Protein AF-A0A1B7WBJ5-F1 (afdb_monomer_lite)

Radius of gyration: 27.93 Å; chains: 1; bounding box: 66×66×82 Å

pLDDT: mean 89.01, std 10.71, range [39.75, 98.88]

Secondary structure (DSSP, 8-state):
---SS---SBSS-HHHHSB-HHHHHHHHHHHHHHHHHH-SS-TTS-HHHHHHHHHHHHHHTS---HHHHHHHHHHHHHHHHHTT----BTTTS-TTPPPPPPS--EES-GGG-EE-HHHH-SS-TTTS---TTTT-PPB-EETTEESSP-B-HHHHHHTTT---SGGGG----TT--S-EEETTTTEEE-SSTT-PEEEEEEE-SBSTT--PEEEE---------TT--STTSHHHHHHHPPPSSTT-S---EEEEE---EEE-SS-BTTB------BPPPTT--S--SSS-EEEE-EEEEEETTSTT--SSS---SEEEE-----SSTTTTSEETTSPPBTTB-EETT--B-TT-EEEPP-S-TTTTHHHHHHHHT-B-TTS-BTTTTHHHHHHTS-GGG--HHHHHHHHHHHHHHHHHTT-S----SSS-TTSEEEEEEEETTTTEEEEEEEEEHHHHHH-EETTTEESS-TT-EEEEEETT-B---TT-SSHHHHHHGGGSS---TT-B--EEEEES-S---S-SB--TT---EEEE-SSEEEEESSBS--SS-SBSSPPPTT-TTGGG---B-TTTT--BT-TT-TT-SS--S---EEEEESEEEEE-TT--TT--TTT--TT---B--S-EEEEEEEEEEEPPPBTTB----HHHHEE--SB-TT-EEEEEEEEEEEEE-SS------SS---SPPEEEEE--GGGGGSPP-HHHHHH----SS-------PPPTTSHHHHHHHT-B-TTT--BSS--GGGS-GGG-

Structure (mmCIF, N/CA/C/O backbone):
data_AF-A0A1B7WBJ5-F1
#
_entry.id   AF-A0A1B7WBJ5-F1
#
loop_
_atom_site.group_PDB
_atom_site.id
_atom_site.type_symbol
_atom_site.label_atom_id
_atom_site.label_alt_id
_atom_site.label_comp_id
_atom_site.label_asym_id
_atom_site.label_entity_id
_atom_site.label_seq_id
_atom_site.pdbx_PDB_ins_code
_atom_site.Cartn_x
_atom_site.Cartn_y
_atom_site.Cartn_z
_atom_site.occupancy
_atom_site.B_iso_or_equiv
_atom_site.auth_seq_id
_atom_site.auth_comp_id
_atom_site.auth_asym_id
_atom_site.auth_atom_id
_atom_site.pdbx_PDB_model_num
ATOM 1 N N . VAL A 1 1 ? -31.422 -10.969 6.666 1.00 44.88 1 VAL A N 1
ATOM 2 C CA . VAL A 1 1 ? -31.177 -11.805 7.861 1.00 44.88 1 VAL A CA 1
ATOM 3 C C . VAL A 1 1 ? -31.817 -11.119 9.051 1.00 44.88 1 VAL A C 1
ATOM 5 O O . VAL A 1 1 ? -31.541 -9.946 9.262 1.00 44.88 1 VAL A O 1
ATOM 8 N N . THR A 1 2 ? -32.711 -11.790 9.775 1.00 39.75 2 THR A N 1
ATOM 9 C CA . THR A 1 2 ? -33.237 -11.279 11.053 1.00 39.75 2 THR A CA 1
ATOM 10 C C . THR A 1 2 ? -32.453 -11.929 12.183 1.00 39.75 2 THR A C 1
ATOM 12 O O . THR A 1 2 ? -32.696 -13.073 12.547 1.00 39.75 2 THR A O 1
ATOM 15 N N . THR A 1 3 ? -31.473 -11.209 12.718 1.00 46.38 3 THR A N 1
ATOM 16 C CA . THR A 1 3 ? -30.975 -11.478 14.070 1.00 46.38 3 THR A CA 1
ATOM 17 C C . THR A 1 3 ? -32.030 -10.960 15.054 1.00 46.38 3 THR A C 1
ATOM 19 O O . THR A 1 3 ? -32.756 -10.023 14.717 1.00 46.38 3 THR A O 1
ATOM 22 N N . GLY A 1 4 ? -32.165 -11.554 16.243 1.00 51.59 4 GLY A N 1
ATOM 23 C CA . GLY A 1 4 ? -33.066 -11.039 17.287 1.00 51.59 4 GLY A CA 1
ATOM 24 C C . GLY A 1 4 ? -32.773 -9.576 17.667 1.00 51.59 4 GLY A C 1
ATOM 25 O O . GLY A 1 4 ? -31.907 -8.934 17.076 1.00 51.59 4 GLY A O 1
ATOM 26 N N . SER A 1 5 ? -33.489 -9.038 18.663 1.00 57.22 5 SER A N 1
ATOM 27 C CA . SER A 1 5 ? -33.218 -7.711 19.248 1.00 57.22 5 SER A CA 1
ATOM 28 C C . SER A 1 5 ? -31.715 -7.530 19.505 1.00 57.22 5 SER A C 1
ATOM 30 O O . SER A 1 5 ? -31.189 -8.067 20.477 1.00 57.22 5 SER A O 1
ATOM 32 N N . LEU A 1 6 ? -31.024 -6.799 18.626 1.00 63.91 6 LEU A N 1
ATOM 33 C CA . LEU A 1 6 ? -29.590 -6.551 18.741 1.00 63.91 6 LEU A CA 1
ATOM 34 C C . LEU A 1 6 ? -29.330 -5.765 20.027 1.00 63.91 6 LEU A C 1
ATOM 36 O O . LEU A 1 6 ? -29.881 -4.677 20.204 1.00 63.91 6 LEU A O 1
ATOM 40 N N . THR A 1 7 ? -28.485 -6.293 20.909 1.00 77.44 7 THR A N 1
ATOM 41 C CA . THR A 1 7 ? -28.011 -5.555 22.081 1.00 77.44 7 THR A CA 1
ATOM 42 C C . THR A 1 7 ? -27.103 -4.419 21.616 1.00 77.44 7 THR A C 1
ATOM 44 O O . THR A 1 7 ? -26.091 -4.655 20.958 1.00 77.44 7 THR A O 1
ATOM 47 N N . LYS A 1 8 ? -27.470 -3.174 21.936 1.00 85.06 8 LYS A N 1
ATOM 48 C CA . LYS A 1 8 ? -26.737 -1.964 21.533 1.00 85.06 8 LYS A CA 1
ATOM 49 C C . LYS A 1 8 ? -26.168 -1.265 22.756 1.00 85.06 8 LYS A C 1
ATOM 51 O O . LYS A 1 8 ? -26.887 -1.101 23.737 1.00 85.06 8 LYS A O 1
ATOM 56 N N . SER A 1 9 ? -24.929 -0.787 22.671 1.00 88.75 9 SER A N 1
ATOM 57 C CA . SER A 1 9 ? -24.309 0.012 23.739 1.00 88.75 9 SER A CA 1
ATOM 58 C C . SER A 1 9 ? -24.758 1.476 23.770 1.00 88.75 9 SER A C 1
ATOM 60 O O . SER A 1 9 ? -24.547 2.176 24.760 1.00 88.75 9 SER A O 1
ATOM 62 N N . VAL A 1 10 ? -25.416 1.933 22.705 1.00 91.69 10 VAL A N 1
ATOM 63 C CA . VAL A 1 10 ? -26.012 3.267 22.560 1.00 91.69 10 VAL A CA 1
ATOM 64 C C . VAL A 1 10 ? -27.424 3.149 21.988 1.00 91.69 10 VAL A C 1
ATOM 66 O O . VAL A 1 10 ? -27.742 2.165 21.318 1.00 91.69 10 VAL A O 1
ATOM 69 N N . THR A 1 11 ? -28.285 4.130 22.254 1.00 92.81 11 THR A N 1
ATOM 70 C CA . THR A 1 11 ? -29.680 4.125 21.772 1.00 92.81 11 THR A CA 1
ATOM 71 C C . THR A 1 11 ? -29.812 4.587 20.317 1.00 92.81 11 THR A C 1
ATOM 73 O O . THR A 1 11 ? -30.812 4.279 19.665 1.00 92.81 11 THR A O 1
ATOM 76 N N . ASN A 1 12 ? -28.797 5.282 19.793 1.00 91.56 12 ASN A N 1
ATOM 77 C CA . ASN A 1 12 ? -28.744 5.792 18.424 1.00 91.56 12 ASN A CA 1
ATOM 78 C C . ASN A 1 12 ? -28.812 4.670 17.366 1.00 91.56 12 ASN A C 1
ATOM 80 O O . ASN A 1 12 ? -28.502 3.499 17.622 1.00 91.56 12 ASN A O 1
ATOM 84 N N . SER A 1 13 ? -29.219 5.025 16.143 1.00 88.00 13 SER A N 1
ATOM 85 C CA . SER A 1 13 ? -29.258 4.066 15.037 1.00 88.00 13 SER A CA 1
ATOM 86 C C . SER A 1 13 ? -27.844 3.737 14.527 1.00 88.00 13 SER A C 1
ATOM 88 O O . SER A 1 13 ? -26.938 4.560 14.666 1.00 88.00 13 SER A O 1
ATOM 90 N N . PRO A 1 14 ? -27.630 2.578 13.870 1.00 83.25 14 PRO A N 1
ATOM 91 C CA . PRO A 1 14 ? -26.340 2.262 13.253 1.00 83.25 14 PRO A CA 1
ATOM 92 C C . PRO A 1 14 ? -25.817 3.361 12.313 1.00 83.25 14 PRO A C 1
ATOM 94 O O . PRO A 1 14 ? -24.626 3.671 12.336 1.00 83.25 14 PRO A O 1
ATOM 97 N N . LYS A 1 15 ? -26.712 4.004 11.548 1.00 83.75 15 LYS A N 1
ATOM 98 C CA . LYS A 1 15 ? -26.382 5.126 10.654 1.00 83.75 15 LYS A CA 1
ATOM 99 C C . LYS A 1 15 ? -25.800 6.317 11.421 1.00 83.75 15 LYS A C 1
ATOM 101 O O . LYS A 1 15 ? -24.816 6.898 10.982 1.00 83.75 15 LYS A O 1
ATOM 106 N N . ASP A 1 16 ? -26.380 6.642 12.571 1.00 88.38 16 ASP A N 1
ATOM 107 C CA . ASP A 1 16 ? -25.963 7.773 13.408 1.00 88.38 16 ASP A CA 1
ATOM 108 C C . ASP A 1 16 ? -24.622 7.508 14.107 1.00 88.38 16 ASP A C 1
ATOM 110 O O . ASP A 1 16 ? -23.848 8.434 14.353 1.00 88.38 16 ASP A O 1
ATOM 114 N N . THR A 1 17 ? -24.344 6.236 14.417 1.00 88.31 17 THR A N 1
ATOM 115 C CA . THR A 1 17 ? -23.107 5.793 15.082 1.00 88.31 17 THR A CA 1
ATOM 116 C C . THR A 1 17 ? -21.923 5.598 14.139 1.00 88.31 17 THR A C 1
ATOM 118 O O . THR A 1 17 ? -20.787 5.543 14.606 1.00 88.31 17 THR A O 1
ATOM 121 N N . ALA A 1 18 ? -22.166 5.475 12.830 1.00 87.25 18 ALA A N 1
ATOM 122 C CA . ALA A 1 18 ? -21.104 5.299 11.846 1.00 87.25 18 ALA A CA 1
ATOM 123 C C . ALA A 1 18 ? -20.190 6.535 11.789 1.00 87.25 18 ALA A C 1
ATOM 125 O O . ALA A 1 18 ? -20.623 7.661 12.047 1.00 87.25 18 ALA A O 1
ATOM 126 N N . TYR A 1 19 ? -18.914 6.321 11.465 1.00 89.25 19 TYR A N 1
ATOM 127 C CA . TYR A 1 19 ? -17.914 7.384 11.494 1.00 89.25 19 TYR A CA 1
ATOM 128 C C . TYR A 1 19 ? -17.891 8.207 10.204 1.00 89.25 19 TYR A C 1
ATOM 130 O O . TYR A 1 19 ? -17.733 7.677 9.104 1.00 89.25 19 TYR A O 1
ATOM 138 N N . ASN A 1 20 ? -17.968 9.524 10.371 1.00 91.44 20 ASN A N 1
ATOM 139 C CA . ASN A 1 20 ? -17.696 10.523 9.355 1.00 91.44 20 ASN A CA 1
ATOM 140 C C . ASN A 1 20 ? -16.175 10.738 9.253 1.00 91.44 20 ASN A C 1
ATOM 142 O O . ASN A 1 20 ? -15.579 11.515 10.005 1.00 91.44 20 ASN A O 1
ATOM 146 N N . ASN A 1 21 ? -15.532 10.008 8.337 1.00 90.31 21 ASN A N 1
ATOM 147 C CA . ASN A 1 21 ? -14.078 10.066 8.168 1.00 90.31 21 ASN A CA 1
ATOM 148 C C . ASN A 1 21 ? -13.595 11.434 7.669 1.00 90.31 21 ASN A C 1
ATOM 150 O O . ASN A 1 21 ? -12.550 11.883 8.130 1.00 90.31 21 ASN A O 1
ATOM 154 N N . LEU A 1 22 ? -14.363 12.117 6.811 1.00 91.69 22 LEU A N 1
ATOM 155 C CA . LEU A 1 22 ? -14.034 13.466 6.340 1.00 91.69 22 LEU A CA 1
ATOM 156 C C . LEU A 1 22 ? -13.952 14.463 7.497 1.00 91.69 22 LEU A C 1
ATOM 158 O O . LEU A 1 22 ? -12.966 15.181 7.628 1.00 91.69 22 LEU A O 1
ATOM 162 N N . ALA A 1 23 ? -14.962 14.473 8.374 1.00 94.69 23 ALA A N 1
ATOM 163 C CA . ALA A 1 23 ? -14.959 15.339 9.552 1.00 94.69 23 ALA A CA 1
ATOM 164 C C . ALA A 1 23 ? -13.775 15.020 10.478 1.00 94.69 23 ALA A C 1
ATOM 166 O O . ALA A 1 23 ? -13.107 15.923 10.973 1.00 94.69 23 ALA A O 1
ATOM 167 N N . TYR A 1 24 ? -13.466 13.734 10.671 1.00 95.06 24 TYR A N 1
ATOM 168 C CA . TYR A 1 24 ? -12.305 13.329 11.461 1.00 95.06 24 TYR A CA 1
ATOM 169 C C . TYR A 1 24 ? -10.981 13.824 10.860 1.00 95.06 24 TYR A C 1
ATOM 171 O O . TYR A 1 24 ? -10.192 14.434 11.579 1.00 95.06 24 TYR A O 1
ATOM 179 N N . VAL A 1 25 ? -10.741 13.606 9.561 1.00 94.75 25 VAL A N 1
ATOM 180 C CA . VAL A 1 25 ? -9.514 14.061 8.883 1.00 94.75 25 VAL A CA 1
ATOM 181 C C . VAL A 1 25 ? -9.396 15.583 8.940 1.00 94.75 25 VAL A C 1
ATOM 183 O O . VAL A 1 25 ? -8.351 16.090 9.341 1.00 94.75 25 VAL A O 1
ATOM 186 N N . ARG A 1 26 ? -10.482 16.317 8.675 1.00 95.88 26 ARG A N 1
ATOM 187 C CA . ARG A 1 26 ? -10.511 17.783 8.793 1.00 95.88 26 ARG A CA 1
ATOM 188 C C . ARG A 1 26 ? -10.154 18.272 10.191 1.00 95.88 26 ARG A C 1
ATOM 190 O O . ARG A 1 26 ? -9.377 19.213 10.325 1.00 95.88 26 ARG A O 1
ATOM 197 N N . ARG A 1 27 ? -10.665 17.627 11.247 1.00 97.00 27 ARG A N 1
ATOM 198 C CA . ARG A 1 27 ? -10.280 17.957 12.630 1.00 97.00 27 ARG A CA 1
ATOM 199 C C . ARG A 1 27 ? -8.792 17.720 12.877 1.00 97.00 27 ARG A C 1
ATOM 201 O O . ARG A 1 27 ? -8.159 18.558 13.511 1.00 97.00 27 ARG A O 1
ATOM 208 N N . ILE A 1 28 ? -8.222 16.627 12.364 1.00 97.56 28 ILE A N 1
ATOM 209 C CA . ILE A 1 28 ? -6.775 16.372 12.450 1.00 97.56 28 ILE A CA 1
ATOM 210 C C . ILE A 1 28 ? -5.985 17.468 11.720 1.00 97.56 28 ILE A C 1
ATOM 212 O O . ILE A 1 28 ? -5.106 18.067 12.338 1.00 97.56 28 ILE A O 1
ATOM 216 N N . ASN A 1 29 ? -6.342 17.801 10.476 1.00 97.31 29 ASN A N 1
ATOM 217 C CA . ASN A 1 29 ? -5.714 18.889 9.715 1.00 97.31 29 ASN A CA 1
ATOM 218 C C . ASN A 1 29 ? -5.768 20.216 10.488 1.00 97.31 29 ASN A C 1
ATOM 220 O O . ASN A 1 29 ? -4.742 20.866 10.676 1.00 97.31 29 ASN A O 1
ATOM 224 N N . LYS A 1 30 ? -6.929 20.568 11.056 1.00 97.38 30 LYS A N 1
ATOM 225 C CA . LYS A 1 30 ? -7.092 21.791 11.859 1.00 97.38 30 LYS A CA 1
ATOM 226 C C . LYS A 1 30 ? -6.255 21.810 13.139 1.00 97.38 30 LYS A C 1
ATOM 228 O O . LYS A 1 30 ? -5.777 22.877 13.515 1.00 97.38 30 LYS A O 1
ATOM 233 N N . LEU A 1 31 ? -6.054 20.670 13.802 1.00 98.19 31 LEU A N 1
ATOM 234 C CA . LEU A 1 31 ? -5.166 20.574 14.970 1.00 98.19 31 LEU A CA 1
ATOM 235 C C . LEU A 1 31 ? -3.701 20.804 14.586 1.00 98.19 31 LEU A C 1
ATOM 237 O O . LEU A 1 31 ? -2.988 21.525 15.285 1.00 98.19 31 LEU A O 1
ATOM 241 N N . ILE A 1 32 ? -3.267 20.222 13.466 1.00 97.81 32 ILE A N 1
ATOM 242 C CA . ILE A 1 32 ? -1.914 20.400 12.927 1.00 97.81 32 ILE A CA 1
ATOM 243 C C . ILE A 1 32 ? -1.693 21.868 12.550 1.00 97.81 32 ILE A C 1
ATOM 245 O O . ILE A 1 32 ? -0.710 22.467 12.986 1.00 97.81 32 ILE A O 1
ATOM 249 N N . ASP A 1 33 ? -2.623 22.464 11.802 1.00 96.19 33 ASP A N 1
ATOM 250 C CA . ASP A 1 33 ? -2.547 23.866 11.383 1.00 96.19 33 ASP A CA 1
ATOM 251 C C . ASP A 1 33 ? -2.512 24.811 12.584 1.00 96.19 33 ASP A C 1
ATOM 253 O O . ASP A 1 33 ? -1.702 25.735 12.617 1.00 96.19 33 ASP A O 1
ATOM 257 N N . ALA A 1 34 ? -3.346 24.560 13.600 1.00 96.88 34 ALA A N 1
ATOM 258 C CA . ALA A 1 34 ? -3.348 25.345 14.830 1.00 96.88 34 ALA A CA 1
ATOM 259 C C . ALA A 1 34 ? -1.996 25.271 15.557 1.00 96.88 34 ALA A C 1
ATOM 261 O O . ALA A 1 34 ? -1.519 26.293 16.049 1.00 96.88 34 ALA A O 1
ATOM 262 N N . GLN A 1 35 ? -1.354 24.098 15.592 1.00 97.25 35 GLN A N 1
ATOM 263 C CA . GLN A 1 35 ? -0.049 23.933 16.238 1.00 97.25 35 GLN A CA 1
ATOM 264 C C . GLN A 1 35 ? 1.065 24.617 15.440 1.00 97.25 35 GLN A C 1
ATOM 266 O O . GLN A 1 35 ? 1.917 25.284 16.022 1.00 97.25 35 GLN A O 1
ATOM 271 N N . ILE A 1 36 ? 1.051 24.495 14.112 1.00 95.44 36 ILE A N 1
ATOM 272 C CA . ILE A 1 36 ? 2.027 25.163 13.240 1.00 95.44 36 ILE A CA 1
ATOM 273 C C . ILE A 1 36 ? 1.869 26.686 13.311 1.00 95.44 36 ILE A C 1
ATOM 275 O O . ILE A 1 36 ? 2.869 27.399 13.343 1.00 95.44 36 ILE A O 1
ATOM 279 N N . ALA A 1 37 ? 0.636 27.191 13.377 1.00 94.88 37 ALA A N 1
ATOM 280 C CA . ALA A 1 37 ? 0.369 28.618 13.534 1.00 94.88 37 ALA A CA 1
ATOM 281 C C . ALA A 1 37 ? 0.791 29.144 14.917 1.00 94.88 37 ALA A C 1
ATOM 283 O O . ALA A 1 37 ? 1.298 30.260 15.016 1.00 94.88 37 ALA A O 1
ATOM 284 N N . ALA A 1 38 ? 0.598 28.353 15.978 1.00 94.44 38 ALA A N 1
ATOM 285 C CA . ALA A 1 38 ? 1.011 28.712 17.334 1.00 94.44 38 ALA A CA 1
ATOM 286 C C . ALA A 1 38 ? 2.537 28.654 17.529 1.00 94.44 38 ALA A C 1
ATOM 288 O O . ALA A 1 38 ? 3.090 29.425 18.312 1.00 94.44 38 ALA A O 1
ATOM 289 N N . ASP A 1 39 ? 3.218 27.752 16.820 1.00 93.81 39 ASP A N 1
ATOM 290 C CA . ASP A 1 39 ? 4.668 27.605 16.837 1.00 93.81 39 ASP A CA 1
ATOM 291 C C . ASP A 1 39 ? 5.185 27.182 15.458 1.00 93.81 39 ASP A C 1
ATOM 293 O O . ASP A 1 39 ? 5.246 25.996 15.125 1.00 93.81 39 ASP A O 1
ATOM 297 N N . SER A 1 40 ? 5.620 28.150 14.656 1.00 91.50 40 SER A N 1
ATOM 298 C CA . SER A 1 40 ? 6.178 27.884 13.328 1.00 91.50 40 SER A CA 1
ATOM 299 C C . SER A 1 40 ? 7.520 27.144 13.379 1.00 91.50 40 SER A C 1
ATOM 301 O O . SER A 1 40 ? 7.865 26.449 12.427 1.00 91.50 40 SER A O 1
ATOM 303 N N . THR A 1 41 ? 8.247 27.228 14.498 1.00 89.75 41 THR A N 1
ATOM 304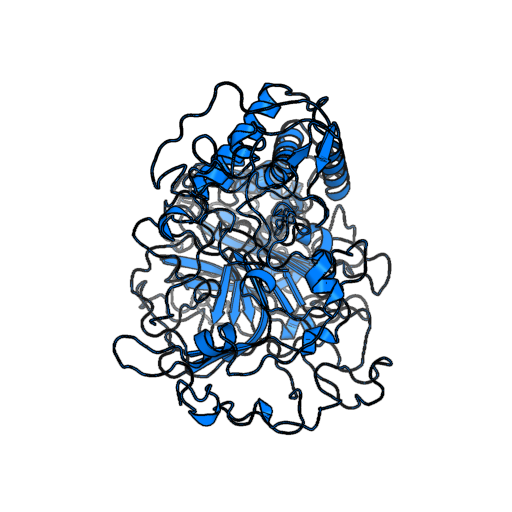 C CA . THR A 1 41 ? 9.585 26.634 14.664 1.00 89.75 41 THR A CA 1
ATOM 305 C C . THR A 1 41 ? 9.553 25.180 15.132 1.00 89.75 41 THR A C 1
ATOM 307 O O . THR A 1 41 ? 10.516 24.444 14.926 1.00 89.75 41 THR A O 1
ATOM 310 N N . GLY A 1 42 ? 8.464 24.760 15.782 1.00 93.19 42 GLY A N 1
ATOM 311 C CA . GLY A 1 42 ? 8.327 23.431 16.384 1.00 93.19 42 GLY A CA 1
ATOM 312 C C . GLY A 1 42 ? 9.148 23.218 17.657 1.00 93.19 42 GLY A C 1
ATOM 313 O O . GLY A 1 42 ? 9.277 22.085 18.123 1.00 93.19 42 GLY A O 1
ATOM 314 N N . VAL A 1 43 ? 9.695 24.277 18.262 1.00 92.38 43 VAL A N 1
ATOM 315 C CA . VAL A 1 43 ? 10.427 24.198 19.540 1.00 92.38 43 VAL A CA 1
ATOM 316 C C . VAL A 1 43 ? 9.540 23.626 20.656 1.00 92.38 43 VAL A C 1
ATOM 318 O O . VAL A 1 43 ? 9.989 22.792 21.452 1.00 92.38 43 VAL A O 1
ATOM 321 N N . ASN A 1 44 ? 8.269 24.023 20.668 1.00 94.50 44 ASN A N 1
ATOM 322 C CA . ASN A 1 44 ? 7.238 23.609 21.614 1.00 94.50 44 ASN A CA 1
ATOM 323 C C . ASN A 1 44 ? 6.437 22.392 21.136 1.00 94.50 44 ASN A C 1
ATOM 325 O O . ASN A 1 44 ? 5.433 22.050 21.766 1.00 94.50 44 ASN A O 1
ATOM 329 N N . ASP A 1 45 ? 6.862 21.722 20.062 1.00 97.69 45 ASP A N 1
ATOM 330 C CA . ASP A 1 45 ? 6.279 20.435 19.706 1.00 97.69 45 ASP A CA 1
ATOM 331 C C . ASP A 1 45 ? 6.595 19.386 20.788 1.00 97.69 45 ASP A C 1
ATOM 333 O O . ASP A 1 45 ? 7.659 19.440 21.431 1.00 97.69 45 ASP A O 1
ATOM 337 N N . PRO A 1 46 ? 5.702 18.397 20.974 1.00 97.88 46 PRO A N 1
ATOM 338 C CA . PRO A 1 46 ? 5.943 17.260 21.850 1.00 97.88 46 PRO A CA 1
ATOM 339 C C . PRO A 1 46 ? 7.271 16.561 21.545 1.00 97.88 46 PRO A C 1
ATOM 341 O O . PRO A 1 46 ? 7.703 16.450 20.394 1.00 97.88 46 PRO A O 1
ATOM 344 N N . THR A 1 47 ? 7.907 16.014 22.575 1.00 97.44 47 THR A N 1
ATOM 345 C CA . THR A 1 47 ? 9.165 15.266 22.465 1.00 97.44 47 THR A CA 1
ATOM 346 C C . THR A 1 47 ? 9.038 14.086 21.496 1.00 97.44 47 THR A C 1
ATOM 348 O O . THR A 1 47 ? 9.960 13.821 20.724 1.00 97.44 47 THR A O 1
ATOM 351 N N . GLU A 1 48 ? 7.880 13.418 21.471 1.00 94.56 48 GLU A N 1
ATOM 352 C CA . GLU A 1 48 ? 7.558 12.341 20.522 1.00 94.56 48 GLU A CA 1
ATOM 353 C C . GLU A 1 48 ? 7.633 12.811 19.057 1.00 94.56 48 GLU A C 1
ATOM 355 O O . GLU A 1 48 ? 8.266 12.149 18.237 1.00 94.56 48 GLU A O 1
ATOM 360 N N . VAL A 1 49 ? 7.069 13.986 18.751 1.00 96.75 49 VAL A N 1
ATOM 361 C CA . VAL A 1 49 ? 7.059 14.585 17.404 1.00 96.75 49 VAL A CA 1
ATOM 362 C C . VAL A 1 49 ? 8.481 14.937 16.968 1.00 96.75 49 VAL A C 1
ATOM 364 O O . VAL A 1 49 ? 8.915 14.554 15.881 1.00 96.75 49 VAL A O 1
ATOM 367 N N . LYS A 1 50 ? 9.252 15.587 17.849 1.00 96.44 50 LYS A N 1
ATOM 368 C CA . LYS A 1 50 ? 10.658 15.944 17.587 1.00 96.44 50 LYS A CA 1
ATOM 369 C C . LYS A 1 50 ? 11.533 14.709 17.368 1.00 96.44 50 LYS A C 1
ATOM 371 O O . LYS A 1 50 ? 12.360 14.688 16.455 1.00 96.44 50 LYS A O 1
ATOM 376 N N . LYS A 1 51 ? 11.336 13.657 18.172 1.00 95.88 51 LYS A N 1
ATOM 377 C CA . LYS A 1 51 ? 12.043 12.379 18.014 1.00 95.88 51 LYS A CA 1
ATOM 378 C C . LYS A 1 51 ? 11.685 11.712 16.688 1.00 95.88 51 LYS A C 1
ATOM 380 O O . LYS A 1 51 ? 12.589 11.265 15.987 1.00 95.88 51 LYS A O 1
ATOM 385 N N . GLY A 1 52 ? 10.402 11.668 16.335 1.00 93.12 52 GLY A N 1
ATOM 386 C CA . GLY A 1 52 ? 9.930 11.121 15.064 1.00 93.12 52 GLY A CA 1
ATOM 387 C C . GLY A 1 52 ? 10.530 11.844 13.856 1.00 93.12 52 GLY A C 1
ATOM 388 O O . GLY A 1 52 ? 11.040 11.200 12.941 1.00 93.12 52 GLY A O 1
ATOM 389 N N . LEU A 1 53 ? 10.593 13.179 13.904 1.00 94.62 53 LEU A N 1
ATOM 390 C CA . LEU A 1 53 ? 11.225 13.995 12.865 1.00 94.62 53 LEU A CA 1
ATOM 391 C C . LEU A 1 53 ? 12.726 13.687 12.737 1.00 94.62 53 LEU A C 1
ATOM 393 O O . LEU A 1 53 ? 13.232 13.490 11.631 1.00 94.62 53 LEU A O 1
ATOM 397 N N . GLY A 1 54 ? 13.434 13.581 13.867 1.00 94.69 54 GLY A N 1
ATOM 398 C CA . GLY A 1 54 ? 14.850 13.204 13.897 1.00 94.69 54 GLY A CA 1
ATOM 399 C C . GLY A 1 54 ? 15.110 11.803 13.335 1.00 94.69 54 GLY A C 1
ATOM 400 O O . GLY A 1 54 ? 16.034 11.619 12.543 1.00 94.69 54 GLY A O 1
ATOM 401 N N . LEU A 1 55 ? 14.270 10.823 13.683 1.00 92.50 55 LEU A N 1
ATOM 402 C CA . LEU A 1 55 ? 14.348 9.466 13.135 1.00 92.50 55 LEU A CA 1
ATOM 403 C C . LEU A 1 55 ? 14.084 9.449 11.627 1.00 92.50 55 LEU A C 1
ATOM 405 O O . LEU A 1 55 ? 14.815 8.778 10.901 1.00 92.50 55 LEU A O 1
ATOM 409 N N . LYS A 1 56 ? 13.103 10.221 11.142 1.00 92.00 56 LYS A N 1
ATOM 410 C CA . LYS A 1 56 ? 12.823 10.338 9.706 1.00 92.00 56 LYS A CA 1
ATOM 411 C C . LYS A 1 56 ? 14.010 10.938 8.955 1.00 92.00 56 LYS A C 1
ATOM 413 O O . LYS A 1 56 ? 14.406 10.401 7.926 1.00 92.00 56 LYS A O 1
ATOM 418 N N . LYS A 1 57 ? 14.634 11.985 9.502 1.00 93.31 57 LYS A N 1
ATOM 419 C CA . LYS A 1 57 ? 15.848 12.591 8.937 1.00 93.31 57 LYS A CA 1
ATOM 420 C C . LYS A 1 57 ? 16.992 11.580 8.814 1.00 93.31 57 LYS A C 1
ATOM 422 O O . LYS A 1 57 ? 17.608 11.478 7.758 1.00 93.31 57 LYS A O 1
ATOM 427 N N . ILE A 1 58 ? 17.239 10.795 9.867 1.00 92.19 58 ILE A N 1
ATOM 428 C CA . ILE A 1 58 ? 18.261 9.734 9.859 1.00 92.19 58 ILE A CA 1
ATOM 429 C C . ILE A 1 58 ? 17.930 8.660 8.818 1.00 92.19 58 ILE A C 1
ATOM 431 O O . ILE A 1 58 ? 18.817 8.224 8.090 1.00 92.19 58 ILE A O 1
ATOM 435 N N . ALA A 1 59 ? 16.666 8.240 8.741 1.00 90.12 59 ALA A N 1
ATOM 436 C CA . ALA A 1 59 ? 16.233 7.185 7.834 1.00 90.12 59 ALA A CA 1
ATOM 437 C C . ALA A 1 59 ? 16.372 7.584 6.355 1.00 90.12 59 ALA A C 1
ATOM 439 O O . ALA A 1 59 ? 16.767 6.752 5.543 1.00 90.12 59 ALA A O 1
ATOM 440 N N . LEU A 1 60 ? 16.093 8.848 6.020 1.00 92.06 60 LEU A N 1
ATOM 441 C CA . LEU A 1 60 ? 16.234 9.373 4.658 1.00 92.06 60 LEU A CA 1
ATOM 442 C C . LEU A 1 60 ? 17.675 9.733 4.287 1.00 92.06 60 LEU A C 1
ATOM 444 O O . LEU A 1 60 ? 17.998 9.774 3.106 1.00 92.06 60 LEU A O 1
ATOM 448 N N . GLY A 1 61 ? 18.536 10.001 5.272 1.00 91.00 61 GLY A N 1
ATOM 449 C CA . GLY A 1 61 ? 19.938 10.340 5.029 1.00 91.00 61 GLY A CA 1
ATOM 450 C C . GLY A 1 61 ? 20.157 11.711 4.381 1.00 91.00 61 GLY A C 1
ATOM 451 O O . GLY A 1 61 ? 21.219 11.934 3.809 1.00 91.00 61 GLY A O 1
ATOM 452 N N . ILE A 1 62 ? 19.184 12.626 4.481 1.00 91.81 62 ILE A N 1
ATOM 453 C CA . ILE A 1 62 ? 19.244 13.974 3.896 1.00 91.81 62 ILE A CA 1
ATOM 454 C C . ILE A 1 62 ? 19.229 15.074 4.965 1.00 91.81 62 ILE A C 1
ATOM 456 O O . ILE A 1 62 ? 18.826 14.879 6.117 1.00 91.81 62 ILE A O 1
ATOM 460 N N . THR A 1 63 ? 19.636 16.273 4.565 1.00 92.81 63 THR A N 1
ATOM 461 C CA . THR A 1 63 ? 19.372 17.506 5.303 1.00 92.81 63 THR A CA 1
ATOM 462 C C . THR A 1 63 ? 18.015 18.045 4.884 1.00 92.81 63 THR A C 1
ATOM 464 O O . THR A 1 63 ? 17.785 18.256 3.698 1.00 92.81 63 THR A O 1
ATOM 467 N N . PHE A 1 64 ? 17.134 18.262 5.859 1.00 93.38 64 PHE A N 1
ATOM 468 C CA . PHE A 1 64 ? 15.832 18.875 5.615 1.00 93.38 64 PHE A CA 1
ATOM 469 C C . PHE A 1 64 ? 15.991 20.379 5.429 1.00 93.38 64 PHE A C 1
ATOM 471 O O . PHE A 1 64 ? 16.590 21.037 6.285 1.00 93.38 64 PHE A O 1
ATOM 478 N N . ASP A 1 65 ? 15.439 20.890 4.336 1.00 90.75 65 ASP A N 1
ATOM 479 C CA . ASP A 1 65 ? 15.120 22.300 4.168 1.00 90.75 65 ASP A CA 1
ATOM 480 C C . ASP A 1 65 ? 13.761 22.641 4.817 1.00 90.75 65 ASP A C 1
ATOM 482 O O . ASP A 1 65 ? 13.172 21.825 5.539 1.00 90.75 65 ASP A O 1
ATOM 486 N N . ASP A 1 66 ? 13.258 23.857 4.597 1.00 90.19 66 ASP A N 1
ATOM 487 C CA . ASP A 1 66 ? 11.972 24.310 5.144 1.00 90.19 66 ASP A CA 1
ATOM 488 C C . ASP A 1 66 ? 10.780 23.497 4.605 1.00 90.19 66 ASP A C 1
ATOM 490 O O . ASP A 1 66 ? 9.809 23.256 5.331 1.00 90.19 66 ASP A O 1
ATOM 494 N N . THR A 1 67 ? 10.862 23.023 3.359 1.00 88.62 67 THR A N 1
ATOM 495 C CA . THR A 1 67 ? 9.833 22.204 2.707 1.00 88.62 67 THR A CA 1
ATOM 496 C C . THR A 1 67 ? 9.788 20.815 3.334 1.00 88.62 67 THR A C 1
ATOM 498 O O . THR A 1 67 ? 8.722 20.377 3.775 1.00 88.62 67 THR A O 1
ATOM 501 N N . GLU A 1 68 ? 10.930 20.126 3.444 1.00 91.88 68 GLU A N 1
ATOM 502 C CA . GLU A 1 68 ? 10.977 18.816 4.107 1.00 91.88 68 GLU A CA 1
ATOM 503 C C . GLU A 1 68 ? 10.629 18.914 5.587 1.00 91.88 68 GLU A C 1
ATOM 505 O O . GLU A 1 68 ? 9.896 18.067 6.103 1.00 91.88 68 GLU A O 1
ATOM 510 N N . THR A 1 69 ? 11.129 19.946 6.270 1.00 93.25 69 THR A N 1
ATOM 511 C CA . THR A 1 69 ? 10.827 20.169 7.684 1.00 93.25 69 THR A CA 1
ATOM 512 C C . THR A 1 69 ? 9.326 20.321 7.874 1.00 93.25 69 THR A C 1
ATOM 514 O O . THR A 1 69 ? 8.759 19.625 8.711 1.00 93.25 69 THR A O 1
ATOM 517 N N . THR A 1 70 ? 8.660 21.144 7.061 1.00 91.88 70 THR A N 1
ATOM 518 C CA . THR A 1 70 ? 7.205 21.336 7.136 1.00 91.88 70 THR A CA 1
ATOM 519 C C . THR A 1 70 ? 6.451 20.040 6.844 1.00 91.88 70 THR A C 1
ATOM 521 O O . THR A 1 70 ? 5.627 19.622 7.660 1.00 91.88 70 THR A O 1
ATOM 524 N N . LYS A 1 71 ? 6.766 19.360 5.735 1.00 91.12 71 LYS A N 1
ATOM 525 C CA . LYS A 1 71 ? 6.118 18.103 5.327 1.00 91.12 71 LYS A CA 1
ATOM 526 C C . LYS A 1 71 ? 6.222 17.028 6.408 1.00 91.12 71 LYS A C 1
ATOM 528 O O . LYS A 1 71 ? 5.214 16.494 6.873 1.00 91.12 71 LYS A O 1
ATOM 533 N N . TYR A 1 72 ? 7.441 16.712 6.844 1.00 92.94 72 TYR A N 1
ATOM 534 C CA . TYR A 1 72 ? 7.649 15.635 7.809 1.00 92.94 72 TYR A CA 1
ATOM 535 C C . TYR A 1 72 ? 7.190 16.026 9.216 1.00 92.94 72 TYR A C 1
ATOM 537 O O . TYR A 1 72 ? 6.721 15.158 9.951 1.00 92.94 72 TYR A O 1
ATOM 545 N N . ARG A 1 73 ? 7.222 17.314 9.587 1.00 95.50 73 ARG A N 1
ATOM 546 C CA . ARG A 1 73 ? 6.612 17.801 10.833 1.00 95.50 73 ARG A CA 1
ATOM 547 C C . ARG A 1 73 ? 5.094 17.614 10.827 1.00 95.50 73 ARG A C 1
ATOM 549 O O . ARG A 1 73 ? 4.567 17.106 11.815 1.00 95.50 73 ARG A O 1
ATOM 556 N N . ARG A 1 74 ? 4.398 17.940 9.726 1.00 95.19 74 ARG A N 1
ATOM 557 C CA . ARG A 1 74 ? 2.952 17.671 9.577 1.00 95.19 74 ARG A CA 1
ATOM 558 C C . ARG A 1 74 ? 2.641 16.186 9.759 1.00 95.19 74 ARG A C 1
ATOM 560 O O . ARG A 1 74 ? 1.770 15.863 10.558 1.00 95.19 74 ARG A O 1
ATOM 567 N N . GLN A 1 75 ? 3.405 15.294 9.122 1.00 92.12 75 GLN A N 1
ATOM 568 C CA . GLN A 1 75 ? 3.233 13.840 9.278 1.00 92.12 75 GLN A CA 1
ATOM 569 C C . GLN A 1 75 ? 3.412 13.374 10.734 1.00 92.12 75 GLN A C 1
ATOM 571 O O . GLN A 1 75 ? 2.638 12.557 11.231 1.00 92.12 75 GLN A O 1
ATOM 576 N N . GLN A 1 76 ? 4.408 13.899 11.457 1.00 94.12 76 GLN A N 1
ATOM 577 C CA . GLN A 1 76 ? 4.603 13.537 12.867 1.00 94.12 76 GLN A CA 1
ATOM 578 C C . GLN A 1 76 ? 3.498 14.095 13.779 1.00 94.12 76 GLN A C 1
ATOM 580 O O . GLN A 1 76 ? 3.062 13.407 14.703 1.00 94.12 76 GLN A O 1
ATOM 585 N N . LEU A 1 77 ? 3.006 15.310 13.514 1.00 96.88 77 LEU A N 1
ATOM 586 C CA . LEU A 1 77 ? 1.860 15.881 14.229 1.00 96.88 77 LEU A CA 1
ATOM 587 C C . LEU A 1 77 ? 0.563 15.114 13.934 1.00 96.88 77 LEU A C 1
ATOM 589 O O . LEU A 1 77 ? -0.243 14.913 14.839 1.00 96.88 77 LEU A O 1
ATOM 593 N N . GLU A 1 78 ? 0.378 14.628 12.708 1.00 94.56 78 GLU A N 1
ATOM 594 C CA . GLU A 1 78 ? -0.749 13.771 12.338 1.00 94.56 78 GLU A CA 1
ATOM 595 C C . GLU A 1 78 ? -0.766 12.482 13.168 1.00 94.56 78 GLU A C 1
ATOM 597 O O . GLU A 1 78 ? -1.784 12.164 13.787 1.00 94.56 78 GLU A O 1
ATOM 602 N N . ILE A 1 79 ? 0.368 11.774 13.250 1.00 91.19 79 ILE A N 1
ATOM 603 C CA . ILE A 1 79 ? 0.518 10.582 14.102 1.00 91.19 79 ILE A CA 1
ATOM 604 C C . ILE A 1 79 ? 0.205 10.936 15.562 1.00 91.19 79 ILE A C 1
ATOM 606 O O . ILE A 1 79 ? -0.550 10.224 16.228 1.00 91.19 79 ILE A O 1
ATOM 610 N N . TYR A 1 80 ? 0.730 12.062 16.051 1.00 95.25 80 TYR A N 1
ATOM 611 C CA . TYR A 1 80 ? 0.535 12.513 17.427 1.00 95.25 80 TYR A CA 1
ATOM 612 C C . TYR A 1 80 ? -0.937 12.790 17.768 1.00 95.25 80 TYR A C 1
ATOM 614 O O . TYR A 1 80 ? -1.432 12.322 18.802 1.00 95.25 80 TYR A O 1
ATOM 622 N N . PHE A 1 81 ? -1.646 13.529 16.909 1.00 97.31 81 PHE A N 1
ATOM 623 C CA . PHE A 1 81 ? -3.044 13.897 17.128 1.00 97.31 81 PHE A CA 1
ATOM 624 C C . PHE A 1 81 ? -4.003 12.733 16.870 1.00 97.31 81 PHE A C 1
ATOM 626 O O . PHE A 1 81 ? -4.956 12.576 17.631 1.00 97.31 81 PHE A O 1
ATOM 633 N N . LYS A 1 82 ? -3.739 11.845 15.901 1.00 93.75 82 LYS A N 1
ATOM 634 C CA . LYS A 1 82 ? -4.567 10.640 15.684 1.00 93.75 82 LYS A CA 1
ATOM 635 C C . LYS A 1 82 ? -4.666 9.761 16.934 1.00 93.75 82 LYS A C 1
ATOM 637 O O . LYS A 1 82 ? -5.733 9.220 17.211 1.00 93.75 82 LYS A O 1
ATOM 642 N N . ARG A 1 83 ? -3.593 9.672 17.729 1.00 93.12 83 ARG A N 1
ATOM 643 C CA . ARG A 1 83 ? -3.577 8.924 19.003 1.00 93.12 83 ARG A CA 1
ATOM 644 C C . ARG A 1 83 ? -4.414 9.582 20.108 1.00 93.12 83 ARG A C 1
ATOM 646 O O . ARG A 1 83 ? -4.776 8.910 21.067 1.00 93.12 83 ARG A O 1
ATOM 653 N N . ARG A 1 84 ? -4.720 10.880 19.993 1.00 95.75 84 ARG A N 1
ATOM 654 C CA . ARG A 1 84 ? -5.361 11.705 21.038 1.00 95.75 84 ARG A CA 1
ATOM 655 C C . ARG A 1 84 ? -6.742 12.242 20.654 1.00 95.75 84 ARG A C 1
ATOM 657 O O . ARG A 1 84 ? -7.411 12.835 21.492 1.00 95.75 84 ARG A O 1
ATOM 664 N N . THR A 1 85 ? -7.183 12.017 19.420 1.00 96.56 85 THR A N 1
ATOM 665 C CA . THR A 1 85 ? -8.472 12.487 18.900 1.00 96.56 85 THR A CA 1
ATOM 666 C C . THR A 1 85 ? -9.370 11.295 18.591 1.00 96.56 85 THR A C 1
ATOM 668 O O . THR A 1 85 ? -8.990 10.398 17.834 1.00 96.56 85 THR A O 1
ATOM 671 N N . ARG A 1 86 ? -10.585 11.281 19.147 1.00 95.31 86 ARG A N 1
ATOM 672 C CA . ARG A 1 86 ? -11.587 10.240 18.864 1.00 95.31 86 ARG A CA 1
ATOM 673 C C . ARG A 1 86 ? -12.187 10.385 17.464 1.00 95.31 86 ARG A C 1
ATOM 675 O O . ARG A 1 86 ? -12.172 11.466 16.876 1.00 95.31 86 ARG A O 1
ATOM 682 N N . ARG A 1 87 ? -12.793 9.316 16.937 1.00 94.31 87 ARG A N 1
ATOM 683 C CA . ARG A 1 87 ? -13.533 9.381 15.663 1.00 94.31 87 ARG A CA 1
ATOM 684 C C . ARG A 1 87 ? -14.791 10.249 15.803 1.00 94.31 87 ARG A C 1
ATOM 686 O O . ARG A 1 87 ? -15.285 10.470 16.913 1.00 94.31 87 ARG A O 1
ATOM 693 N N . VAL A 1 88 ? -15.319 10.726 14.677 1.00 95.38 88 VAL A N 1
ATOM 694 C CA . VAL A 1 88 ? -16.500 11.604 14.620 1.00 95.38 88 VAL A CA 1
ATOM 695 C C . VAL A 1 88 ? -17.700 10.800 14.117 1.00 95.38 88 VAL A C 1
ATOM 697 O O . VAL A 1 88 ? -17.661 10.359 12.972 1.00 95.38 88 VAL A O 1
ATOM 700 N N . PRO A 1 89 ? -18.746 10.546 14.919 1.00 93.88 89 PRO A N 1
ATOM 701 C CA . PRO A 1 89 ? -19.963 9.898 14.437 1.00 93.88 89 PRO A CA 1
ATOM 702 C C . PRO A 1 89 ? -20.838 10.860 13.617 1.00 93.88 89 PRO A C 1
ATOM 704 O O . PRO A 1 89 ? -20.825 12.072 13.841 1.00 93.88 89 PRO A O 1
ATOM 707 N N . TYR A 1 90 ? -21.655 10.326 12.706 1.00 92.38 90 TYR A N 1
ATOM 708 C CA . TYR A 1 90 ? -22.573 11.138 11.893 1.00 92.38 90 TYR A CA 1
ATOM 709 C C . TYR A 1 90 ? -23.621 11.898 12.707 1.00 92.38 90 TYR A C 1
ATOM 711 O O . TYR A 1 90 ? -24.094 12.944 12.268 1.00 92.38 90 TYR A O 1
ATOM 719 N N . THR A 1 91 ? -23.973 11.418 13.902 1.00 93.62 91 THR A N 1
ATOM 720 C CA . THR A 1 91 ? -24.847 12.182 14.803 1.00 93.62 91 THR A CA 1
ATOM 721 C C . THR A 1 91 ? -24.207 13.488 15.283 1.00 93.62 91 THR A C 1
ATOM 723 O O . THR A 1 91 ? -24.919 14.430 15.625 1.00 93.62 91 THR A O 1
ATOM 726 N N . GLU A 1 92 ? -22.872 13.556 15.344 1.00 95.12 92 GLU A N 1
ATOM 727 C CA . GLU A 1 92 ? -22.144 14.751 15.769 1.00 95.12 92 GLU A CA 1
ATOM 728 C C . GLU A 1 92 ? -22.009 15.738 14.614 1.00 95.12 92 GLU A C 1
ATOM 730 O O . GLU A 1 92 ? -22.401 16.902 14.761 1.00 95.12 92 GLU A O 1
ATOM 735 N N . VAL A 1 93 ? -21.499 15.239 13.482 1.00 94.19 93 VAL A N 1
ATOM 736 C CA . VAL A 1 93 ? -21.333 15.960 12.217 1.00 94.19 93 VAL A CA 1
ATOM 737 C C . VAL A 1 93 ? -22.002 15.152 11.111 1.00 94.19 93 VAL A C 1
ATOM 739 O O . VAL A 1 93 ? -21.469 14.137 10.649 1.00 94.19 93 VAL A O 1
ATOM 742 N N . ALA A 1 94 ? -23.177 15.616 10.689 1.00 90.00 94 ALA A N 1
ATOM 743 C CA . ALA A 1 94 ? -23.970 14.954 9.664 1.00 90.00 94 ALA A CA 1
ATOM 744 C C . ALA A 1 94 ? -23.228 14.876 8.321 1.00 90.00 94 ALA A C 1
ATOM 746 O O . ALA A 1 94 ? -22.339 15.674 8.016 1.00 90.00 94 ALA A O 1
ATOM 747 N N . PHE A 1 95 ? -23.617 13.904 7.498 1.00 84.81 95 PHE A N 1
ATOM 748 C CA . PHE A 1 95 ? -23.097 13.773 6.143 1.00 84.81 95 PHE A CA 1
ATOM 749 C C . PHE A 1 95 ? -23.343 15.064 5.339 1.00 84.81 95 PHE A C 1
ATOM 751 O O . PHE A 1 95 ? -24.453 15.595 5.352 1.00 84.81 95 PHE A O 1
ATOM 758 N N . GLY A 1 96 ? -22.313 15.565 4.650 1.00 81.38 96 GLY A N 1
ATOM 759 C CA . GLY A 1 96 ? -22.381 16.793 3.846 1.00 81.38 96 GLY A CA 1
ATOM 760 C C . GLY A 1 96 ? -22.496 18.100 4.645 1.00 81.38 96 GLY A C 1
ATOM 761 O O . GLY A 1 96 ? -22.583 19.166 4.042 1.00 81.38 96 GLY A O 1
ATOM 762 N N . ALA A 1 97 ? -22.496 18.050 5.982 1.00 88.75 97 ALA A N 1
ATOM 763 C CA . ALA A 1 97 ? -22.559 19.250 6.806 1.00 88.75 97 ALA A CA 1
ATOM 764 C C . ALA A 1 97 ? -21.191 19.942 6.905 1.00 88.75 97 ALA A C 1
ATOM 766 O O . ALA A 1 97 ? -20.157 19.294 7.081 1.00 88.75 97 ALA A O 1
ATOM 767 N N . THR A 1 98 ? -21.200 21.274 6.868 1.00 87.62 98 THR A N 1
ATOM 768 C CA . THR A 1 98 ? -20.033 22.088 7.223 1.00 87.62 98 THR A CA 1
ATOM 769 C C . THR A 1 98 ? -19.940 22.200 8.740 1.00 87.62 98 THR A C 1
ATOM 771 O O . THR A 1 98 ? -20.882 22.647 9.394 1.00 87.62 98 THR A O 1
ATOM 774 N N . GLU A 1 99 ? -18.804 21.800 9.308 1.00 92.31 99 GLU A N 1
ATOM 775 C CA . GLU A 1 99 ? -18.539 21.932 10.739 1.00 92.31 99 GLU A CA 1
ATOM 776 C C . GLU A 1 99 ? -18.027 23.342 11.077 1.00 92.31 99 GLU A C 1
ATOM 778 O O . GLU A 1 99 ? -17.109 23.852 10.433 1.00 92.31 99 GLU A O 1
ATOM 783 N N . THR A 1 100 ? -18.596 23.960 12.116 1.00 91.44 100 THR A N 1
ATOM 784 C CA . THR A 1 100 ? -18.068 25.197 12.705 1.00 91.44 100 THR A CA 1
ATOM 785 C C . THR A 1 100 ? -17.077 24.851 13.808 1.00 91.44 100 THR A C 1
ATOM 787 O O . THR A 1 100 ? -17.434 24.191 14.785 1.00 91.44 100 THR A O 1
ATOM 790 N N . TYR A 1 101 ? -15.843 25.329 13.675 1.00 93.56 101 TYR A N 1
ATOM 791 C CA . TYR A 1 101 ? -14.771 25.042 14.624 1.00 93.56 101 TYR A CA 1
ATOM 792 C C . TYR A 1 101 ? -14.741 26.048 15.787 1.00 93.56 101 TYR A C 1
ATOM 794 O O . TYR A 1 101 ? -14.934 27.245 15.560 1.00 93.56 101 TYR A O 1
ATOM 802 N N . PRO A 1 102 ? -14.468 25.605 17.029 1.00 90.94 102 PRO A N 1
ATOM 803 C CA . PRO A 1 102 ? -14.200 26.510 18.146 1.00 90.94 102 PRO A CA 1
ATOM 804 C C . PRO A 1 102 ? -12.967 27.394 17.903 1.00 90.94 102 PRO A C 1
ATOM 806 O O . PRO A 1 102 ? -12.030 26.987 17.222 1.00 90.94 102 PRO A O 1
ATOM 809 N N . ASN A 1 103 ? -12.928 28.580 18.525 1.00 88.31 103 ASN A N 1
ATOM 810 C CA . ASN A 1 103 ? -11.804 29.519 18.375 1.00 88.31 103 ASN A CA 1
ATOM 811 C C . ASN A 1 103 ? -10.465 28.955 18.879 1.00 88.31 103 ASN A C 1
ATOM 813 O O . ASN A 1 103 ? -9.421 29.277 18.322 1.00 88.31 103 ASN A O 1
ATOM 817 N N . SER A 1 104 ? -10.487 28.140 19.940 1.00 94.12 104 SER A N 1
ATOM 818 C CA . SER A 1 104 ? -9.310 27.414 20.423 1.00 94.12 104 SER A CA 1
ATOM 819 C C . SER A 1 104 ? -9.502 25.924 20.190 1.00 94.12 104 SER A C 1
ATOM 821 O O . SER A 1 104 ? -10.506 25.359 20.623 1.00 94.12 104 SER A O 1
ATOM 823 N N . LEU A 1 105 ? -8.533 25.301 19.519 1.00 97.25 105 LEU A N 1
ATOM 824 C CA . LEU A 1 105 ? -8.540 23.871 19.195 1.00 97.25 105 LEU A CA 1
ATOM 825 C C . LEU A 1 105 ? -7.553 23.060 20.037 1.00 97.25 105 LEU A C 1
ATOM 827 O O . LEU A 1 105 ? -7.659 21.835 20.094 1.00 97.25 105 LEU A O 1
ATOM 831 N N . LEU A 1 106 ? -6.615 23.738 20.701 1.00 97.38 106 LEU A N 1
ATOM 832 C CA . LEU A 1 106 ? -5.509 23.127 21.424 1.00 97.38 106 LEU A CA 1
ATOM 833 C C . LEU A 1 106 ? -5.559 23.480 22.911 1.00 97.38 106 LEU A C 1
ATOM 835 O O . LEU A 1 106 ? -5.968 24.572 23.308 1.00 97.38 106 LEU A O 1
ATOM 839 N N . GLN A 1 107 ? -5.099 22.545 23.731 1.00 95.94 107 GLN A N 1
ATOM 840 C CA . GLN A 1 107 ? -4.811 22.735 25.145 1.00 95.94 107 GLN A CA 1
ATOM 841 C C . GLN A 1 107 ? -3.385 22.261 25.443 1.00 95.94 107 GLN A C 1
ATOM 843 O O . GLN A 1 107 ? -2.885 21.330 24.810 1.00 95.94 107 GLN A O 1
ATOM 848 N N . GLY A 1 108 ? -2.756 22.853 26.460 1.00 94.44 108 GLY A N 1
ATOM 849 C CA . GLY A 1 108 ? -1.384 22.514 26.842 1.00 94.44 108 GLY A CA 1
ATOM 850 C C . GLY A 1 108 ? -0.341 22.932 25.801 1.00 94.44 108 GLY A C 1
ATOM 851 O O . GLY A 1 108 ? -0.639 23.602 24.816 1.00 94.44 108 GLY A O 1
ATOM 852 N N . SER A 1 109 ? 0.905 22.549 26.052 1.00 94.56 109 SER A N 1
ATOM 853 C CA . SER A 1 109 ? 2.058 22.764 25.171 1.00 94.56 109 SER A CA 1
ATOM 854 C C . SER A 1 109 ? 3.116 21.686 25.418 1.00 94.56 109 SER A C 1
ATOM 856 O O . SER A 1 109 ? 3.050 20.975 26.431 1.00 94.56 109 SER A O 1
ATOM 858 N N . ALA A 1 110 ? 4.081 21.545 24.502 1.00 95.75 110 ALA A N 1
ATOM 859 C CA . ALA A 1 110 ? 5.115 20.513 24.575 1.00 95.75 110 ALA A CA 1
ATOM 860 C C . ALA A 1 110 ? 4.494 19.130 24.856 1.00 95.75 110 ALA A C 1
ATOM 862 O O . ALA A 1 110 ? 3.544 18.726 24.189 1.00 95.75 110 ALA A O 1
ATOM 863 N N . ASP A 1 111 ? 4.967 18.411 25.873 1.00 96.31 111 ASP A N 1
ATOM 864 C CA . ASP A 1 111 ? 4.493 17.057 26.189 1.00 96.31 111 ASP A CA 1
ATOM 865 C C . ASP A 1 111 ? 3.076 16.996 26.788 1.00 96.31 111 ASP A C 1
ATOM 867 O O . ASP A 1 111 ? 2.564 15.906 27.028 1.00 96.31 111 ASP A O 1
ATOM 871 N N . THR A 1 112 ? 2.414 18.141 26.986 1.00 96.25 112 THR A N 1
ATOM 872 C CA . THR A 1 112 ? 1.006 18.229 27.424 1.00 96.25 112 THR A CA 1
ATOM 873 C C . THR A 1 112 ? 0.042 18.652 26.309 1.00 96.25 112 THR A C 1
ATOM 875 O O . THR A 1 112 ? -1.167 18.733 26.556 1.00 96.25 112 THR A O 1
ATOM 878 N N . LEU A 1 113 ? 0.567 18.930 25.104 1.00 97.62 113 LEU A N 1
ATOM 879 C CA . LEU A 1 113 ? -0.197 19.376 23.938 1.00 97.62 113 LEU A CA 1
ATOM 880 C C . LEU A 1 113 ? -1.294 18.369 23.583 1.00 97.62 113 LEU A C 1
ATOM 882 O O . LEU A 1 113 ? -1.041 17.179 23.420 1.00 97.62 113 LEU A O 1
ATOM 886 N N . ARG A 1 114 ? -2.527 18.837 23.423 1.00 97.12 114 ARG A N 1
ATOM 887 C CA . ARG A 1 114 ? -3.668 17.976 23.094 1.00 97.12 114 ARG A CA 1
ATOM 888 C C . ARG A 1 114 ? -4.800 18.754 22.425 1.00 97.12 114 ARG A C 1
ATOM 890 O O . ARG A 1 114 ? -4.843 19.977 22.551 1.00 97.12 114 ARG A O 1
ATOM 897 N N . PRO A 1 115 ? -5.733 18.059 21.754 1.00 98.06 115 PRO A N 1
ATOM 898 C CA . PRO A 1 115 ? -6.988 18.658 21.312 1.00 98.06 115 PRO A CA 1
ATOM 899 C C . PRO A 1 115 ? -7.832 19.154 22.494 1.00 98.06 115 PRO A C 1
ATOM 901 O O . PRO A 1 115 ? -7.643 18.724 23.632 1.00 98.06 115 PRO A O 1
ATOM 904 N N . ILE A 1 116 ? -8.820 20.004 22.214 1.00 96.62 116 ILE A N 1
ATOM 905 C CA . ILE A 1 116 ? -9.907 20.292 23.159 1.00 96.62 116 ILE A CA 1
ATOM 906 C C . ILE A 1 116 ? -10.643 19.021 23.600 1.00 96.62 116 ILE A C 1
ATOM 908 O O . ILE A 1 116 ? -10.814 18.078 22.824 1.00 96.62 116 ILE A O 1
ATOM 912 N N . ASP A 1 117 ? -11.154 19.027 24.831 1.00 95.25 117 ASP A N 1
ATOM 913 C CA . ASP A 1 117 ? -11.772 17.849 25.451 1.00 95.25 117 ASP A CA 1
ATOM 914 C C . ASP A 1 117 ? -12.945 17.275 24.645 1.00 95.25 117 ASP A C 1
ATOM 916 O O . ASP A 1 117 ? -13.103 16.056 24.589 1.00 95.25 117 ASP A O 1
ATOM 920 N N . SER A 1 118 ? -13.719 18.110 23.942 1.00 95.00 118 SER A N 1
ATOM 921 C CA . SER A 1 118 ? -14.822 17.644 23.089 1.00 95.00 118 SER A CA 1
ATOM 922 C C . SER A 1 118 ? -14.364 16.766 21.920 1.00 95.00 118 SER A C 1
ATOM 924 O O . SER A 1 118 ? -15.150 15.961 21.422 1.00 95.00 118 SER A O 1
ATOM 926 N N . TRP A 1 119 ? -13.103 16.877 21.492 1.00 96.69 119 TRP A N 1
ATOM 927 C CA . TRP A 1 119 ? -12.494 16.069 20.427 1.00 96.69 119 TRP A CA 1
ATOM 928 C C . TRP A 1 119 ? -11.653 14.903 20.959 1.00 96.69 119 TRP A C 1
ATOM 930 O O . TRP A 1 119 ? -11.296 14.010 20.189 1.00 96.69 119 TRP A O 1
ATOM 940 N N . VAL A 1 120 ? -11.370 14.882 22.263 1.00 96.12 120 VAL A N 1
ATOM 941 C CA . VAL A 1 120 ? -10.691 13.773 22.951 1.00 96.12 120 VAL A CA 1
ATOM 942 C C . VAL A 1 120 ? -11.719 12.782 23.491 1.00 96.12 120 VAL A C 1
ATOM 944 O O . VAL A 1 120 ? -11.629 11.587 23.229 1.00 96.12 120 VAL A O 1
ATOM 947 N N . TYR A 1 121 ? -12.722 13.258 24.226 1.00 95.12 121 TYR A N 1
ATOM 948 C CA . TYR A 1 121 ? -13.641 12.402 24.966 1.00 95.12 121 TYR A CA 1
ATOM 949 C C . TYR A 1 121 ? -14.938 12.128 24.198 1.00 95.12 121 TYR A C 1
ATOM 951 O O . TYR A 1 121 ? -15.468 13.017 23.526 1.00 95.12 121 TYR A O 1
ATOM 959 N N . PRO A 1 122 ? -15.487 10.901 24.277 1.00 94.38 122 PRO A N 1
ATOM 960 C CA . PRO A 1 122 ? -16.761 10.585 23.644 1.00 94.38 122 PRO A CA 1
ATOM 961 C C . PRO A 1 122 ? -17.967 11.140 24.411 1.00 94.38 122 PRO A C 1
ATOM 963 O O . PRO A 1 122 ? -19.000 11.438 23.812 1.00 94.38 122 PRO A O 1
ATOM 966 N N . THR A 1 123 ? -17.821 11.292 25.722 1.00 95.19 123 THR A N 1
ATOM 967 C CA . THR A 1 123 ? -18.795 11.853 26.661 1.00 95.19 123 THR A CA 1
ATOM 968 C C . THR A 1 123 ? -18.060 12.755 27.642 1.00 95.19 123 THR A C 1
ATOM 970 O O . THR A 1 123 ? -16.835 12.681 27.731 1.00 95.19 123 THR A O 1
ATOM 973 N N . ASP A 1 124 ? -18.795 13.519 28.439 1.00 95.00 124 ASP A N 1
ATOM 974 C CA . ASP A 1 124 ? -18.228 14.370 29.474 1.00 95.00 124 ASP A CA 1
ATOM 975 C C . ASP A 1 124 ? -17.277 13.583 30.392 1.00 95.00 124 ASP A C 1
ATOM 977 O O . ASP A 1 124 ? -17.671 12.547 30.935 1.00 95.00 124 ASP A O 1
ATOM 981 N N . PRO A 1 125 ? -16.007 14.002 30.545 1.00 92.44 125 PRO A N 1
ATOM 982 C CA . PRO A 1 125 ? -15.053 13.290 31.380 1.00 92.44 125 PRO A CA 1
ATOM 983 C C . PRO A 1 125 ? -15.392 13.370 32.873 1.00 92.44 125 PRO A C 1
ATOM 985 O O . PRO A 1 125 ? -14.872 12.554 33.629 1.00 92.44 125 PRO A O 1
ATOM 988 N N . THR A 1 126 ? -16.259 14.294 33.303 1.00 92.38 126 THR A N 1
ATOM 989 C CA . THR A 1 126 ? -16.702 14.393 34.703 1.00 92.38 126 THR A CA 1
ATOM 990 C C . THR A 1 126 ? -17.680 13.287 35.106 1.00 92.38 126 THR A C 1
ATOM 992 O O . THR A 1 126 ? -17.749 12.936 36.285 1.00 92.38 126 THR A O 1
ATOM 995 N N . ASP A 1 127 ? -18.420 12.711 34.150 1.00 94.25 127 ASP A N 1
ATOM 996 C CA . ASP A 1 127 ? -19.422 11.678 34.427 1.00 94.25 127 ASP A CA 1
ATOM 997 C C . ASP A 1 127 ? -19.307 10.400 33.582 1.00 94.25 127 ASP A C 1
ATOM 999 O O . ASP A 1 127 ? -19.929 9.392 33.920 1.00 94.25 127 ASP A O 1
ATOM 1003 N N . GLY A 1 128 ? -18.541 10.422 32.491 1.00 93.31 128 GLY A N 1
ATOM 1004 C CA . GLY A 1 128 ? -18.341 9.295 31.582 1.00 93.31 128 GLY A CA 1
ATOM 1005 C C . GLY A 1 128 ? -19.579 8.856 30.791 1.00 93.31 128 GLY A C 1
ATOM 1006 O O . GLY A 1 128 ? -19.537 7.802 30.151 1.00 93.31 128 GLY A O 1
ATOM 1007 N N . LYS A 1 129 ? -20.673 9.631 30.799 1.00 94.25 129 LYS A N 1
ATOM 1008 C CA . LYS A 1 129 ? -21.965 9.242 30.202 1.00 94.25 129 LYS A CA 1
ATOM 1009 C C . LYS A 1 129 ? -22.655 10.309 29.351 1.00 94.25 129 LYS A C 1
ATOM 1011 O O . LYS A 1 129 ? -23.387 9.928 28.439 1.00 94.25 129 LYS A O 1
ATOM 1016 N N . THR A 1 130 ? -22.443 11.601 29.600 1.00 95.75 130 THR A N 1
ATOM 1017 C CA . THR A 1 130 ? -23.185 12.671 28.906 1.00 95.75 130 THR A CA 1
ATOM 1018 C C . THR A 1 130 ? -22.550 13.025 27.559 1.00 95.75 130 THR A C 1
ATOM 1020 O O . THR A 1 130 ? -21.400 13.446 27.500 1.00 95.75 130 THR A O 1
ATOM 1023 N N . GLY A 1 131 ? -23.282 12.850 26.454 1.00 93.56 131 GLY A N 1
ATOM 1024 C CA . GLY A 1 131 ? -22.750 12.998 25.092 1.00 93.56 131 GLY A CA 1
ATOM 1025 C C . GLY A 1 131 ? -22.917 14.376 24.434 1.00 93.56 131 GLY A C 1
ATOM 1026 O O . GLY A 1 131 ? -22.245 14.625 23.438 1.00 93.56 131 GLY A O 1
ATOM 1027 N N . ASP A 1 132 ? -23.778 15.264 24.943 1.00 92.62 132 ASP A N 1
ATOM 1028 C CA . ASP A 1 132 ? -24.333 16.415 24.193 1.00 92.62 132 ASP A CA 1
ATOM 1029 C C . ASP A 1 132 ? -23.296 17.388 23.600 1.00 92.62 132 ASP A C 1
ATOM 1031 O O . ASP A 1 132 ? -23.409 17.781 22.439 1.00 92.62 132 ASP A O 1
ATOM 1035 N N . SER A 1 133 ? -22.256 17.738 24.361 1.00 93.19 133 SER A N 1
ATOM 1036 C CA . SER A 1 133 ? -21.149 18.608 23.908 1.00 93.19 133 SER A CA 1
ATOM 1037 C C . SER A 1 133 ? -19.948 17.830 23.344 1.00 93.19 133 SER A C 1
ATOM 1039 O O . SER A 1 133 ? -18.886 18.406 23.108 1.00 93.19 133 SER A O 1
ATOM 1041 N N . TYR A 1 134 ? -20.107 16.518 23.157 1.00 95.50 134 TYR A N 1
ATOM 1042 C CA . TYR A 1 134 ? -19.075 15.568 22.740 1.00 95.50 134 TYR A CA 1
ATOM 1043 C C . TYR A 1 134 ? -19.554 14.809 21.490 1.00 95.50 134 TYR A C 1
ATOM 1045 O O . TYR A 1 134 ? -19.773 15.419 20.448 1.00 95.50 134 TYR A O 1
ATOM 1053 N N . THR A 1 135 ? -19.735 13.485 21.556 1.00 94.69 135 THR A N 1
ATOM 1054 C CA . THR A 1 135 ? -20.177 12.685 20.394 1.00 94.69 135 THR A CA 1
ATOM 1055 C C . THR A 1 135 ? -21.654 12.823 20.054 1.00 94.69 135 THR A C 1
ATOM 1057 O O . THR A 1 135 ? -22.056 12.358 18.995 1.00 94.69 135 THR A O 1
ATOM 1060 N N . LYS A 1 136 ? -22.476 13.381 20.949 1.00 95.19 136 LYS A N 1
ATOM 1061 C CA . LYS A 1 136 ? -23.951 13.358 20.898 1.00 95.19 136 LYS A CA 1
ATOM 1062 C C . LYS A 1 136 ? -24.566 11.950 20.885 1.00 95.19 136 LYS A C 1
ATOM 1064 O O . LYS A 1 136 ? -25.754 11.796 20.608 1.00 95.19 136 LYS A O 1
ATOM 1069 N N . LEU A 1 137 ? -23.778 10.914 21.183 1.00 94.00 137 LEU A N 1
ATOM 1070 C CA . LEU A 1 137 ? -24.282 9.557 21.371 1.00 94.00 137 LEU A CA 1
ATOM 1071 C C . LEU A 1 137 ? -24.854 9.403 22.779 1.00 94.00 137 LEU A C 1
ATOM 1073 O O . LEU A 1 137 ? -24.250 9.841 23.759 1.00 94.00 137 LEU A O 1
ATOM 1077 N N . SER A 1 138 ? -25.996 8.731 22.883 1.00 94.69 138 SER A N 1
ATOM 1078 C CA . SER A 1 138 ? -26.640 8.428 24.159 1.00 94.69 138 SER A CA 1
ATOM 1079 C C . SER A 1 138 ? -26.381 6.974 24.533 1.00 94.69 138 SER A C 1
ATOM 1081 O O . SER A 1 138 ? -26.789 6.056 23.818 1.00 94.69 138 SER A O 1
ATOM 1083 N N . LEU A 1 139 ? -25.698 6.750 25.659 1.00 94.31 139 LEU A N 1
ATOM 1084 C CA . LEU A 1 139 ? -25.468 5.405 26.187 1.00 94.31 139 LEU A CA 1
ATOM 1085 C C . LEU A 1 139 ? -26.802 4.699 26.477 1.00 94.31 139 LEU A C 1
ATOM 1087 O O . LEU A 1 139 ? -27.747 5.313 26.974 1.00 94.31 139 LEU A O 1
ATOM 1091 N N . ASN A 1 140 ? -26.877 3.399 26.185 1.00 94.56 140 ASN A N 1
ATOM 1092 C CA . ASN A 1 140 ? -28.080 2.599 26.416 1.00 94.56 140 ASN A CA 1
ATOM 1093 C C . ASN A 1 140 ? -28.167 2.157 27.884 1.00 94.56 140 ASN A C 1
ATOM 1095 O O . ASN A 1 140 ? -27.795 1.039 28.245 1.00 94.56 140 ASN A O 1
ATOM 1099 N N . ILE A 1 141 ? -28.590 3.094 28.729 1.00 94.62 141 ILE A N 1
ATOM 1100 C CA . ILE A 1 141 ? -28.647 2.952 30.183 1.00 94.62 141 ILE A CA 1
ATOM 1101 C C . ILE A 1 141 ? -30.071 2.608 30.626 1.00 94.62 141 ILE A C 1
ATOM 1103 O O . ILE A 1 141 ? -31.033 3.263 30.230 1.00 94.62 141 ILE A O 1
ATOM 1107 N N . SER A 1 142 ? -30.190 1.632 31.526 1.00 92.75 142 SER A N 1
ATOM 1108 C CA . SER A 1 142 ? -31.437 1.298 32.216 1.00 92.75 142 SER A CA 1
ATOM 1109 C C . SER A 1 142 ? -31.198 1.253 33.724 1.00 92.75 142 SER A C 1
ATOM 1111 O O . SER A 1 142 ? -30.616 0.302 34.251 1.00 92.75 142 SER A O 1
ATOM 1113 N N . GLY A 1 143 ? -31.650 2.287 34.438 1.00 93.50 143 GLY A N 1
ATOM 1114 C CA . GLY A 1 143 ? -31.380 2.438 35.869 1.00 93.50 143 GLY A CA 1
ATOM 1115 C C . GLY A 1 143 ? -29.881 2.606 36.133 1.00 93.50 143 GLY A C 1
ATOM 1116 O O . GLY A 1 143 ? -29.285 3.579 35.684 1.00 93.50 143 GLY A O 1
ATOM 1117 N N . THR A 1 144 ? -29.274 1.656 36.851 1.00 94.12 144 THR A N 1
ATOM 1118 C CA . THR A 1 144 ? -27.827 1.636 37.149 1.00 94.12 144 THR A CA 1
ATOM 1119 C C . THR A 1 144 ? -27.036 0.676 36.254 1.00 94.12 144 THR A C 1
ATOM 1121 O O . THR A 1 144 ? -25.898 0.354 36.581 1.00 94.12 144 THR A O 1
ATOM 1124 N N . SER A 1 145 ? -27.632 0.172 35.172 1.00 93.62 145 SER A N 1
ATOM 1125 C CA . SER A 1 145 ? -27.024 -0.790 34.242 1.00 93.62 145 SER A CA 1
ATOM 1126 C C . SER A 1 145 ? -26.837 -0.168 32.854 1.00 93.62 145 SER A C 1
ATOM 1128 O O . SER A 1 145 ? -27.543 0.775 32.488 1.00 93.62 145 SER A O 1
ATOM 1130 N N . LEU A 1 146 ? -25.881 -0.696 32.088 1.00 94.19 146 LEU A N 1
ATOM 1131 C CA . LEU A 1 146 ? -25.538 -0.277 30.726 1.00 94.19 146 LEU A CA 1
ATOM 1132 C C . LEU A 1 146 ? -25.511 -1.506 29.813 1.00 94.19 146 LEU A C 1
ATOM 1134 O O . LEU A 1 146 ? -24.977 -2.549 30.179 1.00 94.19 146 LEU A O 1
ATOM 1138 N N . GLU A 1 147 ? -26.041 -1.389 28.603 1.00 92.25 147 GLU A N 1
ATOM 1139 C CA . GLU A 1 147 ? -25.937 -2.466 27.620 1.00 92.25 147 GLU A CA 1
ATOM 1140 C C . GLU A 1 147 ? -24.590 -2.436 26.849 1.00 92.25 147 GLU A C 1
ATOM 1142 O O . GLU A 1 147 ? -24.012 -1.366 26.650 1.00 92.25 147 GLU A O 1
ATOM 1147 N N . PRO A 1 148 ? -24.066 -3.589 26.383 1.00 90.88 148 PRO A N 1
ATOM 1148 C CA . PRO A 1 148 ? -24.433 -4.918 26.853 1.00 90.88 148 PRO A CA 1
ATOM 1149 C C . PRO A 1 148 ? -24.095 -5.060 28.341 1.00 90.88 148 PRO A C 1
ATOM 1151 O O . PRO A 1 148 ? -23.051 -4.574 28.793 1.00 90.88 148 PRO A O 1
ATOM 1154 N N . LYS A 1 149 ? -24.971 -5.726 29.094 1.00 91.38 149 LYS A N 1
ATOM 1155 C CA . LYS A 1 149 ? -24.696 -6.065 30.496 1.00 91.38 149 LYS A CA 1
ATOM 1156 C C . LYS A 1 149 ? -23.386 -6.832 30.624 1.00 91.38 149 LYS A C 1
ATOM 1158 O O . LYS A 1 149 ? -23.111 -7.696 29.788 1.00 91.38 149 LYS A O 1
ATOM 1163 N N . ALA A 1 150 ? -22.603 -6.523 31.651 1.00 91.44 150 ALA A N 1
ATOM 1164 C CA . ALA A 1 150 ? -21.271 -7.094 31.843 1.00 91.44 150 ALA A CA 1
ATOM 1165 C C . ALA A 1 150 ? -20.935 -7.298 33.325 1.00 91.44 150 ALA A C 1
ATOM 1167 O O . ALA A 1 150 ? -21.377 -6.545 34.196 1.00 91.44 150 ALA A O 1
ATOM 1168 N N . SER A 1 151 ? -20.123 -8.309 33.593 1.00 92.25 151 SER A N 1
ATOM 1169 C CA . SER A 1 151 ? -19.557 -8.633 34.898 1.00 92.25 151 SER A CA 1
ATOM 1170 C C . SER A 1 151 ? -18.355 -7.742 35.203 1.00 92.25 151 SER A C 1
ATOM 1172 O O . SER A 1 151 ? -17.627 -7.350 34.292 1.00 92.25 151 SER A O 1
ATOM 1174 N N . ASP A 1 152 ? -18.109 -7.453 36.483 1.00 90.62 152 ASP A N 1
ATOM 1175 C CA . ASP A 1 152 ? -16.849 -6.832 36.908 1.00 90.62 152 ASP A CA 1
ATOM 1176 C C . ASP A 1 152 ? -15.677 -7.731 36.457 1.00 90.62 152 ASP A C 1
ATOM 1178 O O . ASP A 1 152 ? -15.646 -8.907 36.839 1.00 90.62 152 ASP A O 1
ATOM 1182 N N . PRO A 1 153 ? -14.702 -7.220 35.676 1.00 86.62 153 PRO A N 1
ATOM 1183 C CA . PRO A 1 153 ? -13.573 -8.012 35.187 1.00 86.62 153 PRO A CA 1
ATOM 1184 C C . PRO A 1 153 ? -12.799 -8.741 36.293 1.00 86.62 153 PRO A C 1
ATOM 1186 O O . PRO A 1 153 ? -12.320 -9.858 36.087 1.00 86.62 153 PRO A O 1
ATOM 1189 N N . LYS A 1 154 ? -12.701 -8.151 37.494 1.00 85.62 154 LYS A N 1
ATOM 1190 C CA . LYS A 1 154 ? -12.028 -8.789 38.637 1.00 85.62 154 LYS A CA 1
ATOM 1191 C C . LYS A 1 154 ? -12.812 -9.992 39.151 1.00 85.62 154 LYS A C 1
ATOM 1193 O O . LYS A 1 154 ? -12.213 -10.984 39.558 1.00 85.62 154 LYS A O 1
ATOM 1198 N N . GLU A 1 155 ? -14.135 -9.913 39.128 1.00 86.19 155 GLU A N 1
ATOM 1199 C CA . GLU A 1 155 ? -15.022 -10.997 39.556 1.00 86.19 155 GLU A CA 1
ATOM 1200 C C . GLU A 1 155 ? -15.116 -12.090 38.486 1.00 86.19 155 GLU A C 1
ATOM 1202 O O . GLU A 1 155 ? -15.068 -13.275 38.815 1.00 86.19 155 GLU A O 1
ATOM 1207 N N . LEU A 1 156 ? -15.118 -11.713 37.204 1.00 84.94 156 LEU A N 1
ATOM 1208 C CA . LEU A 1 156 ? -15.021 -12.653 36.087 1.00 84.94 156 LEU A CA 1
ATOM 1209 C C . LEU A 1 156 ? -13.731 -13.487 36.169 1.00 84.94 156 LEU A C 1
ATOM 1211 O O . LEU A 1 156 ? -13.780 -14.714 36.066 1.00 84.94 156 LEU A O 1
ATOM 1215 N N . LYS A 1 157 ? -12.586 -12.843 36.445 1.00 83.25 157 LYS A N 1
ATOM 1216 C CA . LYS A 1 157 ? -11.294 -13.526 36.640 1.00 83.25 157 LYS A CA 1
ATOM 1217 C C . LYS A 1 157 ? -11.314 -14.480 37.838 1.00 83.25 157 LYS A C 1
ATOM 1219 O O . LYS A 1 157 ? -10.802 -15.591 37.741 1.00 83.25 157 LYS A O 1
ATOM 1224 N N . LYS A 1 158 ? -11.945 -14.092 38.955 1.00 84.75 158 LYS A N 1
ATOM 1225 C CA . LYS A 1 158 ? -12.127 -14.980 40.121 1.00 84.75 158 LYS A CA 1
ATOM 1226 C C . LYS A 1 158 ? -12.972 -16.212 39.794 1.00 84.75 158 LYS A C 1
ATOM 1228 O O . LYS A 1 158 ? -12.716 -17.275 40.349 1.00 84.75 158 LYS A O 1
ATOM 1233 N N . ASN A 1 159 ? -13.941 -16.086 38.889 1.00 79.62 159 ASN A N 1
ATOM 1234 C CA . ASN A 1 159 ? -14.813 -17.179 38.458 1.00 79.62 159 ASN A CA 1
ATOM 1235 C C . ASN A 1 159 ? -14.254 -17.954 37.246 1.00 79.62 159 ASN A C 1
ATOM 1237 O O . ASN A 1 159 ? -15.003 -18.349 36.352 1.00 79.62 159 ASN A O 1
ATOM 1241 N N . SER A 1 160 ? -12.929 -18.125 37.181 1.00 77.88 160 SER A N 1
ATOM 1242 C CA . SER A 1 160 ? -12.237 -18.867 36.114 1.00 77.88 160 SER A CA 1
ATOM 1243 C C . SER A 1 160 ? -12.518 -18.359 34.690 1.00 77.88 160 SER A C 1
ATOM 1245 O O . SER A 1 160 ? -12.466 -19.139 33.742 1.00 77.88 160 SER A O 1
ATOM 1247 N N . GLY A 1 161 ? -12.862 -17.075 34.528 1.00 75.25 161 GLY A N 1
ATOM 1248 C CA . GLY A 1 161 ? -13.164 -16.490 33.219 1.00 75.25 161 GLY A CA 1
ATOM 1249 C C . GLY A 1 161 ? -14.481 -16.974 32.599 1.00 75.25 161 GLY A C 1
ATOM 1250 O O . GLY A 1 161 ? -14.690 -16.811 31.401 1.00 75.25 161 GLY A O 1
ATOM 1251 N N . ILE A 1 162 ? -15.378 -17.590 33.377 1.00 78.56 162 ILE A N 1
ATOM 1252 C CA . ILE A 1 162 ? -16.668 -18.075 32.871 1.00 78.56 162 ILE A CA 1
ATOM 1253 C C . ILE A 1 162 ? -17.580 -16.877 32.572 1.00 78.56 162 ILE A C 1
ATOM 1255 O O . ILE A 1 162 ? -18.218 -16.326 33.466 1.00 78.56 162 ILE A O 1
ATOM 1259 N N . GLU A 1 163 ? -17.664 -16.511 31.294 1.00 83.19 163 GLU A N 1
ATOM 1260 C CA . GLU A 1 163 ? -18.535 -15.447 30.778 1.00 83.19 163 GLU A CA 1
ATOM 1261 C C . GLU A 1 163 ? -20.011 -15.834 30.962 1.00 83.19 163 GLU A C 1
ATOM 1263 O O . GLU A 1 163 ? -20.467 -16.831 30.380 1.00 83.19 163 GLU A O 1
ATOM 1268 N N . GLY A 1 164 ? -20.747 -15.053 31.757 1.00 79.06 164 GLY A N 1
ATOM 1269 C CA . GLY A 1 164 ? -22.171 -15.252 32.049 1.00 79.06 164 GLY A CA 1
ATOM 1270 C C . GLY A 1 164 ? -23.090 -14.264 31.327 1.00 79.06 164 GLY A C 1
ATOM 1271 O O . GLY A 1 164 ? -24.284 -14.524 31.179 1.00 79.06 164 GLY A O 1
ATOM 1272 N N . LEU A 1 165 ? -22.541 -13.144 30.854 1.00 85.12 165 LEU A N 1
ATOM 1273 C CA . LEU A 1 165 ? -23.256 -12.091 30.142 1.00 85.12 165 LEU A CA 1
ATOM 1274 C C . LEU A 1 165 ? -22.631 -11.831 28.770 1.00 85.12 165 LEU A C 1
ATOM 1276 O O . LEU A 1 165 ? -21.448 -12.071 28.544 1.00 85.12 165 LEU A O 1
ATOM 1280 N N . LEU A 1 166 ? -23.422 -11.287 27.842 1.00 80.38 166 LEU A N 1
ATOM 1281 C CA . LEU A 1 166 ? -22.935 -10.947 26.503 1.00 80.38 166 LEU A CA 1
ATOM 1282 C C . LEU A 1 166 ? -21.774 -9.939 26.548 1.00 80.38 166 LEU A C 1
ATOM 1284 O O . LEU A 1 166 ? -20.829 -10.060 25.772 1.00 80.38 166 LEU A O 1
ATOM 1288 N N . GLY A 1 167 ? -21.833 -8.962 27.457 1.00 85.19 167 GLY A N 1
ATOM 1289 C CA . GLY A 1 167 ? -20.786 -7.958 27.626 1.00 85.19 167 GLY A CA 1
ATOM 1290 C C . GLY A 1 167 ? -19.476 -8.507 28.190 1.00 85.19 167 GLY A C 1
ATOM 1291 O O . GLY A 1 167 ? -18.465 -7.829 28.072 1.00 85.19 167 GLY A O 1
ATOM 1292 N N . ASP A 1 168 ? -19.455 -9.732 28.725 1.00 86.12 168 ASP A N 1
ATOM 1293 C CA . ASP A 1 168 ? -18.214 -10.384 29.172 1.00 86.12 168 ASP A CA 1
ATOM 1294 C C . ASP A 1 168 ? -17.327 -10.794 27.981 1.00 86.12 168 ASP A C 1
ATOM 1296 O O . ASP A 1 168 ? -16.133 -11.016 28.144 1.00 86.12 168 ASP A O 1
ATOM 1300 N N . ARG A 1 169 ? -17.910 -10.871 26.775 1.00 80.19 169 ARG A N 1
ATOM 1301 C CA . ARG A 1 169 ? -17.259 -11.364 25.545 1.00 80.19 169 ARG A CA 1
ATOM 1302 C C . ARG A 1 169 ? -16.769 -10.265 24.622 1.00 80.19 169 ARG A C 1
ATOM 1304 O O . ARG A 1 169 ? -16.161 -10.537 23.590 1.00 80.19 169 ARG A O 1
ATOM 1311 N N . VAL A 1 170 ? -17.119 -9.022 24.937 1.00 80.69 170 VAL A N 1
ATOM 1312 C CA . VAL A 1 170 ? -16.803 -7.862 24.113 1.00 80.69 170 VAL A CA 1
ATOM 1313 C C . VAL A 1 170 ? -16.278 -6.747 24.993 1.00 80.69 170 VAL A C 1
ATOM 1315 O O . VAL A 1 170 ? -16.896 -6.347 25.974 1.00 80.69 170 VAL A O 1
ATOM 1318 N N . LEU A 1 171 ? -15.143 -6.183 24.605 1.00 79.88 171 LEU A N 1
ATOM 1319 C CA . LEU A 1 171 ? -14.650 -4.967 25.226 1.00 79.88 171 LEU A CA 1
ATOM 1320 C C . LEU A 1 171 ? -15.306 -3.770 24.530 1.00 79.88 171 LEU A C 1
ATOM 1322 O O . LEU A 1 171 ? -15.254 -3.638 23.307 1.00 79.88 171 LEU A O 1
ATOM 1326 N N . VAL A 1 172 ? -15.931 -2.882 25.308 1.00 85.44 172 VAL A N 1
ATOM 1327 C CA . VAL A 1 172 ? -16.647 -1.709 24.785 1.00 85.44 172 VAL A CA 1
ATOM 1328 C C . VAL A 1 172 ? -15.971 -0.431 25.271 1.00 85.44 172 VAL A C 1
ATOM 1330 O O . VAL A 1 172 ? -16.024 -0.097 26.448 1.00 85.44 172 VAL A O 1
ATOM 1333 N N . SER A 1 173 ? -15.358 0.304 24.341 1.00 87.06 173 SER A N 1
ATOM 1334 C CA . SER A 1 173 ? -14.637 1.556 24.629 1.00 87.06 173 SER A CA 1
ATOM 1335 C C . SER A 1 173 ? -15.481 2.821 24.427 1.00 87.06 173 SER A C 1
ATOM 1337 O O . SER A 1 173 ? -15.103 3.900 24.868 1.00 87.06 173 SER A O 1
ATOM 1339 N N . ASN A 1 174 ? -16.616 2.708 23.726 1.00 89.06 174 ASN A N 1
ATOM 1340 C CA . ASN A 1 174 ? -17.443 3.840 23.290 1.00 89.06 174 ASN A CA 1
ATOM 1341 C C . ASN A 1 174 ? -16.633 4.979 22.634 1.00 89.06 174 ASN A C 1
ATOM 1343 O O . ASN A 1 174 ? -16.879 6.142 22.930 1.00 89.06 174 ASN A O 1
ATOM 1347 N N . ASN A 1 175 ? -15.705 4.651 21.724 1.00 91.56 175 ASN A N 1
ATOM 1348 C CA . ASN A 1 175 ? -14.931 5.630 20.944 1.00 91.56 175 ASN A CA 1
ATOM 1349 C C . ASN A 1 175 ? -13.933 6.473 21.775 1.00 91.56 175 ASN A C 1
ATOM 1351 O O . ASN A 1 175 ? -13.644 7.611 21.413 1.00 91.56 175 ASN A O 1
ATOM 1355 N N . LEU A 1 176 ? -13.385 5.940 22.877 1.00 92.25 176 LEU A N 1
ATOM 1356 C CA . LEU A 1 176 ? -12.205 6.552 23.501 1.00 92.25 176 LEU A CA 1
ATOM 1357 C C . LEU A 1 176 ? -10.983 6.445 22.562 1.00 92.25 176 LEU A C 1
ATOM 1359 O O . LEU A 1 176 ? -10.779 5.390 21.952 1.00 92.25 176 LEU A O 1
ATOM 1363 N N . PRO A 1 177 ? -10.160 7.505 22.452 1.00 93.62 177 PRO A N 1
ATOM 1364 C CA . PRO A 1 177 ? -8.909 7.465 21.703 1.00 93.62 177 PRO A CA 1
ATOM 1365 C C . PRO A 1 177 ? -7.862 6.632 22.451 1.00 93.62 177 PRO A C 1
ATOM 1367 O O . PRO A 1 177 ? -8.069 6.233 23.600 1.00 93.62 177 PRO A O 1
ATOM 1370 N N . GLU A 1 178 ? -6.721 6.379 21.812 1.00 91.44 178 GLU A N 1
ATOM 1371 C CA . GLU A 1 178 ? -5.622 5.632 22.434 1.00 91.44 178 GLU A CA 1
ATOM 1372 C C . GLU A 1 178 ? -5.116 6.327 23.704 1.00 91.44 178 GLU A C 1
ATOM 1374 O O . GLU A 1 178 ? -4.953 5.673 24.730 1.00 91.44 178 GLU A O 1
ATOM 1379 N N . LEU A 1 179 ? -4.909 7.645 23.639 1.00 93.50 179 LEU A N 1
ATOM 1380 C CA . LEU A 1 179 ? -4.394 8.460 24.734 1.00 93.50 179 LEU A CA 1
ATOM 1381 C C . LEU A 1 179 ? -5.342 9.611 25.066 1.00 93.50 179 LEU A C 1
ATOM 1383 O O . LEU A 1 179 ? -5.806 10.333 24.186 1.00 93.50 179 LEU A O 1
ATOM 1387 N N . ARG A 1 180 ? -5.567 9.831 26.360 1.00 93.62 180 ARG A N 1
ATOM 1388 C CA . ARG A 1 180 ? -6.381 10.931 26.899 1.00 93.62 180 ARG A CA 1
ATOM 1389 C C . ARG A 1 180 ? -5.722 11.536 28.133 1.00 93.62 180 ARG A C 1
ATOM 1391 O O . ARG A 1 180 ? -4.948 10.867 28.808 1.00 93.62 180 ARG A O 1
ATOM 1398 N N . TRP A 1 181 ? -6.000 12.804 28.412 1.00 93.81 181 TRP A N 1
ATOM 1399 C CA . TRP A 1 181 ? -5.334 13.546 29.483 1.00 93.81 181 TRP A CA 1
ATOM 1400 C C . TRP A 1 181 ? -6.022 13.363 30.839 1.00 93.81 181 TRP A C 1
ATOM 1402 O O . TRP A 1 181 ? -7.146 13.821 31.025 1.00 93.81 181 TRP A O 1
ATOM 1412 N N . ASP A 1 182 ? -5.342 12.748 31.804 1.00 90.06 182 ASP A N 1
ATOM 1413 C CA . ASP A 1 182 ? -5.821 12.653 33.182 1.00 90.06 182 ASP A CA 1
ATOM 1414 C C . ASP A 1 182 ? -5.341 13.869 33.981 1.00 90.06 182 ASP A C 1
ATOM 1416 O O . ASP A 1 182 ? -4.153 14.015 34.278 1.00 90.06 182 ASP A O 1
ATOM 1420 N N . THR A 1 183 ? -6.271 14.752 34.340 1.00 87.19 183 THR A N 1
ATOM 1421 C CA . THR A 1 183 ? -5.979 15.970 35.105 1.00 87.19 183 THR A CA 1
ATOM 1422 C C . THR A 1 183 ? -5.521 15.680 36.531 1.00 87.19 183 THR A C 1
ATOM 1424 O O . THR A 1 183 ? -4.735 16.452 37.072 1.00 87.19 183 THR A O 1
ATOM 1427 N N . SER A 1 184 ? -5.957 14.569 37.131 1.00 87.38 184 SER A N 1
ATOM 1428 C CA . SER A 1 184 ? -5.561 14.183 38.490 1.00 87.38 184 SER A CA 1
ATOM 1429 C C . SER A 1 184 ? -4.126 13.663 38.541 1.00 87.38 184 SER A C 1
ATOM 1431 O O . SER A 1 184 ? -3.406 13.910 39.507 1.00 87.38 184 SER A O 1
ATOM 1433 N N . LYS A 1 185 ? -3.694 12.984 37.472 1.00 88.94 185 LYS A N 1
ATOM 1434 C CA . LYS A 1 185 ? -2.336 12.442 37.331 1.00 88.94 185 LYS A CA 1
ATOM 1435 C C . LYS A 1 185 ? -1.388 13.373 36.568 1.00 88.94 185 LYS A C 1
ATOM 1437 O O . LYS A 1 185 ? -0.189 13.114 36.544 1.00 88.94 185 LYS A O 1
ATOM 1442 N N . ASN A 1 186 ? -1.911 14.430 35.941 1.00 90.69 186 ASN A N 1
ATOM 1443 C CA . ASN A 1 186 ? -1.176 15.369 35.091 1.00 90.69 186 ASN A CA 1
ATOM 1444 C C . ASN A 1 186 ? -0.362 14.669 33.979 1.00 90.69 186 ASN A C 1
ATOM 1446 O O . ASN A 1 186 ? 0.796 15.010 33.734 1.00 90.69 186 ASN A O 1
ATOM 1450 N N . GLN A 1 187 ? -0.956 13.658 33.336 1.00 93.44 187 GLN A N 1
ATOM 1451 C CA . GLN A 1 187 ? -0.310 12.860 32.286 1.00 93.44 187 GLN A CA 1
ATOM 1452 C C . GLN A 1 187 ? -1.329 12.251 31.313 1.00 93.44 187 GLN A C 1
ATOM 1454 O O . GLN A 1 187 ? -2.520 12.147 31.615 1.00 93.44 187 GLN A O 1
ATOM 1459 N N . PHE A 1 188 ? -0.853 11.796 30.152 1.00 93.62 188 PHE A N 1
ATOM 1460 C CA . PHE A 1 188 ? -1.657 10.968 29.253 1.00 93.62 188 PHE A CA 1
ATOM 1461 C C . PHE A 1 188 ? -1.799 9.540 29.791 1.00 93.62 188 PHE A C 1
ATOM 1463 O O . PHE A 1 188 ? -0.820 8.940 30.228 1.00 93.62 188 PHE A O 1
ATOM 1470 N N . ILE A 1 189 ? -3.011 8.994 29.703 1.00 91.19 189 ILE A N 1
ATOM 1471 C CA . ILE A 1 189 ? -3.363 7.614 30.061 1.00 91.19 189 ILE A CA 1
ATOM 1472 C C . ILE A 1 189 ? -4.103 6.935 28.903 1.00 91.19 189 ILE A C 1
ATOM 1474 O O . ILE A 1 189 ? -4.614 7.621 28.015 1.00 91.19 189 ILE A O 1
ATOM 1478 N N . GLY A 1 190 ? -4.196 5.604 28.925 1.00 83.75 190 GLY A N 1
ATOM 1479 C CA . GLY A 1 190 ? -4.948 4.810 27.941 1.00 83.75 190 GLY A CA 1
ATOM 1480 C C . GLY A 1 190 ? -4.125 3.726 27.242 1.00 83.75 190 GLY A C 1
ATOM 1481 O O . GLY A 1 190 ? -4.702 2.849 26.594 1.00 83.75 190 GLY A O 1
ATOM 1482 N N . SER A 1 191 ? -2.800 3.733 27.428 1.00 73.25 191 SER A N 1
ATOM 1483 C CA . SER A 1 191 ? -1.883 2.694 26.934 1.00 73.25 191 SER A CA 1
ATOM 1484 C C . SER A 1 191 ? -2.153 1.324 27.556 1.00 73.25 191 SER A C 1
ATOM 1486 O O . SER A 1 191 ? -1.898 0.299 26.921 1.00 73.25 191 SER A O 1
ATOM 1488 N N . TYR A 1 192 ? -2.716 1.300 28.763 1.00 73.19 192 TYR A N 1
ATOM 1489 C CA . TYR A 1 192 ? -2.992 0.078 29.502 1.00 73.19 192 TYR A CA 1
ATOM 1490 C C . TYR A 1 192 ? -4.494 -0.153 29.693 1.00 73.19 192 TYR A C 1
ATOM 1492 O O . TYR A 1 192 ? -5.287 0.790 29.651 1.00 73.19 192 TYR A O 1
ATOM 1500 N N . ILE A 1 193 ? -4.912 -1.412 29.852 1.00 72.69 193 ILE A N 1
ATOM 1501 C CA . ILE A 1 193 ? -6.342 -1.752 29.957 1.00 72.69 193 ILE A CA 1
ATOM 1502 C C . ILE A 1 193 ? -6.935 -1.318 31.306 1.00 72.69 193 ILE A C 1
ATOM 1504 O O . ILE A 1 193 ? -8.135 -1.087 31.416 1.00 72.69 193 ILE A O 1
ATOM 1508 N N . GLU A 1 194 ? -6.088 -1.136 32.315 1.00 79.56 194 GLU A N 1
ATOM 1509 C CA . GLU A 1 194 ? -6.423 -0.592 33.628 1.00 79.56 194 GLU A CA 1
ATOM 1510 C C . GLU A 1 194 ? -6.680 0.924 33.623 1.00 79.56 194 GLU A C 1
ATOM 1512 O O . GLU A 1 194 ? -7.323 1.431 34.547 1.00 79.56 194 GLU A O 1
ATOM 1517 N N . ASP A 1 195 ? -6.257 1.650 32.578 1.00 86.12 195 ASP A N 1
ATOM 1518 C CA . ASP A 1 195 ? -6.514 3.086 32.411 1.00 86.12 195 ASP A CA 1
ATOM 1519 C C . ASP A 1 195 ? -7.964 3.348 31.971 1.00 86.12 195 ASP A C 1
ATOM 1521 O O . ASP A 1 195 ? -8.270 3.816 30.866 1.00 86.12 195 ASP A O 1
ATOM 1525 N N . THR A 1 196 ? -8.892 3.046 32.869 1.00 89.56 196 THR A N 1
ATOM 1526 C CA . THR A 1 196 ? -10.326 3.094 32.590 1.00 89.56 196 THR A CA 1
ATOM 1527 C C . THR A 1 196 ? -10.954 4.456 32.895 1.00 89.56 196 THR A C 1
ATOM 1529 O O . THR A 1 196 ? -10.405 5.282 33.629 1.00 89.56 196 THR A O 1
ATOM 1532 N N . GLN A 1 197 ? -12.080 4.741 32.244 1.00 91.75 197 GLN A N 1
ATOM 1533 C CA . GLN A 1 197 ? -12.953 5.872 32.546 1.00 91.75 197 GLN A CA 1
ATOM 1534 C C . GLN A 1 197 ? -14.178 5.362 33.304 1.00 91.75 197 GLN A C 1
ATOM 1536 O O . GLN A 1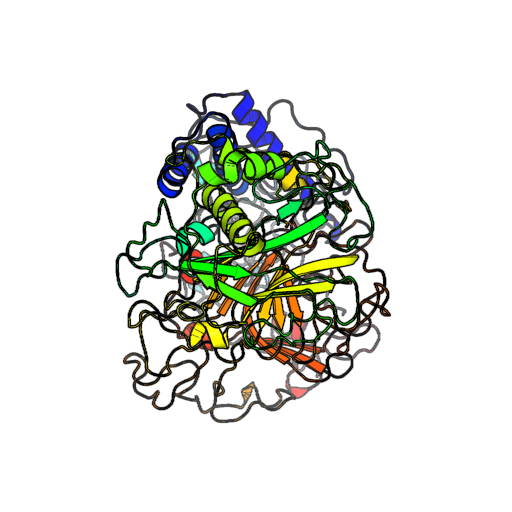 197 ? -14.858 4.453 32.820 1.00 91.75 197 GLN A O 1
ATOM 1541 N N . ASP A 1 198 ? -14.465 5.972 34.450 1.00 93.62 198 ASP A N 1
ATOM 1542 C CA . ASP A 1 198 ? -15.662 5.700 35.244 1.00 93.62 198 ASP A CA 1
ATOM 1543 C C . ASP A 1 198 ? -16.925 6.205 34.542 1.00 93.62 198 ASP A C 1
ATOM 1545 O O . ASP A 1 198 ? -16.912 7.254 33.898 1.00 93.62 198 ASP A O 1
ATOM 1549 N N . ILE A 1 199 ? -18.029 5.473 34.701 1.00 95.44 199 ILE A N 1
ATOM 1550 C CA . ILE A 1 199 ? -19.356 5.875 34.227 1.00 95.44 199 ILE A CA 1
ATOM 1551 C C . ILE A 1 199 ? -20.239 6.144 35.452 1.00 95.44 199 ILE A C 1
ATOM 1553 O O . ILE A 1 199 ? -20.839 5.239 36.036 1.00 95.44 199 ILE A O 1
ATOM 1557 N N . THR A 1 200 ? -20.311 7.406 35.869 1.00 95.75 200 THR A N 1
ATOM 1558 C CA . THR A 1 200 ? -20.904 7.826 37.144 1.00 95.75 200 THR A CA 1
ATOM 1559 C C . THR A 1 200 ? -22.370 7.408 37.273 1.00 95.75 200 THR A C 1
ATOM 1561 O O . THR A 1 200 ? -23.243 7.822 36.500 1.00 95.75 200 THR A O 1
ATOM 1564 N N . GLY A 1 201 ? -22.664 6.634 38.322 1.00 95.12 201 GLY A N 1
ATOM 1565 C CA . GLY A 1 201 ? -24.003 6.113 38.627 1.00 95.12 201 GLY A CA 1
ATOM 1566 C C . GLY A 1 201 ? -24.348 4.792 37.929 1.00 95.12 201 GLY A C 1
ATOM 1567 O O . GLY A 1 201 ? -25.427 4.253 38.172 1.00 95.12 201 GLY A O 1
ATOM 1568 N N . ILE A 1 202 ? -23.443 4.256 37.108 1.00 96.44 202 ILE A N 1
ATOM 1569 C CA . ILE A 1 202 ? -23.579 2.955 36.450 1.00 96.44 202 ILE A CA 1
ATOM 1570 C C . ILE A 1 202 ? -22.690 1.940 37.157 1.00 96.44 202 ILE A C 1
ATOM 1572 O O . ILE A 1 202 ? -21.576 2.254 37.569 1.00 96.44 202 ILE A O 1
ATOM 1576 N N . LYS A 1 203 ? -23.189 0.718 37.303 1.00 96.06 203 LYS A N 1
ATOM 1577 C CA . LYS A 1 203 ? -22.539 -0.379 38.016 1.00 96.06 203 LYS A CA 1
ATOM 1578 C C . LYS A 1 203 ? -22.338 -1.570 37.088 1.00 96.06 203 LYS A C 1
ATOM 1580 O O . LYS A 1 203 ? -23.010 -1.679 36.061 1.00 96.06 203 LYS A O 1
ATOM 1585 N N . TRP A 1 204 ? -21.413 -2.452 37.449 1.00 95.25 204 TRP A N 1
ATOM 1586 C CA . TRP A 1 204 ? -21.347 -3.781 36.837 1.00 95.25 204 TRP A CA 1
ATOM 1587 C C . TRP A 1 204 ? -22.624 -4.577 37.154 1.00 95.25 204 TRP A C 1
ATOM 1589 O O . TRP A 1 204 ? -23.279 -4.336 38.168 1.00 95.25 204 TRP A O 1
ATOM 1599 N N . ASP A 1 205 ? -23.004 -5.508 36.284 1.00 94.38 205 ASP A N 1
ATOM 1600 C CA . ASP A 1 205 ? -24.233 -6.297 36.438 1.00 94.38 205 ASP A CA 1
ATOM 1601 C C . ASP A 1 205 ? -24.013 -7.557 37.281 1.00 94.38 205 ASP A C 1
ATOM 1603 O O . ASP A 1 205 ? -24.936 -8.030 37.949 1.00 94.38 205 ASP A O 1
ATOM 1607 N N . LEU A 1 206 ? -22.783 -8.082 37.276 1.00 92.50 206 LEU A N 1
ATOM 1608 C CA . LEU A 1 206 ? -22.366 -9.198 38.118 1.00 92.50 206 LEU A CA 1
ATOM 1609 C C . LEU A 1 206 ? -21.092 -8.862 38.912 1.00 92.50 206 LEU A C 1
ATOM 1611 O O . LEU A 1 206 ? -20.192 -8.215 38.368 1.00 92.50 206 LEU A O 1
ATOM 1615 N N . PRO A 1 207 ? -20.998 -9.318 40.177 1.00 91.25 207 PRO A N 1
ATOM 1616 C CA . PRO A 1 207 ? -22.009 -10.069 40.927 1.00 91.25 207 PRO A CA 1
ATOM 1617 C C . PRO A 1 207 ? -23.250 -9.218 41.241 1.00 91.25 207 PRO A C 1
ATOM 1619 O O . PRO A 1 207 ? -23.173 -7.996 41.372 1.00 91.25 207 PRO A O 1
ATOM 1622 N N . SER A 1 208 ? -24.408 -9.875 41.350 1.00 89.62 208 SER A N 1
ATOM 1623 C CA . SER A 1 208 ? -25.682 -9.192 41.603 1.00 89.62 208 SER A CA 1
ATOM 1624 C C . SER A 1 208 ? -25.607 -8.343 42.876 1.00 89.62 208 SER A C 1
ATOM 1626 O O . SER A 1 208 ? -25.175 -8.820 43.924 1.00 89.62 208 SER A O 1
ATOM 1628 N N . GLY A 1 209 ? -26.059 -7.090 42.795 1.00 86.62 209 GLY A N 1
ATOM 1629 C CA . GLY A 1 209 ? -26.035 -6.152 43.921 1.00 86.62 209 GLY A CA 1
ATOM 1630 C C . GLY A 1 209 ? -24.686 -5.468 44.162 1.00 86.62 209 GLY A C 1
ATOM 1631 O O . GLY A 1 209 ? -24.551 -4.757 45.158 1.00 86.62 209 GLY A O 1
ATOM 1632 N N . THR A 1 210 ? -23.707 -5.637 43.267 1.00 90.25 210 THR A N 1
ATOM 1633 C CA . THR A 1 210 ? -22.429 -4.915 43.335 1.00 90.25 210 THR A CA 1
ATOM 1634 C C . THR A 1 210 ? -22.623 -3.398 43.461 1.00 90.25 210 THR A C 1
ATOM 1636 O O . THR A 1 210 ? -23.576 -2.808 42.945 1.00 90.25 210 THR A O 1
ATOM 1639 N N . THR A 1 211 ? -21.714 -2.742 44.180 1.00 91.94 211 THR A N 1
ATOM 1640 C CA . THR A 1 211 ? -21.628 -1.276 44.275 1.00 91.94 211 THR A CA 1
ATOM 1641 C C . THR A 1 211 ? -20.534 -0.701 43.388 1.00 91.94 211 THR A C 1
ATOM 1643 O O . THR A 1 211 ? -20.383 0.517 43.341 1.00 91.94 211 THR A O 1
ATOM 1646 N N . GLN A 1 212 ? -19.780 -1.561 42.704 1.00 94.25 212 GLN A N 1
ATOM 1647 C CA . GLN A 1 212 ? -18.639 -1.168 41.895 1.00 94.25 212 GLN A CA 1
ATOM 1648 C C . GLN A 1 212 ? -19.103 -0.407 40.657 1.00 94.25 212 GLN A C 1
ATOM 1650 O O . GLN A 1 212 ? -19.919 -0.912 39.879 1.00 94.25 212 GLN A O 1
ATOM 1655 N N . THR A 1 213 ? -18.567 0.800 40.484 1.00 95.31 213 THR A N 1
ATOM 1656 C CA . THR A 1 213 ? -18.801 1.627 39.301 1.00 95.31 213 THR A CA 1
ATOM 1657 C C . THR A 1 213 ? -18.309 0.899 38.057 1.00 95.31 213 THR A C 1
ATOM 1659 O O . THR A 1 213 ? -17.211 0.338 38.044 1.00 95.31 213 THR A O 1
ATOM 1662 N N . ARG A 1 214 ? -19.126 0.906 37.003 1.00 94.00 214 ARG A N 1
ATOM 1663 C CA . ARG A 1 214 ? -18.728 0.375 35.704 1.00 94.00 214 ARG A CA 1
ATOM 1664 C C . ARG A 1 214 ? -17.711 1.303 35.061 1.00 94.00 214 ARG A C 1
ATOM 1666 O O . ARG A 1 214 ? -17.915 2.517 35.030 1.00 94.00 214 ARG A O 1
ATOM 1673 N N . THR A 1 215 ? -16.659 0.722 34.500 1.00 92.94 215 THR A N 1
ATOM 1674 C CA . THR A 1 215 ? -15.606 1.469 33.814 1.00 92.94 215 THR A CA 1
ATOM 1675 C C . THR A 1 215 ? -15.410 0.961 32.388 1.00 92.94 215 THR A C 1
ATOM 1677 O O . THR A 1 215 ? -15.879 -0.122 32.027 1.00 92.94 215 THR A O 1
ATOM 1680 N N . ARG A 1 216 ? -14.746 1.761 31.547 1.00 90.12 216 ARG A N 1
ATOM 1681 C CA . ARG A 1 216 ? -14.388 1.380 30.171 1.00 90.12 216 ARG A CA 1
ATOM 1682 C C . ARG A 1 216 ? -12.940 1.746 29.826 1.00 90.12 216 ARG A C 1
ATOM 1684 O O . ARG A 1 216 ? -12.514 2.848 30.178 1.00 90.12 216 ARG A O 1
ATOM 1691 N N . PRO A 1 217 ? -12.185 0.872 29.140 1.00 88.94 217 PRO A N 1
ATOM 1692 C CA . PRO A 1 217 ? -10.821 1.166 28.713 1.00 88.94 217 PRO A CA 1
ATOM 1693 C C . PRO A 1 217 ? -10.774 1.854 27.340 1.00 88.94 217 PRO A C 1
ATOM 1695 O O . PRO A 1 217 ? -11.726 1.796 26.553 1.00 88.94 217 PRO A O 1
ATOM 1698 N N . SER A 1 218 ? -9.626 2.443 27.011 1.00 88.94 218 SER A N 1
ATOM 1699 C CA . SER A 1 218 ? -9.256 2.743 25.623 1.00 88.94 218 SER A CA 1
ATOM 1700 C C . SER A 1 218 ? -8.878 1.446 24.904 1.00 88.94 218 SER A C 1
ATOM 1702 O O . SER A 1 218 ? -7.990 0.730 25.360 1.00 88.94 218 SER A O 1
ATOM 1704 N N . LEU A 1 219 ? -9.540 1.141 23.783 1.00 85.00 219 LEU A N 1
ATOM 1705 C CA . LEU A 1 219 ? -9.245 -0.049 22.959 1.00 85.00 219 LEU A CA 1
ATOM 1706 C C . LEU A 1 219 ? -8.540 0.286 21.645 1.00 85.00 219 LEU A C 1
ATOM 1708 O O . LEU A 1 219 ? -8.079 -0.607 20.940 1.00 85.00 219 LEU A O 1
ATOM 1712 N N . VAL A 1 220 ? -8.457 1.572 21.306 1.00 84.94 220 VAL A N 1
ATOM 1713 C CA . VAL A 1 220 ? -7.682 2.022 20.154 1.00 84.94 220 VAL A CA 1
ATOM 1714 C C . VAL A 1 220 ? -6.204 1.885 20.496 1.00 84.94 220 VAL A C 1
ATOM 1716 O O . VAL A 1 220 ? -5.747 2.328 21.553 1.00 84.94 220 VAL A O 1
ATOM 1719 N N . ARG A 1 221 ? -5.465 1.250 19.592 1.00 78.00 221 ARG A N 1
ATOM 1720 C CA . ARG A 1 221 ? -4.012 1.131 19.629 1.00 78.00 221 ARG A CA 1
ATOM 1721 C C . ARG A 1 221 ? -3.505 1.481 18.245 1.00 78.00 221 ARG A C 1
ATOM 1723 O O . ARG A 1 221 ? -3.964 0.892 17.266 1.00 78.00 221 ARG A O 1
ATOM 1730 N N . ASN A 1 222 ? -2.591 2.435 18.155 1.00 72.62 222 ASN A N 1
ATOM 1731 C CA . ASN A 1 222 ? -1.866 2.641 16.919 1.00 72.62 222 ASN A CA 1
ATOM 1732 C C . ASN A 1 222 ? -0.824 1.523 16.794 1.00 72.62 222 ASN A C 1
ATOM 1734 O O . ASN A 1 222 ? 0.087 1.415 17.616 1.00 72.62 222 ASN A O 1
ATOM 1738 N N . LEU A 1 223 ? -1.007 0.639 15.816 1.00 68.50 223 LEU A N 1
ATOM 1739 C CA . LEU A 1 223 ? 0.012 -0.345 15.459 1.00 68.50 223 LEU A CA 1
ATOM 1740 C C . LEU A 1 223 ? 1.165 0.377 14.750 1.00 68.50 223 LEU A C 1
ATOM 1742 O O . LEU A 1 223 ? 1.002 1.517 14.307 1.00 68.50 223 LEU A O 1
ATOM 1746 N N . ALA A 1 224 ? 2.338 -0.260 14.637 1.00 65.19 224 ALA A N 1
ATOM 1747 C CA . ALA A 1 224 ? 3.386 0.297 13.783 1.00 65.19 224 ALA A CA 1
ATOM 1748 C C . ALA A 1 224 ? 2.800 0.552 12.385 1.00 65.19 224 ALA A C 1
ATOM 1750 O O . ALA A 1 224 ? 1.939 -0.213 11.949 1.00 65.19 224 ALA A O 1
ATOM 1751 N N . ASP A 1 225 ? 3.234 1.621 11.708 1.00 69.12 225 ASP A N 1
ATOM 1752 C CA . ASP A 1 225 ? 2.633 2.098 10.455 1.00 69.12 225 ASP A CA 1
ATOM 1753 C C . ASP A 1 225 ? 2.884 1.121 9.289 1.00 69.12 225 ASP A C 1
ATOM 1755 O O . ASP A 1 225 ? 3.703 1.334 8.395 1.00 69.12 225 ASP A O 1
ATOM 1759 N N . ILE A 1 226 ? 2.179 -0.011 9.321 1.00 77.31 226 ILE A N 1
ATOM 1760 C CA . ILE A 1 226 ? 2.140 -1.026 8.271 1.00 77.31 226 ILE A CA 1
ATOM 1761 C C . ILE A 1 226 ? 1.628 -0.423 6.961 1.00 77.31 226 ILE A C 1
ATOM 1763 O O . ILE A 1 226 ? 1.986 -0.915 5.896 1.00 77.31 226 ILE A O 1
ATOM 1767 N N . GLY A 1 227 ? 0.844 0.659 7.026 1.00 78.94 227 GLY A N 1
ATOM 1768 C CA . GLY A 1 227 ? 0.282 1.359 5.875 1.00 78.94 227 GLY A CA 1
ATOM 1769 C C . GLY A 1 227 ? 1.261 2.282 5.142 1.00 78.94 227 GLY A C 1
ATOM 1770 O O . GLY A 1 227 ? 0.917 2.734 4.047 1.00 78.94 227 GLY A O 1
ATOM 1771 N N . SER A 1 228 ? 2.467 2.520 5.685 1.00 86.31 228 SER A N 1
ATOM 1772 C CA . SER A 1 228 ? 3.512 3.419 5.153 1.00 86.31 228 SER A CA 1
ATOM 1773 C C . SER A 1 228 ? 4.182 2.897 3.871 1.00 86.31 228 SER A C 1
ATOM 1775 O O . SER A 1 228 ? 5.370 2.570 3.817 1.00 86.31 228 SER A O 1
ATOM 1777 N N . THR A 1 229 ? 3.376 2.756 2.828 1.00 92.38 229 THR A N 1
ATOM 1778 C CA . THR A 1 229 ? 3.731 2.207 1.511 1.00 92.38 229 THR A CA 1
ATOM 1779 C C . THR A 1 229 ? 4.121 3.288 0.502 1.00 92.38 229 THR A C 1
ATOM 1781 O O . THR A 1 229 ? 4.596 2.972 -0.588 1.00 92.38 229 THR A O 1
ATOM 1784 N N . GLU A 1 230 ? 3.954 4.558 0.873 1.00 92.12 230 GLU A N 1
ATOM 1785 C CA . GLU A 1 230 ? 4.317 5.720 0.065 1.00 92.12 230 GLU A CA 1
ATOM 1786 C C . GLU A 1 230 ? 5.820 5.783 -0.231 1.00 92.12 230 GLU A C 1
ATOM 1788 O O . GLU A 1 230 ? 6.640 5.115 0.406 1.00 92.12 230 GLU A O 1
ATOM 1793 N N . ARG A 1 231 ? 6.180 6.613 -1.211 1.00 93.56 231 ARG A N 1
ATOM 1794 C CA . ARG A 1 231 ? 7.579 6.902 -1.535 1.00 93.56 231 ARG A CA 1
ATOM 1795 C C . ARG A 1 231 ? 8.296 7.502 -0.337 1.00 93.56 231 ARG A C 1
ATOM 1797 O O . ARG A 1 231 ? 7.728 8.309 0.397 1.00 93.56 231 ARG A O 1
ATOM 1804 N N . ASP A 1 232 ? 9.535 7.073 -0.133 1.00 93.00 232 ASP A N 1
ATOM 1805 C CA . ASP A 1 232 ? 10.348 7.333 1.052 1.00 93.00 232 ASP A CA 1
ATOM 1806 C C . ASP A 1 232 ? 9.701 6.850 2.367 1.00 93.00 232 ASP A C 1
ATOM 1808 O O . ASP A 1 232 ? 10.097 7.265 3.462 1.00 93.00 232 ASP A O 1
ATOM 1812 N N . GLY A 1 233 ? 8.689 5.983 2.279 1.00 92.00 233 GLY A N 1
ATOM 1813 C CA . GLY A 1 233 ? 8.029 5.323 3.399 1.00 92.00 233 GLY A CA 1
ATOM 1814 C C . GLY A 1 233 ? 8.852 4.174 3.981 1.00 92.00 233 GLY A C 1
ATOM 1815 O O . GLY A 1 233 ? 9.895 3.778 3.452 1.00 92.00 233 GLY A O 1
ATOM 1816 N N . ASP A 1 234 ? 8.365 3.615 5.087 1.00 91.12 234 ASP A N 1
ATOM 1817 C CA . ASP A 1 234 ? 9.076 2.569 5.828 1.00 91.12 234 ASP A CA 1
ATOM 1818 C C . ASP A 1 234 ? 9.388 1.340 4.971 1.00 91.12 234 ASP A C 1
ATOM 1820 O O . ASP A 1 234 ? 10.459 0.749 5.112 1.00 91.12 234 ASP A O 1
ATOM 1824 N N . TRP A 1 235 ? 8.469 0.944 4.087 1.00 95.56 235 TRP A N 1
ATOM 1825 C CA . TRP A 1 235 ? 8.642 -0.248 3.258 1.00 95.56 235 TRP A CA 1
ATOM 1826 C C . TRP A 1 235 ? 9.663 -0.059 2.135 1.00 95.56 235 TRP A C 1
ATOM 1828 O O . TRP A 1 235 ? 10.447 -0.973 1.875 1.00 95.56 235 TRP A O 1
ATOM 1838 N N . GLU A 1 236 ? 9.718 1.122 1.512 1.00 97.00 236 GLU A N 1
ATOM 1839 C CA . GLU A 1 236 ? 10.743 1.428 0.506 1.00 97.00 236 GLU A CA 1
ATOM 1840 C C . GLU A 1 236 ? 12.138 1.455 1.146 1.00 97.00 236 GLU A C 1
ATOM 1842 O O . GLU A 1 236 ? 13.084 0.858 0.626 1.00 97.00 236 GLU A O 1
ATOM 1847 N N . LEU A 1 237 ? 12.250 2.080 2.323 1.00 95.38 237 LEU A N 1
ATOM 1848 C CA . LEU A 1 237 ? 13.493 2.150 3.091 1.00 95.38 237 LEU A CA 1
ATOM 1849 C C . LEU A 1 237 ? 13.919 0.776 3.627 1.00 95.38 237 LEU A C 1
ATOM 1851 O O . LEU A 1 237 ? 15.105 0.444 3.602 1.00 95.38 237 LEU A O 1
ATOM 1855 N N . ALA A 1 238 ? 12.975 -0.058 4.071 1.00 95.69 238 ALA A N 1
ATOM 1856 C CA . ALA A 1 238 ? 13.256 -1.426 4.499 1.00 95.69 238 ALA A CA 1
ATOM 1857 C C . ALA A 1 238 ? 13.752 -2.302 3.341 1.00 95.69 238 ALA A C 1
ATOM 1859 O O . ALA A 1 238 ? 14.691 -3.077 3.530 1.00 95.69 238 ALA A O 1
ATOM 1860 N N . ALA A 1 239 ? 13.180 -2.143 2.142 1.00 97.44 239 ALA A N 1
ATOM 1861 C CA . ALA A 1 239 ? 13.672 -2.797 0.932 1.00 97.44 239 ALA A CA 1
ATOM 1862 C C . ALA A 1 239 ? 15.074 -2.293 0.538 1.00 97.44 239 ALA A C 1
ATOM 1864 O O . ALA A 1 239 ? 15.891 -3.062 0.040 1.00 97.44 239 ALA A O 1
ATOM 1865 N N . ALA A 1 240 ? 15.391 -1.021 0.789 1.00 96.88 240 ALA A N 1
ATOM 1866 C CA . ALA A 1 240 ? 16.710 -0.467 0.497 1.00 96.88 240 ALA A CA 1
ATOM 1867 C C . ALA A 1 240 ? 17.787 -0.823 1.542 1.00 96.88 240 ALA A C 1
ATOM 1869 O O . ALA A 1 240 ? 18.977 -0.659 1.275 1.00 96.88 240 ALA A O 1
ATOM 1870 N N . LYS A 1 241 ? 17.419 -1.276 2.740 1.00 95.50 241 LYS A N 1
ATOM 1871 C CA . LYS A 1 241 ? 18.365 -1.479 3.844 1.00 95.50 241 LYS A CA 1
ATOM 1872 C C . LYS A 1 241 ? 19.232 -2.725 3.643 1.00 95.50 241 LYS A C 1
ATOM 1874 O O . LYS A 1 241 ? 18.734 -3.775 3.272 1.00 95.50 241 LYS A O 1
ATOM 1879 N N . VAL A 1 242 ? 20.520 -2.649 3.979 1.00 93.94 242 VAL A N 1
ATOM 1880 C CA . VAL A 1 242 ? 21.367 -3.851 4.081 1.00 93.94 242 VAL A CA 1
ATOM 1881 C C . VAL A 1 242 ? 21.132 -4.505 5.448 1.00 93.94 242 VAL A C 1
ATOM 1883 O O . VAL A 1 242 ? 21.265 -3.818 6.469 1.00 93.94 242 VAL A O 1
ATOM 1886 N N . PRO A 1 243 ? 20.762 -5.795 5.512 1.00 93.19 243 PRO A N 1
ATOM 1887 C CA . PRO A 1 243 ? 20.562 -6.476 6.782 1.00 93.19 243 PRO A CA 1
ATOM 1888 C C . PRO A 1 243 ? 21.897 -6.643 7.524 1.00 93.19 243 PRO A C 1
ATOM 1890 O O . PRO A 1 243 ? 22.935 -6.920 6.929 1.00 93.19 243 PRO A O 1
ATOM 1893 N N . THR A 1 244 ? 21.879 -6.465 8.848 1.00 91.38 244 THR A N 1
ATOM 1894 C CA . THR A 1 244 ? 23.074 -6.599 9.707 1.00 91.38 244 THR A CA 1
ATOM 1895 C C . THR A 1 244 ? 23.388 -8.050 10.076 1.00 91.38 244 THR A C 1
ATOM 1897 O O . THR A 1 244 ? 24.475 -8.340 10.564 1.00 91.38 244 THR A O 1
ATOM 1900 N N . SER A 1 245 ? 22.432 -8.956 9.869 1.00 90.06 245 SER A N 1
ATOM 1901 C CA . SER A 1 245 ? 22.571 -10.406 10.004 1.00 90.06 245 SER A CA 1
ATOM 1902 C C . SER A 1 245 ? 21.906 -11.083 8.809 1.00 90.06 245 SER A C 1
ATOM 1904 O O . SER A 1 245 ? 20.997 -10.520 8.205 1.00 90.06 245 SER A O 1
ATOM 1906 N N . THR A 1 246 ? 22.307 -12.310 8.487 1.00 83.25 246 THR A N 1
ATOM 1907 C CA . THR A 1 246 ? 21.708 -13.078 7.382 1.00 83.25 246 THR A CA 1
ATOM 1908 C C . THR A 1 246 ? 20.219 -13.364 7.584 1.00 83.25 246 THR A C 1
ATOM 1910 O O . THR A 1 246 ? 19.500 -13.535 6.611 1.00 83.25 246 THR A O 1
ATOM 1913 N N . THR A 1 247 ? 19.738 -13.375 8.830 1.00 87.44 247 THR A N 1
ATOM 1914 C CA . THR A 1 247 ? 18.336 -13.642 9.193 1.00 87.44 247 THR A CA 1
ATOM 1915 C C . THR A 1 247 ? 17.496 -12.380 9.403 1.00 87.44 247 THR A C 1
ATOM 1917 O O . THR A 1 247 ? 16.306 -12.479 9.716 1.00 87.44 247 THR A O 1
ATOM 1920 N N . GLY A 1 248 ? 18.097 -11.193 9.256 1.00 90.19 248 GLY A N 1
ATOM 1921 C CA . GLY A 1 248 ? 17.409 -9.918 9.431 1.00 90.19 248 GLY A CA 1
ATOM 1922 C C . GLY A 1 248 ? 16.288 -9.740 8.397 1.00 90.19 248 GLY A C 1
ATOM 1923 O O . GLY A 1 248 ? 16.540 -9.923 7.209 1.00 90.19 248 GLY A O 1
ATOM 1924 N N . PRO A 1 249 ? 15.063 -9.345 8.793 1.00 92.00 249 PRO A N 1
ATOM 1925 C CA . PRO A 1 249 ? 13.915 -9.277 7.886 1.00 92.00 249 PRO A CA 1
ATOM 1926 C C . PRO A 1 249 ? 13.901 -7.975 7.059 1.00 92.00 249 PRO A C 1
ATOM 1928 O O . PRO A 1 249 ? 12.874 -7.329 6.919 1.00 92.00 249 PRO A O 1
ATOM 1931 N N . VAL A 1 250 ? 15.050 -7.522 6.556 1.00 95.44 250 VAL A N 1
ATOM 1932 C CA . VAL A 1 250 ? 15.188 -6.293 5.751 1.00 95.44 250 VAL A CA 1
ATOM 1933 C C . VAL A 1 250 ? 16.119 -6.538 4.566 1.00 95.44 250 VAL A C 1
ATOM 1935 O O . VAL A 1 250 ? 16.845 -7.529 4.547 1.00 95.44 250 VAL A O 1
ATOM 1938 N N . GLY A 1 251 ? 16.118 -5.625 3.597 1.00 96.75 251 GLY A N 1
ATOM 1939 C CA . GLY A 1 251 ? 16.833 -5.781 2.332 1.00 96.75 251 GLY A CA 1
ATOM 1940 C C . GLY A 1 251 ? 15.969 -6.485 1.309 1.00 96.75 251 GLY A C 1
ATOM 1941 O O . GLY A 1 251 ? 15.532 -7.607 1.518 1.00 96.75 251 GLY A O 1
ATOM 1942 N N . GLY A 1 252 ? 15.669 -5.795 0.220 1.00 97.50 252 GLY A N 1
ATOM 1943 C CA . GLY A 1 252 ? 14.620 -6.166 -0.711 1.00 97.50 252 GLY A CA 1
ATOM 1944 C C . GLY A 1 252 ? 14.993 -5.942 -2.174 1.00 97.50 252 GLY A C 1
ATOM 1945 O O . GLY A 1 252 ? 16.096 -5.498 -2.513 1.00 97.50 252 GLY A O 1
ATOM 1946 N N . LEU A 1 253 ? 14.018 -6.223 -3.035 1.00 98.75 253 LEU A N 1
ATOM 1947 C CA . LEU A 1 253 ? 13.989 -5.825 -4.437 1.00 98.75 253 LEU A CA 1
ATOM 1948 C C . LEU A 1 253 ? 13.164 -4.538 -4.537 1.00 98.75 253 LEU A C 1
ATOM 1950 O O . LEU A 1 253 ? 12.016 -4.516 -4.095 1.00 98.75 253 LEU A O 1
ATOM 1954 N N . ARG A 1 254 ? 13.721 -3.475 -5.126 1.00 98.75 254 ARG A N 1
ATOM 1955 C CA . ARG A 1 254 ? 12.951 -2.273 -5.487 1.00 98.75 254 ARG A CA 1
ATOM 1956 C C . ARG A 1 254 ? 12.728 -2.243 -6.992 1.00 98.75 254 ARG A C 1
ATOM 1958 O O . ARG A 1 254 ? 13.688 -2.351 -7.753 1.00 98.75 254 ARG A O 1
ATOM 1965 N N . VAL A 1 255 ? 11.481 -2.068 -7.411 1.00 98.88 255 VAL A N 1
ATOM 1966 C CA . VAL A 1 255 ? 11.067 -1.993 -8.818 1.00 98.88 255 VAL A CA 1
ATOM 1967 C C . VAL A 1 255 ? 10.359 -0.659 -9.045 1.00 98.88 255 VAL A C 1
ATOM 1969 O O . VAL A 1 255 ? 9.198 -0.498 -8.673 1.00 98.88 255 VAL A O 1
ATOM 1972 N N . VAL A 1 256 ? 11.062 0.314 -9.628 1.00 98.75 256 VAL A N 1
ATOM 1973 C CA . VAL A 1 256 ? 10.564 1.690 -9.795 1.00 98.75 256 VAL A CA 1
ATOM 1974 C C . VAL A 1 256 ? 10.370 1.978 -11.275 1.00 98.75 256 VAL A C 1
ATOM 1976 O O . VAL A 1 256 ? 11.334 2.039 -12.036 1.00 98.75 256 VAL A O 1
ATOM 1979 N N . THR A 1 257 ? 9.119 2.117 -11.705 1.00 98.69 257 THR A N 1
ATOM 1980 C CA . THR A 1 257 ? 8.797 2.443 -13.102 1.00 98.69 257 THR A CA 1
ATOM 1981 C C . THR A 1 257 ? 8.662 3.947 -13.262 1.00 98.69 257 THR A C 1
ATOM 1983 O O . THR A 1 257 ? 7.844 4.559 -12.586 1.00 98.69 257 THR A O 1
ATOM 1986 N N . GLY A 1 258 ? 9.450 4.538 -14.158 1.00 97.75 258 GLY A N 1
ATOM 1987 C CA . GLY A 1 258 ? 9.452 5.984 -14.363 1.00 97.75 258 GLY A CA 1
ATOM 1988 C C . GLY A 1 258 ? 8.182 6.490 -15.044 1.00 97.75 258 GLY A C 1
ATOM 1989 O O . GLY A 1 258 ? 7.410 5.721 -15.634 1.00 97.75 258 GLY A O 1
ATOM 1990 N N . ALA A 1 259 ? 7.997 7.810 -15.010 1.00 95.50 259 ALA A N 1
ATOM 1991 C CA . ALA A 1 259 ? 6.832 8.467 -15.594 1.00 95.50 259 ALA A CA 1
ATOM 1992 C C . ALA A 1 259 ? 6.766 8.338 -17.127 1.00 95.50 259 ALA A C 1
ATOM 1994 O O . ALA A 1 259 ? 5.680 8.378 -17.705 1.00 95.50 259 ALA A O 1
ATOM 1995 N N . GLY A 1 260 ? 7.916 8.096 -17.767 1.00 95.19 260 GLY A N 1
ATOM 1996 C CA . GLY A 1 260 ? 8.059 7.935 -19.208 1.00 95.19 260 GLY A CA 1
ATOM 1997 C C . GLY A 1 260 ? 8.772 9.120 -19.854 1.00 95.19 260 GLY A C 1
ATOM 1998 O O . GLY A 1 260 ? 8.843 10.220 -19.306 1.00 95.19 260 GLY A O 1
ATOM 1999 N N . VAL A 1 261 ? 9.315 8.879 -21.041 1.00 96.56 261 VAL A N 1
ATOM 2000 C CA . VAL A 1 261 ? 9.952 9.872 -21.902 1.00 96.56 261 VAL A CA 1
ATOM 2001 C C . VAL A 1 261 ? 8.950 10.248 -22.983 1.00 96.56 261 VAL A C 1
ATOM 2003 O O . VAL A 1 261 ? 8.637 9.432 -23.854 1.00 96.56 261 VAL A O 1
ATOM 2006 N N . TYR A 1 262 ? 8.456 11.481 -22.916 1.00 94.69 262 TYR A N 1
ATOM 2007 C CA . TYR A 1 262 ? 7.536 12.047 -23.894 1.00 94.69 262 TYR A CA 1
ATOM 2008 C C . TYR A 1 262 ? 8.274 13.088 -24.716 1.00 94.69 262 TYR A C 1
ATOM 2010 O O . TYR A 1 262 ? 8.856 14.016 -24.161 1.00 94.69 262 TYR A O 1
ATOM 2018 N N . LEU A 1 263 ? 8.266 12.917 -26.032 1.00 93.75 263 LEU A N 1
ATOM 2019 C CA . LEU A 1 263 ? 8.974 13.781 -26.973 1.00 93.75 263 LEU A CA 1
ATOM 2020 C C . LEU A 1 263 ? 8.077 14.022 -28.185 1.00 93.75 263 LEU A C 1
ATOM 2022 O O . LEU A 1 263 ? 7.270 13.154 -28.538 1.00 93.75 263 LEU A O 1
ATOM 2026 N N . SER A 1 264 ? 8.206 15.183 -28.829 1.00 91.31 264 SER A N 1
ATOM 2027 C CA . SER A 1 264 ? 7.527 15.423 -30.106 1.00 91.31 264 SER A CA 1
ATOM 2028 C C . SER A 1 264 ? 8.115 14.538 -31.218 1.00 91.31 264 SER A C 1
ATOM 2030 O O . SER A 1 264 ? 8.999 13.700 -30.995 1.00 91.31 264 SER A O 1
ATOM 2032 N N . LYS A 1 265 ? 7.614 14.673 -32.451 1.00 87.38 265 LYS A N 1
ATOM 2033 C CA . LYS A 1 265 ? 8.196 13.950 -33.593 1.00 87.38 265 LYS A CA 1
ATOM 2034 C C . LYS A 1 265 ? 9.641 14.399 -33.883 1.00 87.38 265 LYS A C 1
ATOM 2036 O O . LYS A 1 265 ? 10.415 13.580 -34.368 1.00 87.38 265 LYS A O 1
ATOM 2041 N N . ASP A 1 266 ? 9.964 15.664 -33.598 1.00 88.06 266 ASP A N 1
ATOM 2042 C CA . ASP A 1 266 ? 11.224 16.309 -33.985 1.00 88.06 266 ASP A CA 1
ATOM 2043 C C . ASP A 1 266 ? 12.266 16.300 -32.852 1.00 88.06 266 ASP A C 1
ATOM 2045 O O . ASP A 1 266 ? 13.453 16.518 -33.094 1.00 88.06 266 ASP A O 1
ATOM 2049 N N . ASP A 1 267 ? 11.839 16.030 -31.617 1.00 93.00 267 ASP A N 1
ATOM 2050 C CA . ASP A 1 267 ? 12.729 15.936 -30.463 1.00 93.00 267 ASP A CA 1
ATOM 2051 C C . ASP A 1 267 ? 13.412 14.563 -30.372 1.00 93.00 267 ASP A C 1
ATOM 2053 O O . ASP A 1 267 ? 12.848 13.514 -30.695 1.00 93.00 267 ASP A O 1
ATOM 2057 N N . THR A 1 268 ? 14.624 14.561 -29.824 1.00 93.56 268 THR A N 1
ATOM 2058 C CA . THR A 1 268 ? 15.393 13.357 -29.489 1.00 93.56 268 THR A CA 1
ATOM 2059 C C . THR A 1 268 ? 15.981 13.487 -28.081 1.00 93.56 268 THR A C 1
ATOM 2061 O O . THR A 1 268 ? 16.109 14.603 -27.577 1.00 93.56 268 THR A O 1
ATOM 2064 N N . PRO A 1 269 ? 16.430 12.391 -27.439 1.00 94.12 269 PRO A N 1
ATOM 2065 C CA . PRO A 1 269 ? 17.108 12.470 -26.141 1.00 94.12 269 PRO A CA 1
ATOM 2066 C C . PRO A 1 269 ? 18.292 13.453 -26.084 1.00 94.12 269 PRO A C 1
ATOM 2068 O O . PRO A 1 269 ? 18.583 13.991 -25.020 1.00 94.12 269 PRO A O 1
ATOM 2071 N N . GLY A 1 270 ? 18.972 13.692 -27.213 1.00 91.31 270 GLY A N 1
ATOM 2072 C CA . GLY A 1 270 ? 20.106 14.618 -27.308 1.00 91.31 270 GLY A CA 1
ATOM 2073 C C . GLY A 1 270 ? 19.760 16.026 -27.804 1.00 91.31 270 GLY A C 1
ATOM 2074 O O . GLY A 1 270 ? 20.634 16.890 -27.802 1.00 91.31 270 GLY A O 1
ATOM 2075 N N . SER A 1 271 ? 18.529 16.279 -28.257 1.00 92.25 271 SER A N 1
ATOM 2076 C CA . SER A 1 271 ? 18.125 17.574 -28.814 1.00 92.25 271 SER A CA 1
ATOM 2077 C C . SER A 1 271 ? 16.633 17.809 -28.606 1.00 92.25 271 SER A C 1
ATOM 2079 O O . SER A 1 271 ? 15.807 17.109 -29.190 1.00 92.25 271 SER A O 1
ATOM 2081 N N . ILE A 1 272 ? 16.311 18.801 -27.772 1.00 94.12 272 ILE A N 1
ATOM 2082 C CA . ILE A 1 272 ? 14.944 19.235 -27.479 1.00 94.12 272 ILE A CA 1
ATOM 2083 C C . ILE A 1 272 ? 14.737 20.614 -28.096 1.00 94.12 272 ILE A C 1
ATOM 2085 O O . ILE A 1 272 ? 15.399 21.576 -27.704 1.00 94.12 272 ILE A O 1
ATOM 2089 N N . ILE A 1 273 ? 13.825 20.698 -29.058 1.00 89.94 273 ILE A N 1
ATOM 2090 C CA . ILE A 1 273 ? 13.416 21.938 -29.723 1.00 89.94 273 ILE A CA 1
ATOM 2091 C C . ILE A 1 273 ? 11.985 22.339 -29.352 1.00 89.94 273 ILE A C 1
ATOM 2093 O O . ILE A 1 273 ? 11.625 23.509 -29.485 1.00 89.94 273 ILE A O 1
ATOM 2097 N N . SER A 1 274 ? 11.172 21.391 -28.878 1.00 87.62 274 SER A N 1
ATOM 2098 C CA . SER A 1 274 ? 9.794 21.657 -28.481 1.00 87.62 274 SER A CA 1
ATOM 2099 C C . SER A 1 274 ? 9.713 22.557 -27.251 1.00 87.62 274 SER A C 1
ATOM 2101 O O . SER A 1 274 ? 10.366 22.344 -26.227 1.00 87.62 274 SER A O 1
ATOM 2103 N N . THR A 1 275 ? 8.836 23.552 -27.334 1.00 88.69 275 THR A N 1
ATOM 2104 C CA . THR A 1 275 ? 8.420 24.380 -26.198 1.00 88.69 275 THR A CA 1
ATOM 2105 C C . THR A 1 275 ? 7.113 23.892 -25.578 1.00 88.69 275 THR A C 1
ATOM 2107 O O . THR A 1 275 ? 6.750 24.359 -24.500 1.00 88.69 275 THR A O 1
ATOM 2110 N N . ASN A 1 276 ? 6.416 22.947 -26.223 1.00 91.62 276 ASN A N 1
ATOM 2111 C CA . ASN A 1 276 ? 5.163 22.406 -25.718 1.00 91.62 276 ASN A CA 1
ATOM 2112 C C . ASN A 1 276 ? 5.426 21.522 -24.492 1.00 91.62 276 ASN A C 1
ATOM 2114 O O . ASN A 1 276 ? 6.323 20.674 -24.513 1.00 91.62 276 ASN A O 1
ATOM 2118 N N . LYS A 1 277 ? 4.646 21.740 -23.431 1.00 94.31 277 LYS A N 1
ATOM 2119 C CA . LYS A 1 277 ? 4.724 21.016 -22.156 1.00 94.31 277 LYS A CA 1
ATOM 2120 C C . LYS A 1 277 ? 3.491 20.167 -21.875 1.00 94.31 277 LYS A C 1
ATOM 2122 O O . LYS A 1 277 ? 3.497 19.408 -20.914 1.00 94.31 277 LYS A O 1
ATOM 2127 N N . GLU A 1 278 ? 2.454 20.278 -22.694 1.00 93.94 278 GLU A N 1
ATOM 2128 C CA . GLU A 1 278 ? 1.270 19.433 -22.603 1.00 93.94 278 GLU A CA 1
ATOM 2129 C C . GLU A 1 278 ? 1.469 18.191 -23.466 1.00 93.94 278 GLU A C 1
ATOM 2131 O O . GLU A 1 278 ? 1.842 18.294 -24.635 1.00 93.94 278 GLU A O 1
ATOM 2136 N N . ILE A 1 279 ? 1.261 17.017 -22.873 1.00 92.06 279 ILE A N 1
ATOM 2137 C CA . ILE A 1 279 ? 1.448 15.732 -23.544 1.00 92.06 279 ILE A CA 1
ATOM 2138 C C . ILE A 1 279 ? 0.123 15.161 -24.041 1.00 92.06 279 ILE A C 1
ATOM 2140 O O . ILE A 1 279 ? -0.928 15.348 -23.425 1.00 92.06 279 ILE A O 1
ATOM 2144 N N . LEU A 1 280 ? 0.193 14.381 -25.118 1.00 85.88 280 LEU A N 1
ATOM 2145 C CA . LEU A 1 280 ? -0.917 13.520 -25.509 1.00 85.88 280 LEU A CA 1
ATOM 2146 C C . LEU A 1 280 ? -1.173 12.445 -24.459 1.00 85.88 280 LEU A C 1
ATOM 2148 O O . LEU A 1 280 ? -0.280 12.045 -23.705 1.00 85.88 280 LEU A O 1
ATOM 2152 N N . SER A 1 281 ? -2.408 11.948 -24.445 1.00 76.81 281 SER A N 1
ATOM 2153 C CA . SER A 1 281 ? -2.729 10.800 -23.610 1.00 76.81 281 SER A CA 1
ATOM 2154 C C . SER A 1 281 ? -1.921 9.580 -24.051 1.00 76.81 281 SER A C 1
ATOM 2156 O O . SER A 1 281 ? -1.614 9.397 -25.228 1.00 76.81 281 SER A O 1
ATOM 2158 N N . ASP A 1 282 ? -1.619 8.687 -23.113 1.00 70.50 282 ASP A N 1
ATOM 2159 C CA . ASP A 1 282 ? -0.811 7.496 -23.377 1.00 70.50 282 ASP A CA 1
ATOM 2160 C C . ASP A 1 282 ? -1.439 6.505 -24.384 1.00 70.50 282 ASP A C 1
ATOM 2162 O O . ASP A 1 282 ? -0.845 5.462 -24.654 1.00 70.50 282 ASP A O 1
ATOM 2166 N N . ILE A 1 283 ? -2.655 6.766 -24.872 1.00 65.88 283 ILE A N 1
ATOM 2167 C CA . ILE A 1 283 ? -3.380 5.950 -25.858 1.00 65.88 283 ILE A CA 1
ATOM 2168 C C . ILE A 1 283 ? -3.413 6.581 -27.252 1.00 65.88 283 ILE A C 1
ATOM 2170 O O . ILE A 1 283 ? -3.765 5.910 -28.220 1.00 65.88 283 ILE A O 1
ATOM 2174 N N . GLU A 1 284 ? -3.061 7.860 -27.365 1.00 61.53 284 GLU A N 1
ATOM 2175 C CA . GLU A 1 284 ? -3.040 8.585 -28.629 1.00 61.53 284 GLU A CA 1
ATOM 2176 C C . GLU A 1 284 ? -1.683 8.367 -29.299 1.00 61.53 284 GLU A C 1
ATOM 2178 O O . GLU A 1 284 ? -0.685 9.027 -29.011 1.00 61.53 284 GLU A O 1
ATOM 2183 N N . GLY A 1 285 ? -1.637 7.380 -30.194 1.00 55.44 285 GLY A N 1
ATOM 2184 C CA . GLY A 1 285 ? -0.480 7.151 -31.051 1.00 55.44 285 GLY A CA 1
ATOM 2185 C C . GLY A 1 285 ? -0.216 8.313 -32.005 1.00 55.44 285 GLY A C 1
ATOM 2186 O O . GLY A 1 285 ? -1.153 8.939 -32.482 1.00 55.44 285 GLY A O 1
ATOM 2187 N N . MET A 1 286 ? 1.073 8.543 -32.278 1.00 55.38 286 MET A N 1
ATOM 2188 C CA . MET A 1 286 ? 1.793 9.136 -33.429 1.00 55.38 286 MET A CA 1
ATOM 2189 C C . MET A 1 286 ? 1.125 10.066 -34.481 1.00 55.38 286 MET A C 1
ATOM 2191 O O . MET A 1 286 ? 1.766 10.347 -35.493 1.00 55.38 286 MET A O 1
ATOM 2195 N N . TYR A 1 287 ? -0.100 10.566 -34.314 1.00 57.12 287 TYR A N 1
ATOM 2196 C CA . TYR A 1 287 ? -0.835 11.308 -35.354 1.00 57.12 287 TYR A CA 1
ATOM 2197 C C . TYR A 1 287 ? -0.745 12.838 -35.241 1.00 57.12 287 TYR A C 1
ATOM 2199 O O . TYR A 1 287 ? -1.387 13.544 -36.019 1.00 57.12 287 TYR A O 1
ATOM 2207 N N . HIS A 1 288 ? 0.080 13.373 -34.337 1.00 60.03 288 HIS A N 1
ATOM 2208 C CA . HIS A 1 288 ? 0.210 14.819 -34.138 1.00 60.03 288 HIS A CA 1
ATOM 2209 C C . HIS A 1 288 ? 1.664 15.262 -34.192 1.00 60.03 288 HIS A C 1
ATOM 2211 O O . HIS A 1 288 ? 2.550 14.635 -33.615 1.00 60.03 288 HIS A O 1
ATOM 2217 N N . ASP A 1 289 ? 1.915 16.339 -34.930 1.00 68.94 289 ASP A N 1
ATOM 2218 C CA . ASP A 1 289 ? 3.263 16.628 -35.393 1.00 68.94 289 ASP A CA 1
ATOM 2219 C C . ASP A 1 289 ? 4.120 17.394 -34.367 1.00 68.94 289 ASP A C 1
ATOM 2221 O O . ASP A 1 289 ? 5.340 17.309 -34.404 1.00 68.94 289 ASP A O 1
ATOM 2225 N N . THR A 1 290 ? 3.499 18.073 -33.405 1.00 80.88 290 THR A N 1
ATOM 2226 C CA . THR A 1 290 ? 4.180 18.983 -32.463 1.00 80.88 290 THR A CA 1
ATOM 2227 C C . THR A 1 290 ? 3.830 18.733 -30.996 1.00 80.88 290 THR A C 1
ATOM 2229 O O . THR A 1 290 ? 4.451 19.317 -30.108 1.00 80.88 290 THR A O 1
ATOM 2232 N N . THR A 1 291 ? 2.864 17.854 -30.705 1.00 88.94 291 THR A N 1
ATOM 2233 C CA . THR A 1 291 ? 2.512 17.503 -29.318 1.00 88.94 291 THR A CA 1
ATOM 2234 C C . THR A 1 291 ? 3.347 16.306 -28.854 1.00 88.94 291 THR A C 1
ATOM 2236 O O . THR A 1 291 ? 3.370 15.290 -29.553 1.00 88.94 291 THR A O 1
ATOM 2239 N N . PRO A 1 292 ? 4.057 16.397 -27.716 1.00 91.62 292 PRO A N 1
ATOM 2240 C CA . PRO A 1 292 ? 4.826 15.284 -27.173 1.00 91.62 292 PRO A CA 1
ATOM 2241 C C . PRO A 1 292 ? 3.947 14.079 -26.832 1.00 91.62 292 PRO A C 1
ATOM 2243 O O . PRO A 1 292 ? 2.875 14.217 -26.245 1.00 91.62 292 PRO A O 1
ATOM 2246 N N . TYR A 1 293 ? 4.433 12.885 -27.157 1.00 90.06 293 TYR A N 1
ATOM 2247 C CA . TYR A 1 293 ? 3.787 11.609 -26.842 1.00 90.06 293 TYR A CA 1
ATOM 2248 C C . TYR A 1 293 ? 4.815 10.611 -26.315 1.00 90.06 293 TYR A C 1
ATOM 2250 O O . TYR A 1 293 ? 6.022 10.808 -26.479 1.00 90.06 293 TYR A O 1
ATOM 2258 N N . LEU A 1 294 ? 4.340 9.545 -25.666 1.00 91.88 294 LEU A N 1
ATOM 2259 C CA . LEU A 1 294 ? 5.206 8.550 -25.040 1.00 91.88 294 LEU A CA 1
ATOM 2260 C C . LEU A 1 294 ? 6.082 7.869 -26.101 1.00 91.88 294 LEU A C 1
ATOM 2262 O O . LEU A 1 294 ? 5.571 7.205 -26.997 1.00 91.88 294 LEU A O 1
ATOM 2266 N N . LYS A 1 295 ? 7.403 8.013 -25.982 1.00 92.56 295 LYS A N 1
ATOM 2267 C CA . LYS A 1 295 ? 8.391 7.332 -26.837 1.00 92.56 295 LYS A CA 1
ATOM 2268 C C . LYS A 1 295 ? 8.985 6.103 -26.180 1.00 92.56 295 LYS A C 1
ATOM 2270 O O . LYS A 1 295 ? 9.380 5.164 -26.859 1.00 92.56 295 LYS A O 1
ATOM 2275 N N . MET A 1 296 ? 9.139 6.163 -24.861 1.00 95.44 296 MET A N 1
ATOM 2276 C CA . MET A 1 296 ? 9.776 5.113 -24.088 1.00 95.44 296 MET A CA 1
ATOM 2277 C C . MET A 1 296 ? 9.374 5.221 -22.627 1.00 95.44 296 MET A C 1
ATOM 2279 O O . MET A 1 296 ? 9.191 6.312 -22.096 1.00 95.44 296 MET A O 1
ATOM 2283 N N . ARG A 1 297 ? 9.303 4.085 -21.947 1.00 96.56 297 ARG A N 1
ATOM 2284 C CA . ARG A 1 297 ? 9.184 4.003 -20.495 1.00 96.56 297 ARG A CA 1
ATOM 2285 C C . ARG A 1 297 ? 10.080 2.879 -20.023 1.00 96.56 297 ARG A C 1
ATOM 2287 O O . ARG A 1 297 ? 10.170 1.850 -20.687 1.00 96.56 297 ARG A O 1
ATOM 2294 N N . ALA A 1 298 ? 10.731 3.061 -18.886 1.00 98.44 298 ALA A N 1
ATOM 2295 C CA . ALA A 1 298 ? 11.571 2.030 -18.308 1.00 98.44 298 ALA A CA 1
ATOM 2296 C C . ALA A 1 298 ? 11.376 1.935 -16.799 1.00 98.44 298 ALA A C 1
ATOM 2298 O O . ALA A 1 298 ? 10.882 2.853 -16.139 1.00 98.44 298 ALA A O 1
ATOM 2299 N N . THR A 1 299 ? 11.790 0.793 -16.279 1.00 98.81 299 THR A N 1
ATOM 2300 C CA . THR A 1 299 ? 11.789 0.452 -14.870 1.00 98.81 299 THR A CA 1
ATOM 2301 C C . THR A 1 299 ? 13.230 0.295 -14.408 1.00 98.81 299 THR A C 1
ATOM 2303 O O . THR A 1 299 ? 13.968 -0.544 -14.927 1.00 98.81 299 THR A O 1
ATOM 2306 N N . ALA A 1 300 ? 13.632 1.109 -13.435 1.00 98.75 300 ALA A N 1
ATOM 2307 C CA . ALA A 1 300 ? 14.890 0.945 -12.726 1.00 98.75 300 ALA A CA 1
ATOM 2308 C C . ALA A 1 300 ? 14.699 -0.107 -11.627 1.00 98.75 300 ALA A C 1
ATOM 2310 O O . ALA A 1 300 ? 13.785 -0.009 -10.801 1.00 98.75 300 ALA A O 1
ATOM 2311 N N . VAL A 1 301 ? 15.551 -1.132 -11.630 1.00 98.81 301 VAL A N 1
ATOM 2312 C CA . VAL A 1 301 ? 15.482 -2.225 -10.656 1.00 98.81 301 VAL A CA 1
ATOM 2313 C C . VAL A 1 301 ? 16.692 -2.170 -9.743 1.00 98.81 301 VAL A C 1
ATOM 2315 O O . VAL A 1 301 ? 17.814 -2.053 -10.225 1.00 98.81 301 VAL A O 1
ATOM 2318 N N . TYR A 1 302 ? 16.478 -2.300 -8.438 1.00 98.69 302 TYR A N 1
ATOM 2319 C CA . TYR A 1 302 ? 17.522 -2.301 -7.414 1.00 98.69 302 TYR A CA 1
ATOM 2320 C C . TYR A 1 302 ? 17.409 -3.560 -6.570 1.00 98.69 302 TYR A C 1
ATOM 2322 O O . TYR A 1 302 ? 16.309 -4.046 -6.312 1.00 98.69 302 TYR A O 1
ATOM 2330 N N . HIS A 1 303 ? 18.541 -4.046 -6.080 1.00 98.25 303 HIS A N 1
ATOM 2331 C CA . HIS A 1 303 ? 18.584 -5.183 -5.176 1.00 98.25 303 HIS A CA 1
ATOM 2332 C C . HIS A 1 303 ? 19.661 -4.951 -4.118 1.00 98.25 303 HIS A C 1
ATOM 2334 O O . HIS A 1 303 ? 20.794 -4.624 -4.471 1.00 98.25 303 HIS A O 1
ATOM 2340 N N . TYR A 1 304 ? 19.326 -5.133 -2.838 1.00 96.75 304 TYR A N 1
ATOM 2341 C CA . TYR A 1 304 ? 20.225 -4.801 -1.721 1.00 96.75 304 TYR A CA 1
ATOM 2342 C C . TYR A 1 304 ? 21.550 -5.590 -1.721 1.00 96.75 304 TYR A C 1
ATOM 2344 O O . TYR A 1 304 ? 22.557 -5.116 -1.207 1.00 96.75 304 TYR A O 1
ATOM 2352 N N . GLN A 1 305 ? 21.549 -6.792 -2.306 1.00 95.00 305 GLN A N 1
ATOM 2353 C CA . GLN A 1 305 ? 22.722 -7.671 -2.414 1.00 95.00 305 GLN A CA 1
ATOM 2354 C C . GLN A 1 305 ? 23.580 -7.405 -3.668 1.00 95.00 305 GLN A C 1
ATOM 2356 O O . GLN A 1 305 ? 24.401 -8.235 -4.061 1.00 95.00 305 GLN A O 1
ATOM 2361 N N . SER A 1 306 ? 23.381 -6.280 -4.359 1.00 92.69 306 SER A N 1
ATOM 2362 C CA . SER A 1 306 ? 24.204 -5.949 -5.523 1.00 92.69 306 SER A CA 1
ATOM 2363 C C . SER A 1 306 ? 25.638 -5.568 -5.132 1.00 92.69 306 SER A C 1
ATOM 2365 O O . SER A 1 306 ? 25.928 -5.118 -4.022 1.00 92.69 306 SER A O 1
ATOM 2367 N N . THR A 1 307 ? 26.586 -5.775 -6.047 1.00 89.94 307 THR A N 1
ATOM 2368 C CA . THR A 1 307 ? 27.996 -5.456 -5.795 1.00 89.94 307 THR A CA 1
ATOM 2369 C C . THR A 1 307 ? 28.185 -3.952 -5.584 1.00 89.94 307 THR A C 1
ATOM 2371 O O . THR A 1 307 ? 27.815 -3.152 -6.439 1.00 89.94 307 THR A O 1
ATOM 2374 N N . GLY A 1 308 ? 28.798 -3.566 -4.459 1.00 90.25 308 GLY A N 1
ATOM 2375 C CA . GLY A 1 308 ? 29.028 -2.157 -4.118 1.00 90.25 308 GLY A CA 1
ATOM 2376 C C . GLY A 1 308 ? 27.767 -1.404 -3.683 1.00 90.25 308 GLY A C 1
ATOM 2377 O O . GLY A 1 308 ? 27.746 -0.175 -3.753 1.00 90.25 308 GLY A O 1
ATOM 2378 N N . TYR A 1 309 ? 26.720 -2.121 -3.263 1.00 94.69 309 TYR A N 1
ATOM 2379 C CA . TYR A 1 309 ? 25.459 -1.530 -2.837 1.00 94.69 309 TYR A CA 1
ATOM 2380 C C . TYR A 1 309 ? 25.626 -0.560 -1.657 1.00 94.69 309 TYR A C 1
ATOM 2382 O O . TYR A 1 309 ? 26.319 -0.840 -0.678 1.00 94.69 309 TYR A O 1
ATOM 2390 N N . ASN A 1 310 ? 24.939 0.578 -1.743 1.00 93.50 310 ASN A N 1
ATOM 2391 C CA . ASN A 1 310 ? 24.849 1.582 -0.693 1.00 93.50 310 ASN A CA 1
ATOM 2392 C C . ASN A 1 310 ? 23.367 1.893 -0.454 1.00 93.50 310 ASN A C 1
ATOM 2394 O O . ASN A 1 310 ? 22.670 2.293 -1.381 1.00 93.50 310 ASN A O 1
ATOM 2398 N N . ALA A 1 311 ? 22.885 1.718 0.777 1.00 92.56 311 ALA A N 1
ATOM 2399 C CA . ALA A 1 311 ? 21.466 1.882 1.099 1.00 92.56 311 ALA A CA 1
ATOM 2400 C C . ALA A 1 311 ? 20.970 3.337 0.984 1.00 92.56 311 ALA A C 1
ATOM 2402 O O . ALA A 1 311 ? 19.785 3.553 0.750 1.00 92.56 311 ALA A O 1
ATOM 2403 N N . GLN A 1 312 ? 21.858 4.324 1.143 1.00 89.75 312 GLN A N 1
ATOM 2404 C CA . GLN A 1 312 ? 21.533 5.752 1.041 1.00 89.75 312 GLN A CA 1
ATOM 2405 C C . GLN A 1 312 ? 21.585 6.257 -0.404 1.00 89.75 312 GLN A C 1
ATOM 2407 O O . GLN A 1 312 ? 20.874 7.187 -0.760 1.00 89.75 312 GLN A O 1
ATOM 2412 N N . THR A 1 313 ? 22.422 5.647 -1.244 1.00 92.31 313 THR A N 1
ATOM 2413 C CA . THR A 1 313 ? 22.583 6.006 -2.665 1.00 92.31 313 THR A CA 1
ATOM 2414 C C . THR A 1 313 ? 22.542 4.754 -3.549 1.00 92.31 313 THR A C 1
ATOM 2416 O O . THR A 1 313 ? 23.528 4.418 -4.216 1.00 92.31 313 THR A O 1
ATOM 2419 N N . PRO A 1 314 ? 21.424 4.005 -3.526 1.00 94.94 314 PRO A N 1
ATOM 2420 C CA . PRO A 1 314 ? 21.320 2.749 -4.251 1.00 94.94 314 PRO A CA 1
ATOM 2421 C C . PRO A 1 314 ? 21.392 3.004 -5.758 1.00 94.94 314 PRO A C 1
ATOM 2423 O O . PRO A 1 314 ? 20.823 3.969 -6.259 1.00 94.94 314 PRO A O 1
ATOM 2426 N N . LYS A 1 315 ? 22.077 2.117 -6.485 1.00 96.00 315 LYS A N 1
ATOM 2427 C CA . LYS A 1 315 ? 22.182 2.168 -7.950 1.00 96.00 315 LYS A CA 1
ATOM 2428 C C . LYS A 1 315 ? 21.377 1.040 -8.591 1.00 96.00 315 LYS A C 1
ATOM 2430 O O . LYS A 1 315 ? 21.344 -0.055 -8.012 1.00 96.00 315 LYS A O 1
ATOM 2435 N N . PRO A 1 316 ? 20.769 1.260 -9.770 1.00 97.88 316 PRO A N 1
ATOM 2436 C CA . PRO A 1 316 ? 20.067 0.197 -10.468 1.00 97.88 316 PRO A CA 1
ATOM 2437 C C . PRO A 1 316 ? 21.016 -0.954 -10.809 1.00 97.88 316 PRO A C 1
ATOM 2439 O O . PRO A 1 316 ? 22.164 -0.737 -11.195 1.00 97.88 316 PRO A O 1
ATOM 2442 N N . ILE A 1 317 ? 20.522 -2.182 -10.702 1.00 97.94 317 ILE A N 1
ATOM 2443 C CA . ILE A 1 317 ? 21.192 -3.389 -11.199 1.00 97.94 317 ILE A CA 1
ATOM 2444 C C . ILE A 1 317 ? 20.883 -3.650 -12.677 1.00 97.94 317 ILE A C 1
ATOM 2446 O O . ILE A 1 317 ? 21.646 -4.338 -13.352 1.00 97.94 317 ILE A O 1
ATOM 2450 N N . ALA A 1 318 ? 19.766 -3.111 -13.170 1.00 98.44 318 ALA A N 1
ATOM 2451 C CA . ALA A 1 318 ? 19.301 -3.247 -14.541 1.00 98.44 318 ALA A CA 1
ATOM 2452 C C . ALA A 1 318 ? 18.265 -2.163 -14.870 1.00 98.44 318 ALA A C 1
ATOM 2454 O O . ALA A 1 318 ? 17.582 -1.647 -13.978 1.00 98.44 318 ALA A O 1
ATOM 2455 N N . CYS A 1 319 ? 18.120 -1.886 -16.163 1.00 98.69 319 CYS A N 1
ATOM 2456 C CA . CYS A 1 319 ? 16.990 -1.161 -16.727 1.00 98.69 319 CYS A CA 1
ATOM 2457 C C . CYS A 1 319 ? 16.074 -2.165 -17.429 1.00 98.69 319 CYS A C 1
ATOM 2459 O O . CYS A 1 319 ? 16.539 -2.954 -18.247 1.00 98.69 319 CYS A O 1
ATOM 2461 N N . VAL A 1 320 ? 14.775 -2.141 -17.160 1.00 98.75 320 VAL A N 1
ATOM 2462 C CA . VAL A 1 320 ? 13.803 -2.978 -17.876 1.00 98.75 320 VAL A CA 1
ATOM 2463 C C . VAL A 1 320 ? 12.924 -2.080 -18.725 1.00 98.75 320 VAL A C 1
ATOM 2465 O O . VAL A 1 320 ? 12.404 -1.086 -18.228 1.00 98.75 320 VAL A O 1
ATOM 2468 N N . SER A 1 321 ? 12.762 -2.399 -20.005 1.00 98.38 321 SER A N 1
ATOM 2469 C CA . SER A 1 321 ? 11.810 -1.676 -20.835 1.00 98.38 321 SER A CA 1
ATOM 2470 C C . SER A 1 321 ? 10.377 -1.960 -20.386 1.00 98.38 321 SER A C 1
ATOM 2472 O O . SER A 1 321 ? 9.967 -3.111 -20.229 1.00 98.38 321 SER A O 1
ATOM 2474 N N . SER A 1 322 ? 9.606 -0.888 -20.272 1.00 96.25 322 SER A N 1
ATOM 2475 C CA . SER A 1 322 ? 8.187 -0.880 -19.933 1.00 96.25 322 SER A CA 1
ATOM 2476 C C . SER A 1 322 ? 7.381 -0.129 -20.995 1.00 96.25 322 SER A C 1
ATOM 2478 O O . SER A 1 322 ? 6.321 0.400 -20.692 1.00 96.25 322 SER A O 1
ATOM 2480 N N . TYR A 1 323 ? 7.880 -0.037 -22.234 1.00 94.56 323 TYR A N 1
ATOM 2481 C CA . TYR A 1 323 ? 7.151 0.617 -23.322 1.00 94.56 323 TYR A CA 1
ATOM 2482 C C . TYR A 1 323 ? 6.171 -0.348 -24.003 1.00 94.56 323 TYR A C 1
ATOM 2484 O O . TYR A 1 323 ? 6.567 -1.321 -24.654 1.00 94.56 323 TYR A O 1
ATOM 2492 N N . TYR A 1 324 ? 4.887 -0.038 -23.827 1.00 89.06 324 TYR A N 1
ATOM 2493 C CA . TYR A 1 324 ? 3.731 -0.706 -24.417 1.00 89.06 324 TYR A CA 1
ATOM 2494 C C . TYR A 1 324 ? 2.996 0.279 -25.328 1.00 89.06 324 TYR A C 1
ATOM 2496 O O . TYR A 1 324 ? 2.505 1.308 -24.846 1.00 89.06 324 TYR A O 1
ATOM 2504 N N . ASP A 1 325 ? 2.859 -0.073 -26.606 1.00 88.06 325 ASP A N 1
ATOM 2505 C CA . ASP A 1 325 ? 2.102 0.679 -27.610 1.00 88.06 325 ASP A CA 1
ATOM 2506 C C . ASP A 1 325 ? 0.687 0.078 -27.796 1.00 88.06 325 ASP A C 1
ATOM 2508 O O . ASP A 1 325 ? 0.548 -0.974 -28.423 1.00 88.06 325 ASP A O 1
ATOM 2512 N N . PRO A 1 326 ? -0.376 0.718 -27.267 1.00 82.25 326 PRO A N 1
ATOM 2513 C CA . PRO A 1 326 ? -1.743 0.197 -27.321 1.00 82.25 326 PRO A CA 1
ATOM 2514 C C . PRO A 1 326 ? -2.510 0.578 -28.597 1.00 82.25 326 PRO A C 1
ATOM 2516 O O . PRO A 1 326 ? -3.728 0.422 -28.640 1.00 82.25 326 PRO A O 1
ATOM 2519 N N . THR A 1 327 ? -1.849 1.130 -29.619 1.00 78.81 327 THR A N 1
ATOM 2520 C CA . THR A 1 327 ? -2.546 1.773 -30.749 1.00 78.81 327 THR A CA 1
ATOM 2521 C C . THR A 1 327 ? -3.297 0.809 -31.660 1.00 78.81 327 THR A C 1
ATOM 2523 O O . THR A 1 327 ? -4.309 1.190 -32.248 1.00 78.81 327 THR A O 1
ATOM 2526 N N . ASP A 1 328 ? -2.830 -0.435 -31.782 1.00 78.50 328 ASP A N 1
ATOM 2527 C CA . ASP A 1 328 ? -3.516 -1.470 -32.545 1.00 78.50 328 ASP A CA 1
ATOM 2528 C C . ASP A 1 328 ? -3.231 -2.890 -32.020 1.00 78.50 328 ASP A C 1
ATOM 2530 O O . ASP A 1 328 ? -2.455 -3.102 -31.088 1.00 78.50 328 ASP A O 1
ATOM 2534 N N . ASN A 1 329 ? -3.879 -3.890 -32.627 1.00 78.31 329 ASN A N 1
ATOM 2535 C CA . ASN A 1 329 ? -3.818 -5.295 -32.211 1.00 78.31 329 ASN A CA 1
ATOM 2536 C C . ASN A 1 329 ? -2.496 -6.020 -32.535 1.00 78.31 329 ASN A C 1
ATOM 2538 O O . ASN A 1 329 ? -2.410 -7.235 -32.343 1.00 78.31 329 ASN A O 1
ATOM 2542 N N . LYS A 1 330 ? -1.489 -5.312 -33.046 1.00 86.69 330 LYS A N 1
ATOM 2543 C CA . LYS A 1 330 ? -0.140 -5.842 -33.270 1.00 86.69 330 LYS A CA 1
ATOM 2544 C C . LYS A 1 330 ? 0.923 -5.003 -32.578 1.00 86.69 330 LYS A C 1
ATOM 2546 O O . LYS A 1 330 ? 1.882 -5.566 -32.068 1.00 86.69 330 LYS A O 1
ATOM 2551 N N . SER A 1 331 ? 0.731 -3.689 -32.499 1.00 87.19 331 SER A N 1
ATOM 2552 C CA . SER A 1 331 ? 1.683 -2.724 -31.944 1.00 87.19 331 SER A CA 1
ATOM 2553 C C . SER A 1 331 ? 2.056 -3.025 -30.489 1.00 87.19 331 SER A C 1
ATOM 2555 O O . SER A 1 331 ? 3.211 -2.820 -30.107 1.00 87.19 331 SER A O 1
ATOM 2557 N N . TYR A 1 332 ? 1.142 -3.608 -29.704 1.00 86.31 332 TYR A N 1
ATOM 2558 C CA . TYR A 1 332 ? 1.410 -4.002 -28.315 1.00 86.31 332 TYR A CA 1
ATOM 2559 C C . TYR A 1 332 ? 2.426 -5.144 -28.182 1.00 86.31 332 TYR A C 1
ATOM 2561 O O . TYR A 1 332 ? 3.024 -5.324 -27.118 1.00 86.31 332 TYR A O 1
ATOM 2569 N N . LYS A 1 333 ? 2.609 -5.934 -29.245 1.00 91.88 333 LYS A N 1
ATOM 2570 C CA . LYS A 1 333 ? 3.572 -7.032 -29.293 1.00 91.88 333 LYS A CA 1
ATOM 2571 C C . LYS A 1 333 ? 4.975 -6.483 -29.481 1.00 91.88 333 LYS A C 1
ATOM 2573 O O . LYS A 1 333 ? 5.178 -5.396 -30.034 1.00 91.88 333 LYS A O 1
ATOM 2578 N N . ASN A 1 334 ? 5.952 -7.255 -29.025 1.00 95.50 334 ASN A N 1
ATOM 2579 C CA . ASN A 1 334 ? 7.342 -6.862 -29.149 1.00 95.50 334 ASN A CA 1
ATOM 2580 C C . ASN A 1 334 ? 7.823 -6.934 -30.603 1.00 95.50 334 ASN A C 1
ATOM 2582 O O . ASN A 1 334 ? 7.411 -7.808 -31.366 1.00 95.50 334 ASN A O 1
ATOM 2586 N N . MET A 1 335 ? 8.731 -6.030 -30.972 1.00 96.12 335 MET A N 1
ATOM 2587 C CA . MET A 1 335 ? 9.382 -6.053 -32.284 1.00 96.12 335 MET A CA 1
ATOM 2588 C C . MET A 1 335 ? 10.107 -7.388 -32.525 1.00 96.12 335 MET A C 1
ATOM 2590 O O . MET A 1 335 ? 10.821 -7.890 -31.650 1.00 96.12 335 MET A O 1
ATOM 2594 N N . ASP A 1 336 ? 10.011 -7.925 -33.744 1.00 95.12 336 ASP A N 1
ATOM 2595 C CA . ASP A 1 336 ? 10.638 -9.203 -34.119 1.00 95.12 336 ASP A CA 1
ATOM 2596 C C . ASP A 1 336 ? 12.171 -9.238 -33.971 1.00 95.12 336 ASP A C 1
ATOM 2598 O O . ASP A 1 336 ? 12.754 -10.311 -33.793 1.00 95.12 336 ASP A O 1
ATOM 2602 N N . SER A 1 337 ? 12.834 -8.080 -33.983 1.00 94.50 337 SER A N 1
ATOM 2603 C CA . SER A 1 337 ? 14.288 -7.950 -33.812 1.00 94.50 337 SER A CA 1
ATOM 2604 C C . SER A 1 337 ? 14.777 -8.139 -32.371 1.00 94.50 337 SER A C 1
ATOM 2606 O O . SER A 1 337 ? 15.976 -8.316 -32.155 1.00 94.50 337 SER A O 1
ATOM 2608 N N . LEU A 1 338 ? 13.883 -8.093 -31.381 1.00 96.69 338 LEU A N 1
ATOM 2609 C CA . LEU A 1 338 ? 14.248 -8.159 -29.965 1.00 96.69 338 LEU A CA 1
ATOM 2610 C C . LEU A 1 338 ? 14.467 -9.603 -29.490 1.00 96.69 338 LEU A C 1
ATOM 2612 O O . LEU A 1 338 ? 13.951 -10.542 -30.101 1.00 96.69 338 LEU A O 1
ATOM 2616 N N . PRO A 1 339 ? 15.185 -9.820 -28.376 1.00 97.19 339 PRO A N 1
ATOM 2617 C CA . PRO A 1 339 ? 15.220 -11.122 -27.719 1.00 97.19 339 PRO A CA 1
ATOM 2618 C C . PRO A 1 339 ? 13.819 -11.622 -27.340 1.00 97.19 339 PRO A C 1
ATOM 2620 O O . PRO A 1 339 ? 12.887 -10.838 -27.154 1.00 97.19 339 PRO A O 1
ATOM 2623 N N . ASN A 1 340 ? 13.672 -12.939 -27.194 1.00 96.81 340 ASN A N 1
ATOM 2624 C CA . ASN A 1 340 ? 12.439 -13.510 -26.657 1.00 96.81 340 ASN A CA 1
ATOM 2625 C C . ASN A 1 340 ? 12.316 -13.175 -25.165 1.00 96.81 340 ASN A C 1
ATOM 2627 O O . ASN A 1 340 ? 13.293 -13.257 -24.422 1.00 96.81 340 ASN A O 1
ATOM 2631 N N . ALA A 1 341 ? 11.102 -12.849 -24.731 1.00 95.81 341 ALA A N 1
ATOM 2632 C CA . ALA A 1 341 ? 10.768 -12.596 -23.338 1.00 95.81 341 ALA A CA 1
ATOM 2633 C C . ALA A 1 341 ? 9.622 -13.515 -22.914 1.00 95.81 341 ALA A C 1
ATOM 2635 O O . ALA A 1 341 ? 8.678 -13.733 -23.672 1.00 95.81 341 ALA A O 1
ATOM 2636 N N . SER A 1 342 ? 9.707 -14.067 -21.704 1.00 92.56 342 SER A N 1
ATOM 2637 C CA . SER A 1 342 ? 8.645 -14.929 -21.177 1.00 92.56 342 SER A CA 1
ATOM 2638 C C . SER A 1 342 ? 7.324 -14.162 -21.098 1.00 92.56 342 SER A C 1
ATOM 2640 O O . SER A 1 342 ? 7.327 -12.978 -20.772 1.00 92.56 342 SER A O 1
ATOM 2642 N N . ASN A 1 343 ? 6.204 -14.839 -21.363 1.00 87.38 343 ASN A N 1
ATOM 2643 C CA . ASN A 1 343 ? 4.844 -14.276 -21.352 1.00 87.38 343 ASN A CA 1
ATOM 2644 C C . ASN A 1 343 ? 4.546 -13.225 -22.440 1.00 87.38 343 ASN A C 1
ATOM 2646 O O . ASN A 1 343 ? 3.449 -12.674 -22.444 1.00 87.38 343 ASN A O 1
ATOM 2650 N N . LEU A 1 344 ? 5.486 -12.929 -23.346 1.00 93.44 344 LEU A N 1
ATOM 2651 C CA . LEU A 1 344 ? 5.365 -11.813 -24.282 1.00 93.44 344 LEU A CA 1
ATOM 2652 C C . LEU A 1 344 ? 5.521 -12.258 -25.732 1.00 93.44 344 LEU A C 1
ATOM 2654 O O . LEU A 1 344 ? 6.522 -12.858 -26.124 1.00 93.44 344 LEU A O 1
ATOM 2658 N N . GLU A 1 345 ? 4.520 -11.922 -26.538 1.00 91.94 345 GLU A N 1
ATOM 2659 C CA . GLU A 1 345 ? 4.513 -12.209 -27.967 1.00 91.94 345 GLU A CA 1
ATOM 2660 C C . GLU A 1 345 ? 5.355 -11.209 -28.762 1.00 91.94 345 GLU A C 1
ATOM 2662 O O . GLU A 1 345 ? 5.564 -10.061 -28.355 1.00 91.94 345 GLU A O 1
ATOM 2667 N N . LYS A 1 346 ? 5.783 -11.654 -29.944 1.00 94.25 346 LYS A N 1
ATOM 2668 C CA . LYS A 1 346 ? 6.450 -10.832 -30.951 1.00 94.25 346 LYS A CA 1
ATOM 2669 C C . LYS A 1 346 ? 5.662 -10.841 -32.256 1.00 94.25 346 LYS A C 1
ATOM 2671 O O . LYS A 1 346 ? 4.936 -11.800 -32.528 1.00 94.25 346 LYS A O 1
ATOM 2676 N N . ASP A 1 347 ? 5.785 -9.771 -33.028 1.00 93.38 347 ASP A N 1
ATOM 2677 C CA . ASP A 1 347 ? 5.198 -9.663 -34.362 1.00 93.38 347 ASP A CA 1
ATOM 2678 C C . ASP A 1 347 ? 6.055 -8.758 -35.255 1.00 93.38 347 ASP A C 1
ATOM 2680 O O . ASP A 1 347 ? 6.681 -7.801 -34.788 1.00 93.38 347 ASP A O 1
ATOM 2684 N N . LYS A 1 348 ? 6.038 -9.028 -36.563 1.00 94.12 348 LYS A N 1
ATOM 2685 C CA . LYS A 1 348 ? 6.735 -8.229 -37.579 1.00 94.12 348 LYS A CA 1
ATOM 2686 C C . LYS A 1 348 ? 6.264 -6.773 -37.612 1.00 94.12 348 LYS A C 1
ATOM 2688 O O . LYS A 1 348 ? 7.040 -5.893 -37.969 1.00 94.12 348 LYS A O 1
ATOM 2693 N N . ASP A 1 349 ? 4.995 -6.540 -37.264 1.00 91.25 349 ASP A N 1
ATOM 2694 C CA . ASP A 1 349 ? 4.373 -5.218 -37.170 1.00 91.25 349 ASP A CA 1
ATOM 2695 C C . ASP A 1 349 ? 4.323 -4.724 -35.704 1.00 91.25 349 ASP A C 1
ATOM 2697 O O . ASP A 1 349 ? 3.704 -3.698 -35.417 1.00 91.25 349 ASP A O 1
ATOM 2701 N N . GLY A 1 350 ? 4.946 -5.454 -34.769 1.00 92.56 350 GLY A N 1
ATOM 2702 C CA . GLY A 1 350 ? 5.045 -5.082 -33.360 1.00 92.56 350 GLY A CA 1
ATOM 2703 C C . GLY A 1 350 ? 5.889 -3.825 -33.162 1.00 92.56 350 GLY A C 1
ATOM 2704 O O . GLY A 1 350 ? 6.901 -3.634 -33.837 1.00 92.56 350 GLY A O 1
ATOM 2705 N N . LYS A 1 351 ? 5.475 -2.961 -32.229 1.00 91.62 351 LYS A N 1
ATOM 2706 C CA . LYS A 1 351 ? 6.139 -1.677 -31.927 1.00 91.62 351 LYS A CA 1
ATOM 2707 C C . LYS A 1 351 ? 6.601 -1.565 -30.479 1.00 91.62 351 LYS A C 1
ATOM 2709 O O . LYS A 1 351 ? 7.333 -0.640 -30.138 1.00 91.62 351 LYS A O 1
ATOM 2714 N N . SER A 1 352 ? 6.182 -2.494 -29.628 1.00 93.56 352 SER A N 1
ATOM 2715 C CA . SER A 1 352 ? 6.561 -2.508 -28.222 1.00 93.56 352 SER A CA 1
ATOM 2716 C C . SER A 1 352 ? 7.936 -3.147 -28.034 1.00 93.56 352 SER A C 1
ATOM 2718 O O . SER A 1 352 ? 8.476 -3.830 -28.909 1.00 93.56 352 SER A O 1
ATOM 2720 N N . ASN A 1 353 ? 8.526 -2.927 -26.867 1.00 96.25 353 ASN A N 1
ATOM 2721 C CA . ASN A 1 353 ? 9.748 -3.611 -26.443 1.00 96.25 353 ASN A CA 1
ATOM 2722 C C . ASN A 1 353 ? 9.702 -3.949 -24.942 1.00 96.25 353 ASN A C 1
ATOM 2724 O O . ASN A 1 353 ? 10.742 -4.048 -24.290 1.00 96.25 353 ASN A O 1
ATOM 2728 N N . ARG A 1 354 ? 8.492 -4.097 -24.391 1.00 94.81 354 ARG A N 1
ATOM 2729 C CA . ARG A 1 354 ? 8.228 -4.332 -22.969 1.00 94.81 354 ARG A CA 1
ATOM 2730 C C . ARG A 1 354 ? 8.877 -5.633 -22.496 1.00 94.81 354 ARG A C 1
ATOM 2732 O O . ARG A 1 354 ? 8.957 -6.613 -23.234 1.00 94.81 354 ARG A O 1
ATOM 2739 N N . GLY A 1 355 ? 9.358 -5.644 -21.261 1.00 97.75 355 GLY A N 1
ATOM 2740 C CA . GLY A 1 355 ? 9.981 -6.808 -20.631 1.00 97.75 355 GLY A CA 1
ATOM 2741 C C . GLY A 1 355 ? 11.375 -7.180 -21.128 1.00 97.75 355 GLY A C 1
ATOM 2742 O O . GLY A 1 355 ? 11.961 -8.142 -20.623 1.00 97.75 355 GLY A O 1
ATOM 2743 N N . ILE A 1 356 ? 11.936 -6.424 -22.075 1.00 98.62 356 ILE A N 1
ATOM 2744 C CA . ILE A 1 356 ? 13.340 -6.560 -22.461 1.00 98.62 356 ILE A CA 1
ATOM 2745 C C . ILE A 1 356 ? 14.211 -5.873 -21.410 1.00 98.62 356 ILE A C 1
ATOM 2747 O O . ILE A 1 356 ? 13.968 -4.735 -21.013 1.00 98.62 356 ILE A O 1
ATOM 2751 N N . VAL A 1 357 ? 15.227 -6.592 -20.952 1.00 98.69 357 VAL A N 1
ATOM 2752 C CA . VAL A 1 357 ? 16.130 -6.193 -19.869 1.00 98.69 357 VAL A CA 1
ATOM 2753 C C . VAL A 1 357 ? 17.419 -5.675 -20.483 1.00 98.69 357 VAL A C 1
ATOM 2755 O O . VAL A 1 357 ? 17.908 -6.214 -21.473 1.00 98.69 357 VAL A O 1
ATOM 2758 N N . TYR A 1 358 ? 17.960 -4.625 -19.892 1.00 98.69 358 TYR A N 1
ATOM 2759 C CA . TYR A 1 358 ? 19.197 -3.968 -20.266 1.00 98.69 358 TYR A CA 1
ATOM 2760 C C . TYR A 1 358 ? 20.090 -3.852 -19.023 1.00 98.69 358 TYR A C 1
ATOM 2762 O O . TYR A 1 358 ? 19.585 -3.856 -17.892 1.00 98.69 358 TYR A O 1
ATOM 2770 N N . PRO A 1 359 ? 21.415 -3.721 -19.198 1.00 98.19 359 PRO A N 1
ATOM 2771 C CA . PRO A 1 359 ? 22.324 -3.440 -18.094 1.00 98.19 359 PRO A CA 1
ATOM 2772 C C . PRO A 1 359 ? 21.935 -2.173 -17.322 1.00 98.19 359 PRO A C 1
ATOM 2774 O O . PRO A 1 359 ? 21.158 -1.344 -17.800 1.00 98.19 359 PRO A O 1
ATOM 2777 N N . ALA A 1 360 ? 22.512 -2.009 -16.131 1.00 96.44 360 ALA A N 1
ATOM 2778 C CA . ALA A 1 360 ? 22.425 -0.760 -15.380 1.00 96.44 360 ALA A CA 1
ATOM 2779 C C . ALA A 1 360 ? 22.825 0.451 -16.254 1.00 96.44 360 ALA A C 1
ATOM 2781 O O . ALA A 1 360 ? 23.720 0.319 -17.101 1.00 96.44 360 ALA A O 1
ATOM 2782 N N . PRO A 1 361 ? 22.197 1.625 -16.053 1.00 96.06 361 PRO A N 1
ATOM 2783 C CA . PRO A 1 361 ? 22.481 2.793 -16.870 1.00 96.06 361 PRO A CA 1
ATOM 2784 C C . PRO A 1 361 ? 23.930 3.247 -16.660 1.00 96.06 361 PRO A C 1
ATOM 2786 O O . PRO A 1 361 ? 24.457 3.248 -15.547 1.00 96.06 361 PRO A O 1
ATOM 2789 N N . THR A 1 362 ? 24.587 3.619 -17.755 1.00 96.00 362 THR A N 1
ATOM 2790 C CA . THR A 1 362 ? 26.005 4.012 -17.792 1.00 96.00 362 THR A CA 1
ATOM 2791 C C . THR A 1 362 ? 26.204 5.511 -17.971 1.00 96.00 362 THR A C 1
ATOM 2793 O O . THR A 1 362 ? 27.302 6.015 -17.734 1.00 96.00 362 THR A O 1
ATOM 2796 N N . ARG A 1 363 ? 25.164 6.236 -18.397 1.00 95.44 363 ARG A N 1
ATOM 2797 C CA . ARG A 1 363 ? 25.208 7.689 -18.580 1.00 95.44 363 ARG A CA 1
ATOM 2798 C C . ARG A 1 363 ? 24.731 8.416 -17.335 1.00 95.44 363 ARG A C 1
ATOM 2800 O O . ARG A 1 363 ? 24.001 7.880 -16.508 1.00 95.44 363 ARG A O 1
ATOM 2807 N N . THR A 1 364 ? 25.180 9.655 -17.207 1.00 92.56 364 THR A N 1
ATOM 2808 C CA . THR A 1 364 ? 24.908 10.510 -16.055 1.00 92.56 364 THR A CA 1
ATOM 2809 C C . THR A 1 364 ? 23.740 11.448 -16.323 1.00 92.56 364 THR A C 1
ATOM 2811 O O . THR A 1 364 ? 23.413 11.759 -17.466 1.00 92.56 364 THR A O 1
ATOM 2814 N N . GLU A 1 365 ? 23.169 11.983 -15.248 1.00 94.25 365 GLU A N 1
ATOM 2815 C CA . GLU A 1 365 ? 22.198 13.080 -15.302 1.00 94.25 365 GLU A CA 1
ATOM 2816 C C . GLU A 1 365 ? 22.711 14.270 -16.122 1.00 94.25 365 GLU A C 1
ATOM 2818 O O . GLU A 1 365 ? 21.977 14.811 -16.940 1.00 94.25 365 GLU A O 1
ATOM 2823 N N . SER A 1 366 ? 23.990 14.638 -15.979 1.00 94.88 366 SER A N 1
ATOM 2824 C CA . SER A 1 366 ? 24.585 15.752 -16.728 1.00 94.88 366 SER A CA 1
ATOM 2825 C C . SER A 1 366 ? 24.491 15.573 -18.244 1.00 94.88 366 SER A C 1
ATOM 2827 O O . SER A 1 366 ? 24.232 16.546 -18.953 1.00 94.88 366 SER A O 1
ATOM 2829 N N . TYR A 1 367 ? 24.645 14.338 -18.732 1.00 96.12 367 TYR A N 1
ATOM 2830 C CA . TYR A 1 367 ? 24.520 14.011 -20.150 1.00 96.12 367 TYR A CA 1
ATOM 2831 C C . TYR A 1 367 ? 23.104 14.287 -20.672 1.00 96.12 367 TYR A C 1
ATOM 2833 O O . TYR A 1 367 ? 22.943 14.797 -21.775 1.00 96.12 367 TYR A O 1
ATOM 2841 N N . TYR A 1 368 ? 22.085 13.994 -19.862 1.00 96.94 368 TYR A N 1
ATOM 2842 C CA . TYR A 1 368 ? 20.675 14.170 -20.215 1.00 96.94 368 TYR A CA 1
ATOM 2843 C C . TYR A 1 368 ? 20.036 15.428 -19.620 1.00 96.94 368 TYR A C 1
ATOM 2845 O O . TYR A 1 368 ? 18.818 15.563 -19.655 1.00 96.94 368 TYR A O 1
ATOM 2853 N N . SER A 1 369 ? 20.830 16.358 -19.091 1.00 95.50 369 SER A N 1
ATOM 2854 C CA . SER A 1 369 ? 20.334 17.520 -18.341 1.00 95.50 369 SER A CA 1
ATOM 2855 C C . SER A 1 369 ? 19.214 18.277 -19.064 1.00 95.50 369 SER A C 1
ATOM 2857 O O . SER A 1 369 ? 18.151 18.478 -18.487 1.00 95.50 369 SER A O 1
ATOM 2859 N N . SER A 1 370 ? 19.392 18.620 -20.345 1.00 95.56 370 SER A N 1
ATOM 2860 C CA . SER A 1 370 ? 18.380 19.353 -21.120 1.00 95.56 370 SER A CA 1
ATOM 2861 C C . SER A 1 370 ? 17.053 18.599 -21.255 1.00 95.56 370 SER A C 1
ATOM 2863 O O . SER A 1 370 ? 15.992 19.190 -21.052 1.00 95.56 370 SER A O 1
ATOM 2865 N N . VAL A 1 371 ? 17.094 17.300 -21.571 1.00 97.56 371 VAL A N 1
ATOM 2866 C CA . VAL A 1 371 ? 15.875 16.491 -21.713 1.00 97.56 371 VAL A CA 1
ATOM 2867 C C . VAL A 1 371 ? 15.244 16.176 -20.359 1.00 97.56 371 VAL A C 1
ATOM 2869 O O . VAL A 1 371 ? 14.027 16.207 -20.252 1.00 97.56 371 VAL A O 1
ATOM 2872 N N . LEU A 1 372 ? 16.027 15.955 -19.302 1.00 97.88 372 LEU A N 1
ATOM 2873 C CA . LEU A 1 372 ? 15.496 15.738 -17.954 1.00 97.88 372 LEU A CA 1
ATOM 2874 C C . LEU A 1 372 ? 14.767 16.980 -17.432 1.00 97.88 372 LEU A C 1
ATOM 2876 O O . LEU A 1 372 ? 13.649 16.852 -16.934 1.00 97.88 372 LEU A O 1
ATOM 2880 N N . THR A 1 373 ? 15.339 18.174 -17.618 1.00 97.06 373 THR A N 1
ATOM 2881 C CA . THR A 1 373 ? 14.655 19.437 -17.301 1.00 97.06 373 THR A CA 1
ATOM 2882 C C . THR A 1 373 ? 13.360 19.566 -18.095 1.00 97.06 373 THR A C 1
ATOM 2884 O O . THR A 1 373 ? 12.314 19.842 -17.516 1.00 97.06 373 THR A O 1
ATOM 2887 N N . TYR A 1 374 ? 13.394 19.287 -19.403 1.00 97.88 374 TYR A N 1
ATOM 2888 C CA . TYR A 1 374 ? 12.193 19.310 -20.236 1.00 97.88 374 TYR A CA 1
ATOM 2889 C C . TYR A 1 374 ? 11.104 18.351 -19.729 1.00 97.88 374 TYR A C 1
ATOM 2891 O O . TYR A 1 374 ? 9.960 18.769 -19.568 1.00 97.88 374 TYR A O 1
ATOM 2899 N N . LEU A 1 375 ? 11.465 17.095 -19.440 1.00 97.69 375 LEU A N 1
ATOM 2900 C CA . LEU A 1 375 ? 10.548 16.065 -18.943 1.00 97.69 375 LEU A CA 1
ATOM 2901 C C . LEU A 1 375 ? 9.935 16.442 -17.586 1.00 97.69 375 LEU A C 1
ATOM 2903 O O . LEU A 1 375 ? 8.775 16.123 -17.341 1.00 97.69 375 LEU A O 1
ATOM 2907 N N . SER A 1 376 ? 10.682 17.147 -16.729 1.00 97.81 376 SER A N 1
ATOM 2908 C CA . SER A 1 376 ? 10.224 17.570 -15.395 1.00 97.81 376 SER A CA 1
ATOM 2909 C C . SER A 1 376 ? 9.101 18.615 -15.414 1.00 97.81 376 SER A C 1
ATOM 2911 O O . SER A 1 376 ? 8.430 18.829 -14.407 1.00 97.81 376 SER A O 1
ATOM 2913 N N . GLU A 1 377 ? 8.885 19.258 -16.562 1.00 97.50 377 GLU A N 1
ATOM 2914 C CA . GLU A 1 377 ? 7.880 20.308 -16.749 1.00 97.50 377 GLU A CA 1
ATOM 2915 C C . GLU A 1 377 ? 6.610 19.797 -17.443 1.00 97.50 377 GLU A C 1
ATOM 2917 O O . GLU A 1 377 ? 5.657 20.562 -17.620 1.00 97.50 377 GLU A O 1
ATOM 2922 N N . LEU A 1 378 ? 6.597 18.529 -17.866 1.00 96.94 378 LEU A N 1
ATOM 2923 C CA . LEU A 1 378 ? 5.512 17.972 -18.661 1.00 96.94 378 LEU A CA 1
ATOM 2924 C C . LEU A 1 378 ? 4.242 17.753 -17.850 1.00 96.94 378 LEU A C 1
ATOM 2926 O O . LEU A 1 378 ? 4.272 17.301 -16.703 1.00 96.94 378 LEU A O 1
ATOM 2930 N N . LYS A 1 379 ? 3.110 18.031 -18.494 1.00 95.75 379 LYS A N 1
ATOM 2931 C CA . LYS A 1 379 ? 1.772 17.967 -17.915 1.00 95.75 379 LYS A CA 1
ATOM 2932 C C . LYS A 1 379 ? 0.825 17.187 -18.808 1.00 95.75 379 LYS A C 1
ATOM 2934 O O . LYS A 1 379 ? 0.885 17.291 -20.029 1.00 95.75 379 LYS A O 1
ATOM 2939 N N . TYR A 1 380 ? -0.104 16.468 -18.195 1.00 91.88 380 TYR A N 1
ATOM 2940 C CA . TYR A 1 380 ? -1.292 15.987 -18.895 1.00 91.88 380 TYR A CA 1
ATOM 2941 C C . TYR A 1 380 ? -2.216 17.164 -19.249 1.00 91.88 380 TYR A C 1
ATOM 2943 O O . TYR A 1 380 ? -2.145 18.222 -18.625 1.00 91.88 380 TYR A O 1
ATOM 2951 N N . ASN A 1 381 ? -3.163 16.956 -20.169 1.00 87.81 381 ASN A N 1
ATOM 2952 C CA . ASN A 1 381 ? -4.167 17.964 -20.566 1.00 87.81 381 ASN A CA 1
ATOM 2953 C C . ASN A 1 381 ? -5.025 18.506 -19.403 1.00 87.81 381 ASN A C 1
ATOM 2955 O O . ASN A 1 381 ? -5.690 19.527 -19.536 1.00 87.81 381 ASN A O 1
ATOM 2959 N N . ASN A 1 382 ? -5.034 17.823 -18.256 1.00 85.69 382 ASN A N 1
ATOM 2960 C CA . ASN A 1 382 ? -5.693 18.278 -17.029 1.00 85.69 382 ASN A CA 1
ATOM 2961 C C . ASN A 1 382 ? -4.808 19.205 -16.164 1.00 85.69 382 ASN A C 1
ATOM 2963 O O . ASN A 1 382 ? -5.200 19.566 -15.058 1.00 85.69 382 ASN A O 1
ATOM 2967 N N . GLY A 1 383 ? -3.608 19.561 -16.634 1.00 90.75 383 GLY A N 1
ATOM 2968 C CA . GLY A 1 383 ? -2.655 20.443 -15.962 1.00 90.75 383 GLY A CA 1
ATOM 2969 C C . GLY A 1 383 ? -1.761 19.771 -14.914 1.00 90.75 383 GLY A C 1
ATOM 2970 O O . GLY A 1 383 ? -0.827 20.415 -14.427 1.00 90.75 383 GLY A O 1
ATOM 2971 N N . ARG A 1 384 ? -1.995 18.496 -14.570 1.00 92.75 384 ARG A N 1
ATOM 2972 C CA . ARG A 1 384 ? -1.162 17.764 -13.603 1.00 92.75 384 ARG A CA 1
ATOM 2973 C C . ARG A 1 384 ? 0.176 17.392 -14.222 1.00 92.75 384 ARG A C 1
ATOM 2975 O O . ARG A 1 384 ? 0.216 16.901 -15.349 1.00 92.75 384 ARG A O 1
ATOM 2982 N N . LEU A 1 385 ? 1.250 17.584 -13.456 1.00 95.38 385 LEU A N 1
ATOM 2983 C CA . LEU A 1 385 ? 2.571 17.071 -13.814 1.00 95.38 385 LEU A CA 1
ATOM 2984 C C . LEU A 1 385 ? 2.514 15.550 -13.955 1.00 95.38 385 LEU A C 1
ATOM 2986 O O . LEU A 1 385 ? 1.804 14.882 -13.199 1.00 95.38 385 LEU A O 1
ATOM 2990 N N . ILE A 1 386 ? 3.265 15.016 -14.918 1.00 94.88 386 ILE A N 1
ATOM 2991 C CA . ILE A 1 386 ? 3.182 13.593 -15.274 1.00 94.88 386 ILE A CA 1
ATOM 2992 C C . ILE A 1 386 ? 3.626 12.641 -14.158 1.00 94.88 386 ILE A C 1
ATOM 2994 O O . ILE A 1 386 ? 3.287 11.460 -14.213 1.00 94.88 386 ILE A O 1
ATOM 2998 N N . ASP A 1 387 ? 4.349 13.169 -13.169 1.00 94.81 387 ASP A N 1
ATOM 2999 C CA . ASP A 1 387 ? 4.988 12.458 -12.064 1.00 94.81 387 ASP A CA 1
ATOM 3000 C C . ASP A 1 387 ? 4.742 13.101 -10.683 1.00 94.81 387 ASP A C 1
ATOM 3002 O O . ASP A 1 387 ? 5.544 12.955 -9.756 1.00 94.81 387 ASP A O 1
ATOM 3006 N N . ASP A 1 388 ? 3.680 13.909 -10.570 1.00 92.19 388 ASP A N 1
ATOM 3007 C CA . ASP A 1 388 ? 3.375 14.725 -9.382 1.00 92.19 388 ASP A CA 1
ATOM 3008 C C . ASP A 1 388 ? 4.562 15.617 -8.932 1.00 92.19 388 ASP A C 1
ATOM 3010 O O . ASP A 1 388 ? 4.756 15.915 -7.748 1.00 92.19 388 ASP A O 1
ATOM 3014 N N . GLY A 1 389 ? 5.407 16.028 -9.889 1.00 94.38 389 GLY A N 1
ATOM 3015 C CA . GLY A 1 389 ? 6.561 16.906 -9.696 1.00 94.38 389 GLY A CA 1
ATOM 3016 C C . GLY A 1 389 ? 7.777 16.243 -9.052 1.00 94.38 389 GLY A C 1
ATOM 3017 O O . GLY A 1 389 ? 8.660 16.952 -8.562 1.00 94.38 389 GLY A O 1
ATOM 3018 N N . LEU A 1 390 ? 7.838 14.909 -9.002 1.00 95.75 390 LEU A N 1
ATOM 3019 C CA . LEU A 1 390 ? 8.941 14.184 -8.369 1.00 95.75 390 LEU A CA 1
ATOM 3020 C C . LEU A 1 390 ? 10.291 14.451 -9.047 1.00 95.75 390 LEU A C 1
ATOM 3022 O O . LEU A 1 390 ? 11.265 14.743 -8.352 1.00 95.75 390 LEU A O 1
ATOM 3026 N N . LEU A 1 391 ? 10.353 14.421 -10.379 1.00 97.69 391 LEU A N 1
ATOM 3027 C CA . LEU A 1 391 ? 11.572 14.689 -11.139 1.00 97.69 391 LEU A CA 1
ATOM 3028 C C . LEU A 1 391 ? 12.027 16.137 -10.961 1.00 97.69 391 LEU A C 1
ATOM 3030 O O . LEU A 1 391 ? 13.209 16.377 -10.732 1.00 97.69 391 LEU A O 1
ATOM 3034 N N . ALA A 1 392 ? 11.101 17.099 -10.991 1.00 97.00 392 ALA A N 1
ATOM 3035 C CA . ALA A 1 392 ? 11.424 18.508 -10.764 1.00 97.00 392 ALA A CA 1
ATOM 3036 C C . ALA A 1 392 ? 12.047 18.728 -9.372 1.00 97.00 392 ALA A C 1
ATOM 3038 O O . ALA A 1 392 ? 13.082 19.388 -9.254 1.00 97.00 392 ALA A O 1
ATOM 3039 N N . ARG A 1 393 ? 11.473 18.116 -8.323 1.00 94.62 393 ARG A N 1
ATOM 3040 C CA . ARG A 1 393 ? 12.042 18.151 -6.962 1.00 94.62 393 ARG A CA 1
ATOM 3041 C C . ARG A 1 393 ? 13.422 17.499 -6.895 1.00 94.62 393 ARG A C 1
ATOM 3043 O O . ARG A 1 393 ? 14.324 18.053 -6.273 1.00 94.62 393 ARG A O 1
ATOM 3050 N N . ALA A 1 394 ? 13.604 16.358 -7.558 1.00 96.25 394 ALA A N 1
ATOM 3051 C CA . ALA A 1 394 ? 14.882 15.656 -7.585 1.00 96.25 394 ALA A CA 1
ATOM 3052 C C . ALA A 1 394 ? 15.986 16.490 -8.264 1.00 96.25 394 ALA A C 1
ATOM 3054 O O . ALA A 1 394 ? 17.085 16.618 -7.720 1.00 96.25 394 ALA A O 1
ATOM 3055 N N . LEU A 1 395 ? 15.692 17.102 -9.417 1.00 97.12 395 LEU A N 1
ATOM 3056 C CA . LEU A 1 395 ? 16.643 17.924 -10.178 1.00 97.12 395 LEU A CA 1
ATOM 3057 C C . LEU A 1 395 ? 17.013 19.231 -9.461 1.00 97.12 395 LEU A C 1
ATOM 3059 O O . LEU A 1 395 ? 18.127 19.721 -9.625 1.00 97.12 395 LEU A O 1
ATOM 3063 N N . ALA A 1 396 ? 16.121 19.774 -8.626 1.00 95.44 396 ALA A N 1
ATOM 3064 C CA . ALA A 1 396 ? 16.403 20.959 -7.814 1.00 95.44 396 ALA A CA 1
ATOM 3065 C C . ALA A 1 396 ? 17.420 20.702 -6.682 1.00 95.44 396 ALA A C 1
ATOM 3067 O O . ALA A 1 396 ? 17.966 21.648 -6.111 1.00 95.44 396 ALA A O 1
ATOM 3068 N N . LYS A 1 397 ? 17.688 19.432 -6.350 1.00 93.94 397 LYS A N 1
ATOM 3069 C CA . LYS A 1 397 ? 18.571 19.024 -5.251 1.00 93.94 397 LYS A CA 1
ATOM 3070 C C . LYS A 1 397 ? 19.926 18.539 -5.743 1.00 93.94 397 LYS A C 1
ATOM 3072 O O . LYS A 1 397 ? 20.055 17.934 -6.809 1.00 93.94 397 LYS A O 1
ATOM 3077 N N . THR A 1 398 ? 20.943 18.730 -4.904 1.00 91.94 398 THR A N 1
ATOM 3078 C CA . THR A 1 398 ? 22.252 18.098 -5.097 1.00 91.94 398 THR A CA 1
ATOM 3079 C C . THR A 1 398 ? 22.147 16.587 -4.904 1.00 91.94 398 THR A C 1
ATOM 3081 O O . THR A 1 398 ? 21.337 16.104 -4.114 1.00 91.94 398 THR A O 1
ATOM 3084 N N . THR A 1 399 ? 23.010 15.827 -5.579 1.00 89.44 399 THR A N 1
ATOM 3085 C CA . THR A 1 399 ? 23.011 14.354 -5.526 1.00 89.44 399 THR A CA 1
ATOM 3086 C C . THR A 1 399 ? 23.087 13.795 -4.103 1.00 89.44 399 THR A C 1
ATOM 3088 O O . THR A 1 399 ? 22.455 12.788 -3.809 1.00 89.44 399 THR A O 1
ATOM 3091 N N . THR A 1 400 ? 23.825 14.450 -3.202 1.00 88.62 400 THR A N 1
ATOM 3092 C CA . THR A 1 400 ? 23.991 14.020 -1.804 1.00 88.62 400 THR A CA 1
ATOM 3093 C C . THR A 1 400 ? 22.793 14.332 -0.910 1.00 88.62 400 THR A C 1
ATOM 3095 O O . THR A 1 400 ? 22.755 13.836 0.210 1.00 88.62 400 THR A O 1
ATOM 3098 N N . ASN A 1 401 ? 21.855 15.176 -1.355 1.00 92.81 401 ASN A N 1
ATOM 3099 C CA . ASN A 1 401 ? 20.685 15.584 -0.571 1.00 92.81 401 ASN A CA 1
ATOM 3100 C C . ASN A 1 401 ? 19.354 15.089 -1.160 1.00 92.81 401 ASN A C 1
ATOM 3102 O O . ASN A 1 401 ? 18.296 15.572 -0.764 1.00 92.81 401 ASN A O 1
ATOM 3106 N N . ARG A 1 402 ? 19.403 14.150 -2.110 1.00 93.88 402 ARG A N 1
ATOM 3107 C CA . ARG A 1 402 ? 18.217 13.485 -2.662 1.00 93.88 402 ARG A CA 1
ATOM 3108 C C . ARG A 1 402 ? 17.821 12.303 -1.799 1.00 93.88 402 ARG A C 1
ATOM 3110 O O . ARG A 1 402 ? 18.680 11.562 -1.322 1.00 93.88 402 ARG A O 1
ATOM 3117 N N . THR A 1 403 ? 16.521 12.095 -1.648 1.00 95.62 403 THR A N 1
ATOM 3118 C CA . THR A 1 403 ? 16.015 10.833 -1.112 1.00 95.62 403 THR A CA 1
ATOM 3119 C C . THR A 1 403 ? 16.178 9.703 -2.132 1.00 95.62 403 THR A C 1
ATOM 3121 O O . THR A 1 403 ? 16.454 9.921 -3.319 1.00 95.62 403 THR A O 1
ATOM 3124 N N . ILE A 1 404 ? 15.988 8.459 -1.686 1.00 96.44 404 ILE A N 1
ATOM 3125 C CA . ILE A 1 404 ? 16.061 7.300 -2.582 1.00 96.44 404 ILE A CA 1
ATOM 3126 C C . ILE A 1 404 ? 14.918 7.282 -3.602 1.00 96.44 404 ILE A C 1
ATOM 3128 O O . ILE A 1 404 ? 15.090 6.686 -4.669 1.00 96.44 404 ILE A O 1
ATOM 3132 N N . SER A 1 405 ? 13.771 7.908 -3.299 1.00 96.50 405 SER A N 1
ATOM 3133 C CA . SER A 1 405 ? 12.677 8.057 -4.257 1.00 96.50 405 SER A CA 1
ATOM 3134 C C . SER A 1 405 ? 13.041 9.055 -5.360 1.00 96.50 405 SER A C 1
ATOM 3136 O O . SER A 1 405 ? 12.954 8.721 -6.543 1.00 96.50 405 SER A O 1
ATOM 3138 N N . GLU A 1 406 ? 13.570 10.220 -4.984 1.00 97.25 406 GLU A N 1
ATOM 3139 C CA . GLU A 1 406 ? 14.011 11.279 -5.896 1.00 97.25 406 GLU A CA 1
ATOM 3140 C C . GLU A 1 406 ? 15.118 10.794 -6.834 1.00 97.25 406 GLU A C 1
ATOM 3142 O O . GLU A 1 406 ? 15.041 10.994 -8.047 1.00 97.25 406 GLU A O 1
ATOM 3147 N N . GLN A 1 407 ? 16.119 10.088 -6.299 1.00 97.31 407 GLN A N 1
ATOM 3148 C CA . GLN A 1 407 ? 17.172 9.504 -7.129 1.00 97.31 407 GLN A CA 1
ATOM 3149 C C . GLN A 1 407 ? 16.612 8.448 -8.093 1.00 97.31 407 GLN A C 1
ATOM 3151 O O . GLN A 1 407 ? 16.988 8.427 -9.264 1.00 97.31 407 GLN A O 1
ATOM 3156 N N . SER A 1 408 ? 15.675 7.607 -7.641 1.00 97.56 408 SER A N 1
ATOM 3157 C CA . SER A 1 408 ? 15.095 6.573 -8.506 1.00 97.56 408 SER A CA 1
ATOM 3158 C C . SER A 1 408 ? 14.222 7.114 -9.641 1.00 97.56 408 SER A C 1
ATOM 3160 O O . SER A 1 408 ? 14.166 6.485 -10.696 1.00 97.56 408 SER A O 1
ATOM 3162 N N . ALA A 1 409 ? 13.613 8.294 -9.474 1.00 97.88 409 ALA A N 1
ATOM 3163 C CA . ALA A 1 409 ? 12.909 8.975 -10.561 1.00 97.88 409 ALA A CA 1
ATOM 3164 C C . ALA A 1 409 ? 13.879 9.388 -11.683 1.00 97.88 409 ALA A C 1
ATOM 3166 O O . ALA A 1 409 ? 13.607 9.161 -12.862 1.00 97.88 409 ALA A O 1
ATOM 3167 N N . ILE A 1 410 ? 15.054 9.923 -11.325 1.00 98.25 410 ILE A N 1
ATOM 3168 C CA . ILE A 1 410 ? 16.113 10.253 -12.293 1.00 98.25 410 ILE A CA 1
ATOM 3169 C C . ILE A 1 410 ? 16.634 8.981 -12.967 1.00 98.25 410 ILE A C 1
ATOM 3171 O O . ILE A 1 410 ? 16.714 8.924 -14.195 1.00 98.25 410 ILE A O 1
ATOM 3175 N N . ASP A 1 411 ? 16.953 7.947 -12.187 1.00 98.44 411 ASP A N 1
ATOM 3176 C CA . ASP A 1 411 ? 17.493 6.690 -12.711 1.00 98.44 411 ASP A CA 1
ATOM 3177 C C . ASP A 1 411 ? 16.530 6.019 -13.704 1.00 98.44 411 ASP A C 1
ATOM 3179 O O . ASP A 1 411 ? 16.961 5.552 -14.759 1.00 98.44 411 ASP A O 1
ATOM 3183 N N . ALA A 1 412 ? 15.226 5.998 -13.407 1.00 98.31 412 ALA A N 1
ATOM 3184 C CA . ALA A 1 412 ? 14.219 5.424 -14.295 1.00 98.31 412 ALA A CA 1
ATOM 3185 C C . ALA A 1 412 ? 14.102 6.199 -15.621 1.00 98.31 412 ALA A C 1
ATOM 3187 O O . ALA A 1 412 ? 13.976 5.583 -16.685 1.00 98.31 412 ALA A O 1
ATOM 3188 N N . GLN A 1 413 ? 14.223 7.532 -15.586 1.00 98.19 413 GLN A N 1
ATOM 3189 C CA . GLN A 1 413 ? 14.247 8.351 -16.801 1.00 98.19 413 GLN A CA 1
ATOM 3190 C C . GLN A 1 413 ? 15.537 8.152 -17.599 1.00 98.19 413 GLN A C 1
ATOM 3192 O O . GLN A 1 413 ? 15.473 8.002 -18.817 1.00 98.19 413 GLN A O 1
ATOM 3197 N N . ILE A 1 414 ? 16.700 8.060 -16.946 1.00 98.50 414 ILE A N 1
ATOM 3198 C CA . ILE A 1 414 ? 17.967 7.745 -17.627 1.00 98.50 414 ILE A CA 1
ATOM 3199 C C . ILE A 1 414 ? 17.900 6.356 -18.270 1.00 98.50 414 ILE A C 1
ATOM 3201 O O . ILE A 1 414 ? 18.304 6.205 -19.423 1.00 98.50 414 ILE A O 1
ATOM 3205 N N . CYS A 1 415 ? 17.342 5.360 -17.576 1.00 98.62 415 CYS A N 1
ATOM 3206 C CA . CYS A 1 415 ? 17.082 4.040 -18.146 1.00 98.62 415 CYS A CA 1
ATOM 3207 C C . CYS A 1 415 ? 16.248 4.136 -19.433 1.00 98.62 415 CYS A C 1
ATOM 3209 O O . CYS A 1 415 ? 16.625 3.566 -20.455 1.00 98.62 415 CYS A O 1
ATOM 3211 N N . ALA A 1 416 ? 15.140 4.883 -19.412 1.00 98.44 416 ALA A N 1
ATOM 3212 C CA . ALA A 1 416 ? 14.289 5.055 -20.586 1.00 98.44 416 ALA A CA 1
ATOM 3213 C C . ALA A 1 416 ? 15.021 5.785 -21.724 1.00 98.44 416 ALA A C 1
ATOM 3215 O O . ALA A 1 416 ? 14.966 5.339 -22.867 1.00 98.44 416 ALA A O 1
ATOM 3216 N N . LEU A 1 417 ? 15.756 6.858 -21.422 1.00 98.50 417 LEU A N 1
ATOM 3217 C CA . LEU A 1 417 ? 16.505 7.640 -22.409 1.00 98.50 417 LEU A CA 1
ATOM 3218 C C . LEU A 1 417 ? 17.617 6.822 -23.081 1.00 98.50 417 LEU A C 1
ATOM 3220 O O . LEU A 1 417 ? 17.759 6.885 -24.299 1.00 98.50 417 LEU A O 1
ATOM 3224 N N . GLN A 1 418 ? 18.368 6.025 -22.314 1.00 97.94 418 GLN A N 1
ATOM 3225 C CA . GLN A 1 418 ? 19.444 5.184 -22.849 1.00 97.94 418 GLN A CA 1
ATOM 3226 C C . GLN A 1 418 ? 18.957 3.986 -23.671 1.00 97.94 418 GLN A C 1
ATOM 3228 O O . GLN A 1 418 ? 19.674 3.497 -24.544 1.00 97.94 418 GLN A O 1
ATOM 3233 N N . ILE A 1 419 ? 17.763 3.472 -23.377 1.00 97.94 419 ILE A N 1
ATOM 3234 C CA . ILE A 1 419 ? 17.149 2.459 -24.238 1.00 97.94 419 ILE A CA 1
ATOM 3235 C C . ILE A 1 419 ? 16.640 3.124 -25.521 1.00 97.94 419 ILE A C 1
ATOM 3237 O O . ILE A 1 419 ? 16.879 2.610 -26.611 1.00 97.94 419 ILE A O 1
ATOM 3241 N N . LEU A 1 420 ? 15.979 4.281 -25.400 1.00 96.81 420 LEU A N 1
ATOM 3242 C CA . LEU A 1 420 ? 15.403 5.008 -26.532 1.00 96.81 420 LEU A CA 1
ATOM 3243 C C . LEU A 1 420 ? 16.458 5.456 -27.552 1.00 96.81 420 LEU A C 1
ATOM 3245 O O . LEU A 1 420 ? 16.198 5.425 -28.750 1.00 96.81 420 LEU A O 1
ATOM 3249 N N . ASP A 1 421 ? 17.642 5.862 -27.099 1.00 95.50 421 ASP A N 1
ATOM 3250 C CA . ASP A 1 421 ? 18.719 6.299 -27.989 1.00 95.50 421 ASP A CA 1
ATOM 3251 C C . ASP A 1 421 ? 19.644 5.171 -28.479 1.00 95.50 421 ASP A C 1
ATOM 3253 O O . ASP A 1 421 ? 20.604 5.429 -29.208 1.00 95.50 421 ASP A O 1
ATOM 3257 N N . GLY A 1 422 ? 19.365 3.925 -28.082 1.00 95.31 422 GLY A N 1
ATOM 3258 C CA . GLY A 1 422 ? 20.111 2.739 -28.497 1.00 95.31 422 GLY A CA 1
ATOM 3259 C C . GLY A 1 422 ? 21.499 2.593 -27.865 1.00 95.31 422 GLY A C 1
ATOM 3260 O O . GLY A 1 422 ? 22.283 1.759 -28.319 1.00 95.31 422 GLY A O 1
ATOM 3261 N N . SER A 1 423 ? 21.835 3.372 -26.829 1.00 95.62 423 SER A N 1
ATOM 3262 C CA . SER A 1 423 ? 23.137 3.275 -26.151 1.00 95.62 423 SER A CA 1
ATOM 3263 C C . SER A 1 423 ? 23.287 2.040 -25.259 1.00 95.62 423 SER A C 1
ATOM 3265 O O . SER A 1 423 ? 24.413 1.678 -24.908 1.00 95.62 423 SER A O 1
ATOM 3267 N N . LEU A 1 424 ? 22.183 1.375 -24.907 1.00 96.44 424 LEU A N 1
ATOM 3268 C CA . LEU A 1 424 ? 22.182 0.086 -24.217 1.00 96.44 424 LEU A CA 1
ATOM 3269 C C . LEU A 1 424 ? 21.753 -1.041 -25.158 1.00 96.44 424 LEU A C 1
ATOM 3271 O O . LEU A 1 424 ? 20.800 -0.918 -25.921 1.00 96.44 424 LEU A O 1
ATOM 3275 N N . SER A 1 425 ? 22.434 -2.179 -25.050 1.00 96.88 425 SER A N 1
ATOM 3276 C CA . SER A 1 425 ? 22.038 -3.426 -25.712 1.00 96.88 425 SER A CA 1
ATOM 3277 C C . SER A 1 425 ? 21.342 -4.365 -24.720 1.00 96.88 425 SER A C 1
ATOM 3279 O O . SER A 1 425 ? 21.730 -4.367 -23.546 1.00 96.88 425 SER A O 1
ATOM 3281 N N . PRO A 1 426 ? 20.348 -5.167 -25.152 1.00 98.19 426 PRO A N 1
ATOM 3282 C CA . PRO A 1 426 ? 19.663 -6.110 -24.272 1.00 98.19 426 PRO A CA 1
ATOM 3283 C C . PRO A 1 426 ? 20.618 -7.080 -23.562 1.00 98.19 426 PRO A C 1
ATOM 3285 O O . PRO A 1 426 ? 21.569 -7.584 -24.160 1.00 98.19 426 PRO A O 1
ATOM 3288 N N . ASN A 1 427 ? 20.357 -7.344 -22.283 1.00 97.69 427 ASN A N 1
ATOM 3289 C CA . ASN A 1 427 ? 21.103 -8.280 -21.447 1.00 97.69 427 ASN A CA 1
ATOM 3290 C C . ASN A 1 427 ? 20.210 -8.795 -20.307 1.00 97.69 427 ASN A C 1
ATOM 3292 O O . ASN A 1 427 ? 19.759 -8.010 -19.477 1.00 97.69 427 ASN A O 1
ATOM 3296 N N . ASP A 1 428 ? 20.009 -10.110 -20.231 1.00 96.56 428 ASP A N 1
ATOM 3297 C CA . ASP A 1 428 ? 19.181 -10.781 -19.220 1.00 96.56 428 ASP A CA 1
ATOM 3298 C C . ASP A 1 428 ? 19.985 -11.543 -18.148 1.00 96.56 428 ASP A C 1
ATOM 3300 O O . ASP A 1 428 ? 19.448 -12.329 -17.360 1.00 96.56 428 ASP A O 1
ATOM 3304 N N . SER A 1 429 ? 21.296 -11.297 -18.078 1.00 94.88 429 SER A N 1
ATOM 3305 C CA . SER A 1 429 ? 22.202 -12.011 -17.170 1.00 94.88 429 SER A CA 1
ATOM 3306 C C . SER A 1 429 ? 21.840 -11.774 -15.706 1.00 94.88 429 SER A C 1
ATOM 3308 O O . SER A 1 429 ? 21.986 -12.682 -14.885 1.00 94.88 429 SER A O 1
ATOM 3310 N N . VAL A 1 430 ? 21.357 -10.571 -15.379 1.00 94.62 430 VAL A N 1
ATOM 3311 C CA . VAL A 1 430 ? 20.962 -10.185 -14.017 1.00 94.62 430 VAL A CA 1
ATOM 3312 C C . VAL A 1 430 ? 19.479 -10.457 -13.778 1.00 94.62 430 VAL A C 1
ATOM 3314 O O . VAL A 1 430 ? 19.140 -11.111 -12.796 1.00 94.62 430 VAL A O 1
ATOM 3317 N N . ILE A 1 431 ? 18.608 -10.008 -14.686 1.00 97.75 431 ILE A N 1
ATOM 3318 C CA . ILE A 1 431 ? 17.153 -10.200 -14.614 1.00 97.75 431 ILE A CA 1
ATOM 3319 C C . ILE A 1 431 ? 16.690 -10.886 -15.903 1.00 97.75 431 ILE A C 1
ATOM 3321 O O . ILE A 1 431 ? 17.007 -10.377 -16.975 1.00 97.75 431 ILE A O 1
ATOM 3325 N N . PRO A 1 432 ? 15.929 -11.994 -15.836 1.00 98.31 432 PRO A N 1
ATOM 3326 C CA . PRO A 1 432 ? 15.405 -12.649 -17.031 1.00 98.31 432 PRO A CA 1
ATOM 3327 C C . PRO A 1 432 ? 14.472 -11.739 -17.842 1.00 98.31 432 PRO A C 1
ATOM 3329 O O . PRO A 1 432 ? 13.650 -11.013 -17.274 1.00 98.31 432 PRO A O 1
ATOM 3332 N N . HIS A 1 433 ? 14.527 -11.832 -19.172 1.00 98.50 433 HIS A N 1
ATOM 3333 C CA . HIS A 1 433 ? 13.534 -11.196 -20.040 1.00 98.50 433 HIS A CA 1
ATOM 3334 C C . HIS A 1 433 ? 12.109 -11.683 -19.722 1.00 98.50 433 HIS A C 1
ATOM 3336 O O . HIS A 1 433 ? 11.840 -12.886 -19.655 1.00 98.50 433 HIS A O 1
ATOM 3342 N N . GLY A 1 434 ? 11.185 -10.735 -19.544 1.00 97.50 434 GLY A N 1
ATOM 3343 C CA . GLY A 1 434 ? 9.791 -11.001 -19.170 1.00 97.50 434 GLY A CA 1
ATOM 3344 C C . GLY A 1 434 ? 9.545 -11.209 -17.670 1.00 97.50 434 GLY A C 1
ATOM 3345 O O . GLY A 1 434 ? 8.400 -11.424 -17.284 1.00 97.50 434 GLY A O 1
ATOM 3346 N N . ALA A 1 435 ? 10.571 -11.119 -16.810 1.00 98.44 435 ALA A N 1
ATOM 3347 C CA . ALA A 1 435 ? 10.376 -11.179 -15.355 1.00 98.44 435 ALA A CA 1
ATOM 3348 C C . ALA A 1 435 ? 9.672 -9.933 -14.795 1.00 98.44 435 ALA A C 1
ATOM 3350 O O . ALA A 1 435 ? 8.953 -10.011 -13.800 1.00 98.44 435 ALA A O 1
ATOM 3351 N N . ILE A 1 436 ? 9.898 -8.785 -15.435 1.00 98.75 436 ILE A N 1
ATOM 3352 C CA . ILE A 1 436 ? 9.255 -7.505 -15.141 1.00 98.75 436 ILE A CA 1
ATOM 3353 C C . ILE A 1 436 ? 8.829 -6.917 -16.481 1.00 98.75 436 ILE A C 1
ATOM 3355 O O . ILE A 1 436 ? 9.642 -6.908 -17.398 1.00 98.75 436 ILE A O 1
ATOM 3359 N N . PHE A 1 437 ? 7.589 -6.460 -16.633 1.00 97.62 437 PHE A N 1
ATOM 3360 C CA . PHE A 1 437 ? 7.113 -5.843 -17.880 1.00 97.62 437 PHE A CA 1
ATOM 3361 C C . PHE A 1 437 ? 5.891 -4.952 -17.644 1.00 97.62 437 PHE A C 1
ATOM 3363 O O . PHE A 1 437 ? 5.335 -4.936 -16.552 1.00 97.62 437 PHE A O 1
ATOM 3370 N N . GLU A 1 438 ? 5.467 -4.201 -18.660 1.00 94.38 438 GLU A N 1
ATOM 3371 C CA . GLU A 1 438 ? 4.242 -3.398 -18.598 1.00 94.38 438 GLU A CA 1
ATOM 3372 C C . GLU A 1 438 ? 3.046 -4.140 -19.208 1.00 94.38 438 GLU A C 1
ATOM 3374 O O . GLU A 1 438 ? 3.163 -4.750 -20.271 1.00 94.38 438 GLU A O 1
ATOM 3379 N N . ALA A 1 439 ? 1.893 -4.035 -18.551 1.00 91.62 439 ALA A N 1
ATOM 3380 C CA . ALA A 1 439 ? 0.584 -4.408 -19.072 1.00 91.62 439 ALA A CA 1
ATOM 3381 C C . ALA A 1 439 ? -0.338 -3.183 -19.132 1.00 91.62 439 ALA A C 1
ATOM 3383 O O . ALA A 1 439 ? -0.175 -2.233 -18.359 1.00 91.62 439 ALA A O 1
ATOM 3384 N N . PHE A 1 440 ? -1.324 -3.221 -20.028 1.00 87.50 440 PHE A N 1
ATOM 3385 C CA . PHE A 1 440 ? -2.296 -2.149 -20.208 1.00 87.50 440 PHE A CA 1
ATOM 3386 C C . PHE A 1 440 ? -3.691 -2.716 -20.458 1.00 87.50 440 PHE A C 1
ATOM 3388 O O . PHE A 1 440 ? -3.904 -3.402 -21.450 1.00 87.50 440 PHE A O 1
ATOM 3395 N N . PHE A 1 441 ? -4.635 -2.435 -19.561 1.00 85.38 441 PHE A N 1
ATOM 3396 C CA . PHE A 1 441 ? -5.973 -3.030 -19.598 1.00 85.38 441 PHE A CA 1
ATOM 3397 C C . PHE A 1 441 ? -7.031 -2.067 -19.053 1.00 85.38 441 PHE A C 1
ATOM 3399 O O . PHE A 1 441 ? -6.718 -1.074 -18.400 1.00 85.38 441 PHE A O 1
ATOM 3406 N N . SER A 1 442 ? -8.305 -2.358 -19.307 1.00 82.81 442 SER A N 1
ATOM 3407 C CA . SER A 1 442 ? -9.422 -1.587 -18.754 1.00 82.81 442 SER A CA 1
ATOM 3408 C C . SER A 1 442 ? -9.842 -2.128 -17.386 1.00 82.81 442 SER A C 1
ATOM 3410 O O . SER A 1 442 ? -10.194 -3.301 -17.270 1.00 82.81 442 SER A O 1
ATOM 3412 N N . ASP A 1 443 ? -9.880 -1.265 -16.369 1.00 85.50 443 ASP A N 1
ATOM 3413 C CA . ASP A 1 443 ? -10.505 -1.564 -15.081 1.00 85.50 443 ASP A CA 1
ATOM 3414 C C . ASP A 1 443 ? -11.884 -0.895 -15.008 1.00 85.50 443 ASP A C 1
ATOM 3416 O O . ASP A 1 443 ? -12.030 0.331 -15.037 1.00 85.50 443 ASP A O 1
ATOM 3420 N N . GLN A 1 444 ? -12.920 -1.725 -14.911 1.00 79.75 444 GLN A N 1
ATOM 3421 C CA . GLN A 1 444 ? -14.308 -1.276 -14.873 1.00 79.75 444 GLN A CA 1
ATOM 3422 C C . GLN A 1 444 ? -14.713 -0.624 -13.557 1.00 79.75 444 GLN A C 1
ATOM 3424 O O . GLN A 1 444 ? -15.579 0.245 -13.563 1.00 79.75 444 GLN A O 1
ATOM 3429 N N . ARG A 1 445 ? -14.116 -1.036 -12.434 1.00 81.50 445 ARG A N 1
ATOM 3430 C CA . ARG A 1 445 ? -14.375 -0.402 -11.137 1.00 81.50 445 ARG A CA 1
ATOM 3431 C C . ARG A 1 445 ? -13.826 1.006 -11.118 1.00 81.50 445 ARG A C 1
ATOM 3433 O O . ARG A 1 445 ? -14.462 1.907 -10.584 1.00 81.50 445 ARG A O 1
ATOM 3440 N N . GLU A 1 446 ? -12.675 1.186 -11.752 1.00 83.44 446 GLU A N 1
ATOM 3441 C CA . GLU A 1 446 ? -12.062 2.498 -11.858 1.00 83.44 446 GLU A CA 1
ATOM 3442 C C . GLU A 1 446 ? -12.649 3.341 -12.989 1.00 83.44 446 GLU A C 1
ATOM 3444 O O . GLU A 1 446 ? -12.465 4.555 -12.964 1.00 83.44 446 GLU A O 1
ATOM 3449 N N . ASN A 1 447 ? -13.363 2.731 -13.945 1.00 81.56 447 ASN A N 1
ATOM 3450 C CA . ASN A 1 447 ? -13.815 3.362 -15.189 1.00 81.56 447 ASN A CA 1
ATOM 3451 C C . ASN A 1 447 ? -12.646 4.023 -15.950 1.00 81.56 447 ASN A C 1
ATOM 3453 O O . ASN A 1 447 ? -12.753 5.127 -16.492 1.00 81.56 447 ASN A O 1
ATOM 3457 N N . LYS A 1 448 ? -11.480 3.366 -15.922 1.00 83.44 448 LYS A N 1
ATOM 3458 C CA . LYS A 1 448 ? -10.209 3.877 -16.447 1.00 83.44 448 LYS A CA 1
ATOM 3459 C C . LYS A 1 448 ? -9.412 2.752 -17.090 1.00 83.44 448 LYS A C 1
ATOM 3461 O O . LYS A 1 448 ? -9.531 1.587 -16.717 1.00 83.44 448 LYS A O 1
ATOM 3466 N N . LYS A 1 449 ? -8.543 3.126 -18.026 1.00 84.00 449 LYS A N 1
ATOM 3467 C CA . LYS A 1 449 ? -7.460 2.249 -18.464 1.00 84.00 449 LYS A CA 1
ATOM 3468 C C . LYS A 1 449 ? -6.314 2.331 -17.459 1.00 84.00 449 LYS A C 1
ATOM 3470 O O . LYS A 1 449 ? -5.961 3.421 -17.008 1.00 84.00 449 LYS A O 1
ATOM 3475 N N . VAL A 1 450 ? -5.756 1.181 -17.120 1.00 88.50 450 VAL A N 1
ATOM 3476 C CA . VAL A 1 450 ? -4.723 0.987 -16.108 1.00 88.50 450 VAL A CA 1
ATOM 3477 C C . VAL A 1 450 ? -3.451 0.525 -16.804 1.00 88.50 450 VAL A C 1
ATOM 3479 O O . VAL A 1 450 ? -3.448 -0.501 -17.484 1.00 88.50 450 VAL A O 1
ATOM 3482 N N . ARG A 1 451 ? -2.358 1.275 -16.621 1.00 91.19 451 ARG A N 1
ATOM 3483 C CA . ARG A 1 451 ? -0.999 0.791 -16.901 1.00 91.19 451 ARG A CA 1
ATOM 3484 C C . ARG A 1 451 ? -0.442 0.161 -15.641 1.00 91.19 451 ARG A C 1
ATOM 3486 O O . ARG A 1 451 ? -0.521 0.754 -14.564 1.00 91.19 451 ARG A O 1
ATOM 3493 N N . ALA A 1 452 ? 0.135 -1.022 -15.767 1.00 95.50 452 ALA A N 1
ATOM 3494 C CA . ALA A 1 452 ? 0.628 -1.743 -14.613 1.00 95.50 452 ALA A CA 1
ATOM 3495 C C . ALA A 1 452 ? 1.990 -2.378 -14.851 1.00 95.50 452 ALA A C 1
ATOM 3497 O O . ALA A 1 452 ? 2.276 -2.879 -15.936 1.00 95.50 452 ALA A O 1
ATOM 3498 N N . THR A 1 453 ? 2.822 -2.372 -13.814 1.00 98.38 453 THR A N 1
ATOM 3499 C CA . THR A 1 453 ? 4.097 -3.090 -13.815 1.00 98.38 453 THR A CA 1
ATOM 3500 C C . THR A 1 453 ? 3.860 -4.502 -13.302 1.00 98.38 453 THR A C 1
ATOM 3502 O O . THR A 1 453 ? 3.471 -4.704 -12.153 1.00 98.38 453 THR A O 1
ATOM 3505 N N . VAL A 1 454 ? 4.070 -5.480 -14.172 1.00 98.56 454 VAL A N 1
ATOM 3506 C CA . VAL A 1 454 ? 3.881 -6.902 -13.905 1.00 98.56 454 VAL A CA 1
ATOM 3507 C C . VAL A 1 454 ? 5.170 -7.507 -13.372 1.00 98.56 454 VAL A C 1
ATOM 3509 O O . VAL A 1 454 ? 6.239 -7.255 -13.923 1.00 98.56 454 VAL A O 1
ATOM 3512 N N . LEU A 1 455 ? 5.060 -8.321 -12.324 1.00 98.81 455 LEU A N 1
ATOM 3513 C CA . LEU A 1 455 ? 6.136 -9.094 -11.716 1.00 98.81 455 LEU A CA 1
ATOM 3514 C C . LEU A 1 455 ? 5.826 -10.589 -11.856 1.00 98.81 455 LEU A C 1
ATOM 3516 O O . LEU A 1 455 ? 4.840 -11.087 -11.303 1.00 98.81 455 LEU A O 1
ATOM 3520 N N . ASP A 1 456 ? 6.684 -11.312 -12.572 1.00 98.62 456 ASP A N 1
ATOM 3521 C CA . ASP A 1 456 ? 6.634 -12.771 -12.645 1.00 98.62 456 ASP A CA 1
ATOM 3522 C C . ASP A 1 456 ? 7.370 -13.372 -11.444 1.00 98.62 456 ASP A C 1
ATOM 3524 O O . ASP A 1 456 ? 8.603 -13.450 -11.399 1.00 98.62 456 ASP A O 1
ATOM 3528 N N . LEU A 1 457 ? 6.604 -13.807 -10.446 1.00 98.62 457 LEU A N 1
ATOM 3529 C CA . LEU A 1 457 ? 7.170 -14.309 -9.197 1.00 98.62 457 LEU A CA 1
ATOM 3530 C C . LEU A 1 457 ? 7.945 -15.615 -9.385 1.00 98.62 457 LEU A C 1
ATOM 3532 O O . LEU A 1 457 ? 8.885 -15.873 -8.631 1.00 98.62 457 LEU A O 1
ATOM 3536 N N . ASN A 1 458 ? 7.613 -16.421 -10.397 1.00 98.06 458 ASN A N 1
ATOM 3537 C CA . ASN A 1 458 ? 8.336 -17.657 -10.668 1.00 98.06 458 ASN A CA 1
ATOM 3538 C C . ASN A 1 458 ? 9.728 -17.381 -11.256 1.00 98.06 458 ASN A C 1
ATOM 3540 O O . ASN A 1 458 ? 10.693 -18.045 -10.873 1.00 98.06 458 ASN A O 1
ATOM 3544 N N . LEU A 1 459 ? 9.863 -16.383 -12.132 1.00 98.12 459 LEU A N 1
ATOM 3545 C CA . LEU A 1 459 ? 11.167 -15.956 -12.652 1.00 98.12 459 LEU A CA 1
ATOM 3546 C C . LEU A 1 459 ? 12.009 -15.256 -11.576 1.00 98.12 459 LEU A C 1
ATOM 3548 O O . LEU A 1 459 ? 13.212 -15.499 -11.480 1.00 98.12 459 LEU A O 1
ATOM 3552 N N . LEU A 1 460 ? 11.385 -14.439 -10.721 1.00 98.44 460 LEU A N 1
ATOM 3553 C CA . LEU A 1 460 ? 12.092 -13.742 -9.641 1.00 98.44 460 LEU A CA 1
ATOM 3554 C C . LEU A 1 460 ? 12.567 -14.701 -8.537 1.00 98.44 460 LEU A C 1
ATOM 3556 O O . LEU A 1 460 ? 13.705 -14.598 -8.081 1.00 98.44 460 LEU A O 1
ATOM 3560 N N . ARG A 1 461 ? 11.747 -15.677 -8.122 1.00 97.19 461 ARG A N 1
ATOM 3561 C CA . ARG A 1 461 ? 12.121 -16.626 -7.051 1.00 97.19 461 ARG A CA 1
ATOM 3562 C C . ARG A 1 461 ? 13.182 -17.645 -7.452 1.00 97.19 461 ARG A C 1
ATOM 3564 O O . ARG A 1 461 ? 13.758 -18.277 -6.576 1.00 97.19 461 ARG A O 1
ATOM 3571 N N . THR A 1 462 ? 13.385 -17.868 -8.750 1.00 96.50 462 THR A N 1
ATOM 3572 C CA . THR A 1 462 ? 14.305 -18.902 -9.258 1.00 96.50 462 THR A CA 1
ATOM 3573 C C . THR A 1 462 ? 15.646 -18.332 -9.713 1.00 96.50 462 THR A C 1
ATOM 3575 O O . THR A 1 462 ? 16.619 -19.078 -9.826 1.00 96.50 462 THR A O 1
ATOM 3578 N N . LYS A 1 463 ? 15.736 -17.015 -9.932 1.00 97.00 463 LYS A N 1
ATOM 3579 C CA . LYS A 1 463 ? 16.978 -16.341 -10.309 1.00 97.00 463 LYS A CA 1
ATOM 3580 C C . LYS A 1 463 ? 17.795 -15.949 -9.079 1.00 97.00 463 LYS A C 1
ATOM 3582 O O . LYS A 1 463 ? 17.354 -15.131 -8.276 1.00 97.00 463 LYS A O 1
ATOM 3587 N N . THR A 1 464 ? 19.005 -16.492 -8.970 1.00 96.12 464 THR A N 1
ATOM 3588 C CA . THR A 1 464 ? 19.955 -16.148 -7.906 1.00 96.12 464 THR A CA 1
ATOM 3589 C C . THR A 1 464 ? 20.720 -14.854 -8.190 1.00 96.12 464 THR A C 1
ATOM 3591 O O . THR A 1 464 ? 20.956 -14.480 -9.342 1.00 96.12 464 THR A O 1
ATOM 3594 N N . ILE A 1 465 ? 21.151 -14.190 -7.119 1.00 94.19 465 ILE A N 1
ATOM 3595 C CA . ILE A 1 465 ? 22.031 -13.020 -7.113 1.00 94.19 465 ILE A CA 1
ATOM 3596 C C . ILE A 1 465 ? 22.972 -13.119 -5.904 1.00 94.19 465 ILE A C 1
ATOM 3598 O O . ILE A 1 465 ? 22.581 -13.597 -4.849 1.00 94.19 465 ILE A O 1
ATOM 3602 N N . GLY A 1 466 ? 24.241 -12.725 -6.040 1.00 85.50 466 GLY A N 1
ATOM 3603 C CA . GLY A 1 466 ? 25.168 -12.683 -4.897 1.00 85.50 466 GLY A CA 1
ATOM 3604 C C . GLY A 1 466 ? 25.393 -14.021 -4.165 1.00 85.50 466 GLY A C 1
ATOM 3605 O O . GLY A 1 466 ? 25.711 -14.012 -2.978 1.00 85.50 466 GLY A O 1
ATOM 3606 N N . GLY A 1 467 ? 25.222 -15.164 -4.844 1.00 85.94 467 GLY A N 1
ATOM 3607 C CA . GLY A 1 467 ? 25.428 -16.504 -4.282 1.00 85.94 467 GLY A CA 1
ATOM 3608 C C . GLY A 1 467 ? 24.129 -17.174 -3.826 1.00 85.94 467 GLY A C 1
ATOM 3609 O O . GLY A 1 467 ? 23.458 -17.810 -4.634 1.00 85.94 467 GLY A O 1
ATOM 3610 N N . SER A 1 468 ? 23.804 -17.073 -2.533 1.00 88.75 468 SER A N 1
ATOM 3611 C CA . SER A 1 468 ? 22.648 -17.740 -1.901 1.00 88.75 468 SER A CA 1
ATOM 3612 C C . SER A 1 468 ? 21.367 -16.898 -1.856 1.00 88.75 468 SER A C 1
ATOM 3614 O O . SER A 1 468 ? 20.367 -17.350 -1.292 1.00 88.75 468 SER A O 1
ATOM 3616 N N . GLU A 1 469 ? 21.411 -15.687 -2.410 1.00 94.88 469 GLU A N 1
ATOM 3617 C CA . GLU A 1 469 ? 20.289 -14.754 -2.472 1.00 94.88 469 GLU A CA 1
ATOM 3618 C C . GLU A 1 469 ? 19.560 -14.854 -3.823 1.00 94.88 469 GLU A C 1
ATOM 3620 O O . GLU A 1 469 ? 20.103 -15.390 -4.793 1.00 94.88 469 GLU A O 1
ATOM 3625 N N . TYR A 1 470 ? 18.319 -14.375 -3.887 1.00 97.19 470 TYR A N 1
ATOM 3626 C CA . TYR A 1 470 ? 17.439 -14.463 -5.056 1.00 97.19 470 TYR A CA 1
ATOM 3627 C C . TYR A 1 470 ? 16.861 -13.098 -5.417 1.00 97.19 470 TYR A C 1
ATOM 3629 O O . TYR A 1 470 ? 16.754 -12.231 -4.560 1.00 97.19 470 TYR A O 1
ATOM 3637 N N . LEU A 1 471 ? 16.434 -12.912 -6.672 1.00 98.06 471 LEU A N 1
ATOM 3638 C CA . LEU A 1 471 ? 15.765 -11.667 -7.070 1.00 98.06 471 LEU A CA 1
ATOM 3639 C C . LEU A 1 471 ? 14.470 -11.427 -6.291 1.00 98.06 471 LEU A C 1
ATOM 3641 O O . LEU A 1 471 ? 14.166 -10.276 -6.001 1.00 98.06 471 LEU A O 1
ATOM 3645 N N . LEU A 1 472 ? 13.718 -12.483 -5.959 1.00 97.88 472 LEU A N 1
ATOM 3646 C CA . LEU A 1 472 ? 12.747 -12.443 -4.866 1.00 97.88 472 LEU A CA 1
ATOM 3647 C C . LEU A 1 472 ? 13.504 -12.742 -3.550 1.00 97.88 472 LEU A C 1
ATOM 3649 O O . LEU A 1 472 ? 13.753 -13.918 -3.254 1.00 97.88 472 LEU A O 1
ATOM 3653 N N . PRO A 1 473 ? 13.849 -11.716 -2.753 1.00 96.94 473 PRO A N 1
ATOM 3654 C CA . PRO A 1 473 ? 14.855 -11.824 -1.695 1.00 96.94 473 PRO A CA 1
ATOM 3655 C C . PRO A 1 473 ? 14.449 -12.765 -0.574 1.00 96.94 473 PRO A C 1
ATOM 3657 O O . PRO A 1 473 ? 13.260 -12.883 -0.300 1.00 96.94 473 PRO A O 1
ATOM 3660 N N . ASN A 1 474 ? 15.387 -13.371 0.147 1.00 95.94 474 ASN A N 1
ATOM 3661 C CA . ASN A 1 474 ? 15.096 -14.230 1.295 1.00 95.94 474 ASN A CA 1
ATOM 3662 C C . ASN A 1 474 ? 14.276 -13.490 2.372 1.00 95.94 474 ASN A C 1
ATOM 3664 O O . ASN A 1 474 ? 13.313 -14.054 2.887 1.00 95.94 474 ASN A O 1
ATOM 3668 N N . SER A 1 475 ? 14.518 -12.194 2.603 1.00 95.94 475 SER A N 1
ATOM 3669 C CA . SER A 1 475 ? 13.671 -11.349 3.474 1.00 95.94 475 SER A CA 1
ATOM 3670 C C . SER A 1 475 ? 12.187 -11.307 3.061 1.00 95.94 475 SER A C 1
ATOM 3672 O O . SER A 1 475 ? 11.326 -10.934 3.854 1.00 95.94 475 SER A O 1
ATOM 3674 N N . GLY A 1 476 ? 11.898 -11.648 1.803 1.00 96.81 476 GLY A N 1
ATOM 3675 C CA . GLY A 1 476 ? 10.593 -11.613 1.161 1.00 96.81 476 GLY A CA 1
ATOM 3676 C C . GLY A 1 476 ? 10.193 -10.258 0.589 1.00 96.81 476 GLY A C 1
ATOM 3677 O O . GLY A 1 476 ? 9.189 -10.196 -0.113 1.00 96.81 476 GLY A O 1
ATOM 3678 N N . ILE A 1 477 ? 10.941 -9.184 0.848 1.00 98.25 477 ILE A N 1
ATOM 3679 C CA . ILE A 1 477 ? 10.475 -7.824 0.554 1.00 98.25 477 ILE A CA 1
ATOM 3680 C C . ILE A 1 477 ? 10.654 -7.474 -0.927 1.00 98.25 477 ILE A C 1
ATOM 3682 O O . ILE A 1 477 ? 11.776 -7.399 -1.437 1.00 98.25 477 ILE A O 1
ATOM 3686 N N . ILE A 1 478 ? 9.539 -7.159 -1.584 1.00 98.75 478 ILE A N 1
ATOM 3687 C CA . ILE A 1 478 ? 9.500 -6.430 -2.851 1.00 98.75 478 ILE A CA 1
ATOM 3688 C C . ILE A 1 478 ? 8.798 -5.097 -2.601 1.00 98.75 478 ILE A C 1
ATOM 3690 O O . ILE A 1 478 ? 7.637 -5.073 -2.200 1.00 98.75 478 ILE A O 1
ATOM 3694 N N . TYR A 1 479 ? 9.482 -3.991 -2.883 1.00 98.81 479 TYR A N 1
ATOM 3695 C CA . TYR A 1 479 ? 8.849 -2.682 -2.994 1.00 98.81 479 TYR A CA 1
ATOM 3696 C C . TYR A 1 479 ? 8.695 -2.321 -4.469 1.00 98.81 479 TYR A C 1
ATOM 3698 O O . TYR A 1 479 ? 9.687 -2.271 -5.198 1.00 98.81 479 TYR A O 1
ATOM 3706 N N . ALA A 1 480 ? 7.472 -2.070 -4.923 1.00 98.81 480 ALA A N 1
ATOM 3707 C CA . ALA A 1 480 ? 7.214 -1.751 -6.323 1.00 98.81 480 ALA A CA 1
ATOM 3708 C C . ALA A 1 480 ? 6.322 -0.518 -6.457 1.00 98.81 480 ALA A C 1
ATOM 3710 O O . ALA A 1 480 ? 5.361 -0.348 -5.711 1.00 98.81 480 ALA A O 1
ATOM 3711 N N . THR A 1 481 ? 6.635 0.354 -7.409 1.00 98.62 481 THR A N 1
ATOM 3712 C CA . THR A 1 481 ? 5.906 1.610 -7.610 1.00 98.62 481 THR A CA 1
ATOM 3713 C C . THR A 1 481 ? 6.034 2.103 -9.049 1.00 98.62 481 THR A C 1
ATOM 3715 O O . THR A 1 481 ? 6.843 1.596 -9.841 1.00 98.62 481 THR A O 1
ATOM 3718 N N . ARG A 1 482 ? 5.223 3.102 -9.388 1.00 98.12 482 ARG A N 1
ATOM 3719 C CA . ARG A 1 482 ? 5.252 3.800 -10.667 1.00 98.12 482 ARG A CA 1
ATOM 3720 C C . ARG A 1 482 ? 5.102 5.299 -10.444 1.00 98.12 482 ARG A C 1
ATOM 3722 O O . ARG A 1 482 ? 4.192 5.722 -9.738 1.00 98.12 482 ARG A O 1
ATOM 3729 N N . ASP A 1 483 ? 5.959 6.077 -11.092 1.00 97.12 483 ASP A N 1
ATOM 3730 C CA . ASP A 1 483 ? 5.961 7.536 -10.976 1.00 97.12 483 ASP A CA 1
ATOM 3731 C C . ASP A 1 483 ? 4.834 8.179 -11.793 1.00 97.12 483 ASP A 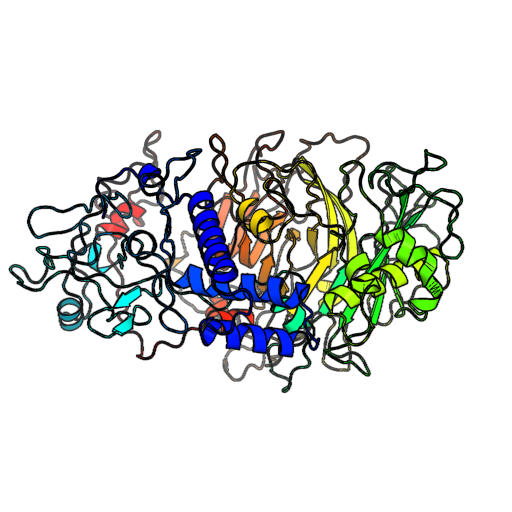C 1
ATOM 3733 O O . ASP A 1 483 ? 4.435 9.288 -11.484 1.00 97.12 483 ASP A O 1
ATOM 3737 N N . ASP A 1 484 ? 4.271 7.490 -12.796 1.00 94.56 484 ASP A N 1
ATOM 3738 C CA . ASP A 1 484 ? 3.119 7.981 -13.575 1.00 94.56 484 ASP A CA 1
ATOM 3739 C C . ASP A 1 484 ? 1.756 7.764 -12.905 1.00 94.56 484 ASP A C 1
ATOM 3741 O O . ASP A 1 484 ? 0.714 8.062 -13.503 1.00 94.56 484 ASP A O 1
ATOM 3745 N N . ALA A 1 485 ? 1.748 7.180 -11.707 1.00 95.19 485 ALA A N 1
ATOM 3746 C CA . ALA A 1 485 ? 0.544 7.034 -10.914 1.00 95.19 485 ALA A CA 1
ATOM 3747 C C . ALA A 1 485 ? 0.171 8.385 -10.307 1.00 95.19 485 ALA A C 1
ATOM 3749 O O . ALA A 1 485 ? 0.993 9.037 -9.668 1.00 95.19 485 ALA A O 1
ATOM 3750 N N . LEU A 1 486 ? -1.088 8.783 -10.461 1.00 94.12 486 LEU A N 1
ATOM 3751 C CA . LEU A 1 486 ? -1.584 10.042 -9.924 1.00 94.12 486 LEU A CA 1
ATOM 3752 C C . LEU A 1 486 ? -2.726 9.761 -8.943 1.00 94.12 486 LEU A C 1
ATOM 3754 O O . LEU A 1 486 ? -3.732 9.187 -9.376 1.00 94.12 486 LEU A O 1
ATOM 3758 N N . PRO A 1 487 ? -2.597 10.149 -7.659 1.00 93.94 487 PRO A N 1
ATOM 3759 C CA . PRO A 1 487 ? -3.648 9.929 -6.677 1.00 93.94 487 PRO A CA 1
ATOM 3760 C C . PRO A 1 487 ? -4.842 10.845 -6.944 1.00 93.94 487 PRO A C 1
ATOM 3762 O O . PRO A 1 487 ? -4.730 11.837 -7.674 1.00 93.94 487 PRO A O 1
ATOM 3765 N N . ASP A 1 488 ? -5.954 10.502 -6.316 1.00 93.50 488 ASP A N 1
ATOM 3766 C CA . ASP A 1 488 ? -7.117 11.350 -6.126 1.00 93.50 488 ASP A CA 1
ATOM 3767 C C . ASP A 1 488 ? -6.728 12.624 -5.361 1.00 93.50 488 ASP A C 1
ATOM 3769 O O . ASP A 1 488 ? -6.155 12.555 -4.269 1.00 93.50 488 ASP A O 1
ATOM 3773 N N . ILE A 1 489 ? -6.986 13.774 -5.980 1.00 94.69 489 ILE A N 1
ATOM 3774 C CA . ILE A 1 489 ? -6.753 15.109 -5.422 1.00 94.69 489 ILE A CA 1
ATOM 3775 C C . ILE A 1 489 ? -8.019 15.971 -5.504 1.00 94.69 489 ILE A C 1
ATOM 3777 O O . ILE A 1 489 ? -7.940 17.179 -5.732 1.00 94.69 489 ILE A O 1
ATOM 3781 N N . SER A 1 490 ? -9.200 15.364 -5.371 1.00 93.38 490 SER A N 1
ATOM 3782 C CA . SER A 1 490 ? -10.497 16.051 -5.418 1.00 93.38 490 SER A CA 1
ATOM 3783 C C . SER A 1 490 ? -10.630 17.205 -4.414 1.00 93.38 490 SER A C 1
ATOM 3785 O O . SER A 1 490 ? -11.265 18.214 -4.730 1.00 93.38 490 SER A O 1
ATOM 3787 N N . ALA A 1 491 ? -9.988 17.102 -3.245 1.00 93.88 491 ALA A N 1
ATOM 3788 C CA . ALA A 1 491 ? -9.923 18.179 -2.259 1.00 93.88 491 ALA A CA 1
ATOM 3789 C C . ALA A 1 491 ? -8.782 19.179 -2.528 1.00 93.88 491 ALA A C 1
ATOM 3791 O O . ALA A 1 491 ? -8.783 20.261 -1.948 1.00 93.88 491 ALA A O 1
ATOM 3792 N N . GLY A 1 492 ? -7.837 18.831 -3.408 1.00 93.69 492 GLY A N 1
ATOM 3793 C CA . GLY A 1 492 ? -6.660 19.618 -3.773 1.00 93.69 492 GLY A CA 1
ATOM 3794 C C . GLY A 1 492 ? -5.336 18.844 -3.636 1.00 93.69 492 GLY A C 1
ATOM 3795 O O . GLY A 1 492 ? -5.316 17.646 -3.353 1.00 93.69 492 GLY A O 1
ATOM 3796 N N . ASN A 1 493 ? -4.211 19.512 -3.913 1.00 90.19 493 ASN A N 1
ATOM 3797 C CA . ASN A 1 493 ? -2.895 18.875 -4.099 1.00 90.19 493 ASN A CA 1
ATOM 3798 C C . ASN A 1 493 ? -1.897 19.132 -2.953 1.00 90.19 493 ASN A C 1
ATOM 3800 O O . ASN A 1 493 ? -0.746 18.693 -3.044 1.00 90.19 493 ASN A O 1
ATOM 3804 N N . THR A 1 494 ? -2.285 19.849 -1.897 1.00 90.75 494 THR A N 1
ATOM 3805 C CA . THR A 1 494 ? -1.451 19.964 -0.691 1.00 90.75 494 THR A CA 1
ATOM 3806 C C . THR A 1 494 ? -1.467 18.661 0.117 1.00 90.75 494 THR A C 1
ATOM 3808 O O . THR A 1 494 ? -2.309 17.787 -0.092 1.00 90.75 494 THR A O 1
ATOM 3811 N N . ASP A 1 495 ? -0.527 18.495 1.054 1.00 86.94 495 ASP A N 1
ATOM 3812 C CA . ASP A 1 495 ? -0.451 17.279 1.880 1.00 86.94 495 ASP A CA 1
ATOM 3813 C C . ASP A 1 495 ? -1.729 17.054 2.717 1.00 86.94 495 ASP A C 1
ATOM 3815 O O . ASP A 1 495 ? -2.144 15.916 2.915 1.00 86.94 495 ASP A O 1
ATOM 3819 N N . ASP A 1 496 ? -2.370 18.122 3.198 1.00 91.06 496 ASP A N 1
ATOM 3820 C CA . ASP A 1 496 ? -3.623 18.062 3.959 1.00 91.06 496 ASP A CA 1
ATOM 3821 C C . ASP A 1 496 ? -4.846 17.764 3.089 1.00 91.06 496 ASP A C 1
ATOM 3823 O O . ASP A 1 496 ? -5.691 16.958 3.484 1.00 91.06 496 ASP A O 1
ATOM 3827 N N . GLU A 1 497 ? -4.911 18.332 1.886 1.00 94.44 497 GLU A N 1
ATOM 3828 C CA . GLU A 1 497 ? -5.966 18.050 0.908 1.00 94.44 497 GLU A CA 1
ATOM 3829 C C . GLU A 1 497 ? -5.875 16.604 0.383 1.00 94.44 497 GLU A C 1
ATOM 3831 O O . GLU A 1 497 ? -6.890 15.916 0.238 1.00 94.44 497 GLU A O 1
ATOM 3836 N N . LYS A 1 498 ? -4.658 16.073 0.200 1.00 91.19 498 LYS A N 1
ATOM 3837 C CA . LYS A 1 498 ? -4.424 14.661 -0.158 1.00 91.19 498 LYS A CA 1
ATOM 3838 C C . LYS A 1 498 ? -4.901 13.677 0.914 1.00 91.19 498 LYS A C 1
ATOM 3840 O O . LYS A 1 498 ? -5.240 12.544 0.584 1.00 91.19 498 LYS A O 1
ATOM 3845 N N . LEU A 1 499 ? -4.953 14.081 2.186 1.00 90.19 499 LEU A N 1
ATOM 3846 C CA . LEU A 1 499 ? -5.550 13.268 3.255 1.00 90.19 499 LEU A CA 1
ATOM 3847 C C . LEU A 1 499 ? -7.085 13.305 3.224 1.00 90.19 499 LEU A C 1
ATOM 3849 O O . LEU A 1 499 ? -7.723 12.334 3.639 1.00 90.19 499 LEU A O 1
ATOM 3853 N N . GLU A 1 500 ? -7.676 14.410 2.760 1.00 93.56 500 GLU A N 1
ATOM 3854 C CA . GLU A 1 500 ? -9.131 14.580 2.653 1.00 93.56 500 GLU A CA 1
ATOM 3855 C C . GLU A 1 500 ? -9.717 13.888 1.422 1.00 93.56 500 GLU A C 1
ATOM 3857 O O . GLU A 1 500 ? -10.770 13.265 1.546 1.00 93.56 500 GLU A O 1
ATOM 3862 N N . SER A 1 501 ? -9.033 13.942 0.275 1.00 93.25 501 SER A N 1
ATOM 3863 C CA . SER A 1 501 ? -9.544 13.442 -1.016 1.00 93.25 501 SER A CA 1
ATOM 3864 C C . SER A 1 501 ? -10.050 11.984 -0.951 1.00 93.25 501 SER A C 1
ATOM 3866 O O . SER A 1 501 ? -11.191 11.727 -1.320 1.00 93.25 501 SER A O 1
ATOM 3868 N N . PRO A 1 502 ? -9.340 11.015 -0.327 1.00 89.50 502 PRO A N 1
ATOM 3869 C CA . PRO A 1 502 ? -9.832 9.635 -0.190 1.00 89.50 502 PRO A CA 1
ATOM 3870 C C . PRO A 1 502 ? -11.114 9.458 0.641 1.00 89.50 502 PRO A C 1
ATOM 3872 O O . PRO A 1 502 ? -11.608 8.337 0.778 1.00 89.50 502 PRO A O 1
ATOM 3875 N N . VAL A 1 503 ? -11.605 10.509 1.302 1.00 89.12 503 VAL A N 1
ATOM 3876 C CA . VAL A 1 503 ? -12.778 10.476 2.186 1.00 89.12 503 VAL A CA 1
ATOM 3877 C C . VAL A 1 503 ? -13.760 11.619 1.933 1.00 89.12 503 VAL A C 1
ATOM 3879 O O . VAL A 1 503 ? -14.720 11.740 2.691 1.00 89.12 503 VAL A O 1
ATOM 3882 N N . ASP A 1 504 ? -13.558 12.441 0.902 1.00 89.00 504 ASP A N 1
ATOM 3883 C CA . ASP A 1 504 ? -14.384 13.623 0.627 1.00 89.00 504 ASP A CA 1
ATOM 3884 C C . ASP A 1 504 ? -15.658 13.332 -0.184 1.00 89.00 504 ASP A C 1
ATOM 3886 O O . ASP A 1 504 ? -16.508 14.212 -0.335 1.00 89.00 504 ASP A O 1
ATOM 3890 N N . TYR A 1 505 ? -15.821 12.076 -0.614 1.00 84.50 505 TYR A N 1
ATOM 3891 C CA . TYR A 1 505 ? -16.957 11.563 -1.380 1.00 84.50 505 TYR A CA 1
ATOM 3892 C C . TYR A 1 505 ? -17.042 12.091 -2.824 1.00 84.50 505 TYR A C 1
ATOM 3894 O O . TYR A 1 505 ? -18.118 12.015 -3.425 1.00 84.50 505 TYR A O 1
ATOM 3902 N N . VAL A 1 506 ? -15.945 12.609 -3.384 1.00 86.25 506 VAL A N 1
ATOM 3903 C CA . VAL A 1 506 ? -15.875 13.170 -4.739 1.00 86.25 506 VAL A CA 1
ATOM 3904 C C . VAL A 1 506 ? -14.959 12.313 -5.612 1.00 86.25 506 VAL A C 1
ATOM 3906 O O . VAL A 1 506 ? -13.858 11.965 -5.217 1.00 86.25 506 VAL A O 1
ATOM 3909 N N . ASP A 1 507 ? -15.407 11.971 -6.823 1.00 83.62 507 ASP A N 1
ATOM 3910 C CA . ASP A 1 507 ? -14.549 11.276 -7.788 1.00 83.62 507 ASP A CA 1
ATOM 3911 C C . ASP A 1 507 ? -13.576 12.264 -8.455 1.00 83.62 507 ASP A C 1
ATOM 3913 O O . ASP A 1 507 ? -14.007 13.206 -9.130 1.00 83.62 507 ASP A O 1
ATOM 3917 N N . ASP A 1 508 ? -12.271 12.001 -8.389 1.00 89.06 508 ASP A N 1
ATOM 3918 C CA . ASP A 1 508 ? -11.290 12.718 -9.208 1.00 89.06 508 ASP A CA 1
ATOM 3919 C C . ASP A 1 508 ? -11.114 12.060 -10.586 1.00 89.06 508 ASP A C 1
ATOM 3921 O O . ASP A 1 508 ? -10.541 10.980 -10.743 1.00 89.06 508 ASP A O 1
ATOM 3925 N N . SER A 1 509 ? -11.580 12.738 -11.636 1.00 87.31 509 SER A N 1
ATOM 3926 C CA . SER A 1 509 ? -11.406 12.274 -13.019 1.00 87.31 509 SER A CA 1
ATOM 3927 C C . SER A 1 509 ? -9.967 12.405 -13.540 1.00 87.31 509 SER A C 1
ATOM 3929 O O . SER A 1 509 ? -9.634 11.780 -14.552 1.00 87.31 509 SER A O 1
ATOM 3931 N N . THR A 1 510 ? -9.119 13.190 -12.875 1.00 90.06 510 THR A N 1
ATOM 3932 C CA . THR A 1 510 ? -7.719 13.441 -13.243 1.00 90.06 510 THR A CA 1
ATOM 3933 C C . THR A 1 510 ? -6.753 12.400 -12.682 1.00 90.06 510 THR A C 1
ATOM 3935 O O . THR A 1 510 ? -5.619 12.318 -13.163 1.00 90.06 510 THR A O 1
ATOM 3938 N N . ARG A 1 511 ? -7.195 11.588 -11.711 1.00 91.50 511 ARG A N 1
ATOM 3939 C CA . ARG A 1 511 ? -6.408 10.491 -11.141 1.00 91.50 511 ARG A CA 1
ATOM 3940 C C . ARG A 1 511 ? -6.031 9.461 -12.205 1.00 91.50 511 ARG A C 1
ATOM 3942 O O . ARG A 1 511 ? -6.759 9.224 -13.178 1.00 91.50 511 ARG A O 1
ATOM 3949 N N . ARG A 1 512 ? -4.902 8.798 -11.981 1.00 91.56 512 ARG A N 1
ATOM 3950 C CA . ARG A 1 512 ? -4.380 7.729 -12.834 1.00 91.56 512 ARG A CA 1
ATOM 3951 C C . ARG A 1 512 ? -4.044 6.532 -11.948 1.00 91.56 512 ARG A C 1
ATOM 3953 O O . ARG A 1 512 ? -2.960 6.519 -11.361 1.00 91.56 512 ARG A O 1
ATOM 3960 N N . PRO A 1 513 ? -4.953 5.543 -11.830 1.00 88.88 513 PRO A N 1
ATOM 3961 C CA . PRO A 1 513 ? -4.728 4.348 -11.027 1.00 88.88 513 PRO A CA 1
ATOM 3962 C C . PRO A 1 513 ? -3.771 3.401 -11.763 1.00 88.88 513 PRO A C 1
ATOM 3964 O O . PRO A 1 513 ? -4.178 2.352 -12.249 1.00 88.88 513 PRO A O 1
ATOM 3967 N N . SER A 1 514 ? -2.501 3.788 -11.907 1.00 94.31 514 SER A N 1
ATOM 3968 C CA . SER A 1 514 ? -1.450 2.859 -12.331 1.00 94.31 514 SER A CA 1
ATOM 3969 C C . SER A 1 514 ? -1.250 1.798 -11.251 1.00 94.31 514 SER A C 1
ATOM 3971 O O . SER A 1 514 ? -1.489 2.073 -10.080 1.00 94.31 514 SER A O 1
ATOM 3973 N N . ALA A 1 515 ? -0.802 0.598 -11.616 1.00 97.19 515 ALA A N 1
ATOM 3974 C CA . ALA A 1 515 ? -0.853 -0.548 -10.708 1.00 97.19 515 ALA A CA 1
ATOM 3975 C C . ALA A 1 515 ? 0.397 -1.436 -10.731 1.00 97.19 515 ALA A C 1
ATOM 3977 O O . ALA A 1 515 ? 1.281 -1.294 -11.579 1.00 97.19 515 ALA A O 1
ATOM 3978 N N . ILE A 1 516 ? 0.442 -2.390 -9.802 1.00 98.62 516 ILE A N 1
ATOM 3979 C CA . ILE A 1 516 ? 1.396 -3.503 -9.776 1.00 98.62 516 ILE A CA 1
ATOM 3980 C C . ILE A 1 516 ? 0.626 -4.810 -9.985 1.00 98.62 516 ILE A C 1
ATOM 3982 O O . ILE A 1 516 ? -0.464 -4.985 -9.447 1.00 98.62 516 ILE A O 1
ATOM 3986 N N . ILE A 1 517 ? 1.168 -5.740 -10.767 1.00 98.56 517 ILE A N 1
ATOM 3987 C CA . ILE A 1 517 ? 0.538 -7.046 -11.001 1.00 98.56 517 ILE A CA 1
ATOM 3988 C C . ILE A 1 517 ? 1.484 -8.155 -10.584 1.00 98.56 517 ILE A C 1
ATOM 3990 O O . ILE A 1 517 ? 2.652 -8.149 -10.960 1.00 98.56 517 ILE A O 1
ATOM 3994 N N . LEU A 1 518 ? 0.963 -9.136 -9.859 1.00 98.75 518 LEU A N 1
ATOM 3995 C CA . LEU A 1 518 ? 1.656 -10.378 -9.561 1.00 98.75 518 LEU A CA 1
ATOM 3996 C C . LEU A 1 518 ? 1.092 -11.501 -10.430 1.00 98.75 518 LEU A C 1
ATOM 3998 O O . LEU A 1 518 ? -0.112 -11.768 -10.403 1.00 98.75 518 LEU A O 1
ATOM 4002 N N . ILE A 1 519 ? 1.970 -12.176 -11.173 1.00 98.38 519 ILE A N 1
ATOM 4003 C CA . ILE A 1 519 ? 1.632 -13.365 -11.963 1.00 98.38 519 ILE A CA 1
ATOM 4004 C C . ILE A 1 519 ? 2.524 -14.543 -11.575 1.00 98.38 519 ILE A C 1
ATOM 4006 O O . ILE A 1 519 ? 3.588 -14.368 -10.974 1.00 98.38 519 ILE A O 1
ATOM 4010 N N . ASN A 1 520 ? 2.094 -15.750 -11.954 1.00 97.75 520 ASN A N 1
ATOM 4011 C CA . ASN A 1 520 ? 2.856 -16.989 -11.769 1.00 97.75 520 ASN A CA 1
ATOM 4012 C C . ASN A 1 520 ? 3.291 -17.211 -10.304 1.00 97.75 520 ASN A C 1
ATOM 4014 O O . ASN A 1 520 ? 4.357 -17.754 -10.023 1.00 97.75 520 ASN A O 1
ATOM 4018 N N . GLY A 1 521 ? 2.437 -16.790 -9.362 1.00 97.31 521 GLY A N 1
ATOM 4019 C CA . GLY A 1 521 ? 2.684 -16.815 -7.919 1.00 97.31 521 GLY A CA 1
ATOM 4020 C C . GLY A 1 521 ? 2.305 -18.114 -7.213 1.00 97.31 521 GLY A C 1
ATOM 4021 O O . GLY A 1 521 ? 2.370 -18.163 -5.990 1.00 97.31 521 GLY A O 1
ATOM 4022 N N . GLY A 1 522 ? 1.914 -19.168 -7.937 1.00 97.12 522 GLY A N 1
ATOM 4023 C CA . GLY A 1 522 ? 1.449 -20.431 -7.346 1.00 97.12 522 GLY A CA 1
ATOM 4024 C C . GLY A 1 522 ? 2.460 -21.107 -6.413 1.00 97.12 522 GLY A C 1
ATOM 4025 O O . GLY A 1 522 ? 2.058 -21.862 -5.535 1.00 97.12 522 GLY A O 1
ATOM 4026 N N . LYS A 1 523 ? 3.757 -20.798 -6.557 1.00 96.12 523 LYS A N 1
ATOM 4027 C CA . LYS A 1 523 ? 4.843 -21.232 -5.667 1.00 96.12 523 LYS A CA 1
ATOM 4028 C C . LYS A 1 523 ? 5.709 -20.034 -5.291 1.00 96.12 523 LYS A C 1
ATOM 4030 O O . LYS A 1 523 ? 6.179 -19.335 -6.186 1.00 96.12 523 LYS A O 1
ATOM 4035 N N . LEU A 1 524 ? 5.975 -19.841 -3.998 1.00 96.00 524 LEU A N 1
ATOM 4036 C CA . LEU A 1 524 ? 6.829 -18.752 -3.497 1.00 96.00 524 LEU A CA 1
ATOM 4037 C C . LEU A 1 524 ? 8.138 -19.238 -2.864 1.00 96.00 524 LEU A C 1
ATOM 4039 O O . LEU A 1 524 ? 9.086 -18.458 -2.752 1.00 96.00 524 LEU A O 1
ATOM 4043 N N . GLY A 1 525 ? 8.221 -20.511 -2.467 1.00 94.12 525 GLY A N 1
ATOM 4044 C CA . GLY A 1 525 ? 9.450 -21.093 -1.934 1.00 94.12 525 GLY A CA 1
ATOM 4045 C C . GLY A 1 525 ? 10.620 -20.997 -2.920 1.00 94.12 525 GLY A C 1
ATOM 4046 O O . GLY A 1 525 ? 10.463 -21.241 -4.123 1.00 94.12 525 GLY A O 1
ATOM 4047 N N . ARG A 1 526 ? 11.806 -20.646 -2.412 1.00 93.81 526 ARG A N 1
ATOM 4048 C CA . ARG A 1 526 ? 13.051 -20.630 -3.210 1.00 93.81 526 ARG A CA 1
ATOM 4049 C C . ARG A 1 526 ? 13.593 -22.049 -3.294 1.00 93.81 526 ARG A C 1
ATOM 4051 O O . ARG A 1 526 ? 13.788 -22.595 -4.377 1.00 93.81 526 ARG A O 1
ATOM 4058 N N . THR A 1 527 ? 13.739 -22.671 -2.126 1.00 89.88 527 THR A N 1
ATOM 4059 C CA . THR A 1 527 ? 14.092 -24.084 -1.950 1.00 89.88 527 THR A CA 1
ATOM 4060 C C . THR A 1 527 ? 13.166 -24.737 -0.933 1.00 89.88 527 THR A C 1
ATOM 4062 O O . THR A 1 527 ? 12.611 -24.058 -0.068 1.00 89.88 527 THR A O 1
ATOM 4065 N N . ASN A 1 528 ? 13.015 -26.060 -0.988 1.00 85.81 528 ASN A N 1
ATOM 4066 C CA . ASN A 1 528 ? 12.164 -26.765 -0.030 1.00 85.81 528 ASN A CA 1
ATOM 4067 C C . ASN A 1 528 ? 12.839 -26.957 1.344 1.00 85.81 528 ASN A C 1
ATOM 4069 O O . ASN A 1 528 ? 12.193 -26.770 2.373 1.00 85.81 528 ASN A O 1
ATOM 4073 N N . SER A 1 529 ? 14.152 -27.223 1.367 1.00 89.12 529 SER A N 1
ATOM 4074 C CA . SER A 1 529 ? 14.937 -27.295 2.609 1.00 89.12 529 SER A CA 1
ATOM 4075 C C . SER A 1 529 ? 14.883 -25.985 3.385 1.00 89.12 529 SER A C 1
ATOM 4077 O O . SER A 1 529 ? 14.922 -24.911 2.777 1.00 89.12 529 SER A O 1
ATOM 4079 N N . TYR A 1 530 ? 14.791 -26.091 4.708 1.00 92.19 530 TYR A N 1
ATOM 4080 C CA . TYR A 1 530 ? 14.676 -24.977 5.636 1.00 92.19 530 TYR A CA 1
ATOM 4081 C C . TYR A 1 530 ? 15.875 -24.030 5.560 1.00 92.19 530 TYR A C 1
ATOM 4083 O O . TYR A 1 530 ? 17.033 -24.446 5.544 1.00 92.19 530 TYR A O 1
ATOM 4091 N N . LYS A 1 531 ? 15.559 -22.735 5.540 1.00 91.19 531 LYS A N 1
ATOM 4092 C CA . LYS A 1 531 ? 16.492 -21.618 5.649 1.00 91.19 531 LYS A CA 1
ATOM 4093 C C . LYS A 1 531 ? 15.843 -20.563 6.520 1.00 91.19 531 LYS A C 1
ATOM 4095 O O . LYS A 1 531 ? 14.738 -20.120 6.204 1.00 91.19 531 LYS A O 1
ATOM 4100 N N . GLU A 1 532 ? 16.504 -20.183 7.605 1.00 91.25 532 GLU A N 1
ATOM 4101 C CA . GLU A 1 532 ? 15.957 -19.216 8.557 1.00 91.25 532 GLU A CA 1
ATOM 4102 C C . GLU A 1 532 ? 15.829 -17.821 7.931 1.00 91.25 532 GLU A C 1
ATOM 4104 O O . GLU A 1 532 ? 14.909 -17.071 8.256 1.00 91.25 532 GLU A O 1
ATOM 4109 N N . GLU A 1 533 ? 16.734 -17.481 7.015 1.00 92.38 533 GLU A N 1
ATOM 4110 C CA . GLU A 1 533 ? 16.744 -16.229 6.269 1.00 92.38 533 GLU A CA 1
ATOM 4111 C C . GLU A 1 533 ? 15.541 -16.061 5.327 1.00 92.38 533 GLU A C 1
ATOM 4113 O O . GLU A 1 533 ? 15.151 -14.928 5.060 1.00 92.38 533 GLU A O 1
ATOM 4118 N N . GLU A 1 534 ? 14.923 -17.149 4.851 1.00 93.94 534 GLU A N 1
ATOM 4119 C CA . GLU A 1 534 ? 13.786 -17.093 3.923 1.00 93.94 534 GLU A CA 1
ATOM 4120 C C . GLU A 1 534 ? 12.461 -16.922 4.682 1.00 93.94 534 GLU A C 1
ATOM 4122 O O . GLU A 1 534 ? 11.964 -17.855 5.313 1.00 93.94 534 GLU A O 1
ATOM 4127 N N . LYS A 1 535 ? 11.873 -15.726 4.587 1.00 92.25 535 LYS A N 1
ATOM 4128 C CA . LYS A 1 535 ? 10.662 -15.312 5.311 1.00 92.25 535 LYS A CA 1
ATOM 4129 C C . LYS A 1 535 ? 9.358 -15.443 4.514 1.00 92.25 535 LYS A C 1
ATOM 4131 O O . LYS A 1 535 ? 8.294 -15.514 5.114 1.00 92.25 535 LYS A O 1
ATOM 4136 N N . GLY A 1 536 ? 9.427 -15.513 3.181 1.00 94.75 536 GLY A N 1
ATOM 4137 C CA . GLY A 1 536 ? 8.254 -15.636 2.304 1.00 94.75 536 GLY A CA 1
ATOM 4138 C C . GLY A 1 536 ? 8.153 -14.513 1.277 1.00 94.75 536 GLY A C 1
ATOM 4139 O O . GLY A 1 536 ? 9.130 -14.264 0.579 1.00 94.75 536 GLY A O 1
ATOM 4140 N N . LEU A 1 537 ? 6.995 -13.876 1.121 1.00 97.88 537 LEU A N 1
ATOM 4141 C CA . LEU A 1 537 ? 6.782 -12.718 0.246 1.00 97.88 537 LEU A CA 1
ATOM 4142 C C . LEU A 1 537 ? 6.113 -11.598 1.037 1.00 97.88 537 LEU A C 1
ATOM 4144 O O . LEU A 1 537 ? 5.103 -11.804 1.692 1.00 97.88 537 LEU A O 1
ATOM 4148 N N . THR A 1 538 ? 6.635 -10.389 0.914 1.00 97.88 538 THR A N 1
ATOM 4149 C CA . THR A 1 538 ? 5.962 -9.159 1.309 1.00 97.88 538 THR A CA 1
ATOM 4150 C C . THR A 1 538 ? 6.057 -8.191 0.141 1.00 97.88 538 THR A C 1
ATOM 4152 O O . THR A 1 538 ? 7.113 -7.601 -0.088 1.00 97.88 538 THR A O 1
ATOM 4155 N N . LEU A 1 539 ? 4.971 -8.051 -0.621 1.00 98.56 539 LEU A N 1
ATOM 4156 C CA . LEU A 1 539 ? 4.852 -6.968 -1.593 1.00 98.56 539 LEU A CA 1
ATOM 4157 C C . LEU A 1 539 ? 4.357 -5.726 -0.857 1.00 98.56 539 LEU A C 1
ATOM 4159 O O . LEU A 1 539 ? 3.296 -5.768 -0.239 1.00 98.56 539 LEU A O 1
ATOM 4163 N N . ALA A 1 540 ? 5.088 -4.626 -0.976 1.00 98.00 540 ALA A N 1
ATOM 4164 C CA . ALA A 1 540 ? 4.652 -3.313 -0.534 1.00 98.00 540 ALA A CA 1
ATOM 4165 C C . ALA A 1 540 ? 4.609 -2.343 -1.717 1.00 98.00 540 ALA A C 1
ATOM 4167 O O . ALA A 1 540 ? 5.576 -2.209 -2.469 1.00 98.00 540 ALA A O 1
ATOM 4168 N N . THR A 1 541 ? 3.484 -1.656 -1.882 1.00 98.25 541 THR A N 1
ATOM 4169 C CA . THR A 1 541 ? 3.300 -0.651 -2.926 1.00 98.25 541 THR A CA 1
ATOM 4170 C C . THR A 1 541 ? 2.302 0.412 -2.486 1.00 98.25 541 THR A C 1
ATOM 4172 O O . THR A 1 541 ? 1.318 0.122 -1.809 1.00 98.25 541 THR A O 1
ATOM 4175 N N . ASN A 1 542 ? 2.543 1.660 -2.877 1.00 96.38 542 ASN A N 1
ATOM 4176 C CA . ASN A 1 542 ? 1.568 2.738 -2.736 1.00 96.38 542 ASN A CA 1
ATOM 4177 C C . ASN A 1 542 ? 0.424 2.642 -3.752 1.00 96.38 542 ASN A C 1
ATOM 4179 O O . ASN A 1 542 ? -0.474 3.471 -3.707 1.00 96.38 542 ASN A O 1
ATOM 4183 N N . LEU A 1 543 ? 0.464 1.673 -4.670 1.00 97.50 543 LEU A N 1
ATOM 4184 C CA . LEU A 1 543 ? -0.457 1.553 -5.792 1.00 97.50 543 LEU A CA 1
ATOM 4185 C C . LEU A 1 543 ? -1.445 0.390 -5.619 1.00 97.50 543 LEU A C 1
ATOM 4187 O O . LEU A 1 543 ? -1.249 -0.489 -4.774 1.00 97.50 543 LEU A O 1
ATOM 4191 N N . PRO A 1 544 ? -2.514 0.344 -6.426 1.00 97.12 544 PRO A N 1
ATOM 4192 C CA . PRO A 1 544 ? -3.364 -0.831 -6.549 1.00 97.12 544 PRO A CA 1
ATOM 4193 C C . PRO A 1 544 ? -2.562 -2.051 -7.009 1.00 97.12 544 PRO A C 1
ATOM 4195 O O . PRO A 1 544 ? -1.665 -1.944 -7.848 1.00 97.12 544 PRO A O 1
ATOM 4198 N N . THR A 1 545 ? -2.893 -3.221 -6.469 1.00 97.88 545 THR A N 1
ATOM 4199 C CA . THR A 1 545 ? -2.275 -4.501 -6.825 1.00 97.88 545 THR A CA 1
ATOM 4200 C C . THR A 1 545 ? -3.297 -5.463 -7.413 1.00 97.88 545 THR A C 1
ATOM 4202 O O . THR A 1 545 ? -4.369 -5.656 -6.842 1.00 97.88 545 THR A O 1
ATOM 4205 N N . TYR A 1 546 ? -2.938 -6.126 -8.512 1.00 98.00 546 TYR A N 1
ATOM 4206 C CA . TYR A 1 546 ? -3.710 -7.217 -9.106 1.00 98.00 546 TYR A CA 1
ATOM 4207 C C . TYR A 1 546 ? -2.951 -8.532 -8.938 1.00 98.00 546 TYR A C 1
ATOM 4209 O O . TYR A 1 546 ? -1.752 -8.598 -9.202 1.00 98.00 546 TYR A O 1
ATOM 4217 N N . ILE A 1 547 ? -3.636 -9.589 -8.513 1.00 98.44 547 ILE A N 1
ATOM 4218 C CA . ILE A 1 547 ? -3.038 -10.917 -8.329 1.00 98.44 547 ILE A CA 1
ATOM 4219 C C . ILE A 1 547 ? -3.739 -11.884 -9.269 1.00 98.44 547 ILE A C 1
ATOM 4221 O O . ILE A 1 547 ? -4.948 -12.080 -9.151 1.00 98.44 547 ILE A O 1
ATOM 4225 N N . LYS A 1 548 ? -2.987 -12.467 -10.205 1.00 97.12 548 LYS A N 1
ATOM 4226 C CA . LYS A 1 548 ? -3.531 -13.330 -11.254 1.00 97.12 548 LYS A CA 1
ATOM 4227 C C . LYS A 1 548 ? -3.237 -14.804 -11.007 1.00 97.12 548 LYS A C 1
ATOM 4229 O O . LYS A 1 548 ? -2.073 -15.209 -10.966 1.00 97.12 548 LYS A O 1
ATOM 4234 N N . GLY A 1 549 ? -4.304 -15.599 -11.015 1.00 96.88 549 GLY A N 1
ATOM 4235 C CA . GLY A 1 549 ? -4.254 -17.055 -10.943 1.00 96.88 549 GLY A CA 1
ATOM 4236 C C . GLY A 1 549 ? -3.943 -17.583 -9.549 1.00 96.88 549 GLY A C 1
ATOM 4237 O O . GLY A 1 549 ? -3.844 -16.823 -8.587 1.00 96.88 549 GLY A O 1
ATOM 4238 N N . ASP A 1 550 ? -3.809 -18.908 -9.459 1.00 98.00 550 ASP A N 1
ATOM 4239 C CA . ASP A 1 550 ? -3.502 -19.582 -8.202 1.00 98.00 550 ASP A CA 1
ATOM 4240 C C . ASP A 1 550 ? -2.237 -19.001 -7.565 1.00 98.00 550 ASP A C 1
ATOM 4242 O O . ASP A 1 550 ? -1.190 -18.868 -8.210 1.00 98.00 550 ASP A O 1
ATOM 4246 N N . PHE A 1 551 ? -2.340 -18.666 -6.282 1.00 98.44 551 PHE A N 1
ATOM 4247 C CA . PHE A 1 551 ? -1.328 -17.910 -5.572 1.00 98.44 551 PHE A CA 1
ATOM 4248 C C . PHE A 1 551 ? -0.936 -18.595 -4.269 1.00 98.44 551 PHE A C 1
ATOM 4250 O O . PHE A 1 551 ? -1.765 -18.778 -3.373 1.00 98.44 551 PHE A O 1
ATOM 4257 N N . ASN A 1 552 ? 0.358 -18.909 -4.170 1.00 97.44 552 ASN A N 1
ATOM 4258 C CA . ASN A 1 552 ? 1.014 -19.459 -2.994 1.00 97.44 552 ASN A CA 1
ATOM 4259 C C . ASN A 1 552 ? 0.322 -20.723 -2.469 1.00 97.44 552 ASN A C 1
ATOM 4261 O O . ASN A 1 552 ? -0.153 -20.772 -1.342 1.00 97.44 552 ASN A O 1
ATOM 4265 N N . LEU A 1 553 ? 0.189 -21.746 -3.306 1.00 96.88 553 LEU A N 1
ATOM 4266 C CA . LEU A 1 553 ? -0.554 -22.947 -2.943 1.00 96.88 553 LEU A CA 1
ATOM 4267 C C . LEU A 1 553 ? 0.182 -23.757 -1.873 1.00 96.88 553 LEU A C 1
ATOM 4269 O O . LEU A 1 553 ? 1.386 -23.991 -1.982 1.00 96.88 553 LEU A O 1
ATOM 4273 N N . HIS A 1 554 ? -0.569 -24.251 -0.892 1.00 94.75 554 HIS A N 1
ATOM 4274 C CA . HIS A 1 554 ? -0.118 -25.387 -0.101 1.00 94.75 554 HIS A CA 1
ATOM 4275 C C . HIS A 1 554 ? -0.030 -26.628 -0.985 1.00 94.75 554 HIS A C 1
ATOM 4277 O O . HIS A 1 554 ? -0.932 -26.903 -1.781 1.00 94.75 554 HIS A O 1
ATOM 4283 N N . THR A 1 555 ? 1.035 -27.410 -0.824 1.00 93.56 555 THR A N 1
ATOM 4284 C CA . THR A 1 555 ? 1.139 -28.724 -1.477 1.00 93.56 555 THR A CA 1
ATOM 4285 C C . THR A 1 555 ? 0.390 -29.812 -0.707 1.00 93.56 555 THR A C 1
ATOM 4287 O O . THR A 1 555 ? 0.245 -30.928 -1.209 1.00 93.56 555 THR A O 1
ATOM 4290 N N . GLN A 1 556 ? -0.068 -29.506 0.513 1.00 90.62 556 GLN A N 1
ATOM 4291 C CA . GLN A 1 556 ? -0.666 -30.437 1.468 1.00 90.62 556 GLN A CA 1
ATOM 4292 C C . GLN A 1 556 ? -1.727 -29.746 2.344 1.00 90.62 556 GLN A C 1
ATOM 4294 O O . GLN A 1 556 ? -1.723 -28.531 2.476 1.00 90.62 556 GLN A O 1
ATOM 4299 N N . GLU A 1 557 ? -2.624 -30.505 2.977 1.00 91.94 557 GLU A N 1
ATOM 4300 C CA . GLU A 1 557 ? -3.620 -29.971 3.929 1.00 91.94 557 GLU A CA 1
ATOM 4301 C C . GLU A 1 557 ? -3.197 -30.182 5.390 1.00 91.94 557 GLU A C 1
ATOM 4303 O O . GLU A 1 557 ? -2.321 -31.006 5.670 1.00 91.94 557 GLU A O 1
ATOM 4308 N N . GLU A 1 558 ? -3.859 -29.480 6.323 1.00 92.00 558 GLU A N 1
ATOM 4309 C CA . GLU A 1 558 ? -3.586 -29.536 7.771 1.00 92.00 558 GLU A CA 1
ATOM 4310 C C . GLU A 1 558 ? -3.764 -30.947 8.351 1.00 92.00 558 GLU A C 1
ATOM 4312 O O . GLU A 1 558 ? -3.157 -31.313 9.360 1.00 92.00 558 GLU A O 1
ATOM 4317 N N . PHE A 1 559 ? -4.612 -31.745 7.705 1.00 94.50 559 PHE A N 1
ATOM 4318 C CA . PHE A 1 559 ? -4.921 -33.119 8.067 1.00 94.50 559 PHE A CA 1
ATOM 4319 C C . PHE A 1 559 ? -4.644 -34.049 6.887 1.00 94.50 559 PHE A C 1
ATOM 4321 O O . PHE A 1 559 ? -4.739 -33.654 5.728 1.00 94.50 559 PHE A O 1
ATOM 4328 N N . THR A 1 560 ? -4.343 -35.317 7.170 1.00 93.12 560 THR A N 1
ATOM 4329 C CA . THR A 1 560 ? -4.143 -36.327 6.115 1.00 93.12 560 THR A CA 1
ATOM 4330 C C . THR A 1 560 ? -5.445 -36.693 5.399 1.00 93.12 560 THR A C 1
ATOM 4332 O O . THR A 1 560 ? -5.417 -37.236 4.297 1.00 93.12 560 THR A O 1
ATOM 4335 N N . GLN A 1 561 ? -6.591 -36.396 6.018 1.00 94.25 561 GLN A N 1
ATOM 4336 C CA . GLN A 1 561 ? -7.900 -36.492 5.389 1.00 94.25 561 GLN A CA 1
ATOM 4337 C C . GLN A 1 561 ? -8.200 -35.223 4.580 1.00 94.25 561 GLN A C 1
ATOM 4339 O O . GLN A 1 561 ? -8.284 -34.141 5.156 1.00 94.25 561 GLN A O 1
ATOM 4344 N N . THR A 1 562 ? -8.452 -35.368 3.279 1.00 91.38 562 THR A N 1
ATOM 4345 C CA . THR A 1 562 ? -8.865 -34.262 2.401 1.00 91.38 562 THR A CA 1
ATOM 4346 C C . THR A 1 562 ? -10.175 -33.632 2.868 1.00 91.38 562 THR A C 1
ATOM 4348 O O . THR A 1 562 ? -11.154 -34.325 3.177 1.00 91.38 562 THR A O 1
ATOM 4351 N N . LEU A 1 563 ? -10.218 -32.306 2.898 1.00 88.50 563 LEU A N 1
ATOM 4352 C CA . LEU A 1 563 ? -11.433 -31.545 3.139 1.00 88.50 563 LEU A CA 1
ATOM 4353 C C . LEU A 1 563 ? -12.358 -31.620 1.921 1.00 88.50 563 LEU A C 1
ATOM 4355 O O . LEU A 1 563 ? -12.002 -31.217 0.816 1.00 88.50 563 LEU A O 1
ATOM 4359 N N . VAL A 1 564 ? -13.579 -32.114 2.123 1.00 87.81 564 VAL A N 1
ATOM 4360 C CA . VAL A 1 564 ? -14.561 -32.201 1.033 1.00 87.81 564 VAL A CA 1
ATOM 4361 C C . VAL A 1 564 ? -15.099 -30.814 0.675 1.00 87.81 564 VAL A C 1
ATOM 4363 O O . VAL A 1 564 ? -15.170 -29.933 1.533 1.00 87.81 564 VAL A O 1
ATOM 4366 N N . GLU A 1 565 ? -15.541 -30.613 -0.571 1.00 83.12 565 GLU A N 1
ATOM 4367 C CA . GLU A 1 565 ? -15.993 -29.293 -1.046 1.00 83.12 565 GLU A CA 1
ATOM 4368 C C . GLU A 1 565 ? -17.149 -28.688 -0.239 1.00 83.12 565 GLU A C 1
ATOM 4370 O O . GLU A 1 565 ? -17.206 -27.468 -0.088 1.00 83.12 565 GLU A O 1
ATOM 4375 N N . SER A 1 566 ? -18.046 -29.526 0.293 1.00 79.94 566 SER A N 1
ATOM 4376 C CA . SER A 1 566 ? -19.176 -29.111 1.138 1.00 79.94 566 SER A CA 1
ATOM 4377 C C . SER A 1 566 ? -18.776 -28.761 2.574 1.00 79.94 566 SER A C 1
ATOM 4379 O O . SER A 1 566 ? -19.621 -28.359 3.367 1.00 79.94 566 SER A O 1
ATOM 4381 N N . TRP A 1 567 ? -17.508 -28.977 2.936 1.00 82.44 567 TRP A N 1
ATOM 4382 C CA . TRP A 1 567 ? -16.945 -28.815 4.281 1.00 82.44 567 TRP A CA 1
ATOM 4383 C C . TRP A 1 567 ? -17.624 -29.684 5.347 1.00 82.44 567 TRP A C 1
ATOM 4385 O O . TRP A 1 567 ? -17.381 -29.508 6.540 1.00 82.44 567 TRP A O 1
ATOM 4395 N N . SER A 1 568 ? -18.427 -30.675 4.949 1.00 81.88 568 SER A N 1
ATOM 4396 C CA . SER A 1 568 ? -19.179 -31.515 5.887 1.00 81.88 568 SER A CA 1
ATOM 4397 C C . SER A 1 568 ? -18.284 -32.364 6.792 1.00 81.88 568 SER A C 1
ATOM 4399 O O . SER A 1 568 ? -18.737 -32.816 7.839 1.00 81.88 568 SER A O 1
ATOM 4401 N N . ASN A 1 569 ? -17.019 -32.581 6.411 1.00 86.31 569 ASN A N 1
ATOM 4402 C CA . ASN A 1 569 ? -16.029 -33.277 7.231 1.00 86.31 569 ASN A CA 1
ATOM 4403 C C . ASN A 1 569 ? -15.070 -32.334 7.979 1.00 86.31 569 ASN A C 1
ATOM 4405 O O . ASN A 1 569 ? -14.135 -32.827 8.602 1.00 86.31 569 ASN A O 1
ATOM 4409 N N . PHE A 1 570 ? -15.274 -31.008 7.955 1.00 82.19 570 PHE A N 1
ATOM 4410 C CA . PHE A 1 570 ? -14.327 -30.041 8.531 1.00 82.19 570 PHE A CA 1
ATOM 4411 C C . PHE A 1 570 ? -13.964 -30.365 9.989 1.00 82.19 570 PHE A C 1
ATOM 4413 O O . PHE A 1 570 ? -12.780 -30.450 10.307 1.00 82.19 570 PHE A O 1
ATOM 4420 N N . TYR A 1 571 ? -14.969 -30.637 10.830 1.00 79.81 571 TYR A N 1
ATOM 4421 C CA . TYR A 1 571 ? -14.804 -30.981 12.251 1.00 79.81 571 TYR A CA 1
ATOM 4422 C C . TYR A 1 571 ? -14.543 -32.472 12.523 1.00 79.81 571 TYR A C 1
ATOM 4424 O O . TYR A 1 571 ? -14.394 -32.863 13.677 1.00 79.81 571 TYR A O 1
ATOM 4432 N N . THR A 1 572 ? -14.521 -33.325 11.494 1.00 83.88 572 THR A N 1
ATOM 4433 C CA . THR A 1 572 ? -14.321 -34.777 11.653 1.00 83.88 572 THR A CA 1
ATOM 4434 C C . THR A 1 572 ? -12.957 -35.253 11.155 1.00 83.88 572 THR A C 1
ATOM 4436 O O . THR A 1 572 ? -12.663 -36.444 11.249 1.00 83.88 572 THR A O 1
ATOM 4439 N N . ARG A 1 573 ? -12.127 -34.361 10.598 1.00 90.44 573 ARG A N 1
ATOM 4440 C CA . ARG A 1 573 ? -10.715 -34.642 10.300 1.00 90.44 573 ARG A CA 1
ATOM 4441 C C . ARG A 1 573 ? -9.933 -34.646 11.616 1.00 90.44 573 ARG A C 1
ATOM 4443 O O . ARG A 1 573 ? -10.086 -33.731 12.417 1.00 90.44 573 ARG A O 1
ATOM 4450 N N . THR A 1 574 ? -9.134 -35.683 11.862 1.00 91.31 574 THR A N 1
ATOM 4451 C CA . THR A 1 574 ? -8.506 -35.902 13.183 1.00 91.31 574 THR A CA 1
ATOM 4452 C C . THR A 1 574 ? -7.016 -36.204 13.123 1.00 91.31 574 THR A C 1
ATOM 4454 O O . THR A 1 574 ? -6.332 -36.088 14.138 1.00 91.31 574 THR A O 1
ATOM 4457 N N . THR A 1 575 ? -6.479 -36.588 11.963 1.00 93.56 575 THR A N 1
ATOM 4458 C CA . THR A 1 575 ? -5.067 -36.965 11.842 1.00 93.56 575 THR A CA 1
ATOM 4459 C C . THR A 1 575 ? -4.271 -35.802 11.276 1.00 93.56 575 THR A C 1
ATOM 4461 O O . THR A 1 575 ? -4.309 -35.556 10.072 1.00 93.56 575 THR A O 1
ATOM 4464 N N . PHE A 1 576 ? -3.564 -35.084 12.150 1.00 91.44 576 PHE A N 1
ATOM 4465 C CA . PHE A 1 576 ? -2.710 -33.961 11.764 1.00 91.44 576 PHE A CA 1
ATOM 4466 C C . PHE A 1 576 ? -1.631 -34.393 10.763 1.00 91.44 576 PHE A C 1
ATOM 4468 O O . PHE A 1 576 ? -1.006 -35.448 10.916 1.00 91.44 576 PHE A O 1
ATOM 4475 N N . ASN A 1 577 ? -1.403 -33.572 9.743 1.00 93.44 577 ASN A N 1
ATOM 4476 C CA . ASN A 1 577 ? -0.357 -33.796 8.761 1.00 93.44 577 ASN A CA 1
ATOM 4477 C C . ASN A 1 577 ? 0.947 -33.106 9.184 1.00 93.44 577 ASN A C 1
ATOM 4479 O O . ASN A 1 577 ? 1.094 -31.894 9.065 1.00 93.44 577 ASN A O 1
ATOM 4483 N N . ASN A 1 578 ? 1.941 -33.898 9.586 1.00 92.50 578 ASN A N 1
ATOM 4484 C CA . ASN A 1 578 ? 3.251 -33.395 10.022 1.00 92.50 578 ASN A CA 1
ATOM 4485 C C . ASN A 1 578 ? 4.070 -32.680 8.932 1.00 92.50 578 ASN A C 1
ATOM 4487 O O . ASN A 1 578 ? 5.130 -32.147 9.249 1.00 92.50 578 ASN A O 1
ATOM 4491 N N . ASN A 1 579 ? 3.640 -32.712 7.667 1.00 93.31 579 ASN A N 1
ATOM 4492 C CA . ASN A 1 579 ? 4.315 -32.024 6.568 1.00 93.31 579 ASN A CA 1
ATOM 4493 C C . ASN A 1 579 ? 3.601 -30.728 6.128 1.00 93.31 579 ASN A C 1
ATOM 4495 O O . ASN A 1 579 ? 4.068 -30.077 5.196 1.00 93.31 579 ASN A O 1
ATOM 4499 N N . PHE A 1 580 ? 2.485 -30.363 6.766 1.00 93.50 580 PHE A N 1
ATOM 4500 C CA . PHE A 1 580 ? 1.746 -29.137 6.471 1.00 93.50 580 PHE A CA 1
ATOM 4501 C C . PHE A 1 580 ? 2.470 -27.899 7.013 1.00 93.50 580 PHE A C 1
ATOM 4503 O O . PHE A 1 580 ? 2.898 -27.899 8.167 1.00 93.50 580 PHE A O 1
ATOM 4510 N N . ALA A 1 581 ? 2.580 -26.846 6.193 1.00 92.19 581 ALA A N 1
ATOM 4511 C CA . ALA A 1 581 ? 3.135 -25.541 6.574 1.00 92.19 581 ALA A CA 1
ATOM 4512 C C . ALA A 1 581 ? 4.501 -25.592 7.297 1.00 92.19 581 ALA A C 1
ATOM 4514 O O . ALA A 1 581 ? 4.850 -24.705 8.072 1.00 92.19 581 ALA A O 1
ATOM 4515 N N . CYS A 1 582 ? 5.304 -26.619 7.041 1.00 91.44 582 CYS A N 1
ATOM 4516 C CA . CYS A 1 582 ? 6.656 -26.764 7.571 1.00 91.44 582 CYS A CA 1
ATOM 4517 C C . CYS A 1 582 ? 7.635 -26.962 6.418 1.00 91.44 582 CYS A C 1
ATOM 4519 O O . CYS A 1 582 ? 7.241 -27.227 5.284 1.00 91.44 582 CYS A O 1
ATOM 4521 N N . ARG A 1 583 ? 8.930 -26.841 6.692 1.00 92.19 583 ARG A N 1
ATOM 4522 C CA . ARG A 1 583 ? 9.977 -27.044 5.687 1.00 92.19 583 ARG A CA 1
ATOM 4523 C C . ARG A 1 583 ? 10.764 -28.301 6.009 1.00 92.19 583 ARG A C 1
ATOM 4525 O O . ARG A 1 583 ? 10.989 -28.606 7.180 1.00 92.19 583 ARG A O 1
ATOM 4532 N N . ALA A 1 584 ? 11.189 -29.015 4.969 1.00 91.50 584 ALA A N 1
ATOM 4533 C CA . ALA A 1 584 ? 12.097 -30.141 5.148 1.00 91.50 584 ALA A CA 1
ATOM 4534 C C . ALA A 1 584 ? 13.368 -29.662 5.871 1.00 91.50 584 ALA A C 1
ATOM 4536 O O . ALA A 1 584 ? 13.850 -28.561 5.607 1.00 91.50 584 ALA A O 1
ATOM 4537 N N . ASP A 1 585 ? 13.890 -30.477 6.785 1.00 88.56 585 ASP A N 1
ATOM 4538 C CA . ASP A 1 585 ? 15.088 -30.186 7.590 1.00 88.56 585 ASP A CA 1
ATOM 4539 C C . ASP A 1 585 ? 14.946 -29.029 8.605 1.00 88.56 585 ASP A C 1
ATOM 4541 O O . ASP A 1 585 ? 15.938 -28.598 9.194 1.00 88.56 585 ASP A O 1
ATOM 4545 N N . ASP A 1 586 ? 13.729 -28.539 8.869 1.00 90.75 586 ASP A N 1
ATOM 4546 C CA . ASP A 1 586 ? 13.484 -27.586 9.957 1.00 90.75 586 ASP A CA 1
ATOM 4547 C C . ASP A 1 586 ? 13.588 -28.287 11.321 1.00 90.75 586 ASP A C 1
ATOM 4549 O O . ASP A 1 586 ? 12.770 -29.143 11.674 1.00 90.75 586 ASP A O 1
ATOM 4553 N N . SER A 1 587 ? 14.586 -27.911 12.123 1.00 89.56 587 SER A N 1
ATOM 4554 C CA . SER A 1 587 ? 14.846 -28.515 13.436 1.00 89.56 587 SER A CA 1
ATOM 4555 C C . SER A 1 587 ? 13.718 -28.293 14.449 1.00 89.56 587 SER A C 1
ATOM 4557 O O . SER A 1 587 ? 13.617 -29.045 15.419 1.00 89.56 587 SER A 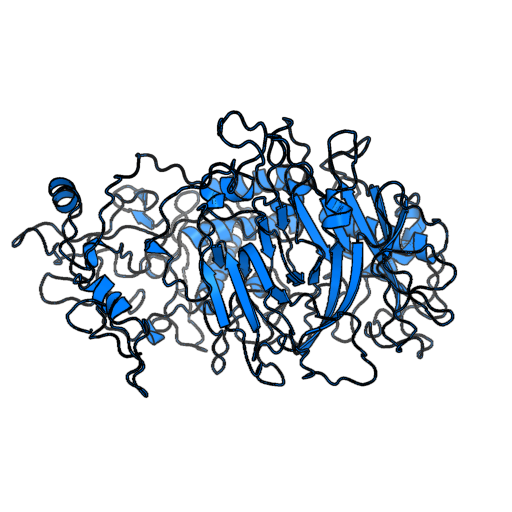O 1
ATOM 4559 N N . ARG A 1 588 ? 12.837 -27.310 14.211 1.00 88.25 588 ARG A N 1
ATOM 4560 C CA . ARG A 1 588 ? 11.642 -27.052 15.030 1.00 88.25 588 ARG A CA 1
ATOM 4561 C C . ARG A 1 588 ? 10.544 -28.095 14.793 1.00 88.25 588 ARG A C 1
ATOM 4563 O O . ARG A 1 588 ? 9.702 -28.295 15.664 1.00 88.25 588 ARG A O 1
ATOM 4570 N N . PHE A 1 589 ? 10.575 -28.793 13.653 1.00 89.62 589 PHE A N 1
ATOM 4571 C CA . PHE A 1 589 ? 9.552 -29.750 13.223 1.00 89.62 589 PHE A CA 1
ATOM 4572 C C . PHE A 1 589 ? 10.177 -31.095 12.814 1.00 89.62 589 PHE A C 1
ATOM 4574 O O . PHE A 1 589 ? 10.193 -31.468 11.644 1.00 89.62 589 PHE A O 1
ATOM 4581 N N . LEU A 1 590 ? 10.647 -31.883 13.791 1.00 86.06 590 LEU A N 1
ATOM 4582 C CA . LEU A 1 590 ? 11.395 -33.141 13.570 1.00 86.06 590 LEU A CA 1
ATOM 4583 C C . LEU A 1 590 ? 10.701 -34.176 12.653 1.00 86.06 590 LEU A C 1
ATOM 4585 O O . LEU A 1 590 ? 11.370 -34.995 12.007 1.00 86.06 590 LEU A O 1
ATOM 4589 N N . ASN A 1 591 ? 9.366 -34.142 12.589 1.00 88.94 591 ASN A N 1
ATOM 4590 C CA . ASN A 1 591 ? 8.540 -35.059 11.797 1.00 88.94 591 ASN A CA 1
ATOM 4591 C C . ASN A 1 591 ? 8.190 -34.531 10.391 1.00 88.94 591 ASN A C 1
ATOM 4593 O O . ASN A 1 591 ? 7.548 -35.251 9.627 1.00 88.94 591 ASN A O 1
ATOM 4597 N N . CYS A 1 592 ? 8.631 -33.322 10.037 1.00 90.69 592 CYS A N 1
ATOM 4598 C CA . CYS A 1 592 ? 8.473 -32.742 8.707 1.00 90.69 592 CYS A CA 1
ATOM 4599 C C . CYS A 1 592 ? 9.570 -33.281 7.777 1.00 90.69 592 CYS A C 1
ATOM 4601 O O . CYS A 1 592 ? 10.738 -32.913 7.901 1.00 90.69 592 CYS A O 1
ATOM 4603 N N . LYS A 1 593 ? 9.223 -34.208 6.876 1.00 89.25 593 LYS A N 1
ATOM 4604 C CA . LYS A 1 593 ? 10.188 -34.849 5.960 1.00 89.25 593 LYS A CA 1
ATOM 4605 C C . LYS A 1 593 ? 10.084 -34.307 4.545 1.00 89.25 593 LYS A C 1
ATOM 4607 O O . LYS A 1 593 ? 11.097 -33.971 3.945 1.00 89.25 593 LYS A O 1
ATOM 4612 N N . THR A 1 594 ? 8.865 -34.218 4.024 1.00 92.00 594 THR A N 1
ATOM 4613 C CA . THR A 1 594 ? 8.608 -33.672 2.690 1.00 92.00 594 THR A CA 1
ATOM 4614 C C . THR A 1 594 ? 8.472 -32.159 2.749 1.00 92.00 594 THR A C 1
ATOM 4616 O O . THR A 1 594 ? 9.025 -31.483 1.895 1.00 92.00 594 THR A O 1
ATOM 4619 N N . GLY A 1 595 ? 7.796 -31.628 3.771 1.00 90.19 595 GLY A N 1
ATOM 4620 C CA . GLY A 1 595 ? 7.520 -30.195 3.892 1.00 90.19 595 GLY A CA 1
ATOM 4621 C C . GLY A 1 595 ? 6.617 -29.632 2.794 1.00 90.19 595 GLY A C 1
ATOM 4622 O O . GLY A 1 595 ? 6.150 -30.343 1.903 1.00 90.19 595 GLY A O 1
ATOM 4623 N N . ASP A 1 596 ? 6.360 -28.337 2.899 1.00 92.19 596 ASP A N 1
ATOM 4624 C CA . ASP A 1 596 ? 5.450 -27.567 2.065 1.00 92.19 596 ASP A CA 1
ATOM 4625 C C . ASP A 1 596 ? 6.219 -26.515 1.250 1.00 92.19 596 ASP A C 1
ATOM 4627 O O . ASP A 1 596 ? 7.224 -25.946 1.695 1.00 92.19 596 ASP A O 1
ATOM 4631 N N . GLU A 1 597 ? 5.732 -26.224 0.046 1.00 92.19 597 GLU A N 1
ATOM 4632 C CA . GLU A 1 597 ? 6.292 -25.173 -0.813 1.00 92.19 597 GLU A CA 1
ATOM 4633 C C . GLU A 1 597 ? 5.643 -23.799 -0.566 1.00 92.19 597 GLU A C 1
ATOM 4635 O O . GLU A 1 597 ? 6.182 -22.779 -1.015 1.00 92.19 597 GLU A O 1
ATOM 4640 N N . TRP A 1 598 ? 4.533 -23.765 0.180 1.00 94.88 598 TRP A N 1
ATOM 4641 C CA . TRP A 1 598 ? 3.885 -22.547 0.665 1.00 94.88 598 TRP A CA 1
ATOM 4642 C C . TRP A 1 598 ? 4.808 -21.720 1.568 1.00 94.88 598 TRP A C 1
ATOM 4644 O O . TRP A 1 598 ? 5.606 -22.259 2.342 1.00 94.88 598 TRP A O 1
ATOM 4654 N N . ARG A 1 599 ? 4.700 -20.392 1.500 1.00 94.31 599 ARG A N 1
ATOM 4655 C CA . ARG A 1 599 ? 5.390 -19.453 2.405 1.00 94.31 599 ARG A CA 1
ATOM 4656 C C . ARG A 1 599 ? 4.423 -18.362 2.869 1.00 94.31 599 ARG A C 1
ATOM 4658 O O . ARG A 1 599 ? 3.499 -18.070 2.121 1.00 94.31 599 ARG A O 1
ATOM 4665 N N . PRO A 1 600 ? 4.641 -17.680 4.008 1.00 94.56 600 PRO A N 1
ATOM 4666 C CA . PRO A 1 600 ? 3.919 -16.444 4.309 1.00 94.56 600 PRO A CA 1
ATOM 4667 C C . PRO A 1 600 ? 3.929 -15.481 3.124 1.00 94.56 600 PRO A C 1
ATOM 4669 O O . PRO A 1 600 ? 4.980 -15.239 2.526 1.00 94.56 600 PRO A O 1
ATOM 4672 N N . ALA A 1 601 ? 2.763 -14.945 2.779 1.00 97.19 601 ALA A N 1
ATOM 4673 C CA . ALA A 1 601 ? 2.619 -13.966 1.715 1.00 97.19 601 ALA A CA 1
ATOM 4674 C C . ALA A 1 601 ? 1.784 -12.789 2.214 1.00 97.19 601 ALA A C 1
ATOM 4676 O O . ALA A 1 601 ? 0.614 -12.965 2.541 1.00 97.19 601 ALA A O 1
ATOM 4677 N N . ASN A 1 602 ? 2.372 -11.596 2.242 1.00 96.69 602 ASN A N 1
ATOM 4678 C CA . ASN A 1 602 ? 1.718 -10.357 2.648 1.00 96.69 602 ASN A CA 1
ATOM 4679 C C . ASN A 1 602 ? 1.664 -9.399 1.459 1.00 96.69 602 ASN A C 1
ATOM 4681 O O . ASN A 1 602 ? 2.689 -9.122 0.832 1.00 96.69 602 ASN A O 1
ATOM 4685 N N . ILE A 1 603 ? 0.482 -8.868 1.166 1.00 97.69 603 ILE A N 1
ATOM 4686 C CA . ILE A 1 603 ? 0.279 -7.856 0.131 1.00 97.69 603 ILE A CA 1
ATOM 4687 C C . ILE A 1 603 ? -0.186 -6.569 0.800 1.00 97.69 603 ILE A C 1
ATOM 4689 O O . ILE A 1 603 ? -1.302 -6.501 1.316 1.00 97.69 603 ILE A O 1
ATOM 4693 N N . LEU A 1 604 ? 0.688 -5.565 0.786 1.00 96.81 604 LEU A N 1
ATOM 4694 C CA . LEU A 1 604 ? 0.443 -4.220 1.283 1.00 96.81 604 LEU A CA 1
ATOM 4695 C C . LEU A 1 604 ? 0.300 -3.268 0.102 1.00 96.81 604 LEU A C 1
ATOM 4697 O O . LEU A 1 604 ? 1.278 -2.985 -0.591 1.00 96.81 604 LEU A O 1
ATOM 4701 N N . ALA A 1 605 ? -0.919 -2.797 -0.137 1.00 96.69 605 ALA A N 1
ATOM 4702 C CA . ALA A 1 605 ? -1.251 -2.045 -1.341 1.00 96.69 605 ALA A CA 1
ATOM 4703 C C . ALA A 1 605 ? -2.282 -0.945 -1.070 1.00 96.69 605 ALA A C 1
ATOM 4705 O O . ALA A 1 605 ? -2.982 -0.954 -0.055 1.00 96.69 605 ALA A O 1
ATOM 4706 N N . ASP A 1 606 ? -2.435 -0.021 -2.018 1.00 95.19 606 ASP A N 1
ATOM 4707 C CA . ASP A 1 606 ? -3.564 0.917 -2.022 1.00 95.19 606 ASP A CA 1
ATOM 4708 C C . ASP A 1 606 ? -4.911 0.187 -2.055 1.00 95.19 606 ASP A C 1
ATOM 4710 O O . ASP A 1 606 ? -5.874 0.572 -1.400 1.00 95.19 606 ASP A O 1
ATOM 4714 N N . ALA A 1 607 ? -4.944 -0.896 -2.823 1.00 93.94 607 ALA A N 1
ATOM 4715 C CA . ALA A 1 607 ? -6.104 -1.700 -3.146 1.00 93.94 607 ALA A CA 1
ATOM 4716 C C . ALA A 1 607 ? -5.637 -3.075 -3.627 1.00 93.94 607 ALA A C 1
ATOM 4718 O O . ALA A 1 607 ? -4.566 -3.167 -4.226 1.00 93.94 607 ALA A O 1
ATOM 4719 N N . VAL A 1 608 ? -6.437 -4.128 -3.432 1.00 95.75 608 VAL A N 1
ATOM 4720 C CA . VAL A 1 608 ? -6.125 -5.460 -3.975 1.00 95.75 608 VAL A CA 1
ATOM 4721 C C . VAL A 1 608 ? -7.289 -6.005 -4.791 1.00 95.75 608 VAL A C 1
ATOM 4723 O O . VAL A 1 608 ? -8.413 -6.104 -4.294 1.00 95.75 608 VAL A O 1
ATOM 4726 N N . THR A 1 609 ? -6.992 -6.400 -6.027 1.00 94.81 609 THR A N 1
ATOM 4727 C CA . THR A 1 609 ? -7.911 -7.057 -6.958 1.00 94.81 609 THR A CA 1
ATOM 4728 C C . THR A 1 609 ? -7.432 -8.478 -7.242 1.00 94.81 609 THR A C 1
ATOM 4730 O O . THR A 1 609 ? -6.272 -8.692 -7.596 1.00 94.81 609 THR A O 1
ATOM 4733 N N . LEU A 1 610 ? -8.323 -9.459 -7.108 1.00 95.62 610 LEU A N 1
ATOM 4734 C CA . LEU A 1 610 ? -8.036 -10.854 -7.444 1.00 95.62 610 LEU A CA 1
ATOM 4735 C C . LEU A 1 610 ? -8.575 -11.183 -8.833 1.00 95.62 610 LEU A C 1
ATOM 4737 O O . LEU A 1 610 ? -9.714 -10.835 -9.156 1.00 95.62 610 LEU A O 1
ATOM 4741 N N . LEU A 1 611 ? -7.747 -11.860 -9.624 1.00 95.12 611 LEU A N 1
ATOM 4742 C CA . LEU A 1 611 ? -8.024 -12.232 -11.004 1.00 95.12 611 LEU A CA 1
ATOM 4743 C C . LEU A 1 611 ? -7.837 -13.736 -11.205 1.00 95.12 611 LEU A C 1
ATOM 4745 O O . LEU A 1 611 ? -6.915 -14.346 -10.655 1.00 95.12 611 LEU A O 1
ATOM 4749 N N . SER A 1 612 ? -8.677 -14.329 -12.042 1.00 95.06 612 SER A N 1
ATOM 4750 C CA . SER A 1 612 ? -8.565 -15.721 -12.452 1.00 95.06 612 SER A CA 1
ATOM 4751 C C . SER A 1 612 ? -7.278 -15.977 -13.239 1.00 95.06 612 SER A C 1
ATOM 4753 O O . SER A 1 612 ? -6.640 -15.068 -13.777 1.00 95.06 612 SER A O 1
ATOM 4755 N N . GLY A 1 613 ? -6.890 -17.248 -13.349 1.00 93.00 613 GLY A N 1
ATOM 4756 C CA . GLY A 1 613 ? -5.760 -17.647 -14.195 1.00 93.00 613 GLY A CA 1
ATOM 4757 C C . GLY A 1 613 ? -5.963 -17.334 -15.683 1.00 93.00 613 GLY A C 1
ATOM 4758 O O . GLY A 1 613 ? -4.974 -17.236 -16.413 1.00 93.00 613 GLY A O 1
ATOM 4759 N N . ASP A 1 614 ? -7.210 -17.130 -16.110 1.00 89.88 614 ASP A N 1
ATOM 4760 C CA . ASP A 1 614 ? -7.591 -16.915 -17.505 1.00 89.88 614 ASP A CA 1
ATOM 4761 C C . ASP A 1 614 ? -7.714 -15.428 -17.872 1.00 89.88 614 ASP A C 1
ATOM 4763 O O . ASP A 1 614 ? -7.917 -15.121 -19.044 1.00 89.88 614 ASP A O 1
ATOM 4767 N N . PHE A 1 615 ? -7.578 -14.509 -16.904 1.00 90.62 615 PHE A N 1
ATOM 4768 C CA . PHE A 1 615 ? -7.642 -13.074 -17.180 1.00 90.62 615 PHE A CA 1
ATOM 4769 C C . PHE A 1 615 ? -6.564 -12.668 -18.185 1.00 90.62 615 PHE A C 1
ATOM 4771 O O . PHE A 1 615 ? -5.375 -12.882 -17.952 1.00 90.62 615 PHE A O 1
ATOM 4778 N N . ASP A 1 616 ? -6.955 -12.051 -19.288 1.00 86.75 616 ASP A N 1
ATOM 4779 C CA . ASP A 1 616 ? -6.031 -11.626 -20.328 1.00 86.75 616 ASP A CA 1
ATOM 4780 C C . ASP A 1 616 ? -5.831 -10.107 -20.261 1.00 86.75 616 ASP A C 1
ATOM 4782 O O . ASP A 1 616 ? -6.750 -9.320 -20.503 1.00 86.75 616 ASP A O 1
ATOM 4786 N N . PHE A 1 617 ? -4.613 -9.691 -19.906 1.00 81.06 617 PHE A N 1
ATOM 4787 C CA . PHE A 1 617 ? -4.237 -8.279 -19.841 1.00 81.06 617 PHE A CA 1
ATOM 4788 C C . PHE A 1 617 ? -4.118 -7.630 -21.224 1.00 81.06 617 PHE A C 1
ATOM 4790 O O . PHE A 1 617 ? -4.165 -6.409 -21.306 1.00 81.06 617 PHE A O 1
ATOM 4797 N N . ASP A 1 618 ? -3.973 -8.418 -22.291 1.00 72.19 618 ASP A N 1
ATOM 4798 C CA . ASP A 1 618 ? -3.826 -7.949 -23.670 1.00 72.19 618 ASP A CA 1
ATOM 4799 C C . ASP A 1 618 ? -5.131 -8.102 -24.486 1.00 72.19 618 ASP A C 1
ATOM 4801 O O . ASP A 1 618 ? -5.132 -7.897 -25.705 1.00 72.19 618 ASP A O 1
ATOM 4805 N N . PHE A 1 619 ? -6.258 -8.453 -23.847 1.00 56.91 619 PHE A N 1
ATOM 4806 C CA . PHE A 1 619 ? -7.517 -8.795 -24.521 1.00 56.91 619 PHE A CA 1
ATOM 4807 C C . PHE A 1 619 ? -8.137 -7.617 -25.307 1.00 56.91 619 PHE A C 1
ATOM 4809 O O . PHE A 1 619 ? -8.993 -6.881 -24.820 1.00 56.91 619 PHE A O 1
ATOM 4816 N N . LYS A 1 620 ? -7.716 -7.488 -26.574 1.00 58.50 620 LYS A N 1
ATOM 4817 C CA . LYS A 1 620 ? -8.372 -6.852 -27.740 1.00 58.50 620 LYS A CA 1
ATOM 4818 C C . LYS A 1 620 ? -9.034 -5.483 -27.501 1.00 58.50 620 LYS A C 1
ATOM 4820 O O . LYS A 1 620 ? -10.234 -5.303 -27.717 1.00 58.50 620 LYS A O 1
ATOM 4825 N N . GLU A 1 621 ? -8.215 -4.470 -27.231 1.00 54.25 621 GLU A N 1
ATOM 4826 C CA . GLU A 1 621 ? -8.637 -3.062 -27.103 1.00 54.25 621 GLU A CA 1
ATOM 4827 C C . GLU A 1 621 ? -9.172 -2.386 -28.385 1.00 54.25 621 GLU A C 1
ATOM 4829 O O . GLU A 1 621 ? -9.682 -1.273 -28.308 1.00 54.25 621 GLU A O 1
ATOM 4834 N N . LEU A 1 622 ? -9.160 -3.031 -29.557 1.00 48.00 622 LEU A N 1
ATOM 4835 C CA . LEU A 1 622 ? -9.788 -2.450 -30.758 1.00 48.00 622 LEU A CA 1
ATOM 4836 C C . LEU A 1 622 ? -11.283 -2.788 -30.923 1.00 48.00 622 LEU A C 1
ATOM 4838 O O . LEU A 1 622 ? -11.886 -2.399 -31.922 1.00 48.00 622 LEU A O 1
ATOM 4842 N N . GLY A 1 623 ? -11.897 -3.505 -29.974 1.00 44.69 623 GLY A N 1
ATOM 4843 C CA . GLY A 1 623 ? -13.309 -3.896 -30.081 1.00 44.69 623 GLY A CA 1
ATOM 4844 C C . GLY A 1 623 ? -14.075 -4.044 -28.768 1.00 44.69 623 GLY A C 1
ATOM 4845 O O . GLY A 1 623 ? -15.236 -4.449 -28.807 1.00 44.69 623 GLY A O 1
ATOM 4846 N N . TYR A 1 624 ? -13.470 -3.735 -27.619 1.00 50.34 624 TYR A N 1
ATOM 4847 C CA . TYR A 1 624 ? -14.130 -3.870 -26.321 1.00 50.34 624 TYR A CA 1
ATOM 4848 C C . TYR A 1 624 ? -14.280 -2.502 -25.658 1.00 50.34 624 TYR A C 1
ATOM 4850 O O . TYR A 1 624 ? -13.310 -1.851 -25.281 1.00 50.34 624 TYR A O 1
ATOM 4858 N N . THR A 1 625 ? -15.525 -2.042 -25.565 1.00 55.94 625 THR A N 1
ATOM 4859 C CA . THR A 1 625 ? -15.894 -0.809 -24.867 1.00 55.94 625 THR A CA 1
ATOM 4860 C C . THR A 1 625 ? -15.707 -0.994 -23.359 1.00 55.94 625 THR A C 1
ATOM 4862 O O . THR A 1 625 ? -15.960 -2.076 -22.823 1.00 55.94 625 THR A O 1
ATOM 4865 N N . ILE A 1 626 ? -15.304 0.067 -22.656 1.00 55.44 626 ILE A N 1
ATOM 4866 C CA . ILE A 1 626 ? -15.392 0.137 -21.191 1.00 55.44 626 ILE A CA 1
ATOM 4867 C C . ILE A 1 626 ? -16.792 -0.352 -20.737 1.00 55.44 626 ILE A C 1
ATOM 4869 O O . ILE A 1 626 ? -17.803 0.055 -21.304 1.00 55.44 626 ILE A O 1
ATOM 4873 N N . GLY A 1 627 ? -16.843 -1.262 -19.751 1.00 54.09 627 GLY A N 1
ATOM 4874 C CA . GLY A 1 627 ? -18.035 -2.079 -19.414 1.00 54.09 627 GLY A CA 1
ATOM 4875 C C . GLY A 1 627 ? -17.936 -3.539 -19.894 1.00 54.09 627 GLY A C 1
ATOM 4876 O O . GLY A 1 627 ? -18.840 -4.352 -19.705 1.00 54.09 627 GLY A O 1
ATOM 4877 N N . SER A 1 628 ? -16.816 -3.848 -20.541 1.00 64.81 628 SER A N 1
ATOM 4878 C CA . SER A 1 628 ? -16.411 -5.117 -21.119 1.00 64.81 628 SER A CA 1
ATOM 4879 C C . SER A 1 628 ? -16.022 -6.268 -20.136 1.00 64.81 628 SER A C 1
ATOM 4881 O O . SER A 1 628 ? -14.855 -6.235 -19.739 1.00 64.81 628 SER A O 1
ATOM 4883 N N . GLN A 1 629 ? -16.862 -7.173 -19.590 1.00 75.06 629 GLN A N 1
ATOM 4884 C CA . GLN A 1 629 ? -16.447 -8.053 -18.453 1.00 75.06 629 GLN A CA 1
ATOM 4885 C C . GLN A 1 629 ? -15.870 -9.414 -18.905 1.00 75.06 629 GLN A C 1
ATOM 4887 O O . GLN A 1 629 ? -16.581 -10.233 -19.489 1.00 75.06 629 GLN A O 1
ATOM 4892 N N . GLN A 1 630 ? -14.594 -9.688 -18.587 1.00 85.75 630 GLN A N 1
ATOM 4893 C CA . GLN A 1 630 ? -13.962 -11.000 -18.823 1.00 85.75 630 GLN A CA 1
ATOM 4894 C C . GLN A 1 630 ? -14.546 -12.077 -17.895 1.00 85.75 630 GLN A C 1
ATOM 4896 O O . GLN A 1 630 ? -14.995 -11.767 -16.794 1.00 85.75 630 GLN A O 1
ATOM 4901 N N . THR A 1 631 ? -14.555 -13.341 -18.329 1.00 88.00 631 THR A N 1
ATOM 4902 C CA . THR A 1 631 ? -15.139 -14.459 -17.565 1.00 88.00 631 THR A CA 1
ATOM 4903 C C . THR A 1 631 ? -14.050 -15.336 -16.963 1.00 88.00 631 THR A C 1
ATOM 4905 O O . THR A 1 631 ? -13.204 -15.854 -17.690 1.00 88.00 631 THR A O 1
ATOM 4908 N N . ALA A 1 632 ? -14.120 -15.555 -15.651 1.00 91.81 632 ALA A N 1
ATOM 4909 C CA . ALA A 1 632 ? -13.306 -16.545 -14.966 1.00 91.81 632 ALA A CA 1
ATOM 4910 C C . ALA A 1 632 ? -13.861 -17.945 -15.257 1.00 91.81 632 ALA A C 1
ATOM 4912 O O . ALA A 1 632 ? -15.031 -18.209 -14.964 1.00 91.81 632 ALA A O 1
ATOM 4913 N N . ASN A 1 633 ? -13.045 -18.855 -15.803 1.00 92.19 633 ASN A N 1
ATOM 4914 C CA . ASN A 1 633 ? -13.510 -20.201 -16.177 1.00 92.19 633 ASN A CA 1
ATOM 4915 C C . ASN A 1 633 ? -13.174 -21.278 -15.140 1.00 92.19 633 ASN A C 1
ATOM 4917 O O . ASN A 1 633 ? -13.602 -22.421 -15.310 1.00 92.19 633 ASN A O 1
ATOM 4921 N N . LYS A 1 634 ? -12.426 -20.938 -14.083 1.00 92.94 634 LYS A N 1
ATOM 4922 C CA . LYS A 1 634 ? -11.991 -21.877 -13.041 1.00 92.94 634 LYS A CA 1
ATOM 4923 C C . LYS A 1 634 ? -12.030 -21.251 -11.653 1.00 92.94 634 LYS A C 1
ATOM 4925 O O . LYS A 1 634 ? -11.796 -20.052 -11.495 1.00 92.94 634 LYS A O 1
ATOM 4930 N N . ASP A 1 635 ? -12.244 -22.096 -10.648 1.00 95.12 635 ASP A N 1
ATOM 4931 C CA . ASP A 1 635 ? -11.916 -21.778 -9.260 1.00 95.12 635 ASP A CA 1
ATOM 4932 C C . ASP A 1 635 ? -10.459 -21.308 -9.163 1.00 95.12 635 ASP A C 1
ATOM 4934 O O . ASP A 1 635 ? -9.580 -21.872 -9.813 1.00 95.12 635 ASP A O 1
ATOM 4938 N N . THR A 1 636 ? -10.201 -20.295 -8.339 1.00 97.00 636 THR A N 1
ATOM 4939 C CA . THR A 1 636 ? -8.841 -19.791 -8.098 1.00 97.00 636 THR A CA 1
ATOM 4940 C C . THR A 1 636 ? -8.572 -19.702 -6.599 1.00 97.00 636 THR A C 1
ATOM 4942 O O . THR A 1 636 ? -9.423 -19.233 -5.832 1.00 97.00 636 THR A O 1
ATOM 4945 N N . THR A 1 637 ? -7.402 -20.182 -6.177 1.00 97.25 637 THR A N 1
ATOM 4946 C CA . THR A 1 637 ? -6.991 -20.244 -4.769 1.00 97.25 637 THR A CA 1
ATOM 4947 C C . THR A 1 637 ? -5.901 -19.228 -4.460 1.00 97.25 637 THR A C 1
ATOM 4949 O O . THR A 1 637 ? -4.913 -19.116 -5.176 1.00 97.25 637 THR A O 1
ATOM 4952 N N . PHE A 1 638 ? -6.065 -18.519 -3.349 1.00 97.88 638 PHE A N 1
ATOM 4953 C CA . PHE A 1 638 ? -5.201 -17.439 -2.903 1.00 97.88 638 PHE A CA 1
ATOM 4954 C C . PHE A 1 638 ? -4.834 -17.646 -1.432 1.00 97.88 638 PHE A C 1
ATOM 4956 O O . PHE A 1 638 ? -5.683 -17.467 -0.563 1.00 97.88 638 PHE A O 1
ATOM 4963 N N . ASN A 1 639 ? -3.582 -17.989 -1.125 1.00 97.62 639 ASN A N 1
ATOM 4964 C CA . ASN A 1 639 ? -3.128 -18.060 0.269 1.00 97.62 639 ASN A CA 1
ATOM 4965 C C . ASN A 1 639 ? -2.242 -16.855 0.596 1.00 97.62 639 ASN A C 1
ATOM 4967 O O . ASN A 1 639 ? -1.054 -16.842 0.263 1.00 97.62 639 ASN A O 1
ATOM 4971 N N . LEU A 1 640 ? -2.830 -15.806 1.177 1.00 97.00 640 LEU A N 1
ATOM 4972 C CA . LEU A 1 640 ? -2.121 -14.570 1.512 1.00 97.00 640 LEU A CA 1
ATOM 4973 C C . LEU A 1 640 ? -2.849 -13.716 2.556 1.00 97.00 640 LEU A C 1
ATOM 4975 O O . LEU A 1 640 ? -4.068 -13.771 2.720 1.00 97.00 640 LEU A O 1
ATOM 4979 N N . ILE A 1 641 ? -2.081 -12.854 3.211 1.00 95.88 641 ILE A N 1
ATOM 4980 C CA . ILE A 1 641 ? -2.563 -11.742 4.018 1.00 95.88 641 ILE A CA 1
ATOM 4981 C C . ILE A 1 641 ? -2.695 -10.511 3.115 1.00 95.88 641 ILE A C 1
ATOM 4983 O O . ILE A 1 641 ? -1.755 -10.135 2.414 1.00 95.88 641 ILE A O 1
ATOM 4987 N N . ILE A 1 642 ? -3.861 -9.866 3.144 1.00 95.69 642 ILE A N 1
ATOM 4988 C CA . ILE A 1 642 ? -4.138 -8.624 2.416 1.00 95.69 642 ILE A CA 1
ATOM 4989 C C . ILE A 1 642 ? -4.244 -7.483 3.421 1.00 95.69 642 ILE A C 1
ATOM 4991 O O . ILE A 1 642 ? -5.170 -7.454 4.231 1.00 95.69 642 ILE A O 1
ATOM 4995 N N . ALA A 1 643 ? -3.326 -6.525 3.331 1.00 94.38 643 ALA A N 1
ATOM 4996 C CA . ALA A 1 643 ? -3.383 -5.252 4.031 1.00 94.38 643 ALA A CA 1
ATOM 4997 C C . ALA A 1 643 ? -3.589 -4.130 3.004 1.00 94.38 643 ALA A C 1
ATOM 4999 O O . ALA A 1 643 ? -2.652 -3.700 2.335 1.00 94.38 643 ALA A O 1
ATOM 5000 N N . ALA A 1 644 ? -4.832 -3.685 2.839 1.00 93.19 644 ALA A N 1
ATOM 5001 C CA . ALA A 1 644 ? -5.222 -2.813 1.733 1.00 93.19 644 ALA A CA 1
ATOM 5002 C C . ALA A 1 644 ? -6.020 -1.592 2.196 1.00 93.19 644 ALA A C 1
ATOM 5004 O O . ALA A 1 644 ? -6.555 -1.555 3.310 1.00 93.19 644 ALA A O 1
ATOM 5005 N N . GLY A 1 645 ? -6.109 -0.592 1.322 1.00 89.69 645 GLY A N 1
ATOM 5006 C CA . GLY A 1 645 ? -7.113 0.453 1.431 1.00 89.69 645 GLY A CA 1
ATOM 5007 C C . GLY A 1 645 ? -8.471 -0.010 0.904 1.00 89.69 645 GLY A C 1
ATOM 5008 O O . GLY A 1 645 ? -8.558 -0.752 -0.079 1.00 89.69 645 GLY A O 1
ATOM 5009 N N . ASP A 1 646 ? -9.549 0.433 1.548 1.00 85.56 646 ASP A N 1
ATOM 5010 C CA . ASP A 1 646 ? -10.906 0.250 1.028 1.00 85.56 646 ASP A CA 1
ATOM 5011 C C . ASP A 1 646 ? -11.343 1.461 0.188 1.00 85.56 646 ASP A C 1
ATOM 5013 O O . ASP A 1 646 ? -10.829 2.572 0.359 1.00 85.56 646 ASP A O 1
ATOM 5017 N N . ASN A 1 647 ? -12.290 1.252 -0.733 1.00 76.44 647 ASN A N 1
ATOM 5018 C CA . ASN A 1 647 ? -12.859 2.356 -1.506 1.00 76.44 647 ASN A CA 1
ATOM 5019 C C . ASN A 1 647 ? -13.590 3.330 -0.563 1.00 76.44 647 ASN A C 1
ATOM 5021 O O . ASN A 1 647 ? -14.276 2.891 0.378 1.00 76.44 647 ASN A O 1
ATOM 5025 N N . PRO A 1 648 ? -13.506 4.645 -0.822 1.00 68.62 648 PRO A N 1
ATOM 5026 C CA . PRO A 1 648 ? -14.462 5.577 -0.250 1.00 68.62 648 PRO A CA 1
ATOM 5027 C C . PRO A 1 648 ? -15.892 5.147 -0.604 1.00 68.62 648 PRO A C 1
ATOM 5029 O O . PRO A 1 648 ? -16.168 4.718 -1.723 1.00 68.62 648 PRO A O 1
ATOM 5032 N N . ALA A 1 649 ? -16.804 5.242 0.365 1.00 65.69 649 ALA A N 1
ATOM 5033 C CA . ALA A 1 649 ? -18.234 5.209 0.060 1.00 65.69 649 ALA A CA 1
ATOM 5034 C C . ALA A 1 649 ? -18.625 6.520 -0.641 1.00 65.69 649 ALA A C 1
ATOM 5036 O O . ALA A 1 649 ? -17.882 7.492 -0.564 1.00 65.69 649 ALA A O 1
ATOM 5037 N N . GLN A 1 650 ? -19.807 6.581 -1.249 1.00 65.56 650 GLN A N 1
ATOM 5038 C CA . GLN A 1 650 ? -20.462 7.834 -1.642 1.00 65.56 650 GLN A CA 1
ATOM 5039 C C . GLN A 1 650 ? -21.850 7.925 -0.997 1.00 65.56 650 GLN A C 1
ATOM 5041 O O . GLN A 1 650 ? -22.404 6.899 -0.599 1.00 65.56 650 GLN A O 1
ATOM 5046 N N . PRO A 1 651 ? -22.461 9.123 -0.899 1.00 60.31 651 PRO A N 1
ATOM 5047 C CA . PRO A 1 651 ? -23.782 9.297 -0.284 1.00 60.31 651 PRO A CA 1
ATOM 5048 C C . PRO A 1 651 ? -24.865 8.339 -0.794 1.00 60.31 651 PRO A C 1
ATOM 5050 O O . PRO A 1 651 ? -25.777 7.987 -0.047 1.00 60.31 651 PRO A O 1
ATOM 5053 N N . THR A 1 652 ? -24.773 7.923 -2.057 1.00 61.22 652 THR A N 1
ATOM 5054 C CA . THR A 1 652 ? -25.729 7.022 -2.713 1.00 61.22 652 THR A CA 1
ATOM 5055 C C . THR A 1 652 ? -25.128 5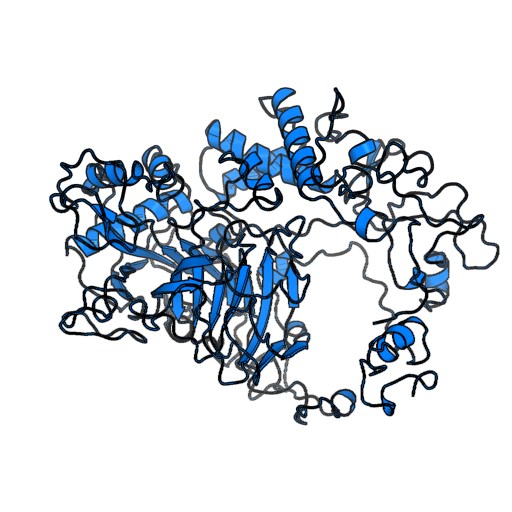.675 -3.113 1.00 61.22 652 THR A C 1
ATOM 5057 O O . THR A 1 652 ? -25.854 4.842 -3.652 1.00 61.22 652 THR A O 1
ATOM 5060 N N . VAL A 1 653 ? -23.834 5.444 -2.861 1.00 65.00 653 VAL A N 1
ATOM 5061 C CA . VAL A 1 653 ? -23.127 4.209 -3.232 1.00 65.00 653 VAL A CA 1
ATOM 5062 C C . VAL A 1 653 ? -22.440 3.638 -1.999 1.00 65.00 653 VAL A C 1
ATOM 5064 O O . VAL A 1 653 ? -21.505 4.224 -1.452 1.00 65.00 653 VAL A O 1
ATOM 5067 N N . ASP A 1 654 ? -22.922 2.480 -1.554 1.00 63.47 654 ASP A N 1
ATOM 5068 C CA . ASP A 1 654 ? -22.277 1.721 -0.488 1.00 63.47 654 ASP A CA 1
ATOM 5069 C C . ASP A 1 654 ? -20.878 1.273 -0.945 1.00 63.47 654 ASP A C 1
ATOM 5071 O O . ASP A 1 654 ? -20.696 0.823 -2.078 1.00 63.47 654 ASP A O 1
ATOM 5075 N N . ASN A 1 655 ? -19.888 1.353 -0.054 1.00 67.69 655 ASN A N 1
ATOM 5076 C CA . ASN A 1 655 ? -18.574 0.779 -0.326 1.00 67.69 655 ASN A CA 1
ATOM 5077 C C . ASN A 1 655 ? -18.606 -0.757 -0.306 1.00 67.69 655 ASN A C 1
ATOM 5079 O O . ASN A 1 655 ? -17.601 -1.377 -0.638 1.00 67.69 655 ASN A O 1
ATOM 5083 N N . GLY A 1 656 ? -19.724 -1.373 0.091 1.00 68.94 656 GLY A N 1
ATOM 5084 C CA . GLY A 1 656 ? -19.946 -2.812 0.060 1.00 68.94 656 GLY A CA 1
ATOM 5085 C C . GLY A 1 656 ? -19.197 -3.577 1.151 1.00 68.94 656 GLY A C 1
ATOM 5086 O O . GLY A 1 656 ? -19.116 -4.794 1.054 1.00 68.94 656 GLY A O 1
ATOM 5087 N N . GLY A 1 657 ? -18.637 -2.903 2.161 1.00 74.56 657 GLY A N 1
ATOM 5088 C CA . GLY A 1 657 ? -18.022 -3.525 3.338 1.00 74.56 657 GLY A CA 1
ATOM 5089 C C . GLY A 1 657 ? -16.906 -4.542 3.048 1.00 74.56 657 GLY A C 1
ATOM 5090 O O . GLY A 1 657 ? -16.175 -4.453 2.060 1.00 74.56 657 GLY A O 1
ATOM 5091 N N . LEU A 1 658 ? -16.762 -5.535 3.936 1.00 77.25 658 LEU A N 1
ATOM 5092 C CA . LEU A 1 658 ? -15.674 -6.523 3.887 1.00 77.25 658 LEU A CA 1
ATOM 5093 C C . LEU A 1 658 ? -15.634 -7.301 2.562 1.00 77.25 658 LEU A C 1
ATOM 5095 O O . LEU A 1 658 ? -14.555 -7.533 2.024 1.00 77.25 658 LEU A O 1
ATOM 5099 N N . ASN A 1 659 ? -16.793 -7.664 1.997 1.00 74.81 659 ASN A N 1
ATOM 5100 C CA . ASN A 1 659 ? -16.891 -8.363 0.706 1.00 74.81 659 ASN A CA 1
ATOM 5101 C C . ASN A 1 659 ? -16.375 -7.554 -0.490 1.00 74.81 659 ASN A C 1
ATOM 5103 O O . ASN A 1 659 ? -16.273 -8.125 -1.581 1.00 74.81 659 ASN A O 1
ATOM 5107 N N . ASN A 1 660 ? -16.072 -6.270 -0.289 1.00 78.06 660 ASN A N 1
ATOM 5108 C CA . ASN A 1 660 ? -15.522 -5.376 -1.293 1.00 78.06 660 ASN A CA 1
ATOM 5109 C C . ASN A 1 660 ? -14.102 -4.871 -0.982 1.00 78.06 660 ASN A C 1
ATOM 5111 O O . ASN A 1 660 ? -13.505 -4.225 -1.841 1.00 78.06 660 ASN A O 1
ATOM 5115 N N . LEU A 1 661 ? -13.550 -5.180 0.203 1.00 86.50 661 LEU A N 1
ATOM 5116 C CA . LEU A 1 661 ? -12.147 -4.893 0.535 1.00 86.50 661 LEU A CA 1
ATOM 5117 C C . LEU A 1 661 ? -11.207 -5.599 -0.452 1.00 86.50 661 LEU A C 1
ATOM 5119 O O . LEU A 1 661 ? -10.239 -5.015 -0.931 1.00 86.50 661 LEU A O 1
ATOM 5123 N N . VAL A 1 662 ? -11.545 -6.845 -0.791 1.00 89.94 662 VAL A N 1
ATOM 5124 C CA . VAL A 1 662 ? -10.942 -7.575 -1.904 1.00 89.94 662 VAL A CA 1
ATOM 5125 C C . VAL A 1 662 ? -11.798 -7.364 -3.145 1.00 89.94 662 VAL A C 1
ATOM 5127 O O . VAL A 1 662 ? -12.977 -7.730 -3.176 1.00 89.94 662 VAL A O 1
ATOM 5130 N N . ARG A 1 663 ? -11.201 -6.761 -4.170 1.00 89.31 663 ARG A N 1
ATOM 5131 C CA . ARG A 1 663 ? -11.886 -6.364 -5.398 1.00 89.31 663 ARG A CA 1
ATOM 5132 C C . ARG A 1 663 ? -11.852 -7.490 -6.429 1.00 89.31 663 ARG A C 1
ATOM 5134 O O . ARG A 1 663 ? -10.947 -8.321 -6.445 1.00 89.31 663 ARG A O 1
ATOM 5141 N N . VAL A 1 664 ? -12.842 -7.491 -7.312 1.00 88.50 664 VAL A N 1
ATOM 5142 C CA . VAL A 1 664 ? -12.942 -8.374 -8.481 1.00 88.50 664 VAL A CA 1
ATOM 5143 C C . VAL A 1 664 ? -13.436 -7.551 -9.665 1.00 88.50 664 VAL A C 1
ATOM 5145 O O . VAL A 1 664 ? -14.213 -6.618 -9.459 1.00 88.50 664 VAL A O 1
ATOM 5148 N N . ILE A 1 665 ? -12.985 -7.878 -10.877 1.00 86.94 665 ILE A N 1
ATOM 5149 C CA . ILE A 1 665 ? -13.386 -7.197 -12.127 1.00 86.94 665 ILE A CA 1
ATOM 5150 C C . ILE A 1 665 ? -13.812 -8.174 -13.239 1.00 86.94 665 ILE A C 1
ATOM 5152 O O . ILE A 1 665 ? -14.092 -7.767 -14.361 1.00 86.94 665 ILE A O 1
ATOM 5156 N N . GLU A 1 666 ? -13.880 -9.467 -12.924 1.00 87.44 666 GLU A N 1
ATOM 5157 C CA . GLU A 1 666 ? -14.322 -10.538 -13.824 1.00 87.44 666 GLU A CA 1
ATOM 5158 C C . GLU A 1 666 ? -15.723 -11.025 -13.459 1.00 87.44 666 GLU A C 1
ATOM 5160 O O . GLU A 1 666 ? -16.229 -10.752 -12.368 1.00 87.44 666 GLU A O 1
ATOM 5165 N N . ASN A 1 667 ? -16.357 -11.737 -14.384 1.00 88.81 667 ASN A N 1
ATOM 5166 C CA . ASN A 1 667 ? -17.585 -12.484 -14.174 1.00 88.81 667 ASN A CA 1
ATOM 5167 C C . ASN A 1 667 ? -17.233 -13.872 -13.619 1.00 88.81 667 ASN A C 1
ATOM 5169 O O . ASN A 1 667 ? -16.505 -14.630 -14.262 1.00 88.81 667 ASN A O 1
ATOM 5173 N N . TRP A 1 668 ? -17.782 -14.204 -12.449 1.00 90.50 668 TRP A N 1
ATOM 5174 C CA . TRP A 1 668 ? -17.498 -15.440 -11.720 1.00 90.50 668 TRP A CA 1
ATOM 5175 C C . TRP A 1 668 ? -18.728 -16.344 -11.532 1.00 90.50 668 TRP A C 1
ATOM 5177 O O . TRP A 1 668 ? -18.711 -17.177 -10.630 1.00 90.50 668 TRP A O 1
ATOM 5187 N N . THR A 1 669 ? -19.795 -16.220 -12.340 1.00 85.81 669 THR A N 1
ATOM 5188 C CA . THR A 1 669 ? -21.087 -16.931 -12.138 1.00 85.81 669 THR A CA 1
ATOM 5189 C C . THR A 1 669 ? -20.962 -18.400 -11.714 1.00 85.81 669 THR A C 1
ATOM 5191 O O . THR A 1 669 ? -21.747 -18.858 -10.889 1.00 85.81 669 THR A O 1
ATOM 5194 N N . SER A 1 670 ? -19.988 -19.133 -12.259 1.00 85.50 670 SER A N 1
ATOM 5195 C CA . SER A 1 670 ? -19.830 -20.576 -12.034 1.00 85.50 670 SER A CA 1
ATOM 5196 C C . SER A 1 670 ? -18.559 -20.960 -11.271 1.00 85.50 670 SER A C 1
ATOM 5198 O O . SER A 1 670 ? -18.259 -22.147 -11.183 1.00 85.50 670 SER A O 1
ATOM 5200 N N . ASN A 1 671 ? -17.802 -19.992 -10.743 1.00 93.12 671 ASN A N 1
ATOM 5201 C CA . ASN A 1 671 ? -16.473 -20.226 -10.176 1.00 93.12 671 ASN A CA 1
ATOM 5202 C C . ASN A 1 671 ? -16.276 -19.529 -8.824 1.00 93.12 671 ASN A C 1
ATOM 5204 O O . ASN A 1 671 ? -16.902 -18.516 -8.497 1.00 93.12 671 ASN A O 1
ATOM 5208 N N . LYS A 1 672 ? -15.395 -20.108 -8.011 1.00 92.25 672 LYS A N 1
ATOM 5209 C CA . LYS A 1 672 ? -15.153 -19.708 -6.624 1.00 92.25 672 LYS A CA 1
ATOM 5210 C C . LYS A 1 672 ? -13.808 -19.000 -6.488 1.00 92.25 672 LYS A C 1
ATOM 5212 O O . LYS A 1 672 ? -12.822 -19.368 -7.127 1.00 92.25 672 LYS A O 1
ATOM 5217 N N . ILE A 1 673 ? -13.751 -18.057 -5.554 1.00 94.50 673 ILE A N 1
ATOM 5218 C CA . ILE A 1 673 ? -12.486 -17.582 -4.988 1.00 94.50 673 ILE A CA 1
ATOM 5219 C C . ILE A 1 673 ? -12.307 -18.257 -3.631 1.00 94.50 673 ILE A C 1
ATOM 5221 O O . ILE A 1 673 ? -13.116 -18.053 -2.719 1.00 94.50 673 ILE A O 1
ATOM 5225 N N . LYS A 1 674 ? -11.241 -19.049 -3.504 1.00 94.69 674 LYS A N 1
ATOM 5226 C CA . LYS A 1 674 ? -10.808 -19.676 -2.249 1.00 94.69 674 LYS A CA 1
ATOM 5227 C C . LYS A 1 674 ? -9.680 -18.834 -1.679 1.00 94.69 674 LYS A C 1
ATOM 5229 O O . LYS A 1 674 ? -8.665 -18.671 -2.344 1.00 94.69 674 LYS A O 1
ATOM 5234 N N . LEU A 1 675 ? -9.856 -18.282 -0.484 1.00 95.19 675 LEU A N 1
ATOM 5235 C CA . LEU A 1 675 ? -8.821 -17.483 0.163 1.00 95.19 675 LEU A CA 1
ATOM 5236 C C . LEU A 1 675 ? -8.541 -18.003 1.566 1.00 95.19 675 LEU A C 1
ATOM 5238 O O . LEU A 1 675 ? -9.450 -18.026 2.394 1.00 95.19 675 LEU A O 1
ATOM 5242 N N . ASN A 1 676 ? -7.289 -18.370 1.832 1.00 94.44 676 ASN A N 1
ATOM 5243 C CA . ASN A 1 676 ? -6.813 -18.689 3.175 1.00 94.44 676 ASN A CA 1
ATOM 5244 C C . ASN A 1 676 ? -5.816 -17.605 3.613 1.00 94.44 676 ASN A C 1
ATOM 5246 O O . ASN A 1 676 ? -4.833 -17.345 2.925 1.00 94.44 676 ASN A O 1
ATOM 5250 N N . GLY A 1 677 ? -6.077 -16.925 4.727 1.00 93.94 677 GLY A N 1
ATOM 5251 C CA . GLY A 1 677 ? -5.197 -15.866 5.219 1.00 93.94 677 GLY A CA 1
ATOM 5252 C C . GLY A 1 677 ? -5.908 -14.878 6.130 1.00 93.94 677 GLY A C 1
ATOM 5253 O O . GLY A 1 677 ? -6.726 -15.268 6.961 1.00 93.94 677 GLY A O 1
ATOM 5254 N N . ALA A 1 678 ? -5.587 -13.591 5.996 1.00 91.94 678 ALA A N 1
ATOM 5255 C CA . ALA A 1 678 ? -6.182 -12.535 6.811 1.00 91.94 678 ALA A CA 1
ATOM 5256 C C . ALA A 1 678 ? -6.407 -11.252 6.009 1.00 91.94 678 ALA A C 1
ATOM 5258 O O . ALA A 1 678 ? -5.689 -10.964 5.052 1.00 91.94 678 ALA A O 1
ATOM 5259 N N . PHE A 1 679 ? -7.390 -10.461 6.437 1.00 92.00 679 PHE A N 1
ATOM 5260 C CA . PHE A 1 679 ? -7.695 -9.155 5.865 1.00 92.00 679 PHE A CA 1
ATOM 5261 C C . PHE A 1 679 ? -7.452 -8.050 6.884 1.00 92.00 679 PHE A C 1
ATOM 5263 O O . PHE A 1 679 ? -7.884 -8.147 8.031 1.00 92.00 679 PHE A O 1
ATOM 5270 N N . MET A 1 680 ? -6.794 -6.982 6.445 1.00 90.12 680 MET A N 1
ATOM 5271 C CA . MET A 1 680 ? -6.520 -5.789 7.234 1.00 90.12 680 MET A CA 1
ATOM 5272 C C . MET A 1 680 ? -6.844 -4.558 6.390 1.00 90.12 680 MET A C 1
ATOM 5274 O O . MET A 1 680 ? -6.272 -4.352 5.322 1.00 90.12 680 MET A O 1
ATOM 5278 N N . GLN A 1 681 ? -7.760 -3.724 6.872 1.00 89.50 681 GLN A N 1
ATOM 5279 C CA . GLN A 1 681 ? -7.978 -2.403 6.294 1.00 89.50 681 GLN A CA 1
ATOM 5280 C C . GLN A 1 681 ? -7.022 -1.421 6.972 1.00 89.50 681 GLN A C 1
ATOM 5282 O O . GLN A 1 681 ? -7.165 -1.151 8.164 1.00 89.50 681 GLN A O 1
ATOM 5287 N N . VAL A 1 682 ? -6.048 -0.901 6.226 1.00 87.44 682 VAL A N 1
ATOM 5288 C CA . VAL A 1 682 ? -4.971 -0.064 6.796 1.00 87.44 682 VAL A CA 1
ATOM 5289 C C . VAL A 1 682 ? -5.107 1.418 6.461 1.00 87.44 682 VAL A C 1
ATOM 5291 O O . VAL A 1 682 ? -4.601 2.262 7.197 1.00 87.44 682 VAL A O 1
ATOM 5294 N N . LYS A 1 683 ? -5.815 1.751 5.377 1.00 87.06 683 LYS A N 1
ATOM 5295 C CA . LYS A 1 683 ? -6.074 3.130 4.944 1.00 87.06 683 LYS A CA 1
ATOM 5296 C C . LYS A 1 683 ? -7.343 3.222 4.092 1.00 87.06 683 LYS A C 1
ATOM 5298 O O . LYS A 1 683 ? -8.056 2.235 3.920 1.00 87.06 683 LYS A O 1
ATOM 5303 N N . LYS A 1 684 ? -7.633 4.418 3.589 1.00 88.81 684 LYS A N 1
ATOM 5304 C CA . LYS A 1 684 ? -8.543 4.635 2.459 1.00 88.81 684 LYS A CA 1
ATOM 5305 C C . LYS A 1 684 ? -7.703 4.658 1.189 1.00 88.81 684 LYS A C 1
ATOM 5307 O O . LYS A 1 684 ? -6.587 5.174 1.223 1.00 88.81 684 LYS A O 1
ATOM 5312 N N . SER A 1 685 ? -8.203 4.044 0.123 1.00 91.44 685 SER A N 1
ATOM 5313 C CA . SER A 1 685 ? -7.507 4.014 -1.166 1.00 91.44 685 SER A CA 1
ATOM 5314 C C . SER A 1 685 ? -7.386 5.436 -1.721 1.00 91.44 685 SER A C 1
ATOM 5316 O O . SER A 1 685 ? -8.370 6.167 -1.720 1.00 91.44 685 SER A O 1
ATOM 5318 N N . ALA A 1 686 ? -6.189 5.830 -2.151 1.00 92.62 686 ALA A N 1
ATOM 5319 C CA . ALA A 1 686 ? -5.897 7.135 -2.739 1.00 92.62 686 ALA A CA 1
ATOM 5320 C C . ALA A 1 686 ? -5.812 7.087 -4.270 1.00 92.62 686 ALA A C 1
ATOM 5322 O O . ALA A 1 686 ? -5.887 8.126 -4.909 1.00 92.62 686 ALA A O 1
ATOM 5323 N N . TYR A 1 687 ? -5.652 5.910 -4.881 1.00 93.19 687 TYR A N 1
ATOM 5324 C CA . TYR A 1 687 ? -5.543 5.780 -6.341 1.00 93.19 687 TYR A CA 1
ATOM 5325 C C . TYR A 1 687 ? -6.781 5.118 -6.937 1.00 93.19 687 TYR A C 1
ATOM 5327 O O . TYR A 1 687 ? -7.325 5.570 -7.951 1.00 93.19 687 TYR A O 1
ATOM 5335 N N . ALA A 1 688 ? -7.242 4.047 -6.300 1.00 90.75 688 ALA A N 1
ATOM 5336 C CA . ALA A 1 688 ? -8.372 3.265 -6.764 1.00 90.75 688 ALA A CA 1
ATOM 5337 C C . ALA A 1 688 ? -9.674 3.689 -6.060 1.00 90.75 688 ALA A C 1
ATOM 5339 O O . ALA A 1 688 ? -10.327 2.902 -5.364 1.00 90.75 688 ALA A O 1
ATOM 5340 N N . THR A 1 689 ? -10.001 4.974 -6.231 1.00 88.62 689 THR A N 1
ATOM 5341 C CA . THR A 1 689 ? -11.154 5.670 -5.646 1.00 88.62 689 THR A CA 1
ATOM 5342 C C . THR A 1 689 ? -12.410 5.607 -6.510 1.00 88.62 689 THR A C 1
ATOM 5344 O O . THR A 1 689 ? -13.404 6.210 -6.140 1.00 88.62 689 THR A O 1
ATOM 5347 N N . GLY A 1 690 ? -12.425 4.869 -7.628 1.00 81.06 690 GLY A N 1
ATOM 5348 C CA . GLY A 1 690 ? -13.613 4.756 -8.477 1.00 81.06 690 GLY A CA 1
ATOM 5349 C C . GLY A 1 690 ? -14.843 4.224 -7.730 1.00 81.06 690 GLY A C 1
ATOM 5350 O O . GLY A 1 690 ? -14.769 3.228 -7.002 1.00 81.06 690 GLY A O 1
ATOM 5351 N N . THR A 1 691 ? -15.980 4.894 -7.919 1.00 70.56 691 THR A N 1
ATOM 5352 C CA . THR A 1 691 ? -17.235 4.622 -7.188 1.00 70.56 691 THR A CA 1
ATOM 5353 C C . THR A 1 691 ? -18.418 4.277 -8.095 1.00 70.56 691 THR A C 1
ATOM 5355 O O . THR A 1 691 ? -19.359 3.627 -7.647 1.00 70.56 691 THR A O 1
ATOM 5358 N N . ASN A 1 692 ? -18.364 4.650 -9.376 1.00 62.03 692 ASN A N 1
ATOM 5359 C CA . ASN A 1 692 ? -19.444 4.464 -10.344 1.00 62.03 692 ASN A CA 1
ATOM 5360 C C . ASN A 1 692 ? -18.981 3.575 -11.509 1.00 62.03 692 ASN A C 1
ATOM 5362 O O . ASN A 1 692 ? -18.625 4.096 -12.573 1.00 62.03 692 ASN A O 1
ATOM 5366 N N . PRO A 1 693 ? -18.958 2.237 -11.346 1.00 59.44 693 PRO A N 1
ATOM 5367 C CA . PRO A 1 693 ? -18.663 1.365 -12.468 1.00 59.44 693 PRO A CA 1
ATOM 5368 C C . PRO A 1 693 ? -19.776 1.508 -13.529 1.00 59.44 693 PRO A C 1
ATOM 5370 O O . PRO A 1 693 ? -20.960 1.500 -13.186 1.00 59.44 693 PRO A O 1
ATOM 5373 N N . PRO A 1 694 ? -19.436 1.621 -14.825 1.00 49.41 694 PRO A N 1
ATOM 5374 C CA . PRO A 1 694 ? -20.399 1.840 -15.911 1.00 49.41 694 PRO A CA 1
ATOM 5375 C C . PRO A 1 694 ? -21.361 0.662 -16.123 1.00 49.41 694 PRO A C 1
ATOM 5377 O O . PRO A 1 694 ? -22.365 0.802 -16.822 1.00 49.41 694 PRO A O 1
ATOM 5380 N N . GLN A 1 695 ? -21.070 -0.493 -15.520 1.00 52.88 695 GLN A N 1
ATOM 5381 C CA . GLN A 1 695 ? -21.974 -1.625 -15.360 1.00 52.88 695 GLN A CA 1
ATOM 5382 C C . GLN A 1 695 ? -21.826 -2.168 -13.932 1.00 52.88 695 GLN A C 1
ATOM 5384 O O . GLN A 1 695 ? -20.699 -2.245 -13.437 1.00 52.88 695 GLN A O 1
ATOM 5389 N N . PRO A 1 696 ? -22.914 -2.587 -13.260 1.00 57.59 696 PRO A N 1
ATOM 5390 C CA . PRO A 1 696 ? -22.771 -3.402 -12.064 1.00 57.59 696 PRO A CA 1
ATOM 5391 C C . PRO A 1 696 ? -21.968 -4.655 -12.432 1.00 57.59 696 PRO A C 1
ATOM 5393 O O . PRO A 1 696 ? -22.224 -5.263 -13.471 1.00 57.59 696 PRO A O 1
ATOM 5396 N N . ILE A 1 697 ? -20.986 -5.027 -11.601 1.00 59.31 697 ILE A N 1
ATOM 5397 C CA . ILE A 1 697 ? -20.283 -6.311 -11.732 1.00 59.31 697 ILE A CA 1
ATOM 5398 C C . ILE A 1 697 ? -21.347 -7.391 -11.567 1.00 59.31 697 ILE A C 1
ATOM 5400 O O . ILE A 1 697 ? -21.742 -7.747 -10.454 1.00 59.31 697 ILE A O 1
ATOM 5404 N N . ASN A 1 698 ? -21.857 -7.873 -12.692 1.00 58.31 698 ASN A N 1
ATOM 5405 C CA . ASN A 1 698 ? -22.872 -8.896 -12.710 1.00 58.31 698 ASN A CA 1
ATOM 5406 C C . ASN A 1 698 ? -22.139 -10.206 -12.408 1.00 58.31 698 ASN A C 1
ATOM 5408 O O . ASN A 1 698 ? -21.237 -10.603 -13.143 1.00 58.31 698 ASN A O 1
ATOM 5412 N N . ASN A 1 699 ? -22.520 -10.856 -11.306 1.00 82.00 699 ASN A N 1
ATOM 5413 C CA . ASN A 1 699 ? -22.035 -12.171 -10.860 1.00 82.00 699 ASN A CA 1
ATOM 5414 C C . ASN A 1 699 ? -20.667 -12.174 -10.136 1.00 82.00 699 ASN A C 1
ATOM 5416 O O . ASN A 1 699 ? -19.658 -12.629 -10.687 1.00 82.00 699 ASN A O 1
ATOM 5420 N N . PRO A 1 700 ? -20.618 -11.712 -8.868 1.00 81.94 700 PRO A N 1
ATOM 5421 C CA . PRO A 1 700 ? -19.455 -11.923 -8.009 1.00 81.94 700 PRO A CA 1
ATOM 5422 C C . PRO A 1 700 ? -19.238 -13.422 -7.716 1.00 81.94 700 PRO A C 1
ATOM 5424 O O . PRO A 1 700 ? -20.191 -14.201 -7.769 1.00 81.94 700 PRO A O 1
ATOM 5427 N N . PRO A 1 701 ? -18.014 -13.833 -7.341 1.00 88.56 701 PRO A N 1
ATOM 5428 C CA . PRO A 1 701 ? -17.724 -15.229 -7.036 1.00 88.56 701 PRO A CA 1
ATOM 5429 C C . PRO A 1 701 ? -18.420 -15.676 -5.755 1.00 88.56 701 PRO A C 1
ATOM 5431 O O . PRO A 1 701 ? -18.626 -14.889 -4.821 1.00 88.56 701 PRO A O 1
ATOM 5434 N N . THR A 1 702 ? -18.654 -16.985 -5.648 1.00 88.44 702 THR A N 1
ATOM 5435 C CA . THR A 1 702 ? -18.786 -17.599 -4.323 1.00 88.44 702 THR A CA 1
ATOM 5436 C C . THR A 1 702 ? -17.448 -17.464 -3.597 1.00 88.44 702 THR A C 1
ATOM 5438 O O . THR A 1 702 ? -16.407 -17.895 -4.097 1.00 88.44 702 THR A O 1
ATOM 5441 N N . ARG A 1 703 ? -17.468 -16.829 -2.423 1.00 88.31 703 ARG A N 1
ATOM 5442 C CA . ARG A 1 703 ? -16.276 -16.535 -1.622 1.00 88.31 703 ARG A CA 1
ATOM 5443 C C . ARG A 1 703 ? -16.107 -17.599 -0.543 1.00 88.31 703 ARG A C 1
ATOM 5445 O O . ARG A 1 703 ? -16.981 -17.764 0.301 1.00 88.31 703 ARG A O 1
ATOM 5452 N N . GLN A 1 704 ? -14.980 -18.297 -0.561 1.00 89.12 704 GLN A N 1
ATOM 5453 C CA . GLN A 1 704 ? -14.598 -19.284 0.445 1.00 89.12 704 GLN A CA 1
ATOM 5454 C C . GLN A 1 704 ? -13.397 -18.760 1.225 1.00 89.12 704 GLN A C 1
ATOM 5456 O O . GLN A 1 704 ? -12.253 -19.043 0.881 1.00 89.12 704 GLN A O 1
ATOM 5461 N N . TRP A 1 705 ? -13.668 -17.951 2.246 1.00 89.25 705 TRP A N 1
ATOM 5462 C CA . TRP A 1 705 ? -12.638 -17.327 3.072 1.00 89.25 705 TRP A CA 1
ATOM 5463 C C . TRP A 1 705 ? -12.381 -18.127 4.340 1.00 89.25 705 TRP A C 1
ATOM 5465 O O . TRP A 1 705 ? -13.326 -18.525 5.025 1.00 89.25 705 TRP A O 1
ATOM 5475 N N . ARG A 1 706 ? -11.108 -18.340 4.667 1.00 87.88 706 ARG A N 1
ATOM 5476 C CA . ARG A 1 706 ? -10.666 -19.003 5.893 1.00 87.88 706 ARG A CA 1
ATOM 5477 C C . ARG A 1 706 ? -9.390 -18.361 6.415 1.00 87.88 706 ARG A C 1
ATOM 5479 O O . ARG A 1 706 ? -8.692 -17.661 5.687 1.00 87.88 706 ARG A O 1
ATOM 5486 N N . TYR A 1 707 ? -9.085 -18.632 7.675 1.00 90.88 707 TYR A N 1
ATOM 5487 C CA . TYR A 1 707 ? -7.777 -18.323 8.232 1.00 90.88 707 TYR A CA 1
ATOM 5488 C C . TYR A 1 707 ? -6.787 -19.436 7.879 1.00 90.88 707 TYR A C 1
ATOM 5490 O O . TYR A 1 707 ? -7.101 -20.614 8.048 1.00 90.88 707 TYR A O 1
ATOM 5498 N N . ASP A 1 708 ? -5.610 -19.058 7.389 1.00 92.38 708 ASP A N 1
ATOM 5499 C CA . ASP A 1 708 ? -4.518 -19.990 7.118 1.00 92.38 708 ASP A CA 1
ATOM 5500 C C . ASP A 1 708 ? -3.780 -20.305 8.427 1.00 92.38 708 ASP A C 1
ATOM 5502 O O . ASP A 1 708 ? -3.002 -19.496 8.937 1.00 92.38 708 ASP A O 1
ATOM 5506 N N . VAL A 1 709 ? -4.036 -21.485 8.995 1.00 90.88 709 VAL A N 1
ATOM 5507 C CA . VAL A 1 709 ? -3.393 -21.915 10.248 1.00 90.88 709 VAL A CA 1
ATOM 5508 C C . VAL A 1 709 ? -1.897 -22.193 10.078 1.00 90.88 709 VAL A C 1
ATOM 5510 O O . VAL A 1 709 ? -1.180 -22.259 11.076 1.00 90.88 709 VAL A O 1
ATOM 5513 N N . GLY A 1 710 ? -1.401 -22.293 8.840 1.00 90.12 710 GLY A N 1
ATOM 5514 C CA . GLY A 1 710 ? 0.021 -22.391 8.531 1.00 90.12 710 GLY A CA 1
ATOM 5515 C C . GLY A 1 710 ? 0.823 -21.188 9.028 1.00 90.12 710 GLY A C 1
ATOM 5516 O O . GLY A 1 710 ? 1.983 -21.344 9.420 1.00 90.12 710 GLY A O 1
ATOM 5517 N N . LEU A 1 711 ? 0.188 -20.011 9.105 1.00 91.00 711 LEU A N 1
ATOM 5518 C CA . LEU A 1 711 ? 0.774 -18.766 9.616 1.00 91.00 711 LEU A CA 1
ATOM 5519 C C . LEU A 1 711 ? 1.227 -18.867 11.081 1.00 91.00 711 LEU A C 1
ATOM 5521 O O . LEU A 1 711 ? 2.163 -18.174 11.471 1.00 91.00 711 LEU A O 1
ATOM 5525 N N . LEU A 1 712 ? 0.619 -19.751 11.881 1.00 87.50 712 LEU A N 1
ATOM 5526 C CA . LEU A 1 712 ? 0.951 -19.928 13.302 1.00 87.50 712 LEU A CA 1
ATOM 5527 C C . LEU A 1 712 ? 2.314 -20.604 13.528 1.00 87.50 712 LEU A C 1
ATOM 5529 O O . LEU A 1 712 ? 2.866 -20.527 14.623 1.00 87.50 712 LEU A O 1
ATOM 5533 N N . PHE A 1 713 ? 2.862 -21.267 12.506 1.00 84.81 713 PHE A N 1
ATOM 5534 C CA . PHE A 1 713 ? 4.107 -22.042 12.595 1.00 84.81 713 PHE A CA 1
ATOM 5535 C C . PHE A 1 713 ? 5.337 -21.291 12.055 1.00 84.81 713 PHE A C 1
ATOM 5537 O O . PHE A 1 713 ? 6.471 -21.779 12.149 1.00 84.81 713 PHE A O 1
ATOM 5544 N N . GLN A 1 714 ? 5.136 -20.109 11.468 1.00 84.62 714 GLN A N 1
ATOM 5545 C CA . GLN A 1 714 ? 6.179 -19.401 10.728 1.00 84.62 714 GLN A CA 1
ATOM 5546 C C . GLN A 1 714 ? 6.995 -18.479 11.624 1.00 84.62 714 GLN A C 1
ATOM 5548 O O . GLN A 1 714 ? 6.520 -17.965 12.634 1.00 84.62 714 GLN A O 1
ATOM 5553 N N . LEU A 1 715 ? 8.257 -18.265 11.243 1.00 83.62 715 LEU A N 1
ATOM 5554 C CA . LEU A 1 715 ? 9.057 -17.219 11.872 1.00 83.62 715 LEU A CA 1
ATOM 5555 C C . LEU A 1 715 ? 8.521 -15.844 11.467 1.00 83.62 715 LEU A C 1
ATOM 5557 O O . LEU A 1 715 ? 8.112 -15.679 10.317 1.00 83.62 715 LEU A O 1
ATOM 5561 N N . PRO A 1 716 ? 8.575 -14.850 12.369 1.00 85.62 716 PRO A N 1
ATOM 5562 C CA . PRO A 1 716 ? 8.101 -13.517 12.050 1.00 85.62 716 PRO A CA 1
ATOM 5563 C C . PRO A 1 716 ? 8.965 -12.897 10.944 1.00 85.62 716 PRO A C 1
ATOM 5565 O O . PRO A 1 716 ? 10.194 -12.821 11.042 1.00 85.62 716 PRO A O 1
ATOM 5568 N N . ASP A 1 717 ? 8.300 -12.457 9.883 1.00 91.19 717 ASP A N 1
ATOM 5569 C CA . ASP A 1 717 ? 8.844 -11.560 8.871 1.00 91.19 717 ASP A CA 1
ATOM 5570 C C . ASP A 1 717 ? 8.713 -10.094 9.332 1.00 91.19 717 ASP A C 1
ATOM 5572 O O . ASP A 1 717 ? 8.224 -9.808 10.430 1.00 91.19 717 ASP A O 1
ATOM 5576 N N . LEU A 1 718 ? 9.148 -9.129 8.513 1.00 92.50 718 LEU A N 1
ATOM 5577 C CA . LEU A 1 718 ? 9.063 -7.714 8.897 1.00 92.50 718 LEU A CA 1
ATOM 5578 C C . LEU A 1 718 ? 7.620 -7.274 9.156 1.00 92.50 718 LEU A C 1
ATOM 5580 O O . LEU A 1 718 ? 7.372 -6.471 10.055 1.00 92.50 718 LEU A O 1
ATOM 5584 N N . PHE A 1 719 ? 6.678 -7.806 8.381 1.00 92.12 719 PHE A N 1
ATOM 5585 C CA . PHE A 1 719 ? 5.263 -7.496 8.505 1.00 92.12 719 PHE A CA 1
ATOM 5586 C C . PHE A 1 719 ? 4.722 -7.938 9.867 1.00 92.12 719 PHE A C 1
ATOM 5588 O O . PHE A 1 719 ? 4.194 -7.113 10.612 1.00 92.12 719 PHE A O 1
ATOM 5595 N N . ALA A 1 720 ? 4.946 -9.194 10.247 1.00 88.94 720 ALA A N 1
ATOM 5596 C CA . ALA A 1 720 ? 4.548 -9.733 11.538 1.00 88.94 720 ALA A CA 1
ATOM 5597 C C . ALA A 1 720 ? 5.195 -8.961 12.699 1.00 88.94 720 ALA A C 1
ATOM 5599 O O . ALA A 1 720 ? 4.500 -8.604 13.648 1.00 88.94 720 ALA A O 1
ATOM 5600 N N . THR A 1 721 ? 6.485 -8.603 12.608 1.00 87.25 721 THR A N 1
ATOM 5601 C CA . THR A 1 721 ? 7.148 -7.805 13.666 1.00 87.25 721 THR A CA 1
ATOM 5602 C C . THR A 1 721 ? 6.568 -6.398 13.837 1.00 87.25 721 THR A C 1
ATOM 5604 O O . THR A 1 721 ? 6.687 -5.811 14.910 1.00 87.25 721 THR A O 1
ATOM 5607 N N . LYS A 1 722 ? 5.921 -5.840 12.805 1.00 85.12 722 LYS A N 1
ATOM 5608 C CA . LYS A 1 722 ? 5.213 -4.552 12.899 1.00 85.12 722 LYS A CA 1
ATOM 5609 C C . LYS A 1 722 ? 3.840 -4.684 13.577 1.00 85.12 722 LYS A C 1
ATOM 5611 O O . LYS A 1 722 ? 3.297 -3.683 14.038 1.00 85.12 722 LYS A O 1
ATOM 5616 N N . LEU A 1 723 ? 3.291 -5.897 13.668 1.00 80.12 723 LEU A N 1
ATOM 5617 C CA . LEU A 1 723 ? 2.013 -6.188 14.328 1.00 80.12 723 LEU A CA 1
ATOM 5618 C C . LEU A 1 723 ? 2.174 -6.645 15.781 1.00 80.12 723 LEU A C 1
ATOM 5620 O O . LEU A 1 723 ? 1.209 -6.611 16.544 1.00 80.12 723 LEU A O 1
ATOM 5624 N N . THR A 1 724 ? 3.371 -7.073 16.183 1.00 67.69 724 THR A N 1
ATOM 5625 C CA . THR A 1 724 ? 3.619 -7.511 17.557 1.00 67.69 724 THR A CA 1
ATOM 5626 C C . THR A 1 724 ? 3.632 -6.323 18.510 1.00 67.69 724 THR A C 1
ATOM 5628 O O . THR A 1 724 ? 4.537 -5.490 18.474 1.00 67.69 724 THR A O 1
ATOM 5631 N N . VAL A 1 725 ? 2.653 -6.284 19.410 1.00 60.31 725 VAL A N 1
ATOM 5632 C CA . VAL A 1 725 ? 2.718 -5.500 20.643 1.00 60.31 725 VAL A CA 1
ATOM 5633 C C . VAL A 1 725 ? 3.002 -6.493 21.757 1.00 60.31 725 VAL A C 1
ATOM 5635 O O . VAL A 1 725 ? 2.216 -7.414 21.954 1.00 60.31 725 VAL A O 1
ATOM 5638 N N . THR A 1 726 ? 4.116 -6.341 22.469 1.00 50.19 726 THR A N 1
ATOM 5639 C CA . THR A 1 726 ? 4.364 -7.131 23.680 1.00 50.19 726 THR A CA 1
ATOM 5640 C C . THR A 1 726 ? 3.562 -6.495 24.815 1.00 50.19 726 THR A C 1
ATOM 5642 O O . THR A 1 726 ? 3.927 -5.395 25.242 1.00 50.19 726 THR A O 1
ATOM 5645 N N . PRO A 1 727 ? 2.459 -7.102 25.291 1.00 52.19 727 PRO A N 1
ATOM 5646 C CA . PRO A 1 727 ? 1.791 -6.599 26.483 1.00 52.19 727 PRO A CA 1
ATOM 5647 C C . PRO A 1 727 ? 2.745 -6.708 27.682 1.00 52.19 727 PRO A C 1
ATOM 5649 O O . PRO A 1 727 ? 3.582 -7.608 27.744 1.00 52.19 727 PRO A O 1
ATOM 5652 N N . ALA A 1 728 ? 2.646 -5.769 28.625 1.00 43.78 728 ALA A N 1
ATOM 5653 C CA . ALA A 1 728 ? 3.486 -5.769 29.826 1.00 43.78 728 ALA A CA 1
ATOM 5654 C C . ALA A 1 728 ? 3.198 -6.970 30.749 1.00 43.78 728 ALA A C 1
ATOM 5656 O O . ALA A 1 728 ? 4.071 -7.376 31.514 1.00 43.78 728 ALA A O 1
ATOM 5657 N N . GLU A 1 729 ? 2.001 -7.556 30.640 1.00 46.28 729 GLU A N 1
ATOM 5658 C CA . GLU A 1 729 ? 1.597 -8.772 31.342 1.00 46.28 729 GLU A CA 1
ATOM 5659 C C . GLU A 1 729 ? 1.231 -9.880 30.338 1.00 46.28 729 GLU A C 1
ATOM 5661 O O . GLU A 1 729 ? 0.678 -9.578 29.275 1.00 46.28 729 GLU A O 1
ATOM 5666 N N . PRO A 1 730 ? 1.519 -11.161 30.645 1.00 48.34 730 PRO A N 1
ATOM 5667 C CA . PRO A 1 730 ? 1.017 -12.284 29.860 1.00 48.34 730 PRO A CA 1
ATOM 5668 C C . PRO A 1 730 ? -0.517 -12.223 29.761 1.00 48.34 730 PRO A C 1
ATOM 5670 O O . PRO A 1 730 ? -1.162 -11.905 30.764 1.00 48.34 730 PRO A O 1
ATOM 5673 N N . PRO A 1 731 ? -1.124 -12.521 28.597 1.00 54.66 731 PRO A N 1
ATOM 5674 C CA . PRO A 1 731 ? -2.575 -12.602 28.502 1.00 54.66 731 PRO A CA 1
ATOM 5675 C C . PRO A 1 731 ? -3.106 -13.685 29.450 1.00 54.66 731 PRO A C 1
ATOM 5677 O O . PRO A 1 731 ? -2.513 -14.755 29.589 1.00 54.66 731 PRO A O 1
ATOM 5680 N N . ASP A 1 732 ? -4.239 -13.417 30.096 1.00 55.22 732 ASP A N 1
ATOM 5681 C CA . ASP A 1 732 ? -4.975 -14.453 30.815 1.00 55.22 732 ASP A CA 1
ATOM 5682 C C . ASP A 1 732 ? -5.592 -15.419 29.780 1.00 55.22 732 ASP A C 1
ATOM 5684 O O . ASP A 1 732 ? -6.597 -15.106 29.141 1.00 55.22 732 ASP A O 1
ATOM 5688 N N . GLU A 1 733 ? -4.976 -16.583 29.568 1.00 54.91 733 GLU A N 1
ATOM 5689 C CA . GLU A 1 733 ? -5.428 -17.565 28.574 1.00 54.91 733 GLU A CA 1
ATOM 5690 C C . GLU A 1 733 ? -6.477 -18.523 29.162 1.00 54.91 733 GLU A C 1
ATOM 5692 O O . GLU A 1 733 ? -6.151 -19.514 29.818 1.00 54.91 733 GLU A O 1
ATOM 5697 N N . TYR A 1 734 ? -7.756 -18.254 28.887 1.00 58.34 734 TYR A N 1
ATOM 5698 C CA . TYR A 1 734 ? -8.857 -19.188 29.139 1.00 58.34 734 TYR A CA 1
ATOM 5699 C C . TYR A 1 734 ? -9.437 -19.666 27.803 1.00 58.34 734 TYR A C 1
ATOM 5701 O O . TYR A 1 734 ? -10.092 -18.910 27.090 1.00 58.34 734 TYR A O 1
ATOM 5709 N N . LEU A 1 735 ? -9.211 -20.933 27.450 1.00 58.41 735 LEU A N 1
ATOM 5710 C CA . LEU A 1 735 ? -9.830 -21.563 26.282 1.00 58.41 735 LEU A CA 1
ATOM 5711 C C . LEU A 1 735 ? -11.058 -22.354 26.732 1.00 58.41 735 LEU A C 1
ATOM 5713 O O . LEU A 1 735 ? -10.946 -23.307 27.504 1.00 58.41 735 LEU A O 1
ATOM 5717 N N . ARG A 1 736 ? -12.237 -21.971 26.235 1.00 64.94 736 ARG A N 1
ATOM 5718 C CA . ARG A 1 736 ? -13.491 -22.690 26.475 1.00 64.94 736 ARG A CA 1
ATOM 5719 C C . ARG A 1 736 ? -14.229 -22.905 25.165 1.00 64.94 736 ARG A C 1
ATOM 5721 O O . ARG A 1 736 ? -14.517 -21.953 24.446 1.00 64.94 736 ARG A O 1
ATOM 5728 N N . GLU A 1 737 ? -14.601 -24.150 24.895 1.00 67.56 737 GLU A N 1
ATOM 5729 C CA . GLU A 1 737 ? -15.553 -24.448 23.832 1.00 67.56 737 GLU A CA 1
ATOM 5730 C C . GLU A 1 737 ? -16.952 -23.993 24.267 1.00 67.56 737 GLU A C 1
ATOM 5732 O O . GLU A 1 737 ? -17.491 -24.433 25.286 1.00 67.56 737 GLU A O 1
ATOM 5737 N N . VAL A 1 738 ? -17.530 -23.060 23.514 1.00 72.44 738 VAL A N 1
ATOM 5738 C CA . VAL A 1 738 ? -18.863 -22.523 23.791 1.00 72.44 738 VAL A CA 1
ATOM 5739 C C . VAL A 1 738 ? -19.905 -23.445 23.158 1.00 72.44 738 VAL A C 1
ATOM 5741 O O . VAL A 1 738 ? -19.819 -23.770 21.974 1.00 72.44 738 VAL A O 1
ATOM 5744 N N . SER A 1 739 ? -20.904 -23.874 23.938 1.00 74.56 739 SER A N 1
ATOM 5745 C CA . SER A 1 739 ? -21.951 -24.773 23.432 1.00 74.56 739 SER A CA 1
ATOM 5746 C C . SER A 1 739 ? -22.753 -24.121 22.301 1.00 74.56 739 SER A C 1
ATOM 5748 O O . SER A 1 739 ? -22.935 -22.907 22.279 1.00 74.56 739 SER A O 1
ATOM 5750 N N . ARG A 1 740 ? -23.343 -24.919 21.407 1.00 73.25 740 ARG A N 1
ATOM 5751 C CA . ARG A 1 740 ? -24.222 -24.383 20.351 1.00 73.25 740 ARG A CA 1
ATOM 5752 C C . ARG A 1 740 ? -25.466 -23.688 20.908 1.00 73.25 740 ARG A C 1
ATOM 5754 O O . ARG A 1 740 ? -25.937 -22.734 20.308 1.00 73.25 740 ARG A O 1
ATOM 5761 N N . GLY A 1 741 ? -25.980 -24.130 22.057 1.00 72.19 741 GLY A N 1
ATOM 5762 C CA . GLY A 1 741 ? -27.126 -23.505 22.731 1.00 72.19 741 GLY A CA 1
ATOM 5763 C C . GLY A 1 741 ? -26.812 -22.162 23.396 1.00 72.19 741 GLY A C 1
ATOM 5764 O O . GLY A 1 741 ? -27.695 -21.544 23.977 1.00 72.19 741 GLY A O 1
ATOM 5765 N N . ASP A 1 742 ? -25.561 -21.716 23.337 1.00 76.38 742 ASP A N 1
ATOM 5766 C CA . ASP A 1 742 ? -25.165 -20.404 23.809 1.00 76.38 742 ASP A CA 1
ATOM 5767 C C . ASP A 1 742 ? -25.820 -19.279 22.994 1.00 76.38 742 ASP A C 1
ATOM 5769 O O . ASP A 1 742 ? -25.818 -19.327 21.769 1.00 76.38 742 ASP A O 1
ATOM 5773 N N . THR A 1 743 ? -26.311 -18.225 23.648 1.00 71.12 743 THR A N 1
ATOM 5774 C CA . THR A 1 743 ? -27.066 -17.135 23.004 1.00 71.12 743 THR A CA 1
ATOM 5775 C C . THR A 1 743 ? -26.341 -16.488 21.813 1.00 71.12 743 THR A C 1
ATOM 5777 O O . THR A 1 743 ? -26.979 -16.129 20.816 1.00 71.12 743 THR A O 1
ATOM 5780 N N . TRP A 1 744 ? -25.014 -16.336 21.880 1.00 72.06 744 TRP A N 1
ATOM 5781 C CA . TRP A 1 744 ? -24.222 -15.750 20.794 1.00 72.06 744 TRP A CA 1
ATOM 5782 C C . TRP A 1 744 ? -24.073 -16.724 19.626 1.00 72.06 744 TRP A C 1
ATOM 5784 O O . TRP A 1 744 ? -24.394 -16.390 18.484 1.00 72.06 744 TRP A O 1
ATOM 5794 N N . VAL A 1 745 ? -23.640 -17.952 19.923 1.00 74.94 745 VAL A N 1
ATOM 5795 C CA . VAL A 1 745 ? -23.452 -19.010 18.921 1.00 74.94 745 VAL A CA 1
ATOM 5796 C C . VAL A 1 745 ? -24.785 -19.344 18.252 1.00 74.94 745 VAL A C 1
ATOM 5798 O O . VAL A 1 745 ? -24.862 -19.445 17.030 1.00 74.94 745 VAL A O 1
ATOM 5801 N N . GLN A 1 746 ? -25.863 -19.407 19.029 1.00 76.94 746 GLN A N 1
ATOM 5802 C CA . GLN A 1 746 ? -27.222 -19.604 18.552 1.00 76.94 746 GLN A CA 1
ATOM 5803 C C . GLN A 1 746 ? -27.650 -18.497 17.589 1.00 76.94 746 GLN A C 1
ATOM 5805 O O . GLN A 1 746 ? -28.222 -18.797 16.547 1.00 76.94 746 GLN A O 1
ATOM 5810 N N . THR A 1 747 ? -27.352 -17.228 17.881 1.00 73.81 747 THR A N 1
ATOM 5811 C CA . THR A 1 747 ? -27.697 -16.116 16.978 1.00 73.81 747 THR A CA 1
ATOM 5812 C C . THR A 1 747 ? -27.041 -16.277 15.604 1.00 73.81 747 THR A C 1
ATOM 5814 O O . THR A 1 747 ? -27.685 -16.017 14.588 1.00 73.81 747 THR A O 1
ATOM 5817 N N . LEU A 1 748 ? -25.790 -16.745 15.563 1.00 77.38 748 LEU A N 1
ATOM 5818 C CA . LEU A 1 748 ? -25.057 -16.988 14.318 1.00 77.38 748 LEU A CA 1
ATOM 5819 C C . LEU A 1 748 ? -25.563 -18.241 13.588 1.00 77.38 748 LEU A C 1
ATOM 5821 O O . LEU A 1 748 ? -25.885 -18.179 12.404 1.00 77.38 748 LEU A O 1
ATOM 5825 N N . LEU A 1 749 ? -25.680 -19.370 14.291 1.00 79.81 749 LEU A N 1
ATOM 5826 C CA . LEU A 1 749 ? -26.051 -20.658 13.694 1.00 79.81 749 LEU A CA 1
ATOM 5827 C C . LEU A 1 749 ? -27.538 -20.742 13.308 1.00 79.81 749 LEU A C 1
ATOM 5829 O O . LEU A 1 749 ? -27.897 -21.487 12.399 1.00 79.81 749 LEU A O 1
ATOM 5833 N N . CYS A 1 750 ? -28.406 -19.976 13.972 1.00 82.19 750 CYS A N 1
ATOM 5834 C CA . CYS A 1 750 ? -29.834 -19.890 13.661 1.00 82.19 750 CYS A CA 1
ATOM 5835 C C . CYS A 1 750 ? -30.184 -18.732 12.720 1.00 82.19 750 CYS A C 1
ATOM 5837 O O . CYS A 1 750 ? -31.370 -18.500 12.463 1.00 82.19 750 CYS A O 1
ATOM 5839 N N . ALA A 1 751 ? -29.194 -17.982 12.228 1.00 81.69 751 ALA A N 1
ATOM 5840 C CA . ALA A 1 751 ? -29.432 -16.893 11.298 1.00 81.69 751 ALA A CA 1
ATOM 5841 C C . ALA A 1 751 ? -30.163 -17.418 10.056 1.00 81.69 751 ALA A C 1
ATOM 5843 O O . ALA A 1 751 ? -29.772 -18.429 9.474 1.00 81.69 751 ALA A O 1
ATOM 5844 N N . LYS A 1 752 ? -31.229 -16.724 9.649 1.00 82.06 752 LYS A N 1
ATOM 5845 C CA . LYS A 1 752 ? -32.002 -17.068 8.455 1.00 82.06 752 LYS A CA 1
ATOM 5846 C C . LYS A 1 752 ? -32.320 -15.855 7.603 1.00 82.06 752 LYS A C 1
ATOM 5848 O O . LYS A 1 752 ? -32.457 -14.726 8.094 1.00 82.06 752 LYS A O 1
ATOM 5853 N N . GLU A 1 753 ? -32.446 -16.090 6.310 1.00 77.25 753 GLU A N 1
ATOM 5854 C CA . GLU A 1 753 ? -32.939 -15.111 5.361 1.00 77.25 753 GLU A CA 1
ATOM 5855 C C . GLU A 1 753 ? -34.400 -14.775 5.649 1.00 77.25 753 GLU A C 1
ATOM 5857 O O . GLU A 1 753 ? -35.248 -15.646 5.830 1.00 77.25 753 GLU A O 1
ATOM 5862 N N . THR A 1 754 ? -34.705 -13.482 5.687 1.00 74.44 754 THR A N 1
ATOM 5863 C CA . THR A 1 754 ? -36.039 -12.997 6.046 1.00 74.44 754 THR A CA 1
ATOM 5864 C C . THR A 1 754 ? -37.071 -13.291 4.953 1.00 74.44 754 THR A C 1
ATOM 5866 O O . THR A 1 754 ? -38.248 -13.449 5.252 1.00 74.44 754 THR A O 1
ATOM 5869 N N . SER A 1 755 ? -36.630 -13.356 3.695 1.00 78.88 755 SER A N 1
ATOM 5870 C CA . SER A 1 755 ? -37.467 -13.593 2.515 1.00 78.88 755 SER A CA 1
ATOM 5871 C C . SER A 1 755 ? -37.757 -15.075 2.273 1.00 78.88 755 SER A C 1
ATOM 5873 O O . SER A 1 755 ? -38.870 -15.416 1.886 1.00 78.88 755 SER A O 1
ATOM 5875 N N . THR A 1 756 ? -36.772 -15.950 2.492 1.00 79.12 756 THR A N 1
ATOM 5876 C CA . THR A 1 756 ? -36.845 -17.377 2.127 1.00 79.12 756 THR A CA 1
ATOM 5877 C C . THR A 1 756 ? -36.980 -18.307 3.333 1.00 79.12 756 THR A C 1
ATOM 5879 O O . THR A 1 756 ? -37.316 -19.473 3.158 1.00 79.12 756 THR A O 1
ATOM 5882 N N . ASN A 1 757 ? -36.735 -17.820 4.559 1.00 79.38 757 ASN A N 1
ATOM 5883 C CA . ASN A 1 757 ? -36.556 -18.636 5.769 1.00 79.38 757 ASN A CA 1
ATOM 5884 C C . ASN A 1 757 ? -35.398 -19.652 5.690 1.00 79.38 757 ASN A C 1
ATOM 5886 O O . ASN A 1 757 ? -35.261 -20.477 6.597 1.00 79.38 757 ASN A O 1
ATOM 5890 N N . ASN A 1 758 ? -34.541 -19.579 4.668 1.00 83.12 758 ASN A N 1
ATOM 5891 C CA . ASN A 1 758 ? -33.361 -20.428 4.571 1.00 83.12 758 ASN A CA 1
ATOM 5892 C C . ASN A 1 758 ? -32.360 -20.049 5.655 1.00 83.12 758 ASN A C 1
ATOM 5894 O O . ASN A 1 758 ? -32.087 -18.869 5.882 1.00 83.12 758 ASN A O 1
ATOM 5898 N N . PHE A 1 759 ? -31.819 -21.055 6.332 1.00 79.69 759 PHE A N 1
ATOM 5899 C CA . PHE A 1 759 ? -30.814 -20.847 7.361 1.00 79.69 759 PHE A CA 1
ATOM 5900 C C . PHE A 1 759 ? -29.437 -20.676 6.731 1.00 79.69 759 PHE A C 1
ATOM 5902 O O . PHE A 1 759 ? -29.117 -21.342 5.752 1.00 79.69 759 PHE A O 1
ATOM 5909 N N . ALA A 1 760 ? -28.615 -19.818 7.332 1.00 74.06 760 ALA A N 1
ATOM 5910 C CA . ALA A 1 760 ? -27.228 -19.613 6.928 1.00 74.06 760 ALA A CA 1
ATOM 5911 C C . ALA A 1 760 ? -26.402 -20.908 7.027 1.00 74.06 760 ALA A C 1
ATOM 5913 O O . ALA A 1 760 ? -25.462 -21.100 6.264 1.00 74.06 760 ALA A O 1
ATOM 5914 N N . ILE A 1 761 ? -26.775 -21.801 7.951 1.00 76.25 761 ILE A N 1
ATOM 5915 C CA . ILE A 1 761 ? -26.242 -23.158 8.066 1.00 76.25 761 ILE A CA 1
ATOM 5916 C C . ILE A 1 761 ? -27.318 -24.140 7.600 1.00 76.25 761 ILE A C 1
ATOM 5918 O O . ILE A 1 761 ? -28.320 -24.345 8.287 1.00 76.25 761 ILE A O 1
ATOM 5922 N N . GLU A 1 762 ? -27.117 -24.737 6.426 1.00 79.44 762 GLU A N 1
ATOM 5923 C CA . GLU A 1 762 ? -28.085 -25.663 5.823 1.00 79.44 762 GLU A CA 1
ATOM 5924 C C . GLU A 1 762 ? -28.184 -26.988 6.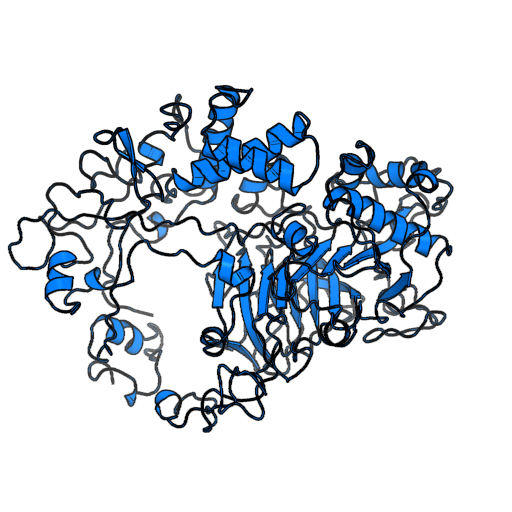591 1.00 79.44 762 GLU A C 1
ATOM 5926 O O . GLU A 1 762 ? -29.274 -27.546 6.749 1.00 79.44 762 GLU A O 1
ATOM 5931 N N . ASP A 1 763 ? -27.053 -27.490 7.103 1.00 79.06 763 ASP A N 1
ATOM 5932 C CA . ASP A 1 763 ? -27.029 -28.730 7.873 1.00 79.06 763 ASP A CA 1
ATOM 5933 C C . ASP A 1 763 ? -27.688 -28.524 9.236 1.00 79.06 763 ASP A C 1
ATOM 5935 O O . ASP A 1 763 ? -27.132 -27.924 10.163 1.00 79.06 763 ASP A O 1
ATOM 5939 N N . LYS A 1 764 ? -28.880 -29.109 9.381 1.00 81.00 764 LYS A N 1
ATOM 5940 C CA . LYS A 1 764 ? -29.644 -29.056 10.622 1.00 81.00 764 LYS A CA 1
ATOM 5941 C C . LYS A 1 764 ? -28.835 -29.511 11.829 1.00 81.00 764 LYS A C 1
ATOM 5943 O O . LYS A 1 764 ? -28.953 -28.898 12.881 1.00 81.00 764 LYS A O 1
ATOM 5948 N N . LYS A 1 765 ? -27.983 -30.526 11.674 1.00 81.38 765 LYS A N 1
ATOM 5949 C CA . LYS A 1 765 ? -27.202 -31.107 12.772 1.00 81.38 765 LYS A CA 1
ATOM 5950 C C . LYS A 1 765 ? -26.074 -30.208 13.253 1.00 81.38 765 LYS A C 1
ATOM 5952 O O . LYS A 1 765 ? -25.494 -30.496 14.295 1.00 81.38 765 LYS A O 1
ATOM 5957 N N . GLN A 1 766 ? -25.736 -29.155 12.513 1.00 75.38 766 GLN A N 1
ATOM 5958 C CA . GLN A 1 766 ? -24.742 -28.163 12.922 1.00 75.38 766 GLN A CA 1
ATOM 5959 C C . GLN A 1 766 ? -25.366 -26.997 13.691 1.00 75.38 766 GLN A C 1
ATOM 5961 O O . GLN A 1 766 ? -24.637 -26.190 14.259 1.00 75.38 766 GLN A O 1
ATOM 5966 N N . ARG A 1 767 ? -26.699 -26.929 13.770 1.00 83.50 767 ARG A N 1
ATOM 5967 C CA . ARG A 1 767 ? -27.426 -25.862 14.460 1.00 83.50 767 ARG A CA 1
ATOM 5968 C C . ARG A 1 767 ? -27.803 -26.253 15.899 1.00 83.50 767 ARG A C 1
ATOM 5970 O O . ARG A 1 767 ? -27.876 -27.442 16.214 1.00 83.50 767 ARG A O 1
ATOM 5977 N N . PRO A 1 768 ? -28.038 -25.272 16.781 1.00 81.81 768 PRO A N 1
ATOM 5978 C CA . PRO A 1 768 ? -28.618 -25.489 18.105 1.00 81.81 768 PRO A CA 1
ATOM 5979 C C . PRO A 1 768 ? -30.037 -26.063 18.010 1.00 81.81 768 PRO A C 1
ATOM 5981 O O . PRO A 1 768 ? -30.777 -25.700 17.098 1.00 81.81 768 PRO A O 1
ATOM 5984 N N . ASP A 1 769 ? -30.441 -26.888 18.982 1.00 81.81 769 ASP A N 1
ATOM 5985 C CA . ASP A 1 769 ? -31.750 -27.574 19.011 1.00 81.81 769 ASP A CA 1
ATOM 5986 C C . ASP A 1 769 ? -32.949 -26.629 18.844 1.00 81.81 769 ASP A C 1
ATOM 5988 O O . ASP A 1 769 ? -33.956 -26.989 18.244 1.00 81.81 769 ASP A O 1
ATOM 5992 N N . SER A 1 770 ? -32.828 -25.389 19.318 1.00 81.25 770 SER A N 1
ATOM 5993 C CA . SER A 1 770 ? -33.856 -24.349 19.202 1.00 81.25 770 SER A CA 1
ATOM 5994 C C . SER A 1 770 ? -34.156 -23.905 17.766 1.00 81.25 770 SER A C 1
ATOM 5996 O O . SER A 1 770 ? -35.150 -23.214 17.541 1.00 81.25 770 SER A O 1
ATOM 5998 N N . CYS A 1 771 ? -33.303 -24.257 16.801 1.00 79.56 771 CYS A N 1
ATOM 5999 C CA . CYS A 1 771 ? -33.475 -23.905 15.396 1.00 79.56 771 CYS A CA 1
ATOM 6000 C C . CYS A 1 771 ? -33.063 -25.016 14.420 1.00 79.56 771 CYS A C 1
ATOM 6002 O O . CYS A 1 771 ? -32.828 -24.732 13.241 1.00 79.56 771 CYS A O 1
ATOM 6004 N N . GLN A 1 772 ? -32.992 -26.270 14.879 1.00 80.50 772 GLN A N 1
ATOM 6005 C CA . GLN A 1 772 ? -32.987 -27.438 13.987 1.00 80.50 772 GLN A CA 1
ATOM 6006 C C . GLN A 1 772 ? -34.364 -27.607 13.326 1.00 80.50 772 GLN A C 1
ATOM 6008 O O . GLN A 1 772 ? -34.416 -27.900 12.097 1.00 80.50 772 GLN A O 1
#

Foldseek 3Di:
DDFDPDWDQFPDDPQQQDFQVLVVLVLLVVLLVLVCVVPVPCPFAAPQLVVQLVVLCVLQLFDDDSVNCSVSSSVSSSVVQQQQFFTAGCNRPPPPHDDDDDPDQWDDIHQLIYGDPLRQACADLVANAHRVSHNPTHGCDDQQEGPPAAADPVVCVVVVVPGPTPCSVDADASGHGQWYADPVVRHIDQVDQVRWGFRHSHAHPPPPPDPHTDTHGRPDDDFFQLQQLDVSGPQLSQCLDDDPDLLRLGHHKEKEKALAQWAAPPDALQDHPAPDQEADDQQDPDPDHRHTYGLWIKIFMFTNLDPPADSNQGFGQKIFTADAHLNFLAQRAADPPADDAPPGHYDPNHNGHWQFIWGTQDDDCVSRVVSLVSLLRHDYPVRARQQNSLSVVLNVDDSSRDGPSSNSNSRRHSSGNCVSVVVIDTDPLQPGRHQWTWFWAFFLLLLDIEIEIEGELVRQLAADDNPPATSCGLSQRYRYEYSSFFFQQVQHSDPSSLQSRLSVQDDDPPGHQYEYEYPNAQFFASDQADDSSRQTHEYRHAGEYEYEFAHQDWPDDQAPDDQDPVNPCVVVGDHGDLQTLAGDPDPVRPPRHRHTRGHAYEYNYQAYEYYYNPDDSSPGPPPADQVRAAARPEAGEEEYEYAYAQAHAHPPFDSPPPVNSHDYRHAAQPYEYAYEAYYHHSHHRGRSRRGDRVDPNPHDHHYHYYHDPSVVVGDDRPSNVSRDDDPPDDDPDDDDDDDLPDSVNQSQQQDADPVPRQTPDNPPVVHDPVRD

Sequence (772 aa):
VTTGSLTKSVTNSPKDTAYNNLAYVRRINKLIDAQIAADSTGVNDPTEVKKGLGLKKIALGITFDDTETTKYRRQQLEIYFKRRTRRVPYTEVAFGATETYPNSLLQGSADTLRPIDSWVYPTDPTDGKTGDSYTKLSLNISGTSLEPKASDPKELKKNSGIEGLLGDRVLVSNNLPELRWDTSKNQFIGSYIEDTQDITGIKWDLPSGTTQTRTRPSLVRNLADIGSTERDGDWELAAAKVPTSTTGPVGGLRVVTGAGVYLSKDDTPGSIISTNKEILSDIEGMYHDTTPYLKMRATAVYHYQSTGYNAQTPKPIACVSSYYDPTDNKSYKNMDSLPNASNLEKDKDGKSNRGIVYPAPTRTESYYSSVLTYLSELKYNNGRLIDDGLLARALAKTTTNRTISEQSAIDAQICALQILDGSLSPNDSVIPHGAIFEAFFSDQRENKKVRATVLDLNLLRTKTIGGSEYLLPNSGIIYATRDDALPDISAGNTDDEKLESPVDYVDDSTRRPSAIILINGGKLGRTNSYKEEEKGLTLATNLPTYIKGDFNLHTQEEFTQTLVESWSNFYTRTTFNNNFACRADDSRFLNCKTGDEWRPANILADAVTLLSGDFDFDFKELGYTIGSQQTANKDTTFNLIIAAGDNPAQPTVDNGGLNNLVRVIENWTSNKIKLNGAFMQVKKSAYATGTNPPQPINNPPTRQWRYDVGLLFQLPDLFATKLTVTPAEPPDEYLREVSRGDTWVQTLLCAKETSTNNFAIEDKKQRPDSCQ